Protein AF-0000000084442126 (afdb_homodimer)

Nearest PDB structures (foldseek):
  8wkj-assembly1_A-2  TM=9.987E-01  e=5.123E-66  Legionella pneumophila
  8wou-assembly1_B  TM=9.987E-01  e=1.141E-64  Legionella pneumophila
  1j32-assembly1_B  TM=9.737E-01  e=4.542E-48  Phormidium lapideum
  5wml-assembly1_B  TM=9.794E-01  e=1.564E-46  Arabidopsis thaliana
  5wmk-assembly1_A-2  TM=9.761E-01  e=1.990E-44  Arabidopsis thaliana

InterPro domains:
  IPR004838 Aminotransferases, class-I, pyridoxal-phosphate-binding site [PS00105] (236-249)
  IPR004839 Aminotransferase, class I/classII, large domain [PF00155] (33-387)
  IPR015421 Pyridoxal phosphate-dependent transferase, major domain [G3DSA:3.40.640.10] (64-286)
  IPR015422 Pyridoxal phosphate-dependent transferase, small domain [G3DSA:3.90.1150.10] (21-387)
  IPR015424 Pyridoxal phosphate-dependent transferase [SSF53383] (4-392)
  IPR050596 Aspartate/prephenate aminotransferase-like [PTHR46383] (4-392)

Secondary structure (DSSP, 8-state):
------GGGGG----HHHHHHHHHHHHHHTT---EE----S-SSPPPHHHHHHHHHHHHTT--S---TT--HHHHHHHHHHIIIII-----GGGEEEEEHHHHHHHHHHHHH--TT-EEEEESS--THHHHHHHHTT-EEEEE---GGGTT---HHHHHHH--TTEEEEEEESS-TTT-----HHHHHHHHHHHHT-TT-EEEEE-TTTTSB-SS----HHHH-GGGGGGEEEEEESTTTTT-GGG-EEEEE--HHHHHHHHHHHHHHT-SPPHHHHHHHHHHHHS-SHHHHHHHHHHHHHHHHHHHHHHTSTT-B----SBTTEE--B-HHHHHHHT-SSHHHHHHHHHHHH-EE-EEGGGGT-TTBEEEE--S-HHHHHHHHHHHHHHH-/------GGGGG----HHHHHHHHHHHHHHTT---EE----S-SSPPPHHHHHHHHHHHHTT--S---TT--HHHHHHHHHHIIIII-----GGGEEEEEHHHHHHHHHHHHH--TT-EEEEESS--THHHHHHHHTT-EEEEE---GGGTT---HHHHHHH--TTEEEEEEESS-TTT-----HHHHHHHHHHHHT-TT-EEEEE-TTTTSB-SS----HHHH-GGGGGGEEEEEESTTTTT-GGG-EEEEE--HHHHHHHHHHHHHHT-SPPHHHHHHHHHHHHS-SHHHHHHHHHHHHHHHHHHHHHHTSTT-B----SBTTEE--B-HHHHHHHT-SSHHHHHHHHHHHH-EE-EEGGGGT-TTBEEEE--S-HHHHHHHHHHHHHHH-

Radius of gyration: 26.93 Å; Cα contacts (8 Å, |Δi|>4): 1778; chains: 2; bounding box: 52×81×60 Å

pLDDT: mean 96.61, std 4.95, range [59.28, 98.94]

Foldseek 3Di:
DPDDDDPLVVVADDQLLVVLVVVLVVCVVVVDDFQEQSDQAFPDDFDPLLVVLLVVCVVVVLFDADFLQAHPLLLVLVQVLCCVQAVDHADSLQKGKFQALVLVLLLLLLLFPAALAEEEEQPLARLCNQSSNSSSNYHYDYQYDDVVRLSDDALVSLLVRDDPRYQEYEAEACGVAALAGDDLVRLLSNLVSVVVPVRYAYEYECAWQLFFDQDHGHDSCNSPVVNQQRYKYKYFCCHLRVNVVLRIIMIGGHSVSSVSSSVVSCVPPGHRGSSSSSSSSCVSVVDRVVSVVSSVVLVVLQVVLQVLQVPAPQKAWDRHRGDQKHKIFNQRLCVVVVPPWQVRVQVVLCVPQNYHWRASVSSVDIRITMGGSSDDPVSSVSNSVSVSVSSD/DPDDDDPLVVVADDQLLVVLVVVLVVCVVVVDDFQEQSDQAFPDDFDPLLVVLLVVCVVVVLFDADFLQAHPLLLVLVQVLCCVQAVDHADSLQKGKFQALVLVLLLLLLLFPAALAEEEEQPLARLCNQSSNSSSNYHYDYQYDDVVRLSDDALVSLLVRDDPRYQEYEAEACGVAALAGDDLVRLLSNLVSVVVPVRYAYEYECAWQLFFDQDHGHDSCNSPVVNQQRYKYKYFCCHLRVNVVLRIIMIGGHSVSSVSSSVVSCVPPGHRGSSSSSSSSCVSVVDRVVSVVSSVVLVVLQVVLQVLQVPAPQKAWDRHRGDQKHKIFNQRLCVVVVHPWQVRVQVVLCVPQNYHWRASVSSVDIRITMGGSSDDPVSSVSNSVSVSVSSD

Sequence (784 aa):
MNIKLATRIQQVKPSPTLAVAAKAAKMKAEGLDVIGLGAGEPDFDTPQHIKDAAVAAINAGFTKYTAVDGIPELKHAIKDKFKRDNNLDYELNQILVSVGGKQSIFNLCQAFIEEGDEVLIPAPYWVSYPDIVLLAGGTPVIMPTFPADKYKINAEQLANAITPKTRLIFINSPSNPSGVAYSMAELKALGEVLEKHPQVLVATDDMYEHIIWSQPFANILNACPALYDRTVVLNGVSKAYSMTGWRIGYAAGPALLINAMKTIQSQSTSNPCSIAQKASVAALNGGNEAVEMMVKAFHERHNYIVERLQAIPGIETIPADGTFYIFPNVQAVIERRGFANDVEFAEVLLQETGVALVPGSAFGNEGCIRLSFATSMEQLRSAMDRLEKFCKMNIKLATRIQQVKPSPTLAVAAKAAKMKAEGLDVIGLGAGEPDFDTPQHIKDAAVAAINAGFTKYTAVDGIPELKHAIKDKFKRDNNLDYELNQILVSVGGKQSIFNLCQAFIEEGDEVLIPAPYWVSYPDIVLLAGGTPVIMPTFPADKYKINAEQLANAITPKTRLIFINSPSNPSGVAYSMAELKALGEVLEKHPQVLVATDDMYEHIIWSQPFANILNACPALYDRTVVLNGVSKAYSMTGWRIGYAAGPALLINAMKTIQSQSTSNPCSIAQKASVAALNGGNEAVEMMVKAFHERHNYIVERLQAIPGIETIPADGTFYIFPNVQAVIERRGFANDVEFAEVLLQETGVALVPGSAFGNEGCIRLSFATSMEQLRSAMDRLEKFCK

Solvent-accessible surface area (backbone atoms only — not comparable to full-atom values): 38669 Å² total; per-residue (Å²): 128,87,84,70,62,18,73,61,58,75,72,45,74,80,59,60,51,58,50,46,42,52,52,42,50,51,42,38,73,73,70,45,76,55,49,74,21,33,58,92,56,57,67,57,68,53,50,64,70,28,52,50,37,24,46,51,32,56,74,70,54,49,38,46,74,58,47,43,44,41,48,69,69,37,47,50,34,50,38,49,39,35,35,72,75,63,71,39,87,64,58,68,70,16,45,38,34,25,38,14,42,52,22,39,55,30,25,46,31,52,27,46,35,30,74,76,28,27,32,41,37,52,15,52,28,52,67,54,58,52,41,34,32,41,66,25,43,23,42,63,43,78,44,77,43,40,78,94,49,63,49,44,83,52,39,66,59,52,58,70,67,59,52,96,45,34,40,36,34,54,44,55,40,30,19,54,42,42,1,34,54,67,50,58,68,56,30,28,45,40,37,59,50,47,69,75,37,78,68,44,33,39,36,35,41,37,51,29,52,76,27,49,75,73,56,82,78,57,54,51,52,73,49,29,57,88,47,50,77,43,29,35,45,32,25,52,45,27,55,56,48,22,27,47,8,43,26,44,10,27,33,37,34,38,42,72,58,39,50,40,22,43,52,49,33,53,51,32,48,34,33,42,36,33,40,43,44,48,16,46,31,36,50,63,67,67,65,56,65,70,37,52,54,51,40,53,52,34,49,52,47,46,54,52,50,48,55,54,45,59,67,32,79,50,38,46,70,63,80,46,33,19,51,49,30,30,45,33,36,36,44,55,38,32,59,75,72,66,42,90,41,26,59,52,45,34,50,50,40,26,72,75,60,20,40,35,45,36,33,15,53,62,26,63,33,70,30,20,34,32,40,28,54,45,61,54,69,70,58,50,53,52,47,50,54,47,49,46,61,71,59,102,128,86,84,71,62,19,72,59,57,76,72,44,74,81,61,59,52,58,49,46,42,50,51,41,50,52,43,38,75,72,70,46,76,55,49,74,21,30,58,92,56,55,68,57,66,52,51,65,70,26,51,49,37,25,46,50,32,56,74,69,54,49,38,46,74,58,46,44,46,41,49,70,68,37,48,51,35,51,38,49,39,36,36,73,76,62,72,40,87,65,58,70,69,16,44,38,35,27,38,14,44,54,22,41,53,32,26,47,31,52,28,46,35,30,74,77,29,28,32,40,37,53,17,51,28,53,66,54,58,51,41,34,30,41,68,26,44,24,41,62,43,75,43,78,44,40,78,93,49,62,47,43,84,52,42,66,60,52,59,71,68,58,52,94,43,36,40,35,36,56,44,53,39,29,18,56,43,43,2,36,55,66,49,59,67,56,32,29,46,40,37,59,50,48,69,75,37,78,68,44,33,40,37,35,40,36,49,28,51,77,27,50,75,74,57,83,76,58,54,51,52,72,49,28,58,87,46,49,76,44,28,36,45,32,26,50,44,27,55,56,48,20,27,46,7,43,27,43,10,27,32,36,33,37,44,72,58,40,49,42,22,44,51,50,34,54,50,32,47,34,33,42,36,32,38,42,45,48,17,45,32,36,50,62,67,66,67,56,64,71,38,52,53,50,40,52,51,34,50,52,46,46,55,53,49,48,56,54,45,60,66,32,80,50,39,48,67,62,79,46,33,19,52,48,31,31,43,34,35,38,44,54,38,31,58,75,72,65,41,90,40,28,59,52,42,34,50,51,41,26,73,75,62,20,38,36,46,35,35,15,55,62,26,64,33,71,30,19,35,33,40,29,53,44,60,53,69,68,58,49,53,53,47,50,53,46,49,46,60,72,59,102

Organism: Legionella spiritensis (NCBI:txid452)

Structure (mmCIF, N/CA/C/O backbone):
data_AF-0000000084442126-model_v1
#
loop_
_entity.id
_entity.type
_entity.pdbx_description
1 polymer Aminotransferase
#
loop_
_atom_site.group_PDB
_atom_site.id
_atom_site.type_symbol
_atom_site.label_atom_id
_atom_site.label_alt_id
_atom_site.label_comp_id
_atom_site.label_asym_id
_atom_site.label_entity_id
_atom_site.label_seq_id
_atom_site.pdbx_PDB_ins_code
_atom_site.Cartn_x
_atom_site.Cartn_y
_atom_site.Cartn_z
_atom_site.occupancy
_atom_site.B_iso_or_equiv
_atom_site.auth_seq_id
_atom_site.auth_comp_id
_atom_site.auth_asym_id
_atom_site.auth_atom_id
_atom_site.pdbx_PDB_model_num
ATOM 1 N N . MET A 1 1 ? 25 -1.406 -16.672 1 59.59 1 MET A N 1
ATOM 2 C CA . MET A 1 1 ? 23.766 -1.068 -17.359 1 59.59 1 MET A CA 1
ATOM 3 C C . MET A 1 1 ? 23.188 0.249 -16.844 1 59.59 1 MET A C 1
ATOM 5 O O . MET A 1 1 ? 23.391 0.601 -15.68 1 59.59 1 MET A O 1
ATOM 9 N N . ASN A 1 2 ? 22.969 1.132 -17.719 1 81.12 2 ASN A N 1
ATOM 10 C CA . ASN A 1 2 ? 22.344 2.42 -17.469 1 81.12 2 ASN A CA 1
ATOM 11 C C . ASN A 1 2 ? 20.828 2.283 -17.344 1 81.12 2 ASN A C 1
ATOM 13 O O . ASN A 1 2 ? 20.125 2.145 -18.359 1 81.12 2 ASN A O 1
ATOM 17 N N . ILE A 1 3 ? 20.281 1.99 -16.141 1 90.06 3 ILE A N 1
ATOM 18 C CA . ILE A 1 3 ? 18.844 1.86 -15.898 1 90.06 3 ILE A CA 1
ATOM 19 C C . ILE A 1 3 ? 18.172 3.223 -16.047 1 90.06 3 ILE A C 1
ATOM 21 O O . ILE A 1 3 ? 18.469 4.156 -15.305 1 90.06 3 ILE A O 1
ATOM 25 N N . LYS A 1 4 ? 17.375 3.322 -17.125 1 92.56 4 LYS A N 1
ATOM 26 C CA . LYS A 1 4 ? 16.578 4.531 -17.312 1 92.56 4 LYS A CA 1
ATOM 27 C C . LYS A 1 4 ? 15.234 4.422 -16.594 1 92.56 4 LYS A C 1
ATOM 29 O O . LYS A 1 4 ? 14.367 3.645 -17 1 92.56 4 LYS A O 1
ATOM 34 N N . LEU A 1 5 ? 15.039 5.215 -15.57 1 96 5 LEU A N 1
ATOM 35 C CA . LEU A 1 5 ? 13.812 5.211 -14.781 1 96 5 LEU A CA 1
ATOM 36 C C . LEU A 1 5 ? 12.672 5.875 -15.539 1 96 5 LEU A C 1
ATOM 38 O O . LEU A 1 5 ? 12.906 6.641 -16.469 1 96 5 LEU A O 1
ATOM 42 N N . ALA A 1 6 ? 11.453 5.469 -15.18 1 96.19 6 ALA A N 1
ATOM 43 C CA . ALA A 1 6 ? 10.281 6.121 -15.758 1 96.19 6 ALA A CA 1
ATOM 44 C C . ALA A 1 6 ? 10.312 7.629 -15.508 1 96.19 6 ALA A C 1
ATOM 46 O O . ALA A 1 6 ? 10.797 8.086 -14.469 1 96.19 6 ALA A O 1
ATOM 47 N N . THR A 1 7 ? 9.703 8.43 -16.375 1 94.56 7 THR A N 1
ATOM 48 C CA . THR A 1 7 ? 9.734 9.891 -16.344 1 94.56 7 THR A CA 1
ATOM 49 C C . THR A 1 7 ? 9.039 10.414 -15.086 1 94.56 7 THR A C 1
ATOM 51 O O . THR A 1 7 ? 9.445 11.43 -14.523 1 94.56 7 THR A O 1
ATOM 54 N N . ARG A 1 8 ? 8.039 9.695 -14.625 1 94.12 8 ARG A N 1
ATOM 55 C CA . ARG A 1 8 ? 7.254 10.148 -13.484 1 94.12 8 ARG A CA 1
ATOM 56 C C . ARG A 1 8 ? 8.102 10.188 -12.219 1 94.12 8 ARG A C 1
ATOM 58 O O . ARG A 1 8 ? 7.797 10.945 -11.289 1 94.12 8 ARG A O 1
ATOM 65 N N . ILE A 1 9 ? 9.188 9.383 -12.133 1 93.81 9 ILE A N 1
ATOM 66 C CA . ILE A 1 9 ? 10.055 9.344 -10.961 1 93.81 9 ILE A CA 1
ATOM 67 C C . ILE A 1 9 ? 10.805 10.672 -10.828 1 93.81 9 ILE A C 1
ATOM 69 O O . ILE A 1 9 ? 11.102 11.117 -9.719 1 93.81 9 ILE A O 1
ATOM 73 N N . GLN A 1 10 ? 11.039 11.281 -11.914 1 90.12 10 GLN A N 1
ATOM 74 C CA . GLN A 1 10 ? 11.805 12.531 -11.93 1 90.12 10 GLN A CA 1
ATOM 75 C C . GLN A 1 10 ? 10.938 13.703 -11.469 1 90.12 10 GLN A C 1
ATOM 77 O O . GLN A 1 10 ? 11.461 14.766 -11.125 1 90.12 10 GLN A O 1
ATOM 82 N N . GLN A 1 11 ? 9.688 13.461 -11.359 1 87.81 11 GLN A N 1
ATOM 83 C CA . GLN A 1 11 ? 8.773 14.555 -11.055 1 87.81 11 GLN A CA 1
ATOM 84 C C . GLN A 1 11 ? 8.492 14.633 -9.555 1 87.81 11 GLN A C 1
ATOM 86 O O . GLN A 1 11 ? 7.902 15.609 -9.086 1 87.81 11 GLN A O 1
ATOM 91 N N . VAL A 1 12 ? 8.914 13.625 -8.859 1 88.06 12 VAL A N 1
ATOM 92 C CA . VAL A 1 12 ? 8.547 13.562 -7.445 1 88.06 12 VAL A CA 1
ATOM 93 C C . VAL A 1 12 ? 9.797 13.695 -6.582 1 88.06 12 VAL A C 1
ATOM 95 O O . VAL A 1 12 ? 10.906 13.383 -7.027 1 88.06 12 VAL A O 1
ATOM 98 N N . LYS A 1 13 ? 9.602 14.289 -5.41 1 76.19 13 LYS A N 1
ATOM 99 C CA . LYS A 1 13 ? 10.68 14.477 -4.445 1 76.19 13 LYS A CA 1
ATOM 100 C C . LYS A 1 13 ? 10.477 13.586 -3.223 1 76.19 13 LYS A C 1
ATOM 102 O O . LYS A 1 13 ? 9.344 13.219 -2.891 1 76.19 13 LYS A O 1
ATOM 107 N N . PRO A 1 14 ? 11.68 13.219 -2.658 1 74.69 14 PRO A N 1
ATOM 108 C CA . PRO A 1 14 ? 11.516 12.531 -1.373 1 74.69 14 PRO A CA 1
ATOM 109 C C . PRO A 1 14 ? 10.797 13.391 -0.334 1 74.69 14 PRO A C 1
ATOM 111 O O . PRO A 1 14 ? 10.812 14.625 -0.426 1 74.69 14 PRO A O 1
ATOM 114 N N . SER A 1 15 ? 10.148 12.703 0.637 1 77.06 15 SER A N 1
ATOM 115 C CA . SER A 1 15 ? 9.414 13.414 1.678 1 77.06 15 SER A CA 1
ATOM 116 C C . SER A 1 15 ? 10.352 14.258 2.539 1 77.06 15 SER A C 1
ATOM 118 O O . SER A 1 15 ? 11.227 13.727 3.215 1 77.06 15 SER A O 1
ATOM 120 N N . PRO A 1 16 ? 10.156 15.477 2.549 1 76.38 16 PRO A N 1
ATOM 121 C CA . PRO A 1 16 ? 11.008 16.344 3.373 1 76.38 16 PRO A CA 1
ATOM 122 C C . PRO A 1 16 ? 10.859 16.062 4.867 1 76.38 16 PRO A C 1
ATOM 124 O O . PRO A 1 16 ? 11.836 16.156 5.613 1 76.38 16 PRO A O 1
ATOM 127 N N . THR A 1 17 ? 9.648 15.734 5.309 1 76.88 17 THR A N 1
ATOM 128 C CA . THR A 1 17 ? 9.406 15.453 6.719 1 76.88 17 THR A CA 1
ATOM 129 C C . THR A 1 17 ? 10.141 14.195 7.156 1 76.88 17 THR A C 1
ATOM 131 O O . THR A 1 17 ? 10.781 14.18 8.211 1 76.88 17 THR A O 1
ATOM 134 N N . LEU A 1 18 ? 10.07 13.312 6.305 1 70 18 LEU A N 1
ATOM 135 C CA . LEU A 1 18 ? 10.742 12.062 6.633 1 70 18 LEU A CA 1
ATOM 136 C C . LEU A 1 18 ? 12.258 12.234 6.594 1 70 18 LEU A C 1
ATOM 138 O O . LEU A 1 18 ? 12.969 11.648 7.406 1 70 18 LEU A O 1
ATOM 142 N N . ALA A 1 19 ? 12.672 13.109 5.777 1 71.88 19 ALA A N 1
ATOM 143 C CA . ALA A 1 19 ? 14.094 13.391 5.652 1 71.88 19 ALA A CA 1
ATOM 144 C C . ALA A 1 19 ? 14.633 14.07 6.91 1 71.88 19 ALA A C 1
ATOM 146 O O . ALA A 1 19 ? 15.711 13.727 7.398 1 71.88 19 ALA A O 1
ATOM 147 N N . VAL A 1 20 ? 13.867 14.945 7.457 1 78.12 20 VAL A N 1
ATOM 148 C CA . VAL A 1 20 ? 14.266 15.672 8.664 1 78.12 20 VAL A CA 1
ATOM 149 C C . VAL A 1 20 ? 14.281 14.711 9.852 1 78.12 20 VAL A C 1
ATOM 151 O O . VAL A 1 20 ? 15.203 14.742 10.664 1 78.12 20 VAL A O 1
ATOM 154 N N . ALA A 1 21 ? 13.258 13.93 9.914 1 76.38 21 ALA A N 1
ATOM 155 C CA . ALA A 1 21 ? 13.18 12.953 10.992 1 76.38 21 ALA A CA 1
ATOM 156 C C . ALA A 1 21 ? 14.352 11.977 10.93 1 76.38 21 ALA A C 1
ATOM 158 O O . ALA A 1 21 ? 14.961 11.656 11.953 1 76.38 21 ALA A O 1
ATOM 159 N N . ALA A 1 22 ? 14.633 11.523 9.758 1 72.75 22 ALA A N 1
ATOM 160 C CA . ALA A 1 22 ? 15.734 10.586 9.57 1 72.75 22 ALA A CA 1
ATOM 161 C C . ALA A 1 22 ? 17.078 11.227 9.945 1 72.75 22 ALA A C 1
ATOM 163 O O . ALA A 1 22 ? 17.922 10.578 10.57 1 72.75 22 ALA A O 1
ATOM 164 N N . LYS A 1 23 ? 17.281 12.422 9.562 1 79.56 23 LYS A N 1
ATOM 165 C CA . LYS A 1 23 ? 18.5 13.148 9.891 1 79.56 23 LYS A CA 1
ATOM 166 C C . LYS A 1 23 ? 18.656 13.32 11.406 1 79.56 23 LYS A C 1
ATOM 168 O O . LYS A 1 23 ? 19.734 13.117 11.953 1 79.56 23 LYS A O 1
ATOM 173 N N . ALA A 1 24 ? 17.547 13.688 12.039 1 83.62 24 ALA A N 1
ATOM 174 C CA . ALA A 1 24 ? 17.562 13.852 13.492 1 83.62 24 ALA A CA 1
ATOM 175 C C . ALA A 1 24 ? 17.891 12.539 14.188 1 83.62 24 ALA A C 1
ATOM 177 O O . ALA A 1 24 ? 18.688 12.516 15.125 1 83.62 24 ALA A O 1
ATOM 178 N N . ALA A 1 25 ? 17.312 11.492 13.766 1 77.44 25 ALA A N 1
ATOM 179 C CA . ALA A 1 25 ? 17.547 10.172 14.336 1 77.44 25 ALA A CA 1
ATOM 180 C C . ALA A 1 25 ? 19 9.758 14.164 1 77.44 25 ALA A C 1
ATOM 182 O O . ALA A 1 25 ? 19.609 9.18 15.078 1 77.44 25 ALA A O 1
ATOM 183 N N . LYS A 1 26 ? 19.516 10.008 13.008 1 80.31 26 LYS A N 1
ATOM 184 C CA . LYS A 1 26 ? 20.922 9.695 12.734 1 80.31 26 LYS A CA 1
ATOM 185 C C . LYS A 1 26 ? 21.844 10.477 13.664 1 80.31 26 LYS A C 1
ATOM 187 O O . LYS A 1 26 ? 22.797 9.914 14.203 1 80.31 26 LYS A O 1
ATOM 192 N N . MET A 1 27 ? 21.609 11.711 13.836 1 89 27 MET A N 1
ATOM 193 C CA . MET A 1 27 ? 22.422 12.562 14.703 1 89 27 MET A CA 1
ATOM 194 C C . MET A 1 27 ? 22.344 12.094 16.156 1 89 27 MET A C 1
ATOM 196 O O . MET A 1 27 ? 23.344 12.07 16.859 1 89 27 MET A O 1
ATOM 200 N N . LYS A 1 28 ? 21.141 11.672 16.5 1 87.62 28 LYS A N 1
ATOM 201 C CA . LYS A 1 28 ? 20.969 11.117 17.844 1 87.62 28 LYS A CA 1
ATOM 202 C C . LYS A 1 28 ? 21.781 9.836 18.016 1 87.62 28 LYS A C 1
ATOM 204 O O . LYS A 1 28 ? 22.391 9.617 19.062 1 87.62 28 LYS A O 1
ATOM 209 N N . ALA A 1 29 ? 21.766 9.031 17.047 1 82.62 29 ALA A N 1
ATOM 210 C CA . ALA A 1 29 ? 22.5 7.777 17.078 1 82.62 29 ALA A CA 1
ATOM 211 C C . ALA A 1 29 ? 24.016 8.031 17.156 1 82.62 29 ALA A C 1
ATOM 213 O O . ALA A 1 29 ? 24.75 7.215 17.703 1 82.62 29 ALA A O 1
ATOM 214 N N . GLU A 1 30 ? 24.438 9.195 16.672 1 89.56 30 GLU A N 1
ATOM 215 C CA . GLU A 1 30 ? 25.844 9.594 16.719 1 89.56 30 GLU A CA 1
ATOM 216 C C . GLU A 1 30 ? 26.188 10.25 18.047 1 89.56 30 GLU A C 1
ATOM 218 O O . GLU A 1 30 ? 27.328 10.695 18.25 1 89.56 30 GLU A O 1
ATOM 223 N N . GLY A 1 31 ? 25.234 10.391 18.906 1 90.12 31 GLY A N 1
ATOM 224 C CA . GLY A 1 31 ? 25.484 10.859 20.25 1 90.12 31 GLY A CA 1
ATOM 225 C C . GLY A 1 31 ? 25.266 12.344 20.422 1 90.12 31 GLY A C 1
ATOM 226 O O . GLY A 1 31 ? 25.609 12.914 21.469 1 90.12 31 GLY A O 1
ATOM 227 N N . LEU A 1 32 ? 24.672 12.938 19.453 1 91.62 32 LEU A N 1
ATOM 228 C CA . LEU A 1 32 ? 24.422 14.375 19.547 1 91.62 32 LEU A CA 1
ATOM 229 C C . LEU A 1 32 ? 23.125 14.656 20.281 1 91.62 32 LEU A C 1
ATOM 231 O O . LEU A 1 32 ? 22.188 13.844 20.25 1 91.62 32 LEU A O 1
ATOM 235 N N . ASP A 1 33 ? 23.109 15.734 21 1 93.88 33 ASP A N 1
ATOM 236 C CA . ASP A 1 33 ? 21.891 16.172 21.703 1 93.88 33 ASP A CA 1
ATOM 237 C C . ASP A 1 33 ? 20.938 16.859 20.734 1 93.88 33 ASP A C 1
ATOM 239 O O . ASP A 1 33 ? 21.016 18.078 20.547 1 93.88 33 ASP A O 1
ATOM 243 N N . VAL A 1 34 ? 20.062 16.078 20.203 1 95.69 34 VAL A N 1
ATOM 244 C CA . VAL A 1 34 ? 19.141 16.578 19.188 1 95.69 34 VAL A CA 1
ATOM 245 C C . VAL A 1 34 ? 17.703 16.438 19.672 1 95.69 34 VAL A C 1
ATOM 247 O O . VAL A 1 34 ? 17.328 15.422 20.266 1 95.69 34 VAL A O 1
ATOM 250 N N . ILE A 1 35 ? 16.953 17.5 19.609 1 95.75 35 ILE A N 1
ATOM 251 C CA . ILE A 1 35 ? 15.508 17.484 19.859 1 95.75 35 ILE A CA 1
ATOM 252 C C . ILE A 1 35 ? 14.758 17.531 18.531 1 95.75 35 ILE A C 1
ATOM 254 O O . ILE A 1 35 ? 14.898 18.484 17.766 1 95.75 35 ILE A O 1
ATOM 258 N N . GLY A 1 36 ? 14 16.469 18.266 1 93.62 36 GLY A N 1
ATOM 259 C CA . GLY A 1 36 ? 13.242 16.406 17.031 1 93.62 36 GLY A CA 1
ATOM 260 C C . GLY A 1 36 ? 11.836 16.953 17.156 1 93.62 36 GLY A C 1
ATOM 261 O O . GLY A 1 36 ? 11.016 16.422 17.891 1 93.62 36 GLY A O 1
ATOM 262 N N . LEU A 1 37 ? 11.562 18.031 16.438 1 95.38 37 LEU A N 1
ATOM 263 C CA . LEU A 1 37 ? 10.227 18.609 16.391 1 95.38 37 LEU A CA 1
ATOM 264 C C . LEU A 1 37 ? 9.609 18.453 15 1 95.38 37 LEU A C 1
ATOM 266 O O . LEU A 1 37 ? 8.727 19.219 14.617 1 95.38 37 LEU A O 1
ATOM 270 N N . GLY A 1 38 ? 10.172 17.547 14.203 1 91.88 38 GLY A N 1
ATOM 271 C CA . GLY A 1 38 ? 9.688 17.344 12.844 1 91.88 38 GLY A CA 1
ATOM 272 C C . GLY A 1 38 ? 8.75 16.156 12.727 1 91.88 38 GLY A C 1
ATOM 273 O O . GLY A 1 38 ? 8.234 15.875 11.641 1 91.88 38 GLY A O 1
ATOM 274 N N . ALA A 1 39 ? 8.445 15.547 13.867 1 84.44 39 ALA A N 1
ATOM 275 C CA . ALA A 1 39 ? 7.656 14.312 13.852 1 84.44 39 ALA A CA 1
ATOM 276 C C . ALA A 1 39 ? 6.25 14.57 13.32 1 84.44 39 ALA A C 1
ATOM 278 O O . ALA A 1 39 ? 5.637 15.594 13.633 1 84.44 39 ALA A O 1
ATOM 279 N N . GLY A 1 40 ? 5.707 13.602 12.539 1 89.69 40 GLY A N 1
ATOM 280 C CA . GLY A 1 40 ? 4.34 13.68 12.047 1 89.69 40 GLY A CA 1
ATOM 281 C C . GLY A 1 40 ? 3.412 12.68 12.703 1 89.69 40 GLY A C 1
ATOM 282 O O . GLY A 1 40 ? 2.518 12.133 12.055 1 89.69 40 GLY A O 1
ATOM 283 N N . GLU A 1 41 ? 3.709 12.328 13.984 1 94.38 41 GLU A N 1
ATOM 284 C CA . GLU A 1 41 ? 2.895 11.328 14.672 1 94.38 41 GLU A CA 1
ATOM 285 C C . GLU A 1 41 ? 2.826 11.609 16.172 1 94.38 41 GLU A C 1
ATOM 287 O O . GLU A 1 41 ? 3.732 12.227 16.734 1 94.38 41 GLU A O 1
ATOM 292 N N . PRO A 1 42 ? 1.712 11.203 16.859 1 97.25 42 PRO A N 1
ATOM 293 C CA . PRO A 1 42 ? 1.608 11.352 18.312 1 97.25 42 PRO A CA 1
ATOM 294 C C . PRO A 1 42 ? 2.725 10.625 19.062 1 97.25 42 PRO A C 1
ATOM 296 O O . PRO A 1 42 ? 3.234 9.609 18.578 1 97.25 42 PRO A O 1
ATOM 299 N N . ASP A 1 43 ? 3.064 11.156 20.188 1 96.25 43 ASP A N 1
ATOM 300 C CA . ASP A 1 43 ? 4.109 10.531 21 1 96.25 43 ASP A CA 1
ATOM 301 C C . ASP A 1 43 ? 3.512 9.578 22.031 1 96.25 43 ASP A C 1
ATOM 303 O O . ASP A 1 43 ? 4.234 9 22.844 1 96.25 43 ASP A O 1
ATOM 307 N N . PHE A 1 44 ? 2.186 9.422 22.047 1 97.38 44 PHE A N 1
ATOM 308 C CA . PHE A 1 44 ? 1.51 8.484 22.938 1 97.38 44 PHE A CA 1
ATOM 309 C C . PHE A 1 44 ? 1.526 7.074 22.344 1 97.38 44 PHE A C 1
ATOM 311 O O . PHE A 1 44 ? 1.642 6.902 21.141 1 97.38 44 PHE A O 1
ATOM 318 N N . ASP A 1 45 ? 1.42 6.125 23.203 1 97.31 45 ASP A N 1
ATOM 319 C CA . ASP A 1 45 ? 1.269 4.746 22.75 1 97.31 45 ASP A CA 1
ATOM 320 C C . ASP A 1 45 ? -0.159 4.477 22.281 1 97.31 45 ASP A C 1
ATOM 322 O O . ASP A 1 45 ? -1.083 5.215 22.641 1 97.31 45 ASP A O 1
ATOM 326 N N . THR A 1 46 ? -0.311 3.459 21.438 1 98.62 46 THR A N 1
ATOM 327 C CA . THR A 1 46 ? -1.647 2.996 21.078 1 98.62 46 THR A CA 1
ATOM 328 C C . THR A 1 46 ? -2.428 2.58 22.312 1 98.62 46 THR A C 1
ATOM 330 O O . THR A 1 46 ? -1.889 1.905 23.203 1 98.62 46 THR A O 1
ATOM 333 N N . PRO A 1 47 ? -3.664 3.027 22.453 1 98.56 47 PRO A N 1
ATOM 334 C CA . PRO A 1 47 ? -4.469 2.652 23.609 1 98.56 47 PRO A CA 1
ATOM 335 C C . PRO A 1 47 ? -4.527 1.142 23.828 1 98.56 47 PRO A C 1
ATOM 337 O O . PRO A 1 47 ? -4.59 0.379 22.859 1 98.56 47 PRO A O 1
ATOM 340 N N . GLN A 1 48 ? -4.617 0.735 25.078 1 98 48 GLN A N 1
ATOM 341 C CA . GLN A 1 48 ? -4.465 -0.66 25.469 1 98 48 GLN A CA 1
ATOM 342 C C . GLN A 1 48 ? -5.566 -1.528 24.875 1 98 48 GLN A C 1
ATOM 344 O O . GLN A 1 48 ? -5.312 -2.652 24.438 1 98 48 GLN A O 1
ATOM 349 N N . HIS A 1 49 ? -6.805 -1.061 24.859 1 98.38 49 HIS A N 1
ATOM 350 C CA . HIS A 1 49 ? -7.91 -1.875 24.359 1 98.38 49 HIS A CA 1
ATOM 351 C C . HIS A 1 49 ? -7.73 -2.203 22.875 1 98.38 49 HIS A C 1
ATOM 353 O O . HIS A 1 49 ? -8.195 -3.244 22.406 1 98.38 49 HIS A O 1
ATOM 359 N N . ILE A 1 50 ? -7.109 -1.31 22.125 1 98.81 50 ILE A N 1
ATOM 360 C CA . ILE A 1 50 ? -6.805 -1.532 20.719 1 98.81 50 ILE A CA 1
ATOM 361 C C . ILE A 1 50 ? -5.715 -2.592 20.578 1 98.81 50 ILE A C 1
ATOM 363 O O . ILE A 1 50 ? -5.832 -3.514 19.766 1 98.81 50 ILE A O 1
ATOM 367 N N . LYS A 1 51 ? -4.617 -2.496 21.422 1 98.75 51 LYS A N 1
ATOM 368 C CA . LYS A 1 51 ? -3.545 -3.486 21.453 1 98.75 51 LYS A CA 1
ATOM 369 C C . LYS A 1 51 ? -4.086 -4.875 21.797 1 98.75 51 LYS A C 1
ATOM 371 O O . LYS A 1 51 ? -3.689 -5.867 21.172 1 98.75 51 LYS A O 1
ATOM 376 N N . ASP A 1 52 ? -5.02 -4.941 22.719 1 98.75 52 ASP A N 1
ATOM 377 C CA . ASP A 1 52 ? -5.621 -6.207 23.141 1 98.75 52 ASP A CA 1
ATOM 378 C C . ASP A 1 52 ? -6.379 -6.859 21.984 1 98.75 52 ASP A C 1
ATOM 380 O O . ASP A 1 52 ? -6.34 -8.078 21.828 1 98.75 52 ASP A O 1
ATOM 384 N N . ALA A 1 53 ? -7.082 -6.059 21.219 1 98.81 53 ALA A N 1
ATOM 385 C CA . ALA A 1 53 ? -7.836 -6.574 20.078 1 98.81 53 ALA A CA 1
ATOM 386 C C . ALA A 1 53 ? -6.902 -7.176 19.031 1 98.81 53 ALA A C 1
ATOM 388 O O . ALA A 1 53 ? -7.223 -8.195 18.406 1 98.81 53 ALA A O 1
ATOM 389 N N . ALA A 1 54 ? -5.793 -6.551 18.797 1 98.88 54 ALA A N 1
ATOM 390 C CA . ALA A 1 54 ? -4.805 -7.07 17.859 1 98.88 54 ALA A CA 1
ATOM 391 C C . ALA A 1 54 ? -4.242 -8.406 18.344 1 98.88 54 ALA A C 1
ATOM 393 O O . ALA A 1 54 ? -4.121 -9.352 17.562 1 98.88 54 ALA A O 1
ATOM 394 N N . VAL A 1 55 ? -3.848 -8.453 19.625 1 98.88 55 VAL A N 1
ATOM 395 C CA . VAL A 1 55 ? -3.299 -9.672 20.203 1 98.88 55 VAL A CA 1
ATOM 396 C C . VAL A 1 55 ? -4.324 -10.797 20.109 1 98.88 55 VAL A C 1
ATOM 398 O O . VAL A 1 55 ? -3.98 -11.938 19.766 1 98.88 55 VAL A O 1
ATOM 401 N N . ALA A 1 56 ? -5.598 -10.492 20.375 1 98.88 56 ALA A N 1
ATOM 402 C CA . ALA A 1 56 ? -6.668 -11.484 20.266 1 98.88 56 ALA A CA 1
ATOM 403 C C . ALA A 1 56 ? -6.785 -12.008 18.828 1 98.88 56 ALA A C 1
ATOM 405 O O . ALA A 1 56 ? -7.004 -13.203 18.625 1 98.88 56 ALA A O 1
ATOM 406 N N . ALA A 1 57 ? -6.688 -11.117 17.844 1 98.88 57 ALA A N 1
ATOM 407 C CA . ALA A 1 57 ? -6.762 -11.516 16.438 1 98.88 57 ALA A CA 1
ATOM 408 C C . ALA A 1 57 ? -5.617 -12.445 16.062 1 98.88 57 ALA A C 1
ATOM 410 O O . ALA A 1 57 ? -5.816 -13.438 15.359 1 98.88 57 ALA A O 1
ATOM 411 N N . ILE A 1 58 ? -4.375 -12.117 16.531 1 98.88 58 ILE A N 1
ATOM 412 C CA . ILE A 1 58 ? -3.205 -12.945 16.281 1 98.88 58 ILE A CA 1
ATOM 413 C C . ILE A 1 58 ? -3.422 -14.336 16.875 1 98.88 58 ILE A C 1
ATOM 415 O O . ILE A 1 58 ? -3.215 -15.352 16.188 1 98.88 58 ILE A O 1
ATOM 419 N N . ASN A 1 59 ? -3.936 -14.375 18.062 1 98.56 59 ASN A N 1
ATOM 420 C CA . ASN A 1 59 ? -4.133 -15.641 18.766 1 98.56 59 ASN A CA 1
ATOM 421 C C . ASN A 1 59 ? -5.246 -16.469 18.125 1 98.56 59 ASN A C 1
ATOM 423 O O . ASN A 1 59 ? -5.203 -17.703 18.156 1 98.56 59 ASN A O 1
ATOM 427 N N . ALA A 1 60 ? -6.191 -15.812 17.531 1 98.44 60 ALA A N 1
ATOM 428 C CA . ALA A 1 60 ? -7.32 -16.484 16.891 1 98.44 60 ALA A CA 1
ATOM 429 C C . ALA A 1 60 ? -6.945 -16.969 15.5 1 98.44 60 ALA A C 1
ATOM 431 O O . ALA A 1 60 ? -7.75 -17.625 14.828 1 98.44 60 ALA A O 1
ATOM 432 N N . GLY A 1 61 ? -5.762 -16.656 15.008 1 98.12 61 GLY A N 1
ATOM 433 C CA . GLY A 1 61 ? -5.312 -17.078 13.688 1 98.12 61 GLY A CA 1
ATOM 434 C C . GLY A 1 61 ? -5.906 -16.25 12.562 1 98.12 61 GLY A C 1
ATOM 435 O O . GLY A 1 61 ? -6.043 -16.734 11.438 1 98.12 61 GLY A O 1
ATOM 436 N N . PHE A 1 62 ? -6.344 -14.984 12.836 1 98.06 62 PHE A N 1
ATOM 437 C CA . PHE A 1 62 ? -6.859 -14.094 11.805 1 98.06 62 PHE A CA 1
ATOM 438 C C . PHE A 1 62 ? -5.715 -13.5 10.984 1 98.06 62 PHE A C 1
ATOM 440 O O . PHE A 1 62 ? -5.527 -12.281 10.969 1 98.06 62 PHE A O 1
ATOM 447 N N . THR A 1 63 ? -4.934 -14.305 10.312 1 97.06 63 THR A N 1
ATOM 448 C CA . THR A 1 63 ? -3.662 -13.922 9.711 1 97.06 63 THR A CA 1
ATOM 449 C C . THR A 1 63 ? -3.699 -14.109 8.195 1 97.06 63 THR A C 1
ATOM 451 O O . THR A 1 63 ? -2.664 -14.055 7.531 1 97.06 63 THR A O 1
ATOM 454 N N . LYS A 1 64 ? -4.883 -14.328 7.562 1 96.44 64 LYS A N 1
ATOM 455 C CA . LYS A 1 64 ? -5.035 -14.633 6.145 1 96.44 64 LYS A CA 1
ATOM 456 C C . LYS A 1 64 ? -5.484 -13.406 5.355 1 96.44 64 LYS A C 1
ATOM 458 O O . LYS A 1 64 ? -5.707 -12.344 5.934 1 96.44 64 LYS A O 1
ATOM 463 N N . TYR A 1 65 ? -5.559 -13.555 4.027 1 95.12 65 TYR A N 1
ATOM 464 C CA . TYR A 1 65 ? -6.086 -12.492 3.188 1 95.12 65 TYR A CA 1
ATOM 465 C C . TYR A 1 65 ? -7.48 -12.07 3.65 1 95.12 65 TYR A C 1
ATOM 467 O O . TYR A 1 65 ? -8.242 -12.898 4.152 1 95.12 65 TYR A O 1
ATOM 475 N N . THR A 1 66 ? -7.77 -10.859 3.518 1 95.56 66 THR A N 1
ATOM 476 C CA . THR A 1 66 ? -9.117 -10.328 3.689 1 95.56 66 THR A CA 1
ATOM 477 C C . THR A 1 66 ? -9.594 -9.641 2.412 1 95.56 66 THR A C 1
ATOM 479 O O . THR A 1 66 ? -8.891 -9.656 1.398 1 95.56 66 THR A O 1
ATOM 482 N N . ALA A 1 67 ? -10.773 -9.18 2.434 1 94.25 67 ALA A N 1
ATOM 483 C CA . ALA A 1 67 ? -11.273 -8.422 1.288 1 94.25 67 ALA A CA 1
ATOM 484 C C . ALA A 1 67 ? -10.375 -7.223 0.993 1 94.25 67 ALA A C 1
ATOM 486 O O . ALA A 1 67 ? -9.891 -6.562 1.914 1 94.25 67 ALA A O 1
ATOM 487 N N . VAL A 1 68 ? -10.203 -6.922 -0.26 1 95.62 68 VAL A N 1
ATOM 488 C CA . VAL A 1 68 ? -9.328 -5.852 -0.734 1 95.62 68 VAL A CA 1
ATOM 489 C C . VAL A 1 68 ? -9.711 -4.539 -0.056 1 95.62 68 VAL A C 1
ATOM 491 O O . VAL A 1 68 ? -8.836 -3.744 0.305 1 95.62 68 VAL A O 1
ATOM 494 N N . ASP A 1 69 ? -11.039 -4.305 0.111 1 96.94 69 ASP A N 1
ATOM 495 C CA . ASP A 1 69 ? -11.516 -3.02 0.604 1 96.94 69 ASP A CA 1
ATOM 496 C C . ASP A 1 69 ? -11.758 -3.062 2.111 1 96.94 69 ASP A C 1
ATOM 498 O O . ASP A 1 69 ? -12.344 -2.139 2.682 1 96.94 69 ASP A O 1
ATOM 502 N N . GLY A 1 70 ? -11.359 -4.133 2.789 1 97.94 70 GLY A N 1
ATOM 503 C CA . GLY A 1 70 ? -11.445 -4.223 4.238 1 97.94 70 GLY A CA 1
ATOM 504 C C . GLY A 1 70 ? -12.438 -5.266 4.715 1 97.94 70 GLY A C 1
ATOM 505 O O . GLY A 1 70 ? -13.367 -5.621 3.986 1 97.94 70 GLY A O 1
ATOM 506 N N . ILE A 1 71 ? -12.266 -5.73 5.945 1 98 71 ILE A N 1
ATOM 507 C CA . ILE A 1 71 ? -13.18 -6.715 6.523 1 98 71 ILE A CA 1
ATOM 508 C C . ILE A 1 71 ? -14.531 -6.066 6.801 1 98 71 ILE A C 1
ATOM 510 O O . ILE A 1 71 ? -14.609 -4.867 7.078 1 98 71 ILE A O 1
ATOM 514 N N . PRO A 1 72 ? -15.578 -6.848 6.715 1 96.94 72 PRO A N 1
ATOM 515 C CA . PRO A 1 72 ? -16.922 -6.301 6.906 1 96.94 72 PRO A CA 1
ATOM 516 C C . PRO A 1 72 ? -17.078 -5.578 8.242 1 96.94 72 PRO A C 1
ATOM 518 O O . PRO A 1 72 ? -17.703 -4.508 8.305 1 96.94 72 PRO A O 1
ATOM 521 N N . GLU A 1 73 ? -16.484 -6.137 9.312 1 98.44 73 GLU A N 1
ATOM 522 C CA . GLU A 1 73 ? -16.594 -5.535 10.641 1 98.44 73 GLU A CA 1
ATOM 523 C C . GLU A 1 73 ? -16.016 -4.125 10.648 1 98.44 73 GLU A C 1
ATOM 525 O O . GLU A 1 73 ? -16.578 -3.223 11.273 1 98.44 73 GLU A O 1
ATOM 530 N N . LEU A 1 74 ? -14.922 -3.936 9.969 1 98.88 74 LEU A N 1
ATOM 531 C CA . LEU A 1 74 ? -14.281 -2.627 9.945 1 98.88 74 LEU A CA 1
ATOM 532 C C . LEU A 1 74 ? -15.078 -1.644 9.094 1 98.88 74 LEU A C 1
ATOM 534 O O . LEU A 1 74 ? -15.234 -0.478 9.469 1 98.88 74 LEU A O 1
ATOM 538 N N . LYS A 1 75 ? -15.578 -2.082 7.938 1 98.81 75 LYS A N 1
ATOM 539 C CA . LYS A 1 75 ? -16.391 -1.21 7.102 1 98.81 75 LYS A CA 1
ATOM 540 C C . LYS A 1 75 ? -17.656 -0.753 7.844 1 98.81 75 LYS A C 1
ATOM 542 O O . LYS A 1 75 ? -18.062 0.403 7.723 1 98.81 75 LYS A O 1
ATOM 547 N N . HIS A 1 76 ? -18.266 -1.646 8.641 1 98.88 76 HIS A N 1
ATOM 548 C CA . HIS A 1 76 ? -19.406 -1.264 9.453 1 98.88 76 HIS A CA 1
ATOM 549 C C . HIS A 1 76 ? -19.016 -0.255 10.523 1 98.88 76 HIS A C 1
ATOM 551 O O . HIS A 1 76 ? -19.75 0.703 10.781 1 98.88 76 HIS A O 1
ATOM 557 N N . ALA A 1 77 ? -17.875 -0.507 11.164 1 98.94 77 ALA A N 1
ATOM 558 C CA . ALA A 1 77 ? -17.391 0.423 12.188 1 98.94 77 ALA A CA 1
ATOM 559 C C . ALA A 1 77 ? -17.172 1.813 11.602 1 98.94 77 ALA A C 1
ATOM 561 O O . ALA A 1 77 ? -17.484 2.82 12.234 1 98.94 77 ALA A O 1
ATOM 562 N N . ILE A 1 78 ? -16.625 1.859 10.391 1 98.94 78 ILE A N 1
ATOM 563 C CA . ILE A 1 78 ? -16.359 3.123 9.703 1 98.94 78 ILE A CA 1
ATOM 564 C C . ILE A 1 78 ? -17.688 3.809 9.375 1 98.94 78 ILE A C 1
ATOM 566 O O . ILE A 1 78 ? -17.844 5.012 9.594 1 98.94 78 ILE A O 1
ATOM 570 N N . LYS A 1 79 ? -18.594 3.02 8.82 1 98.88 79 LYS A N 1
ATOM 571 C CA . LYS A 1 79 ? -19.922 3.535 8.523 1 98.88 79 LYS A CA 1
ATOM 572 C C . LYS A 1 79 ? -20.562 4.152 9.766 1 98.88 79 LYS A C 1
ATOM 574 O O . LYS A 1 79 ? -21.047 5.285 9.719 1 98.88 79 LYS A O 1
ATOM 579 N N . ASP A 1 80 ? -20.531 3.4 10.844 1 98.81 80 ASP A N 1
ATOM 580 C CA . ASP A 1 80 ? -21.125 3.857 12.102 1 98.81 80 ASP A CA 1
ATOM 581 C C . ASP A 1 80 ? -20.422 5.105 12.617 1 98.81 80 ASP A C 1
ATOM 583 O O . ASP A 1 80 ? -21.078 6.027 13.117 1 98.81 80 ASP A O 1
ATOM 587 N N . LYS A 1 81 ? -19.172 5.105 12.531 1 98.62 81 LYS A N 1
ATOM 588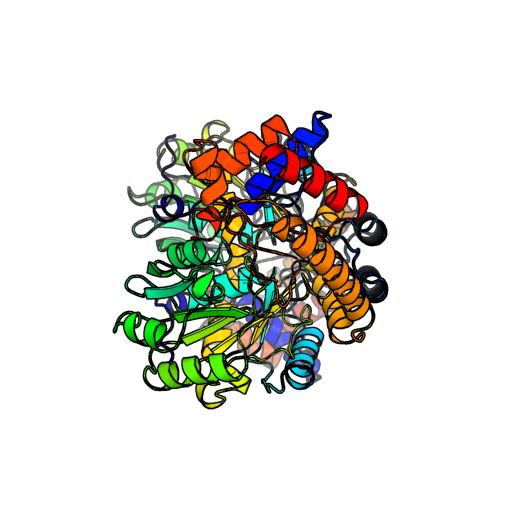 C CA . LYS A 1 81 ? -18.406 6.254 12.984 1 98.62 81 LYS A CA 1
ATOM 589 C C . LYS A 1 81 ? -18.766 7.508 12.195 1 98.62 81 LYS A C 1
ATOM 591 O O . LYS A 1 81 ? -18.922 8.586 12.773 1 98.62 81 LYS A O 1
ATOM 596 N N . PHE A 1 82 ? -18.875 7.469 10.859 1 98.75 82 PHE A N 1
ATOM 597 C CA . PHE A 1 82 ? -19.25 8.617 10.039 1 98.75 82 PHE A CA 1
ATOM 598 C C . PHE A 1 82 ? -20.625 9.148 10.438 1 98.75 82 PHE A C 1
ATOM 600 O O . PHE A 1 82 ? -20.828 10.359 10.516 1 98.75 82 PHE A O 1
ATOM 607 N N . LYS A 1 83 ? -21.5 8.227 10.688 1 98.62 83 LYS A N 1
ATOM 608 C CA . LYS A 1 83 ? -22.828 8.641 11.117 1 98.62 83 LYS A CA 1
ATOM 609 C C . LYS A 1 83 ? -22.781 9.289 12.5 1 98.62 83 LYS A C 1
ATOM 611 O O . LYS A 1 83 ? -23.312 10.375 12.703 1 98.62 83 LYS A O 1
ATOM 616 N N . ARG A 1 84 ? -22.125 8.648 13.414 1 97.94 84 ARG A N 1
ATOM 617 C CA . ARG A 1 84 ? -22.078 9.062 14.812 1 97.94 84 ARG A CA 1
ATOM 618 C C . ARG A 1 84 ? -21.344 10.383 14.969 1 97.94 84 ARG A C 1
ATOM 620 O O . ARG A 1 84 ? -21.812 11.297 15.641 1 97.94 84 ARG A O 1
ATOM 627 N N . ASP A 1 85 ? -20.203 10.484 14.336 1 97.5 85 ASP A N 1
ATOM 628 C CA . ASP A 1 85 ? -19.297 11.578 14.633 1 97.5 85 ASP A CA 1
ATOM 629 C C . ASP A 1 85 ? -19.484 12.742 13.664 1 97.5 85 ASP A C 1
ATOM 631 O O . ASP A 1 85 ? -19.172 13.891 13.992 1 97.5 85 ASP A O 1
ATOM 635 N N . ASN A 1 86 ? -19.969 12.445 12.43 1 98.25 86 ASN A N 1
ATOM 636 C CA . ASN A 1 86 ? -19.969 13.477 11.391 1 98.25 86 ASN A CA 1
ATOM 637 C C . ASN A 1 86 ? -21.344 13.68 10.789 1 98.25 86 ASN A C 1
ATOM 639 O O . ASN A 1 86 ? -21.547 14.57 9.961 1 98.25 86 ASN A O 1
ATOM 643 N N . ASN A 1 87 ? -22.297 12.867 11.188 1 98.38 87 ASN A N 1
ATOM 644 C CA . ASN A 1 87 ? -23.641 12.891 10.625 1 98.38 87 ASN A CA 1
ATOM 645 C C . ASN A 1 87 ? -23.609 12.688 9.109 1 98.38 87 ASN A C 1
ATOM 647 O O . ASN A 1 87 ? -24.297 13.398 8.375 1 98.38 87 ASN A O 1
ATOM 651 N N . LEU A 1 88 ? -22.781 11.82 8.648 1 98.75 88 LEU A N 1
ATOM 652 C CA . LEU A 1 88 ? -22.703 11.406 7.254 1 98.75 88 LEU A CA 1
ATOM 653 C C . LEU A 1 88 ? -23.094 9.938 7.098 1 98.75 88 LEU A C 1
ATOM 655 O O . LEU A 1 88 ? -22.531 9.07 7.77 1 98.75 88 LEU A O 1
ATOM 659 N N . ASP A 1 89 ? -24 9.68 6.25 1 98.56 89 ASP A N 1
ATOM 660 C CA . ASP A 1 89 ? -24.5 8.328 6.031 1 98.56 89 ASP A CA 1
ATOM 661 C C . ASP A 1 89 ? -23.953 7.738 4.738 1 98.56 89 ASP A C 1
ATOM 663 O O . ASP A 1 89 ? -24.125 8.305 3.66 1 98.56 89 ASP A O 1
ATOM 667 N N . TYR A 1 90 ? -23.312 6.621 4.879 1 98.81 90 TYR A N 1
ATOM 668 C CA . TYR A 1 90 ? -22.75 5.934 3.723 1 98.81 90 TYR A CA 1
ATOM 669 C C . TYR A 1 90 ? -23.219 4.48 3.676 1 98.81 90 TYR A C 1
ATOM 671 O O . TYR A 1 90 ? -23.562 3.898 4.707 1 98.81 90 TYR A O 1
ATOM 679 N N . GLU A 1 91 ? -23.297 3.939 2.486 1 98.75 91 GLU A N 1
ATOM 680 C CA . GLU A 1 91 ? -23.422 2.496 2.303 1 98.75 91 GLU A CA 1
ATOM 681 C C . GLU A 1 91 ? -22.047 1.817 2.326 1 98.75 91 GLU A C 1
ATOM 683 O O . GLU A 1 91 ? -21.031 2.473 2.135 1 98.75 91 GLU A O 1
ATOM 688 N N . LEU A 1 92 ? -22.078 0.535 2.529 1 98.5 92 LEU A N 1
ATOM 689 C CA . LEU A 1 92 ? -20.828 -0.197 2.662 1 98.5 92 LEU A CA 1
ATOM 690 C C . LEU A 1 92 ? -20.031 -0.143 1.366 1 98.5 92 LEU A C 1
ATOM 692 O O . LEU A 1 92 ? -18.797 -0.122 1.395 1 98.5 92 LEU A O 1
ATOM 696 N N . ASN A 1 93 ? -20.719 -0.135 0.179 1 97.88 93 ASN A N 1
ATOM 697 C CA . ASN A 1 93 ? -20.016 -0.093 -1.102 1 97.88 93 ASN A CA 1
ATOM 698 C C . ASN A 1 93 ? -19.438 1.29 -1.378 1 97.88 93 ASN A C 1
ATOM 700 O O . ASN A 1 93 ? -18.781 1.5 -2.402 1 97.88 93 ASN A O 1
ATOM 704 N N . GLN A 1 94 ? -19.609 2.24 -0.44 1 98.81 94 GLN A N 1
ATOM 705 C CA . GLN A 1 94 ? -19.047 3.584 -0.525 1 98.81 94 GLN A CA 1
ATOM 706 C C . GLN A 1 94 ? -17.828 3.73 0.38 1 98.81 94 GLN A C 1
ATOM 708 O O . GLN A 1 94 ? -17.344 4.84 0.587 1 98.81 94 GLN A O 1
ATOM 713 N N . ILE A 1 95 ? -17.375 2.617 0.944 1 98.94 95 ILE A N 1
ATOM 714 C CA . ILE A 1 95 ? -16.297 2.68 1.926 1 98.94 95 ILE A CA 1
ATOM 715 C C . ILE A 1 95 ? -15.133 1.812 1.465 1 98.94 95 ILE A C 1
ATOM 717 O O . ILE A 1 95 ? -15.328 0.679 1.018 1 98.94 95 ILE A O 1
ATOM 721 N N . LEU A 1 96 ? -13.922 2.35 1.522 1 98.88 96 LEU A N 1
ATOM 722 C CA . LEU A 1 96 ? -12.672 1.656 1.227 1 98.88 96 LEU A CA 1
ATOM 723 C C . LEU A 1 96 ? -11.703 1.747 2.404 1 98.88 96 LEU A C 1
ATOM 725 O O . LEU A 1 96 ? -11.469 2.834 2.934 1 98.88 96 LEU A O 1
ATOM 729 N N . VAL A 1 97 ? -11.211 0.607 2.898 1 98.94 97 VAL A N 1
ATOM 730 C CA . VAL A 1 97 ? -10.133 0.557 3.879 1 98.94 97 VAL A CA 1
ATOM 731 C C . VAL A 1 97 ? -8.789 0.395 3.164 1 98.94 97 VAL A C 1
ATOM 733 O O . VAL A 1 97 ? -8.656 -0.429 2.256 1 98.94 97 VAL A O 1
ATOM 736 N N . SER A 1 98 ? -7.777 1.17 3.557 1 98.88 98 SER A N 1
ATOM 737 C CA . SER A 1 98 ? -6.504 1.217 2.844 1 98.88 98 SER A CA 1
ATOM 738 C C . SER A 1 98 ? -5.328 1.154 3.812 1 98.88 98 SER A C 1
ATOM 740 O O . SER A 1 98 ? -5.516 1.191 5.027 1 98.88 98 SER A O 1
ATOM 742 N N . VAL A 1 99 ? -4.121 1.02 3.266 1 98.81 99 VAL A N 1
ATOM 743 C CA . VAL A 1 99 ? -2.875 1.076 4.023 1 98.81 99 VAL A CA 1
ATOM 744 C C . VAL A 1 99 ? -2.555 2.525 4.383 1 98.81 99 VAL A C 1
ATOM 746 O O . VAL A 1 99 ? -1.691 3.148 3.762 1 98.81 99 VAL A O 1
ATOM 749 N N . GLY A 1 100 ? -3.205 3 5.422 1 98.44 100 GLY A N 1
ATOM 750 C CA . GLY A 1 100 ? -3.082 4.398 5.805 1 98.44 100 GLY A CA 1
ATOM 751 C C . GLY A 1 100 ? -3.895 5.332 4.926 1 98.44 100 GLY A C 1
ATOM 752 O O . GLY A 1 100 ? -4.344 4.941 3.848 1 98.44 100 GLY A O 1
ATOM 753 N N . GLY A 1 101 ? -4.066 6.562 5.469 1 98.56 101 GLY A N 1
ATOM 754 C CA . GLY A 1 101 ? -4.773 7.566 4.691 1 98.56 101 GLY A CA 1
ATOM 755 C C . GLY A 1 101 ? -4.074 7.918 3.391 1 98.56 101 GLY A C 1
ATOM 756 O O . GLY A 1 101 ? -4.727 8.242 2.396 1 98.56 101 GLY A O 1
ATOM 757 N N . LYS A 1 102 ? -2.732 7.883 3.383 1 98.31 102 LYS A N 1
ATOM 758 C CA . LYS A 1 102 ? -1.959 8.203 2.186 1 98.31 102 LYS A CA 1
ATOM 759 C C . LYS A 1 102 ? -2.4 7.348 1.002 1 98.31 102 LYS A C 1
ATOM 761 O O . LYS A 1 102 ? -2.549 7.852 -0.113 1 98.31 102 LYS A O 1
ATOM 766 N N . GLN A 1 103 ? -2.639 6.004 1.225 1 98.94 103 GLN A N 1
ATOM 767 C CA . GLN A 1 103 ? -3.014 5.152 0.103 1 98.94 103 GLN A CA 1
ATOM 768 C C . GLN A 1 103 ? -4.398 5.516 -0.425 1 98.94 103 GLN A C 1
ATOM 770 O O . GLN A 1 103 ? -4.652 5.43 -1.628 1 98.94 103 GLN A O 1
ATOM 775 N N . SER A 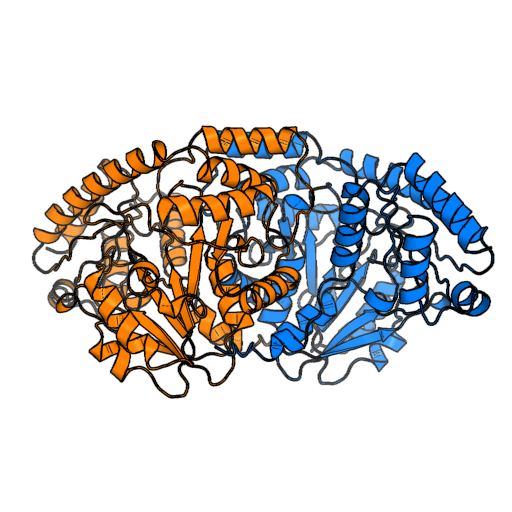1 104 ? -5.301 5.883 0.482 1 98.94 104 SER A N 1
ATOM 776 C CA . SER A 1 104 ? -6.613 6.332 0.022 1 98.94 104 SER A CA 1
ATOM 777 C C . SER A 1 104 ? -6.488 7.516 -0.93 1 98.94 104 SER A C 1
ATOM 779 O O . SER A 1 104 ? -7.168 7.57 -1.956 1 98.94 104 SER A O 1
ATOM 781 N N . ILE A 1 105 ? -5.621 8.461 -0.594 1 98.94 105 ILE A N 1
ATOM 782 C CA . ILE A 1 105 ? -5.398 9.633 -1.431 1 98.94 105 ILE A CA 1
ATOM 783 C C . ILE A 1 105 ? -4.75 9.219 -2.746 1 98.94 105 ILE A C 1
ATOM 785 O O . ILE A 1 105 ? -5.145 9.68 -3.818 1 98.94 105 ILE A O 1
ATOM 789 N N . PHE A 1 106 ? -3.758 8.344 -2.627 1 98.88 106 PHE A N 1
ATOM 790 C CA . PHE A 1 106 ? -3.084 7.828 -3.812 1 98.88 106 PHE A CA 1
ATOM 791 C C . PHE A 1 106 ? -4.074 7.141 -4.742 1 98.88 106 PHE A C 1
ATOM 793 O O . PHE A 1 106 ? -4.098 7.41 -5.945 1 98.88 106 PHE A O 1
ATOM 800 N N . ASN A 1 107 ? -4.898 6.203 -4.195 1 98.88 107 ASN A N 1
ATOM 801 C CA . ASN A 1 107 ? -5.91 5.492 -4.969 1 98.88 107 ASN A CA 1
ATOM 802 C C . ASN A 1 107 ? -6.879 6.457 -5.652 1 98.88 107 ASN A C 1
ATOM 804 O O . ASN A 1 107 ? -7.258 6.25 -6.805 1 98.88 107 ASN A O 1
ATOM 808 N N . LEU A 1 108 ? -7.293 7.48 -4.914 1 98.94 108 LEU A N 1
ATOM 809 C CA . LEU A 1 108 ? -8.203 8.484 -5.465 1 98.94 108 LEU A CA 1
ATOM 810 C C . LEU A 1 108 ? -7.59 9.148 -6.695 1 98.94 108 LEU A C 1
ATOM 812 O O . LEU A 1 108 ? -8.227 9.219 -7.75 1 98.94 108 LEU A O 1
ATOM 816 N N . CYS A 1 109 ? -6.371 9.633 -6.539 1 98.88 109 CYS A N 1
ATOM 817 C CA . CYS A 1 109 ? -5.73 10.336 -7.645 1 98.88 109 CYS A CA 1
ATOM 818 C C . CYS A 1 109 ? -5.496 9.398 -8.828 1 98.88 109 CYS A C 1
ATOM 820 O O . CYS A 1 109 ? -5.734 9.773 -9.977 1 98.88 109 CYS A O 1
ATOM 822 N N . GLN A 1 110 ? -5.055 8.148 -8.57 1 98.56 110 GLN A N 1
ATOM 823 C CA . GLN A 1 110 ? -4.832 7.191 -9.648 1 98.56 110 GLN A CA 1
ATOM 824 C C . GLN A 1 110 ? -6.137 6.867 -10.375 1 98.56 110 GLN A C 1
ATOM 826 O O . GLN A 1 110 ? -6.141 6.648 -11.586 1 98.56 110 GLN A O 1
ATOM 831 N N . ALA A 1 111 ? -7.215 6.789 -9.664 1 98.25 111 ALA A N 1
ATOM 832 C CA . ALA A 1 111 ? -8.5 6.379 -10.219 1 98.25 111 ALA A CA 1
ATOM 833 C C . ALA A 1 111 ? -9.164 7.52 -10.984 1 98.25 111 ALA A C 1
ATOM 835 O O . ALA A 1 111 ? -9.984 7.285 -11.867 1 98.25 111 ALA A O 1
ATOM 836 N N . PHE A 1 112 ? -8.828 8.773 -10.688 1 98.44 112 PHE A N 1
ATOM 837 C CA . PHE A 1 112 ? -9.672 9.883 -11.117 1 98.44 112 PHE A CA 1
ATOM 838 C C . PHE A 1 112 ? -8.875 10.883 -11.938 1 98.44 112 PHE A C 1
ATOM 840 O O . PHE A 1 112 ? -9.406 11.5 -12.867 1 98.44 112 PHE A O 1
ATOM 847 N N . ILE A 1 113 ? -7.594 11.109 -11.641 1 98.5 113 ILE A N 1
ATOM 848 C CA . ILE A 1 113 ? -6.773 12.156 -12.242 1 98.5 113 ILE A CA 1
ATOM 849 C C . ILE A 1 113 ? -5.973 11.586 -13.406 1 98.5 113 ILE A C 1
ATOM 851 O O . ILE A 1 113 ? -5.496 10.445 -13.344 1 98.5 113 ILE A O 1
ATOM 855 N N . GLU A 1 114 ? -5.82 12.289 -14.43 1 96 114 GLU A N 1
ATOM 856 C CA . GLU A 1 114 ? -4.992 11.906 -15.57 1 96 114 GLU A CA 1
ATOM 857 C C . GLU A 1 114 ? -4.367 13.133 -16.234 1 96 114 GLU A C 1
ATOM 859 O O . GLU A 1 114 ? -4.531 14.258 -15.75 1 96 114 GLU A O 1
ATOM 864 N N . GLU A 1 115 ? -3.576 12.938 -17.266 1 95.88 115 GLU A N 1
ATOM 865 C CA . GLU A 1 115 ? -2.885 14.016 -17.953 1 95.88 115 GLU A CA 1
ATOM 866 C C . GLU A 1 115 ? -3.865 15.094 -18.422 1 95.88 115 GLU A C 1
ATOM 868 O O . GLU A 1 115 ? -4.91 14.781 -19 1 95.88 115 GLU A O 1
ATOM 873 N N . GLY A 1 116 ? -3.57 16.344 -18.109 1 97.56 116 GLY A N 1
ATOM 874 C CA . GLY A 1 116 ? -4.422 17.469 -18.484 1 97.56 116 GLY A CA 1
ATOM 875 C C . GLY A 1 116 ? -5.27 17.984 -17.344 1 97.56 116 GLY A C 1
ATOM 876 O O . GLY A 1 116 ? -5.777 19.109 -17.406 1 97.56 116 GLY A O 1
ATOM 877 N N . ASP A 1 117 ? -5.441 17.172 -16.297 1 98.62 117 ASP A N 1
ATOM 878 C CA . ASP A 1 117 ? -6.266 17.562 -15.164 1 98.62 117 ASP A CA 1
ATOM 879 C C . ASP A 1 117 ? -5.484 18.438 -14.195 1 98.62 117 ASP A C 1
ATOM 881 O O . ASP A 1 117 ? -4.293 18.219 -13.961 1 98.62 117 ASP A O 1
ATOM 885 N N . GLU A 1 118 ? -6.152 19.422 -13.641 1 98.88 118 GLU A N 1
ATOM 886 C CA . GLU A 1 118 ? -5.609 20.266 -12.586 1 98.88 118 GLU A CA 1
ATOM 887 C C . GLU A 1 118 ? -6.211 19.906 -11.227 1 98.88 118 GLU A C 1
ATOM 889 O O . GLU A 1 118 ? -7.41 19.641 -11.125 1 98.88 118 GLU A O 1
ATOM 894 N N . VAL A 1 119 ? -5.379 19.844 -10.234 1 98.94 119 VAL A N 1
ATOM 895 C CA . VAL A 1 119 ? -5.809 19.594 -8.867 1 98.94 119 VAL A CA 1
ATOM 896 C C . VAL A 1 119 ? -5.457 20.797 -7.988 1 98.94 119 VAL A C 1
ATOM 898 O O . VAL A 1 119 ? -4.285 21.156 -7.867 1 98.94 119 VAL A O 1
ATOM 901 N N . LEU A 1 120 ? -6.484 21.422 -7.367 1 98.94 120 LEU A N 1
ATOM 902 C CA . LEU A 1 120 ? -6.281 22.578 -6.496 1 98.94 120 LEU A CA 1
ATOM 903 C C . LEU A 1 120 ? -5.824 22.141 -5.109 1 98.94 120 LEU A C 1
ATOM 905 O O . LEU A 1 120 ? -6.445 21.266 -4.492 1 98.94 120 LEU A O 1
ATOM 909 N N . ILE A 1 121 ? -4.758 22.75 -4.625 1 98.94 121 ILE A N 1
ATOM 910 C CA . ILE A 1 121 ? -4.176 22.422 -3.33 1 98.94 121 ILE A CA 1
ATOM 911 C C . ILE A 1 121 ? -3.891 23.703 -2.557 1 98.94 121 ILE A C 1
ATOM 913 O O . ILE A 1 121 ? -2.975 24.453 -2.9 1 98.94 121 ILE A O 1
ATOM 917 N N . PRO A 1 122 ? -4.641 23.984 -1.526 1 98.81 122 PRO A N 1
ATOM 918 C CA . PRO A 1 122 ? -4.309 25.125 -0.669 1 98.81 122 PRO A CA 1
ATOM 919 C C . PRO A 1 122 ? -2.975 24.953 0.054 1 98.81 122 PRO A C 1
ATOM 921 O O . PRO A 1 122 ? -2.688 23.875 0.58 1 98.81 122 PRO A O 1
ATOM 924 N N . ALA A 1 123 ? -2.152 25.969 0.052 1 98.44 123 ALA A N 1
ATOM 925 C CA . ALA A 1 123 ? -0.932 25.984 0.853 1 98.44 123 ALA A CA 1
ATOM 926 C C . ALA A 1 123 ? -1.132 26.766 2.146 1 98.44 123 ALA A C 1
ATOM 928 O O . ALA A 1 123 ? -1.837 27.781 2.164 1 98.44 123 ALA A O 1
ATOM 929 N N . PRO A 1 124 ? -0.501 26.391 3.26 1 98.31 124 PRO A N 1
ATOM 930 C CA . PRO A 1 124 ? 0.401 25.234 3.352 1 98.31 124 PRO A CA 1
ATOM 931 C C . PRO A 1 124 ? -0.337 23.906 3.291 1 98.31 124 PRO A C 1
ATOM 933 O O . PRO A 1 124 ? -1.515 23.828 3.652 1 98.31 124 PRO A O 1
ATOM 936 N N . TYR A 1 125 ? 0.312 22.922 2.721 1 98.25 125 TYR A N 1
ATOM 937 C CA . TYR A 1 125 ? -0.333 21.641 2.463 1 98.25 125 TYR A CA 1
ATOM 938 C C . TYR A 1 125 ? 0.5 20.484 3.014 1 98.25 125 TYR A C 1
ATOM 940 O O . TYR A 1 125 ? 1.687 20.656 3.305 1 98.25 125 TYR A O 1
ATOM 948 N N . TRP A 1 126 ? -0.134 19.344 3.225 1 97.19 126 TRP A N 1
ATOM 949 C CA . TRP A 1 126 ? 0.603 18.125 3.51 1 97.19 126 TRP A CA 1
ATOM 950 C C . TRP A 1 126 ? 1.55 17.766 2.365 1 97.19 126 TRP A C 1
ATOM 952 O O . TRP A 1 126 ? 1.146 17.75 1.2 1 97.19 126 TRP A O 1
ATOM 962 N N . VAL A 1 127 ? 2.707 17.422 2.596 1 95.25 127 VAL A N 1
ATOM 963 C CA . VAL A 1 127 ? 3.865 17.406 1.708 1 95.25 127 VAL A CA 1
ATOM 964 C C . VAL A 1 127 ? 3.598 16.469 0.532 1 95.25 127 VAL A C 1
ATOM 966 O O . VAL A 1 127 ? 4.168 16.641 -0.548 1 95.25 127 VAL A O 1
ATOM 969 N N . SER A 1 128 ? 2.674 15.531 0.642 1 96.38 128 SER A N 1
ATOM 970 C CA . SER A 1 128 ? 2.574 14.469 -0.357 1 96.38 128 SER A CA 1
ATOM 971 C C . SER A 1 128 ? 1.527 14.805 -1.415 1 96.38 128 SER A C 1
ATOM 973 O O . SER A 1 128 ? 1.481 14.172 -2.471 1 96.38 128 SER A O 1
ATOM 975 N N . TYR A 1 129 ? 0.598 15.789 -1.215 1 98.06 129 TYR A N 1
ATOM 976 C CA . TYR A 1 129 ? -0.486 16.047 -2.156 1 98.06 129 TYR A CA 1
ATOM 977 C C . TYR A 1 129 ? 0.056 16.281 -3.561 1 98.06 129 TYR A C 1
ATOM 979 O O . TYR A 1 129 ? -0.339 15.602 -4.508 1 98.06 129 TYR A O 1
ATOM 987 N N . PRO A 1 130 ? 1.034 17.219 -3.689 1 97.81 130 PRO A N 1
ATOM 988 C CA . PRO A 1 130 ? 1.487 17.516 -5.051 1 97.81 130 PRO A CA 1
ATOM 989 C C . PRO A 1 130 ? 2.135 16.312 -5.73 1 97.81 130 PRO A C 1
ATOM 991 O O . PRO A 1 130 ? 1.861 16.047 -6.902 1 97.81 130 PRO A O 1
ATOM 994 N N . ASP A 1 131 ? 2.938 15.609 -5.004 1 97.19 131 ASP A N 1
ATOM 995 C CA . ASP A 1 131 ? 3.666 14.492 -5.59 1 97.19 131 ASP A CA 1
ATOM 996 C C . ASP A 1 131 ? 2.711 13.375 -6.012 1 97.19 131 ASP A C 1
ATOM 998 O O . ASP A 1 131 ? 2.92 12.727 -7.039 1 97.19 131 ASP A O 1
ATOM 1002 N N . ILE A 1 132 ? 1.682 13.109 -5.227 1 98.25 132 ILE A N 1
ATOM 1003 C CA . ILE A 1 132 ? 0.695 12.086 -5.566 1 98.25 132 ILE A CA 1
ATOM 1004 C C . ILE A 1 132 ? -0.046 12.492 -6.84 1 98.25 132 ILE A C 1
ATOM 1006 O O . ILE A 1 132 ? -0.3 11.648 -7.707 1 98.25 132 ILE A O 1
ATOM 1010 N N . VAL A 1 133 ? -0.386 13.773 -6.988 1 98.56 133 VAL A N 1
ATOM 1011 C CA . VAL A 1 133 ? -1.046 14.297 -8.18 1 98.56 133 VAL A CA 1
ATOM 1012 C C . VAL A 1 133 ? -0.144 14.102 -9.398 1 98.56 133 VAL A C 1
ATOM 1014 O O . VAL A 1 133 ? -0.603 13.656 -10.453 1 98.56 133 VAL A O 1
ATOM 1017 N N . LEU A 1 134 ? 1.154 14.391 -9.211 1 97.69 134 LEU A N 1
ATOM 1018 C CA . LEU A 1 134 ? 2.117 14.25 -10.297 1 97.69 134 LEU A CA 1
ATOM 1019 C C . LEU A 1 134 ? 2.242 12.797 -10.727 1 97.69 134 LEU A C 1
ATOM 1021 O O . LEU A 1 134 ? 2.295 12.5 -11.922 1 97.69 134 LEU A O 1
ATOM 1025 N N . LEU A 1 135 ? 2.262 11.883 -9.812 1 97.25 135 LEU A N 1
ATOM 1026 C CA . LEU A 1 135 ? 2.381 10.461 -10.117 1 97.25 135 LEU A CA 1
ATOM 1027 C C . LEU A 1 135 ? 1.162 9.961 -10.883 1 97.25 135 LEU A C 1
ATOM 1029 O O . LEU A 1 135 ? 1.238 8.961 -11.594 1 97.25 135 LEU A O 1
ATOM 1033 N N . ALA A 1 136 ? 0.018 10.641 -10.727 1 97.62 136 ALA A N 1
ATOM 1034 C CA . ALA A 1 136 ? -1.199 10.289 -11.445 1 97.62 136 ALA A CA 1
ATOM 1035 C C . ALA A 1 136 ? -1.262 10.992 -12.797 1 97.62 136 ALA A C 1
ATOM 1037 O O . ALA A 1 136 ? -2.213 10.812 -13.562 1 97.62 136 ALA A O 1
ATOM 1038 N N . GLY A 1 137 ? -0.274 11.875 -13.086 1 96.62 137 GLY A N 1
A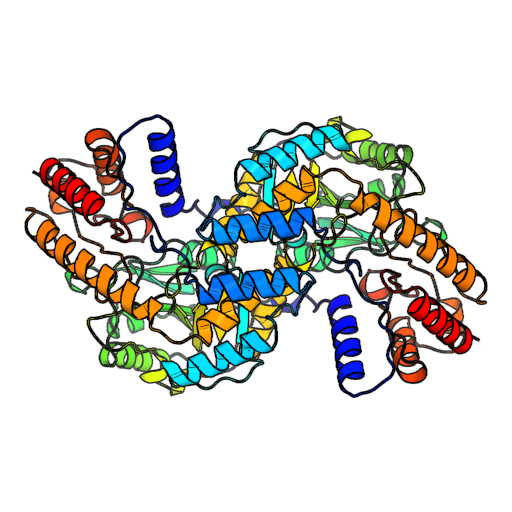TOM 1039 C CA . GLY A 1 137 ? -0.182 12.562 -14.367 1 96.62 137 GLY A CA 1
ATOM 1040 C C . GLY A 1 137 ? -0.834 13.93 -14.359 1 96.62 137 GLY A C 1
ATOM 1041 O O . GLY A 1 137 ? -0.842 14.625 -15.383 1 96.62 137 GLY A O 1
ATOM 1042 N N . GLY A 1 138 ? -1.41 14.328 -13.188 1 98.06 138 GLY A N 1
ATOM 1043 C CA . GLY A 1 138 ? -2.086 15.609 -13.086 1 98.06 138 GLY A CA 1
ATOM 1044 C C . GLY A 1 138 ? -1.141 16.766 -12.789 1 98.06 138 GLY A C 1
ATOM 1045 O O . GLY A 1 138 ? 0.063 16.547 -12.617 1 98.06 138 GLY A O 1
ATOM 1046 N N . THR A 1 139 ? -1.702 17.953 -12.766 1 98.56 139 THR A N 1
ATOM 1047 C CA . THR A 1 139 ? -0.961 19.156 -12.445 1 98.56 139 THR A CA 1
ATOM 1048 C C . THR A 1 139 ? -1.433 19.75 -11.125 1 98.56 139 THR A C 1
ATOM 1050 O O . THR A 1 139 ? -2.568 20.219 -11.016 1 98.56 139 THR A O 1
ATOM 1053 N N . PRO A 1 140 ? -0.635 19.75 -10.125 1 98.56 140 PRO A N 1
ATOM 1054 C CA . PRO A 1 140 ? -1.003 20.469 -8.906 1 98.56 140 PRO A CA 1
ATOM 1055 C C . PRO A 1 140 ? -1.031 21.984 -9.094 1 98.56 140 PRO A C 1
ATOM 1057 O O . PRO A 1 140 ? -0.074 22.562 -9.617 1 98.56 140 PRO A O 1
ATOM 1060 N N . VAL A 1 141 ? -2.078 22.594 -8.766 1 98.88 141 VAL A N 1
ATOM 1061 C CA . VAL A 1 141 ? -2.234 24.047 -8.75 1 98.88 141 VAL A CA 1
ATOM 1062 C C . VAL A 1 141 ? -2.312 24.547 -7.312 1 98.88 141 VAL A C 1
ATOM 1064 O O . VAL A 1 141 ? -3.35 24.422 -6.656 1 98.88 141 VAL A O 1
ATOM 1067 N N . ILE A 1 142 ? -1.245 25.219 -6.871 1 98.69 142 ILE A N 1
ATOM 1068 C CA . ILE A 1 142 ? -1.119 25.641 -5.477 1 98.69 142 ILE A CA 1
ATOM 1069 C C . ILE A 1 142 ? -1.822 26.984 -5.277 1 98.69 142 ILE A C 1
ATOM 1071 O O . ILE A 1 142 ? -1.647 27.906 -6.074 1 98.69 142 ILE A O 1
ATOM 1075 N N . MET A 1 143 ? -2.646 27.047 -4.285 1 98.69 143 MET A N 1
ATOM 1076 C CA . MET A 1 143 ? -3.258 28.297 -3.846 1 98.69 143 MET A CA 1
ATOM 1077 C C . MET A 1 143 ? -2.592 28.812 -2.574 1 98.69 143 MET A C 1
ATOM 1079 O O . MET A 1 143 ? -2.939 28.391 -1.47 1 98.69 143 MET A O 1
ATOM 1083 N N . PRO A 1 144 ? -1.722 29.734 -2.682 1 97.81 144 PRO A N 1
ATOM 1084 C CA . PRO A 1 144 ? -0.962 30.188 -1.513 1 97.81 144 PRO A CA 1
ATOM 1085 C C . PRO A 1 144 ? -1.82 30.953 -0.518 1 97.81 144 PRO A C 1
ATOM 1087 O O . PRO A 1 144 ? -2.709 31.719 -0.921 1 97.81 144 PRO A O 1
ATOM 1090 N N . THR A 1 145 ? -1.599 30.75 0.705 1 97.88 145 THR A N 1
ATOM 1091 C CA . THR A 1 145 ? -2.154 31.562 1.783 1 97.88 145 THR A CA 1
ATOM 1092 C C . THR A 1 145 ? -1.049 32.062 2.707 1 97.88 145 THR A C 1
ATOM 1094 O O . THR A 1 145 ? 0.103 31.641 2.594 1 97.88 145 THR A O 1
ATOM 1097 N N . PHE A 1 146 ? -1.45 33 3.582 1 95.44 146 PHE A N 1
ATOM 1098 C CA . PHE A 1 146 ? -0.493 33.688 4.441 1 95.44 146 PHE A CA 1
ATOM 1099 C C . PHE A 1 146 ? -1.036 33.812 5.859 1 95.44 146 PHE A C 1
ATOM 1101 O O . PHE A 1 146 ? -2.201 33.5 6.113 1 95.44 146 PHE A O 1
ATOM 1108 N N . PRO A 1 147 ? -0.131 34.188 6.781 1 95.75 147 PRO A N 1
ATOM 1109 C CA . PRO A 1 147 ? -0.616 34.406 8.148 1 95.75 147 PRO A CA 1
ATOM 1110 C C . PRO A 1 147 ? -1.821 35.344 8.219 1 95.75 147 PRO A C 1
ATOM 1112 O O . PRO A 1 147 ? -2.744 35.094 9 1 95.75 147 PRO A O 1
ATOM 1115 N N . ALA A 1 148 ? -1.835 36.281 7.402 1 95.31 148 ALA A N 1
ATOM 1116 C CA . ALA A 1 148 ? -2.928 37.25 7.383 1 95.31 148 ALA A CA 1
ATOM 1117 C C . ALA A 1 148 ? -4.25 36.594 7.02 1 95.31 148 ALA A C 1
ATOM 1119 O O . ALA A 1 148 ? -5.32 37.062 7.402 1 95.31 148 ALA A O 1
ATOM 1120 N N . ASP A 1 149 ? -4.156 35.438 6.301 1 95.56 149 ASP A N 1
ATOM 1121 C CA . ASP A 1 149 ? -5.312 34.656 5.898 1 95.56 149 ASP A CA 1
ATOM 1122 C C . ASP A 1 149 ? -5.586 33.531 6.902 1 95.56 149 ASP A C 1
ATOM 1124 O O . ASP A 1 149 ? -6.465 32.688 6.68 1 95.56 149 ASP A O 1
ATOM 1128 N N . LYS A 1 150 ? -4.738 33.469 7.902 1 97.25 150 LYS A N 1
ATOM 1129 C CA . LYS A 1 150 ? -4.738 32.344 8.844 1 97.25 150 LYS A CA 1
ATOM 1130 C C . LYS A 1 150 ? -4.496 31.031 8.125 1 97.25 150 LYS A C 1
ATOM 1132 O O . LYS A 1 150 ? -5.086 30 8.484 1 97.25 150 LYS A O 1
ATOM 1137 N N . TYR A 1 151 ? -3.814 31.109 7.043 1 98.38 151 TYR A N 1
ATOM 1138 C CA . TYR A 1 151 ? -3.385 29.953 6.25 1 98.38 151 TYR A CA 1
ATOM 1139 C C . TYR A 1 151 ? -4.582 29.234 5.648 1 98.38 151 TYR A C 1
ATOM 1141 O O . TYR A 1 151 ? -4.574 28.016 5.52 1 98.38 151 TYR A O 1
ATOM 1149 N N . LYS A 1 152 ? -5.668 29.969 5.285 1 98.62 152 LYS A N 1
ATOM 1150 C CA . LYS A 1 152 ? -6.859 29.391 4.66 1 98.62 152 LYS A CA 1
ATOM 1151 C C . LYS A 1 152 ? -7.203 30.141 3.367 1 98.62 152 LYS A C 1
ATOM 1153 O O . LYS A 1 152 ? -7.027 31.344 3.273 1 98.62 152 LYS A O 1
ATOM 1158 N N . ILE A 1 153 ? -7.719 29.375 2.424 1 98.75 153 ILE A N 1
ATOM 1159 C CA . ILE A 1 153 ? -8.242 30.031 1.231 1 98.75 153 ILE A CA 1
ATOM 1160 C C . ILE A 1 153 ? -9.672 30.5 1.485 1 98.75 153 ILE A C 1
ATOM 1162 O O . ILE A 1 153 ? -10.359 29.984 2.363 1 98.75 153 ILE A O 1
ATOM 1166 N N . ASN A 1 154 ? -10.094 31.516 0.754 1 98.44 154 ASN A N 1
ATOM 1167 C CA . ASN A 1 154 ? -11.477 31.984 0.812 1 98.44 154 ASN A CA 1
ATOM 1168 C C . ASN A 1 154 ? -12.219 31.688 -0.487 1 98.44 154 ASN A C 1
ATOM 1170 O O . ASN A 1 154 ? -11.648 31.125 -1.423 1 98.44 154 ASN A O 1
ATOM 1174 N N . ALA A 1 155 ? -13.484 31.984 -0.508 1 98.62 155 ALA A N 1
ATOM 1175 C CA . ALA A 1 155 ? -14.359 31.672 -1.635 1 98.62 155 ALA A CA 1
ATOM 1176 C C . ALA A 1 155 ? -13.875 32.344 -2.912 1 98.62 155 ALA A C 1
ATOM 1178 O O . ALA A 1 155 ? -13.914 31.766 -3.992 1 98.62 155 ALA A O 1
ATOM 1179 N N . GLU A 1 156 ? -13.5 33.562 -2.783 1 98.5 156 GLU A N 1
ATOM 1180 C CA . GLU A 1 156 ? -13.039 34.312 -3.943 1 98.5 156 GLU A CA 1
ATOM 1181 C C . GLU A 1 156 ? -11.781 33.688 -4.547 1 98.5 156 GLU A C 1
ATOM 1183 O O . GLU A 1 156 ? -11.688 33.531 -5.766 1 98.5 156 GLU A O 1
ATOM 1188 N N . GLN A 1 157 ? -10.859 33.375 -3.707 1 98.62 157 GLN A N 1
ATOM 1189 C CA . GLN A 1 157 ? -9.641 32.719 -4.164 1 98.62 157 GLN A CA 1
ATOM 1190 C C . GLN A 1 157 ? -9.945 31.406 -4.887 1 98.62 157 GLN A C 1
ATOM 1192 O O . GLN A 1 157 ? -9.352 31.125 -5.926 1 98.62 157 GLN A O 1
ATOM 1197 N N . LEU A 1 158 ? -10.852 30.641 -4.316 1 98.88 158 LEU A N 1
ATOM 1198 C CA . LEU A 1 158 ? -11.25 29.375 -4.93 1 98.88 158 LEU A CA 1
ATOM 1199 C C . LEU A 1 158 ? -11.883 29.609 -6.301 1 98.88 158 LEU A C 1
ATOM 1201 O O . LEU A 1 158 ? -11.516 28.953 -7.277 1 98.88 158 LEU A O 1
ATOM 1205 N N . ALA A 1 159 ? -12.766 30.531 -6.371 1 98.75 159 ALA A N 1
ATOM 1206 C CA . ALA A 1 159 ? -13.461 30.828 -7.625 1 98.75 159 ALA A CA 1
ATOM 1207 C C . ALA A 1 159 ? -12.469 31.234 -8.711 1 98.75 159 ALA A C 1
ATOM 1209 O O . ALA A 1 159 ? -12.625 30.859 -9.875 1 98.75 159 ALA A O 1
ATOM 1210 N N . ASN A 1 160 ? -11.492 31.984 -8.312 1 98.62 160 ASN A N 1
ATOM 1211 C CA . ASN A 1 160 ? -10.516 32.5 -9.266 1 98.62 160 ASN A CA 1
ATOM 1212 C C . ASN A 1 160 ? -9.555 31.406 -9.734 1 98.62 160 ASN A C 1
ATOM 1214 O O . ASN A 1 160 ? -8.992 31.5 -10.828 1 98.62 160 ASN A O 1
ATOM 1218 N N . ALA A 1 161 ? -9.391 30.375 -8.938 1 98.81 161 ALA A N 1
ATOM 1219 C CA . ALA A 1 161 ? -8.406 29.328 -9.242 1 98.81 161 ALA A CA 1
ATOM 1220 C C . ALA A 1 161 ? -9.016 28.266 -10.148 1 98.81 161 ALA A C 1
ATOM 1222 O O . ALA A 1 161 ? -8.281 27.531 -10.82 1 98.81 161 ALA A O 1
ATOM 1223 N N . ILE A 1 162 ? -10.312 28.094 -10.195 1 98.75 162 ILE A N 1
ATOM 1224 C CA . ILE A 1 162 ? -10.984 27.031 -10.945 1 98.75 162 ILE A CA 1
ATOM 1225 C C . ILE A 1 162 ? -10.938 27.359 -12.438 1 98.75 162 ILE A C 1
ATOM 1227 O O . ILE A 1 162 ? -11.227 28.484 -12.844 1 98.75 162 ILE A O 1
ATOM 1231 N N . THR A 1 163 ? -10.5 26.453 -13.227 1 98.62 163 THR A N 1
ATOM 1232 C CA . THR A 1 163 ? -10.523 26.5 -14.68 1 98.62 163 THR A CA 1
ATOM 1233 C C . THR A 1 163 ? -11.312 25.312 -15.242 1 98.62 163 THR A C 1
ATOM 1235 O O . THR A 1 163 ? -11.75 24.438 -14.484 1 98.62 163 THR A O 1
ATOM 1238 N N . PRO A 1 164 ? -11.523 25.25 -16.531 1 98 164 PRO A N 1
ATOM 1239 C CA . PRO A 1 164 ? -12.195 24.094 -17.125 1 98 164 PRO A CA 1
ATOM 1240 C C . PRO A 1 164 ? -11.422 22.781 -16.922 1 98 164 PRO A C 1
ATOM 1242 O O . PRO A 1 164 ? -11.992 21.703 -17.047 1 98 164 PRO A O 1
ATOM 1245 N N . LYS A 1 165 ? -10.086 22.891 -16.594 1 98.5 165 LYS A N 1
ATOM 1246 C CA . LYS A 1 165 ? -9.227 21.719 -16.422 1 98.5 165 LYS A CA 1
ATOM 1247 C C . LYS A 1 165 ? -9.242 21.25 -14.969 1 98.5 165 LYS A C 1
ATOM 1249 O O . LYS A 1 165 ? -8.758 20.156 -14.664 1 98.5 165 LYS A O 1
ATOM 1254 N N . THR A 1 166 ? -9.844 22 -14.062 1 98.81 166 THR A N 1
ATOM 1255 C CA . THR A 1 166 ? -9.875 21.641 -12.648 1 98.81 166 THR A CA 1
ATOM 1256 C C . THR A 1 166 ? -10.781 20.438 -12.422 1 98.81 166 THR A C 1
ATOM 1258 O O . THR A 1 166 ? -11.938 20.438 -12.844 1 98.81 166 THR A O 1
ATOM 1261 N N . ARG A 1 167 ? -10.227 19.422 -11.742 1 98.62 167 ARG A N 1
ATOM 1262 C CA . ARG A 1 167 ? -11 18.203 -11.555 1 98.62 167 ARG A CA 1
ATOM 1263 C C . ARG A 1 167 ? -11.125 17.844 -10.078 1 98.62 167 ARG A C 1
ATOM 1265 O O . ARG A 1 167 ? -12.016 17.094 -9.68 1 98.62 167 ARG A O 1
ATOM 1272 N N . LEU A 1 168 ? -10.266 18.375 -9.234 1 98.88 168 LEU A N 1
ATOM 1273 C CA . LEU A 1 168 ? -10.211 17.969 -7.828 1 98.88 168 LEU A CA 1
ATOM 1274 C C . LEU A 1 168 ? -9.68 19.109 -6.965 1 98.88 168 LEU A C 1
ATOM 1276 O O . LEU A 1 168 ? -8.797 19.859 -7.395 1 98.88 168 LEU A O 1
ATOM 1280 N N . ILE A 1 169 ? -10.219 19.297 -5.762 1 98.94 169 ILE A N 1
ATOM 1281 C CA . ILE A 1 169 ? -9.633 20.156 -4.738 1 98.94 169 ILE A CA 1
ATOM 1282 C C . ILE A 1 169 ? -9.453 19.359 -3.443 1 98.94 169 ILE A C 1
ATOM 1284 O O . ILE A 1 169 ? -10.32 18.562 -3.07 1 98.94 169 ILE A O 1
ATOM 1288 N N . PHE A 1 170 ? -8.359 19.562 -2.768 1 98.94 170 PHE A N 1
ATOM 1289 C CA . PHE A 1 170 ? -8.133 19.016 -1.435 1 98.94 170 PHE A CA 1
ATOM 1290 C C . PHE A 1 170 ? -8.492 20.047 -0.362 1 98.94 170 PHE A C 1
ATOM 1292 O O . PHE A 1 170 ? -8.164 21.219 -0.488 1 98.94 170 PHE A O 1
ATOM 1299 N N . ILE A 1 171 ? -9.156 19.594 0.661 1 98.88 171 ILE A N 1
ATOM 1300 C CA . ILE A 1 171 ? -9.414 20.375 1.869 1 98.88 171 ILE A CA 1
ATOM 1301 C C . ILE A 1 171 ? -8.938 19.594 3.094 1 98.88 171 ILE A C 1
ATOM 1303 O O . ILE A 1 171 ? -9.406 18.484 3.35 1 98.88 171 ILE A O 1
ATOM 1307 N N . ASN A 1 172 ? -7.984 20.094 3.762 1 98.81 172 ASN A N 1
ATOM 1308 C CA . ASN A 1 172 ? -7.434 19.516 4.984 1 98.81 172 ASN A CA 1
ATOM 1309 C C . ASN A 1 172 ? -7.668 20.422 6.188 1 98.81 172 ASN A C 1
ATOM 1311 O O . ASN A 1 172 ? -7.039 21.469 6.309 1 98.81 172 ASN A O 1
ATOM 1315 N N . SER A 1 173 ? -8.57 20.031 7.09 1 98.62 173 SER A N 1
ATOM 1316 C CA . SER A 1 173 ? -9.055 20.844 8.203 1 98.62 173 SER A CA 1
ATOM 1317 C C . SER A 1 173 ? -9.445 19.969 9.391 1 98.62 173 SER A C 1
ATOM 1319 O O . SER A 1 173 ? -10.469 19.281 9.352 1 98.62 173 SER A O 1
ATOM 1321 N N . PRO A 1 174 ? -8.703 20.016 10.555 1 98.5 174 PRO A N 1
ATOM 1322 C CA . PRO A 1 174 ? -7.508 20.828 10.805 1 98.5 174 PRO A CA 1
ATOM 1323 C C . PRO A 1 174 ? -6.328 20.438 9.914 1 98.5 174 PRO A C 1
ATOM 1325 O O . PRO A 1 174 ? -6.207 19.281 9.523 1 98.5 174 PRO A O 1
ATOM 1328 N N . SER A 1 175 ? -5.484 21.391 9.68 1 98.5 175 SER A N 1
ATOM 1329 C CA . SER A 1 175 ? -4.508 21.266 8.609 1 98.5 175 SER A CA 1
ATOM 1330 C C . SER A 1 175 ? -3.148 20.828 9.148 1 98.5 175 SER A C 1
ATOM 1332 O O . SER A 1 175 ? -2.707 21.297 10.195 1 98.5 175 SER A O 1
ATOM 1334 N N . ASN A 1 176 ? -2.541 19.859 8.625 1 98 176 ASN A N 1
ATOM 1335 C CA . ASN A 1 176 ? -1.091 19.703 8.586 1 98 176 ASN A CA 1
ATOM 1336 C C . ASN A 1 176 ? -0.476 20.453 7.41 1 98 176 ASN A C 1
ATOM 1338 O O . ASN A 1 176 ? -0.673 20.062 6.254 1 98 176 ASN A O 1
ATOM 1342 N N . PRO A 1 177 ? 0.115 21.547 7.625 1 97.88 177 PRO A N 1
ATOM 1343 C CA . PRO A 1 177 ? 1.007 21.75 8.773 1 97.88 177 PRO A CA 1
ATOM 1344 C C . PRO A 1 177 ? 0.52 22.844 9.719 1 97.88 177 PRO A C 1
ATOM 1346 O O . PRO A 1 177 ? 1.093 23.031 10.797 1 97.88 177 PRO A O 1
ATOM 1349 N N . SER A 1 178 ? -0.531 23.578 9.422 1 98.31 178 SER A N 1
ATOM 1350 C CA . SER A 1 178 ? -0.768 24.844 10.102 1 98.31 178 SER A CA 1
ATOM 1351 C C . SER A 1 178 ? -1.503 24.641 11.422 1 98.31 178 SER A C 1
ATOM 1353 O O . SER A 1 178 ? -1.481 25.516 12.297 1 98.31 178 SER A O 1
ATOM 1355 N N . GLY A 1 179 ? -2.23 23.562 11.461 1 98.44 179 GLY A N 1
ATOM 1356 C CA . GLY A 1 179 ? -3.057 23.297 12.633 1 98.44 179 GLY A CA 1
ATOM 1357 C C . GLY A 1 179 ? -4.367 24.062 12.625 1 98.44 179 GLY A C 1
ATOM 1358 O O . GLY A 1 179 ? -5.223 23.859 13.484 1 98.44 179 GLY A O 1
ATOM 1359 N N . VAL A 1 180 ? -4.57 24.891 11.672 1 98.56 180 VAL A N 1
ATOM 1360 C CA . VAL A 1 180 ? -5.762 25.734 11.625 1 98.56 180 VAL A CA 1
ATOM 1361 C C . VAL A 1 180 ? -6.914 24.953 10.984 1 98.56 180 VAL A C 1
ATOM 1363 O O . VAL A 1 180 ? -6.695 24.094 10.141 1 98.56 180 VAL A O 1
ATOM 1366 N N . ALA A 1 181 ? -8.156 25.25 11.406 1 98.69 181 ALA A N 1
ATOM 1367 C CA . ALA A 1 181 ? -9.352 24.578 10.914 1 98.69 181 ALA A CA 1
ATOM 1368 C C . ALA A 1 181 ? -10.32 25.578 10.281 1 98.69 181 ALA A C 1
ATOM 1370 O O . ALA A 1 181 ? -10.438 26.719 10.75 1 98.69 181 ALA A O 1
ATOM 1371 N N . TYR A 1 182 ? -10.914 25.188 9.203 1 98.75 182 TYR A N 1
ATOM 1372 C CA . TYR A 1 182 ? -11.992 25.969 8.625 1 98.75 182 TYR A CA 1
ATOM 1373 C C . TYR A 1 182 ? -13.25 25.922 9.484 1 98.75 182 TYR A C 1
ATOM 1375 O O . TYR A 1 182 ? -13.602 24.859 10.008 1 98.75 182 TYR A O 1
ATOM 1383 N N . SER A 1 183 ? -13.898 27.031 9.656 1 98.12 183 SER A N 1
ATOM 1384 C CA . SER A 1 183 ? -15.188 27.078 10.344 1 98.12 183 SER A CA 1
ATOM 1385 C C . SER A 1 183 ? -16.312 26.594 9.438 1 98.12 183 SER A C 1
ATOM 1387 O O . SER A 1 183 ? -16.141 26.484 8.219 1 98.12 183 SER A O 1
ATOM 1389 N N . MET A 1 184 ? -17.469 26.359 10.039 1 98.31 184 MET A N 1
ATOM 1390 C CA . MET A 1 184 ? -18.672 25.969 9.297 1 98.31 184 MET A CA 1
ATOM 1391 C C . MET A 1 184 ? -19.016 27.031 8.25 1 98.31 184 MET A C 1
ATOM 1393 O O . MET A 1 184 ? -19.344 26.703 7.113 1 98.31 184 MET A O 1
ATOM 1397 N N . ALA A 1 185 ? -18.891 28.266 8.633 1 98.44 185 ALA A N 1
ATOM 1398 C CA . ALA A 1 185 ? -19.234 29.375 7.734 1 98.44 185 ALA A CA 1
ATOM 1399 C C . ALA A 1 185 ? -18.25 29.438 6.562 1 98.44 185 ALA A C 1
ATOM 1401 O O . ALA A 1 185 ? -18.656 29.719 5.426 1 98.44 185 ALA A O 1
ATOM 1402 N N . GLU A 1 186 ? -17 29.266 6.809 1 98.69 186 GLU A N 1
ATOM 1403 C CA . GLU A 1 186 ? -15.992 29.281 5.758 1 98.69 186 GLU A CA 1
ATOM 1404 C C . GLU A 1 186 ? -16.188 28.109 4.785 1 98.69 186 GLU A C 1
ATOM 1406 O O . GLU A 1 186 ? -16.078 28.281 3.572 1 98.69 186 GLU A O 1
ATOM 1411 N N . LEU A 1 187 ? -16.484 26.922 5.32 1 98.88 187 LEU A N 1
ATOM 1412 C CA . LEU A 1 187 ? -16.75 25.766 4.484 1 98.88 187 LEU A CA 1
ATOM 1413 C C . LEU A 1 187 ? -18 25.984 3.627 1 98.88 187 LEU A C 1
ATOM 1415 O O . LEU A 1 187 ? -18.047 25.547 2.473 1 98.88 187 LEU A O 1
ATOM 1419 N N . LYS A 1 188 ? -18.984 26.625 4.211 1 98.81 188 LYS A N 1
ATOM 1420 C CA . LYS A 1 188 ? -20.188 26.938 3.445 1 98.81 188 LYS A CA 1
ATOM 1421 C C . LYS A 1 188 ? -19.875 27.844 2.26 1 98.81 188 LYS A C 1
ATOM 1423 O O . LYS A 1 188 ? -20.359 27.609 1.149 1 98.81 188 LYS A O 1
ATOM 1428 N N . ALA A 1 189 ? -19.078 28.844 2.516 1 98.88 189 ALA A N 1
ATOM 1429 C CA . ALA A 1 189 ? -18.688 29.766 1.455 1 98.88 189 ALA A CA 1
ATOM 1430 C C . ALA A 1 189 ? -17.938 29.047 0.339 1 98.88 189 ALA A C 1
ATOM 1432 O O . ALA A 1 189 ? -18.188 29.297 -0.844 1 98.88 189 ALA A O 1
ATOM 1433 N N . LEU A 1 190 ? -17.016 28.156 0.671 1 98.88 190 LEU A N 1
ATOM 1434 C CA . LEU A 1 190 ? -16.297 27.359 -0.322 1 98.88 190 LEU A CA 1
ATOM 1435 C C . LEU A 1 190 ? -17.266 26.438 -1.076 1 98.88 190 LEU A C 1
ATOM 1437 O O . LEU A 1 190 ? -17.156 26.312 -2.299 1 98.88 190 LEU A O 1
ATOM 1441 N N . GLY A 1 191 ? -18.172 25.766 -0.303 1 98.75 191 GLY A N 1
ATOM 1442 C CA . GLY A 1 191 ? -19.141 24.859 -0.895 1 98.75 191 GLY A CA 1
ATOM 1443 C C . GLY A 1 191 ? -20.031 25.531 -1.922 1 98.75 191 GLY A C 1
ATOM 1444 O O . GLY A 1 191 ? -20.344 24.938 -2.959 1 98.75 191 GLY A O 1
ATOM 1445 N N . GLU A 1 192 ? -20.391 26.75 -1.629 1 98.62 192 GLU A N 1
ATOM 1446 C CA . GLU A 1 192 ? -21.25 27.5 -2.545 1 98.62 192 GLU A CA 1
ATOM 1447 C C . GLU A 1 192 ? -20.531 27.766 -3.871 1 98.62 192 GLU A C 1
ATOM 1449 O O . GLU A 1 192 ? -21.156 27.719 -4.934 1 98.62 192 GLU A O 1
ATOM 1454 N N . VAL A 1 193 ? -19.266 28 -3.838 1 98.81 193 VAL A N 1
ATOM 1455 C CA . VAL A 1 193 ? -18.469 28.156 -5.059 1 98.81 193 VAL A CA 1
ATOM 1456 C C . VAL A 1 193 ? -18.422 26.812 -5.805 1 98.81 193 VAL A C 1
ATOM 1458 O O . VAL A 1 193 ? -18.656 26.766 -7.016 1 98.81 193 VAL A O 1
ATOM 1461 N N . LEU A 1 194 ? -18.203 25.734 -5.094 1 98.75 194 LEU A N 1
ATOM 1462 C CA . LEU A 1 194 ? -18.016 24.406 -5.691 1 98.75 194 LEU A CA 1
ATOM 1463 C C . LEU A 1 194 ? -19.312 23.922 -6.32 1 98.75 194 LEU A C 1
ATOM 1465 O O . LEU A 1 194 ? -19.297 23.219 -7.336 1 98.75 194 LEU A O 1
ATOM 1469 N N . GLU A 1 195 ? -20.438 24.281 -5.762 1 98 195 GLU A N 1
ATOM 1470 C CA . GLU A 1 195 ? -21.719 23.875 -6.309 1 98 195 GLU A CA 1
ATOM 1471 C C . GLU A 1 195 ? -21.906 24.406 -7.73 1 98 195 GLU A C 1
ATOM 1473 O O . GLU A 1 195 ? -22.609 23.781 -8.531 1 98 195 GLU A O 1
ATOM 1478 N N . LYS A 1 196 ? -21.234 25.484 -8.062 1 97.81 196 LYS A N 1
ATOM 1479 C CA . LYS A 1 196 ? -21.344 26.078 -9.383 1 97.81 196 LYS A CA 1
ATOM 1480 C C . LYS A 1 196 ? -20.422 25.406 -10.383 1 97.81 196 LYS A C 1
ATOM 1482 O O . LYS A 1 196 ? -20.5 25.672 -11.586 1 97.81 196 LYS A O 1
ATOM 1487 N N . HIS A 1 197 ? -19.594 24.516 -9.969 1 98 197 HIS A N 1
ATOM 1488 C CA . HIS A 1 197 ? -18.609 23.828 -10.82 1 98 197 HIS A CA 1
ATOM 1489 C C . HIS A 1 197 ? -18.719 22.312 -10.68 1 98 197 HIS A C 1
ATOM 1491 O O . HIS A 1 197 ? -17.875 21.688 -10.062 1 98 197 HIS A O 1
ATOM 1497 N N . PRO A 1 198 ? -19.625 21.719 -11.367 1 96.69 198 PRO A N 1
ATOM 1498 C CA . PRO A 1 198 ? -19.953 20.312 -11.172 1 96.69 198 PRO A CA 1
ATOM 1499 C C . PRO A 1 198 ? -18.812 19.375 -11.602 1 96.69 198 PRO A C 1
ATOM 1501 O O . PRO A 1 198 ? -18.812 18.203 -11.258 1 96.69 198 PRO A O 1
ATOM 1504 N N . GLN A 1 199 ? -17.812 19.859 -12.32 1 96.62 199 GLN A N 1
ATOM 1505 C CA . GLN A 1 199 ? -16.719 19.031 -12.797 1 96.62 199 GLN A CA 1
ATOM 1506 C C . GLN A 1 199 ? -15.672 18.828 -11.703 1 96.62 199 GLN A C 1
ATOM 1508 O O . GLN A 1 199 ? -14.789 17.984 -11.836 1 96.62 199 GLN A O 1
ATOM 1513 N N . VAL A 1 200 ? -15.789 19.578 -10.609 1 98.5 200 VAL A N 1
ATOM 1514 C CA . VAL A 1 200 ? -14.75 19.562 -9.578 1 98.5 200 VAL A CA 1
ATOM 1515 C C . VAL A 1 200 ? -15.172 18.625 -8.445 1 98.5 200 VAL A C 1
ATOM 1517 O O . VAL A 1 200 ? -16.188 18.844 -7.797 1 98.5 200 VAL A O 1
ATOM 1520 N N . LEU A 1 201 ? -14.438 17.531 -8.258 1 98.75 201 LEU A N 1
ATOM 1521 C CA . LEU A 1 201 ? -14.578 16.672 -7.09 1 98.75 201 LEU A CA 1
ATOM 1522 C C . LEU A 1 201 ? -13.93 17.297 -5.867 1 98.75 201 LEU A C 1
ATOM 1524 O O . LEU A 1 201 ? -13.008 18.109 -5.992 1 98.75 201 LEU A O 1
ATOM 1528 N N . VAL A 1 202 ? -14.469 16.969 -4.668 1 98.88 202 VAL A N 1
ATOM 1529 C CA . VAL A 1 202 ? -13.922 17.469 -3.412 1 98.88 202 VAL A CA 1
ATOM 1530 C C . VAL A 1 202 ? -13.336 16.312 -2.604 1 98.88 202 VAL A C 1
ATOM 1532 O O . VAL A 1 202 ? -14 15.297 -2.396 1 98.88 202 VAL A O 1
ATOM 1535 N N . ALA A 1 203 ? -12.117 16.391 -2.217 1 98.94 203 ALA A N 1
ATOM 1536 C CA . ALA A 1 203 ? -11.5 15.461 -1.277 1 98.94 203 ALA A CA 1
ATOM 1537 C C . ALA A 1 203 ? -11.211 16.141 0.06 1 98.94 203 ALA A C 1
ATOM 1539 O O . ALA A 1 203 ? -10.469 17.125 0.12 1 98.94 203 ALA A O 1
ATOM 1540 N N . THR A 1 204 ? -11.805 15.664 1.113 1 98.94 204 THR A N 1
ATOM 1541 C CA . THR A 1 204 ? -11.516 16.188 2.445 1 98.94 204 THR A CA 1
ATOM 1542 C C . THR A 1 204 ? -10.617 15.227 3.219 1 98.94 204 THR A C 1
ATOM 1544 O O . THR A 1 204 ? -10.93 14.047 3.35 1 98.94 204 THR A O 1
ATOM 1547 N N . ASP A 1 205 ? -9.516 15.711 3.592 1 98.81 205 ASP A N 1
ATOM 1548 C CA . ASP A 1 205 ? -8.594 14.977 4.457 1 98.81 205 ASP A CA 1
ATOM 1549 C C . ASP A 1 205 ? -8.836 15.312 5.926 1 98.81 205 ASP A C 1
ATOM 1551 O O . ASP A 1 205 ? -8.312 16.312 6.434 1 98.81 205 ASP A O 1
ATOM 1555 N N . ASP A 1 206 ? -9.516 14.406 6.574 1 98.81 206 ASP A N 1
ATOM 1556 C CA . ASP A 1 206 ? -10.016 14.664 7.922 1 98.81 206 ASP A CA 1
ATOM 1557 C C . ASP A 1 206 ? -9.227 13.867 8.961 1 98.81 206 ASP A C 1
ATOM 1559 O O . ASP A 1 206 ? -9.773 13.484 10 1 98.81 206 ASP A O 1
ATOM 1563 N N . MET A 1 207 ? -7.98 13.633 8.711 1 98.62 207 MET A N 1
ATOM 1564 C CA . MET A 1 207 ? -7.113 12.797 9.539 1 98.62 207 MET A CA 1
ATOM 1565 C C . MET A 1 207 ? -7.078 13.312 10.977 1 98.62 207 MET A C 1
ATOM 1567 O O . MET A 1 207 ? -6.906 12.531 11.914 1 98.62 207 MET A O 1
ATOM 1571 N N . TYR A 1 208 ? -7.352 14.625 11.164 1 98.62 208 TYR A N 1
ATOM 1572 C CA . TYR A 1 208 ? -7.176 15.219 12.484 1 98.62 208 TYR A CA 1
ATOM 1573 C C . TYR A 1 208 ? -8.516 15.648 13.07 1 98.62 208 TYR A C 1
ATOM 1575 O O . TYR A 1 208 ? -8.562 16.469 13.992 1 98.62 208 TYR A O 1
ATOM 1583 N N . GLU A 1 209 ? -9.617 15.117 12.562 1 98.31 209 GLU A N 1
ATOM 1584 C CA . GLU A 1 209 ? -10.961 15.57 12.93 1 98.31 209 GLU A CA 1
ATOM 1585 C C . GLU A 1 209 ? -11.172 15.508 14.445 1 98.31 209 GLU A C 1
ATOM 1587 O O . GLU A 1 209 ? -11.883 16.344 15.008 1 98.31 209 GLU A O 1
ATOM 1592 N N . HIS A 1 210 ? -10.484 14.57 15.117 1 98.19 210 HIS A N 1
ATOM 1593 C CA . HIS A 1 210 ? -10.719 14.391 16.547 1 98.19 210 HIS A CA 1
ATOM 1594 C C . HIS A 1 210 ? -9.758 15.234 17.375 1 98.19 210 HIS A C 1
ATOM 1596 O O . HIS A 1 210 ? -9.961 15.398 18.578 1 98.19 210 HIS A O 1
ATOM 1602 N N . ILE A 1 211 ? -8.75 15.742 16.781 1 98.56 211 ILE A N 1
ATOM 1603 C CA . ILE A 1 211 ? -7.773 16.578 17.484 1 98.56 211 ILE A CA 1
ATOM 1604 C C . ILE A 1 211 ? -8.047 18.047 17.203 1 98.56 211 ILE A C 1
ATOM 1606 O O . ILE A 1 211 ? -7.379 18.656 16.359 1 98.56 211 ILE A O 1
ATOM 1610 N N . ILE A 1 212 ? -8.977 18.562 17.875 1 98.62 212 ILE A N 1
ATOM 1611 C CA . ILE A 1 212 ? -9.43 19.938 17.703 1 98.62 212 ILE A CA 1
ATOM 1612 C C . ILE A 1 212 ? -9.977 20.469 19.031 1 98.62 212 ILE A C 1
ATOM 1614 O O . ILE A 1 212 ? -10.586 19.719 19.812 1 98.62 212 ILE A O 1
ATOM 1618 N N . TRP A 1 213 ? -9.727 21.734 19.359 1 98.25 213 TRP A N 1
ATOM 1619 C CA . TRP A 1 213 ? -10.164 22.234 20.656 1 98.25 213 TRP A CA 1
ATOM 1620 C C . TRP A 1 213 ? -10.805 23.609 20.516 1 98.25 213 TRP A C 1
ATOM 1622 O O . TRP A 1 213 ? -11.516 24.078 21.422 1 98.25 213 TRP A O 1
ATOM 1632 N N . SER A 1 214 ? -10.609 24.281 19.422 1 97.31 214 SER A N 1
ATOM 1633 C CA . SER A 1 214 ? -11.031 25.672 19.297 1 97.31 214 SER A CA 1
ATOM 1634 C C . SER A 1 214 ? -12.484 25.781 18.859 1 97.31 214 SER A C 1
ATOM 1636 O O . SER A 1 214 ? -13.141 26.797 19.094 1 97.31 214 SER A O 1
ATOM 1638 N N . GLN A 1 215 ? -12.953 24.828 18.188 1 97.44 215 GLN A N 1
ATOM 1639 C CA . GLN A 1 215 ? -14.297 24.766 17.609 1 97.44 215 GLN A CA 1
ATOM 1640 C C . GLN A 1 215 ? -14.719 23.312 17.375 1 97.44 215 GLN A C 1
ATOM 1642 O O . GLN A 1 215 ? -13.875 22.406 17.359 1 97.44 215 GLN A O 1
ATOM 1647 N N . PRO A 1 216 ? -16.016 23.125 17.219 1 97.25 216 PRO A N 1
ATOM 1648 C CA . PRO A 1 216 ? -16.406 21.797 16.766 1 97.25 216 PRO A CA 1
ATOM 1649 C C . PRO A 1 216 ? -15.93 21.484 15.352 1 97.25 216 PRO A C 1
ATOM 1651 O O . PRO A 1 216 ? -15.914 22.375 14.492 1 97.25 216 PRO A O 1
ATOM 1654 N N . PHE A 1 217 ? -15.625 20.266 15.133 1 98.19 217 PHE A N 1
ATOM 1655 C CA . PHE A 1 217 ? -15.219 19.859 13.797 1 98.19 217 PHE A CA 1
ATOM 1656 C C . PHE A 1 217 ? -16.391 19.938 12.828 1 98.19 217 PHE A C 1
ATOM 1658 O O . PHE A 1 217 ? -17.531 19.625 13.188 1 98.19 217 PHE A O 1
ATOM 1665 N N . ALA A 1 218 ? -16.109 20.391 11.609 1 97.75 218 ALA A N 1
ATOM 1666 C CA . ALA A 1 218 ? -17.078 20.344 10.523 1 97.75 218 ALA A CA 1
ATOM 1667 C C . ALA A 1 218 ? -16.422 19.891 9.219 1 97.75 218 ALA A C 1
ATOM 1669 O O . ALA A 1 218 ? -15.297 20.281 8.914 1 97.75 218 ALA A O 1
ATOM 1670 N N . ASN A 1 219 ? -17.094 18.984 8.523 1 98.5 219 ASN A N 1
ATOM 1671 C CA . ASN A 1 219 ? -16.766 18.656 7.141 1 98.5 219 ASN A CA 1
ATOM 1672 C C . ASN A 1 219 ? -17.531 19.547 6.16 1 98.5 219 ASN A C 1
ATOM 1674 O O . ASN A 1 219 ? -18.625 20.016 6.473 1 98.5 219 ASN A O 1
ATOM 1678 N N . ILE A 1 220 ? -17.031 19.734 5.004 1 98.88 220 ILE A N 1
ATOM 1679 C CA . ILE A 1 220 ? -17.703 20.578 4.02 1 98.88 220 ILE A CA 1
ATOM 1680 C C . ILE A 1 220 ? -19.094 20.016 3.707 1 98.88 220 ILE A C 1
ATOM 1682 O O . ILE A 1 220 ? -20 20.781 3.373 1 98.88 220 ILE A O 1
ATOM 1686 N N . LEU A 1 221 ? -19.297 18.703 3.854 1 98.81 221 LEU A N 1
ATOM 1687 C CA . LEU A 1 221 ? -20.594 18.078 3.604 1 98.81 221 LEU A CA 1
ATOM 1688 C C . LEU A 1 221 ? -21.609 18.5 4.66 1 98.81 221 LEU A C 1
ATOM 1690 O O . LEU A 1 221 ? -22.828 18.484 4.41 1 98.81 221 LEU A O 1
ATOM 1694 N N . ASN A 1 222 ? -21.109 18.812 5.855 1 98.69 222 ASN A N 1
ATOM 1695 C CA . ASN A 1 222 ? -22.016 19.359 6.863 1 98.69 222 ASN A CA 1
ATOM 1696 C C . ASN A 1 222 ? -22.531 20.75 6.465 1 98.69 222 ASN A C 1
ATOM 1698 O O . ASN A 1 222 ? -23.688 21.078 6.734 1 98.69 222 ASN A O 1
ATOM 1702 N N . ALA A 1 223 ? -21.719 21.5 5.832 1 98.44 223 ALA A N 1
ATOM 1703 C CA . ALA A 1 223 ? -22.031 22.875 5.441 1 98.44 223 ALA A CA 1
ATOM 1704 C C . ALA A 1 223 ? -22.797 22.906 4.125 1 98.44 223 ALA A C 1
ATOM 1706 O O . ALA A 1 223 ? -23.656 23.766 3.924 1 98.44 223 ALA A O 1
ATOM 1707 N N . CYS A 1 224 ? -22.484 22 3.258 1 98.5 224 CYS A N 1
ATOM 1708 C CA . CYS A 1 224 ? -23.078 21.938 1.926 1 98.5 224 CYS A CA 1
ATOM 1709 C C . CYS A 1 224 ? -23.391 20.5 1.534 1 98.5 224 CYS A C 1
ATOM 1711 O O . CYS A 1 224 ? -22.734 19.938 0.663 1 98.5 224 CYS A O 1
ATOM 1713 N N . PRO A 1 225 ? -24.469 19.953 2.006 1 98.31 225 PRO A N 1
ATOM 1714 C CA . PRO A 1 225 ? -24.828 18.547 1.761 1 98.31 225 PRO A CA 1
ATOM 1715 C C . PRO A 1 225 ? -25.016 18.25 0.278 1 98.31 225 PRO A C 1
ATOM 1717 O O . PRO A 1 225 ? -24.906 17.094 -0.135 1 98.31 225 PRO A O 1
ATOM 1720 N N . ALA A 1 226 ? -25.25 19.25 -0.55 1 97.81 226 ALA A N 1
ATOM 1721 C CA . ALA A 1 226 ? -25.469 19.062 -1.98 1 97.81 226 ALA A CA 1
ATOM 1722 C C . ALA A 1 226 ? -24.219 18.516 -2.668 1 97.81 226 ALA A C 1
ATOM 1724 O O . ALA A 1 226 ? -24.297 18 -3.785 1 97.81 226 ALA A O 1
ATOM 1725 N N . LEU A 1 227 ? -23.078 18.578 -1.99 1 98.5 227 LEU A N 1
ATOM 1726 C CA . LEU A 1 227 ? -21.812 18.125 -2.562 1 98.5 227 LEU A CA 1
ATOM 1727 C C . LEU A 1 227 ? -21.609 16.641 -2.312 1 98.5 227 LEU A C 1
ATOM 1729 O O . LEU A 1 227 ? -20.609 16.062 -2.74 1 98.5 227 LEU A O 1
ATOM 1733 N N . TYR A 1 228 ? -22.547 15.938 -1.757 1 98.31 228 TYR A N 1
ATOM 1734 C CA . TYR A 1 228 ? -22.422 14.57 -1.278 1 98.31 228 TYR A CA 1
ATOM 1735 C C . TYR A 1 228 ? -21.984 13.641 -2.402 1 98.31 228 TYR A C 1
ATOM 1737 O O . TYR A 1 228 ? -21.062 12.836 -2.232 1 98.31 228 TYR A O 1
ATOM 1745 N N . ASP A 1 229 ? -22.516 13.789 -3.57 1 97.69 229 ASP A N 1
ATOM 1746 C CA . ASP A 1 229 ? -22.297 12.844 -4.66 1 97.69 229 ASP A CA 1
ATOM 1747 C C . ASP A 1 229 ? -20.953 13.078 -5.336 1 97.69 229 ASP A C 1
ATOM 1749 O O . ASP A 1 229 ? -20.562 12.328 -6.238 1 97.69 229 ASP A O 1
ATOM 1753 N N . ARG A 1 230 ? -20.188 14.031 -4.863 1 97 230 ARG A N 1
ATOM 1754 C CA . ARG A 1 230 ? -18.906 14.305 -5.5 1 97 230 ARG A CA 1
ATOM 1755 C C . ARG A 1 230 ? -17.828 14.617 -4.461 1 97 230 ARG A C 1
ATOM 1757 O O . ARG A 1 230 ? -16.891 15.383 -4.734 1 97 230 ARG A O 1
ATOM 1764 N N . THR A 1 231 ? -18.062 14.156 -3.236 1 98.81 231 THR A N 1
ATOM 1765 C CA . THR A 1 231 ? -17.062 14.344 -2.182 1 98.81 231 THR A CA 1
ATOM 1766 C C . THR A 1 231 ? -16.531 13 -1.7 1 98.81 231 THR A C 1
ATOM 1768 O O . THR A 1 231 ? -17.297 12.055 -1.498 1 98.81 231 THR A O 1
ATOM 1771 N N . VAL A 1 232 ? -15.258 12.898 -1.634 1 98.94 232 VAL A N 1
ATOM 1772 C CA . VAL A 1 232 ? -14.594 11.773 -0.976 1 98.94 232 VAL A CA 1
ATOM 1773 C C . VAL A 1 232 ? -14.008 12.234 0.36 1 98.94 232 VAL A C 1
ATOM 1775 O O . VAL A 1 232 ? -13.188 13.156 0.404 1 98.94 232 VAL A O 1
ATOM 1778 N N . VAL A 1 233 ? -14.469 11.633 1.44 1 98.94 233 VAL A N 1
ATOM 1779 C CA . VAL A 1 233 ? -13.953 11.922 2.773 1 98.94 233 VAL A CA 1
ATOM 1780 C C . VAL A 1 233 ? -12.844 10.93 3.127 1 98.94 233 VAL A C 1
ATOM 1782 O O . VAL A 1 233 ? -13.07 9.719 3.148 1 98.94 233 VAL A O 1
ATOM 1785 N N . LEU A 1 234 ? -11.664 11.438 3.348 1 98.88 234 LEU A N 1
ATOM 1786 C CA . LEU A 1 234 ? -10.5 10.641 3.693 1 98.88 234 LEU A CA 1
ATOM 1787 C C . LEU A 1 234 ? -10.172 10.758 5.18 1 98.88 234 LEU A C 1
ATOM 1789 O O . LEU A 1 234 ? -10.234 11.852 5.742 1 98.88 234 LEU A O 1
ATOM 1793 N N . ASN A 1 235 ? -9.906 9.656 5.824 1 98.88 235 ASN A N 1
ATOM 1794 C CA . ASN A 1 235 ? -9.633 9.602 7.258 1 98.88 235 ASN A CA 1
ATOM 1795 C C . ASN A 1 235 ? -8.82 8.359 7.625 1 98.88 235 ASN A C 1
ATOM 1797 O O . ASN A 1 235 ? -8.219 7.727 6.758 1 98.88 235 ASN A O 1
ATOM 1801 N N . GLY A 1 236 ? -8.656 8.086 8.914 1 98.69 236 GLY A N 1
ATOM 1802 C CA . GLY A 1 236 ? -7.895 6.941 9.398 1 98.69 236 GLY A CA 1
ATOM 1803 C C . GLY A 1 236 ? -7.777 6.895 10.906 1 98.69 236 GLY A C 1
ATOM 1804 O O . GLY A 1 236 ? -8.43 7.668 11.609 1 98.69 236 GLY A O 1
ATOM 1805 N N . VAL A 1 237 ? -6.965 5.961 11.383 1 98.69 237 VAL A N 1
ATOM 1806 C CA . VAL A 1 237 ? -6.852 5.762 12.82 1 98.69 237 VAL A CA 1
ATOM 1807 C C . VAL A 1 237 ? -5.449 6.148 13.289 1 98.69 237 VAL A C 1
ATOM 1809 O O . VAL A 1 237 ? -5.133 6.043 14.477 1 98.69 237 VAL A O 1
ATOM 1812 N N . SER A 1 238 ? -4.629 6.633 12.422 1 98.5 238 SER A N 1
ATOM 1813 C CA . SER A 1 238 ? -3.207 6.855 12.672 1 98.5 238 SER A CA 1
ATOM 1814 C C . SER A 1 238 ? -2.992 7.922 13.734 1 98.5 238 SER A C 1
ATOM 1816 O O . SER A 1 238 ? -2.105 7.793 14.586 1 98.5 238 SER A O 1
ATOM 1818 N N . LYS A 1 239 ? -3.785 9.016 13.672 1 98.44 239 LYS A N 1
ATOM 1819 C CA . LYS A 1 239 ? -3.469 10.188 14.484 1 98.44 239 LYS A CA 1
ATOM 1820 C C . LYS A 1 239 ? -4.336 10.234 15.734 1 98.44 239 LYS A C 1
ATOM 1822 O O . LYS A 1 239 ? -3.816 10.281 16.859 1 98.44 239 LYS A O 1
ATOM 1827 N N . ALA A 1 240 ? -5.641 10.062 15.578 1 97.75 240 ALA A N 1
ATOM 1828 C CA . ALA A 1 240 ? -6.562 10.133 16.703 1 97.75 240 ALA A CA 1
ATOM 1829 C C . ALA A 1 240 ? -6.25 9.047 17.734 1 97.75 240 ALA A C 1
ATOM 1831 O O . ALA A 1 240 ? -6.398 9.266 18.938 1 97.75 240 ALA A O 1
ATOM 1832 N N . TYR A 1 241 ? -5.758 7.91 17.297 1 98.38 241 TYR A N 1
ATOM 1833 C CA . TYR A 1 241 ? -5.629 6.766 18.188 1 98.38 241 TYR A CA 1
ATOM 1834 C C . TYR A 1 241 ? -4.168 6.348 18.344 1 98.38 241 TYR A C 1
ATOM 1836 O O . TYR A 1 241 ? -3.877 5.258 18.844 1 98.38 241 TYR A O 1
ATOM 1844 N N . SER A 1 242 ? -3.281 7.172 17.812 1 98.31 242 SER A N 1
ATOM 1845 C CA . SER A 1 242 ? -1.85 6.898 17.906 1 98.31 242 SER A CA 1
ATOM 1846 C C . SER A 1 242 ? -1.51 5.539 17.297 1 98.31 242 SER A C 1
ATOM 1848 O O . SER A 1 242 ? -0.885 4.703 17.969 1 98.31 242 SER A O 1
ATOM 1850 N N . MET A 1 243 ? -1.922 5.355 16.109 1 98.69 243 MET A N 1
ATOM 1851 C CA . MET A 1 243 ? -1.762 4.078 15.414 1 98.69 243 MET A CA 1
ATOM 1852 C C . MET A 1 243 ? -1.031 4.262 14.094 1 98.69 243 MET A C 1
ATOM 1854 O O . MET A 1 243 ? -1.402 3.656 13.086 1 98.69 243 MET A O 1
ATOM 1858 N N . THR A 1 244 ? -0.031 5.094 14.062 1 98.31 244 THR A N 1
ATOM 1859 C CA . THR A 1 244 ? 0.59 5.484 12.805 1 98.31 244 THR A CA 1
ATOM 1860 C C . THR A 1 244 ? 1.25 4.285 12.133 1 98.31 244 THR A C 1
ATOM 1862 O O . THR A 1 244 ? 1.121 4.094 10.922 1 98.31 244 THR A O 1
ATOM 1865 N N . GLY A 1 245 ? 1.927 3.389 12.867 1 98.31 245 GLY A N 1
ATOM 1866 C CA . GLY A 1 245 ? 2.645 2.264 12.289 1 98.31 245 GLY A CA 1
ATOM 1867 C C . GLY A 1 245 ? 1.734 1.116 11.898 1 98.31 245 GLY A C 1
ATOM 1868 O O . GLY A 1 245 ? 2.154 0.202 11.18 1 98.31 245 GLY A O 1
ATOM 1869 N N . TRP A 1 246 ? 0.431 1.137 12.352 1 98.81 246 TRP A N 1
ATOM 1870 C CA . TRP A 1 246 ? -0.537 0.094 12.031 1 98.81 246 TRP A CA 1
ATOM 1871 C C . TRP A 1 246 ? -0.982 0.197 10.578 1 98.81 246 TRP A C 1
ATOM 1873 O O . TRP A 1 246 ? -1.392 -0.799 9.977 1 98.81 246 TRP A O 1
ATOM 1883 N N . ARG A 1 247 ? -0.968 1.428 10.016 1 98.75 247 ARG A N 1
ATOM 1884 C CA . ARG A 1 247 ? -1.171 1.741 8.609 1 98.75 247 ARG A CA 1
ATOM 1885 C C . ARG A 1 247 ? -2.594 1.407 8.172 1 98.75 247 ARG A C 1
ATOM 1887 O O . ARG A 1 247 ? -2.797 0.734 7.16 1 98.75 247 ARG A O 1
ATOM 1894 N N . ILE A 1 248 ? -3.584 1.963 8.867 1 98.94 248 ILE A N 1
ATOM 1895 C CA . ILE A 1 248 ? -4.969 1.816 8.438 1 98.94 248 ILE A CA 1
ATOM 1896 C C . ILE A 1 248 ? -5.582 3.193 8.188 1 98.94 248 ILE A C 1
ATOM 1898 O O . ILE A 1 248 ? -5.539 4.062 9.062 1 98.94 248 ILE A O 1
ATOM 1902 N N . GLY A 1 249 ? -6.027 3.461 7.043 1 98.88 249 GLY A N 1
ATOM 1903 C CA . GLY A 1 249 ? -6.855 4.586 6.641 1 98.88 249 GLY A CA 1
ATOM 1904 C C . GLY A 1 249 ? -8.117 4.168 5.914 1 98.88 249 GLY A C 1
ATOM 1905 O O . GLY A 1 249 ? -8.336 2.98 5.668 1 98.88 249 GLY A O 1
ATOM 1906 N N . TYR A 1 250 ? -8.969 5.082 5.656 1 98.94 250 TYR A N 1
ATOM 1907 C CA . TYR A 1 250 ? -10.195 4.742 4.941 1 98.94 250 TYR A CA 1
ATOM 1908 C C . TYR A 1 250 ? -10.75 5.953 4.199 1 98.94 250 TYR A C 1
ATOM 1910 O O . TYR A 1 250 ? -10.359 7.09 4.477 1 98.94 250 TYR A O 1
ATOM 1918 N N . ALA A 1 251 ? -11.562 5.715 3.248 1 98.94 251 ALA A N 1
ATOM 1919 C CA . ALA A 1 251 ? -12.258 6.711 2.439 1 98.94 251 ALA A CA 1
ATOM 1920 C C . ALA A 1 251 ? -13.742 6.367 2.309 1 98.94 251 ALA A C 1
ATOM 1922 O O . ALA A 1 251 ? -14.117 5.195 2.346 1 98.94 251 ALA A O 1
ATOM 1923 N N . ALA A 1 252 ? -14.539 7.309 2.195 1 98.94 252 ALA A N 1
ATOM 1924 C CA . ALA A 1 252 ? -15.961 7.172 1.87 1 98.94 252 ALA A CA 1
ATOM 1925 C C . ALA A 1 252 ? -16.375 8.18 0.804 1 98.94 252 ALA A C 1
ATOM 1927 O O . ALA A 1 252 ? -15.961 9.344 0.841 1 98.94 252 ALA A O 1
ATOM 1928 N N . GLY A 1 253 ? -17.109 7.805 -0.165 1 98.81 253 GLY A N 1
ATOM 1929 C CA . GLY A 1 253 ? -17.531 8.664 -1.259 1 98.81 253 GLY A CA 1
ATOM 1930 C C . GLY A 1 253 ? -18.406 7.953 -2.27 1 98.81 253 GLY A C 1
ATOM 1931 O O . GLY A 1 253 ? -19.031 6.938 -1.953 1 98.81 253 GLY A O 1
ATOM 1932 N N . PRO A 1 254 ? -18.562 8.5 -3.496 1 98.5 254 PRO A N 1
ATOM 1933 C CA . PRO A 1 254 ? -19.406 7.871 -4.516 1 98.5 254 PRO A CA 1
ATOM 1934 C C . PRO A 1 254 ? -18.984 6.438 -4.832 1 98.5 254 PRO A C 1
ATOM 1936 O O . PRO A 1 254 ? -17.797 6.176 -5.074 1 98.5 254 PRO A O 1
ATOM 1939 N N . ALA A 1 255 ? -19.969 5.578 -4.895 1 98.12 255 ALA A N 1
ATOM 1940 C CA . ALA A 1 255 ? -19.703 4.148 -5.027 1 98.12 255 ALA A CA 1
ATOM 1941 C C . ALA A 1 255 ? -18.875 3.857 -6.27 1 98.12 255 ALA A C 1
ATOM 1943 O O . ALA A 1 255 ? -17.969 3.018 -6.238 1 98.12 255 ALA A O 1
ATOM 1944 N N . LEU A 1 256 ? -19.188 4.531 -7.336 1 97.31 256 LEU A N 1
ATOM 1945 C CA . LEU A 1 256 ? -18.469 4.312 -8.586 1 97.31 256 LEU A CA 1
ATOM 1946 C C . LEU A 1 256 ? -16.984 4.613 -8.406 1 97.31 256 LEU A C 1
ATOM 1948 O O . LEU A 1 256 ? -16.141 3.838 -8.852 1 97.31 256 LEU A O 1
ATOM 1952 N N . LEU A 1 257 ? -16.672 5.719 -7.777 1 98.25 257 LEU A N 1
ATOM 1953 C CA . LEU A 1 257 ? -15.297 6.145 -7.562 1 98.25 257 LEU A CA 1
ATOM 1954 C C . LEU A 1 257 ? -14.602 5.23 -6.562 1 98.25 257 LEU A C 1
ATOM 1956 O O . LEU A 1 257 ? -13.438 4.859 -6.758 1 98.25 257 LEU A O 1
ATOM 1960 N N . ILE A 1 258 ? -15.297 4.852 -5.496 1 98.56 258 ILE A N 1
ATOM 1961 C CA . ILE A 1 258 ? -14.742 3.965 -4.48 1 98.56 258 ILE A CA 1
ATOM 1962 C C . ILE A 1 258 ? -14.414 2.611 -5.105 1 98.56 258 ILE A C 1
ATOM 1964 O O . ILE A 1 258 ? -13.375 2.014 -4.797 1 98.56 258 ILE A O 1
ATOM 1968 N N . ASN A 1 259 ? -15.234 2.16 -5.98 1 96.56 259 ASN A N 1
ATOM 1969 C CA . ASN A 1 259 ? -14.953 0.908 -6.676 1 96.56 259 ASN A CA 1
ATOM 1970 C C . ASN A 1 259 ? -13.711 1.019 -7.551 1 96.56 259 ASN A C 1
ATOM 1972 O O . ASN A 1 259 ? -12.922 0.071 -7.648 1 96.56 259 ASN A O 1
ATOM 1976 N N . ALA A 1 260 ? -13.547 2.125 -8.203 1 97.44 260 ALA A N 1
ATOM 1977 C CA . ALA A 1 260 ? -12.344 2.359 -9.008 1 97.44 260 ALA A CA 1
ATOM 1978 C C . ALA A 1 260 ? -11.102 2.41 -8.125 1 97.44 260 ALA A C 1
ATOM 1980 O O . ALA A 1 260 ? -10.055 1.874 -8.492 1 97.44 260 ALA A O 1
ATOM 1981 N N . MET A 1 261 ? -11.25 3.107 -6.992 1 98.38 261 MET A N 1
ATOM 1982 C CA . MET A 1 261 ? -10.156 3.145 -6.027 1 98.38 261 MET A CA 1
ATOM 1983 C C . MET A 1 261 ? -9.797 1.738 -5.555 1 98.38 261 MET A C 1
ATOM 1985 O O . MET A 1 261 ? -8.617 1.407 -5.41 1 98.38 261 MET A O 1
ATOM 1989 N N . LYS A 1 262 ? -10.789 0.949 -5.312 1 97 262 LYS A N 1
ATOM 1990 C CA . LYS A 1 262 ? -10.602 -0.445 -4.918 1 97 262 LYS A CA 1
ATOM 1991 C C . LYS A 1 262 ? -9.844 -1.223 -5.992 1 97 262 LYS A C 1
ATOM 1993 O O . LYS A 1 262 ? -8.984 -2.053 -5.676 1 97 262 LYS A O 1
ATOM 1998 N N . THR A 1 263 ? -10.133 -0.973 -7.215 1 95.94 263 THR A N 1
ATOM 1999 C CA . THR A 1 263 ? -9.461 -1.628 -8.328 1 95.94 263 THR A CA 1
ATOM 2000 C C . THR A 1 263 ? -7.969 -1.295 -8.336 1 95.94 263 THR A C 1
ATOM 2002 O O . THR A 1 263 ? -7.129 -2.182 -8.5 1 95.94 263 THR A O 1
ATOM 2005 N N . ILE A 1 264 ? -7.609 -0.044 -8.117 1 97.81 264 ILE A N 1
ATOM 2006 C CA . ILE A 1 264 ? -6.215 0.366 -8.008 1 97.81 264 ILE A CA 1
ATOM 2007 C C . ILE A 1 264 ? -5.543 -0.377 -6.855 1 97.81 264 ILE A C 1
ATOM 2009 O O . ILE A 1 264 ? -4.445 -0.912 -7.012 1 97.81 264 ILE A O 1
ATOM 2013 N N . GLN A 1 265 ? -6.258 -0.42 -5.746 1 97.62 265 GLN A N 1
ATOM 2014 C CA . GLN A 1 265 ? -5.723 -1.044 -4.543 1 97.62 265 GLN A CA 1
ATOM 2015 C C . GLN A 1 265 ? -5.527 -2.545 -4.738 1 97.62 265 GLN A C 1
ATOM 2017 O O . GLN A 1 265 ? -4.559 -3.121 -4.242 1 97.62 265 GLN A O 1
ATOM 2022 N N . SER A 1 266 ? -6.43 -3.135 -5.441 1 95.69 266 SER A N 1
ATOM 2023 C CA . SER A 1 266 ? -6.355 -4.566 -5.707 1 95.69 266 SER A CA 1
ATOM 2024 C C . SER A 1 266 ? -5.086 -4.922 -6.473 1 95.69 266 SER A C 1
ATOM 2026 O O . SER A 1 266 ? -4.531 -6.012 -6.297 1 95.69 266 SER A O 1
ATOM 2028 N N . GLN A 1 267 ? -4.578 -4.02 -7.258 1 96.12 267 GLN A N 1
ATOM 2029 C CA . GLN A 1 267 ? -3.422 -4.297 -8.109 1 96.12 267 GLN A CA 1
ATOM 2030 C C . GLN A 1 267 ? -2.146 -3.715 -7.504 1 96.12 267 GLN A C 1
ATOM 2032 O O . GLN A 1 267 ? -1.045 -3.977 -7.992 1 96.12 267 GLN A O 1
ATOM 2037 N N . SER A 1 268 ? -2.26 -2.957 -6.414 1 97.56 268 SER A N 1
ATOM 2038 C CA . SER A 1 268 ? -1.074 -2.314 -5.859 1 97.56 268 SER A CA 1
ATOM 2039 C C . SER A 1 268 ? -0.644 -2.98 -4.555 1 97.56 268 SER A C 1
ATOM 2041 O O . SER A 1 268 ? 0.542 -3.252 -4.355 1 97.56 268 SER A O 1
ATOM 2043 N N . THR A 1 269 ? -1.651 -3.234 -3.697 1 97.94 269 THR A N 1
ATOM 2044 C CA . THR A 1 269 ? -1.291 -3.795 -2.4 1 97.94 269 THR A CA 1
ATOM 2045 C C . THR A 1 269 ? -2.219 -4.949 -2.033 1 97.94 269 THR A C 1
ATOM 2047 O O . THR A 1 269 ? -1.854 -5.82 -1.238 1 97.94 269 THR A O 1
ATOM 2050 N N . SER A 1 270 ? -3.438 -4.977 -2.533 1 95.94 270 SER A N 1
ATOM 2051 C CA . SER A 1 270 ? -4.523 -5.801 -2.023 1 95.94 270 SER A CA 1
ATOM 2052 C C . SER A 1 270 ? -5.031 -5.285 -0.68 1 95.94 270 SER A C 1
ATOM 2054 O O . SER A 1 270 ? -5.23 -4.082 -0.508 1 95.94 270 SER A O 1
ATOM 2056 N N . ASN A 1 271 ? -5.441 -6.207 0.242 1 97 271 ASN A N 1
ATOM 2057 C CA . ASN A 1 271 ? -6.023 -5.758 1.504 1 97 271 ASN A CA 1
ATOM 2058 C C . ASN A 1 271 ? -4.953 -5.223 2.453 1 97 271 ASN A C 1
ATOM 2060 O O . ASN A 1 271 ? -3.791 -5.621 2.375 1 97 271 ASN A O 1
ATOM 2064 N N . PRO A 1 272 ? -5.266 -4.262 3.318 1 98.62 272 PRO A N 1
ATOM 2065 C CA . PRO A 1 272 ? -4.324 -3.889 4.379 1 98.62 272 PRO A CA 1
ATOM 2066 C C . PRO A 1 272 ? -4.129 -5 5.41 1 98.62 272 PRO A C 1
ATOM 2068 O O . PRO A 1 272 ?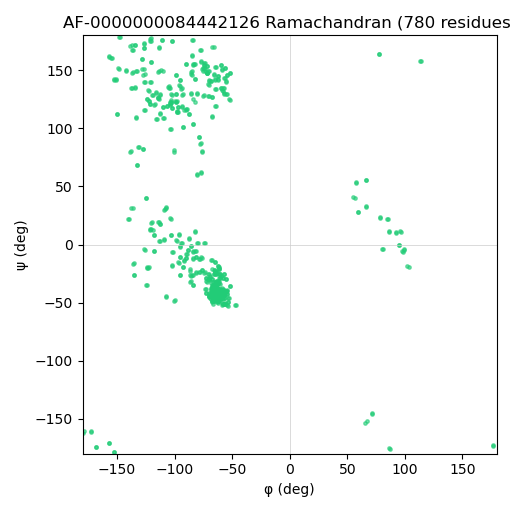 -4.816 -6.023 5.359 1 98.62 272 PRO A O 1
ATOM 2071 N N . CYS A 1 273 ? -3.178 -4.863 6.289 1 98.88 273 CYS A N 1
ATOM 2072 C CA . CYS A 1 273 ? -2.82 -5.867 7.281 1 98.88 273 CYS A CA 1
ATOM 2073 C C . CYS A 1 273 ? -4.043 -6.312 8.07 1 98.88 273 CYS A C 1
ATOM 2075 O O . CYS A 1 273 ? -4.75 -5.484 8.648 1 98.88 273 CYS A O 1
ATOM 2077 N N . SER A 1 274 ? -4.309 -7.625 8.086 1 98.75 274 SER A N 1
ATOM 2078 C CA . SER A 1 274 ? -5.508 -8.195 8.695 1 98.75 274 SER A CA 1
ATOM 2079 C C . SER A 1 274 ? -5.57 -7.879 10.188 1 98.75 274 SER A C 1
ATOM 2081 O O . SER A 1 274 ? -6.625 -7.504 10.703 1 98.75 274 SER A O 1
ATOM 2083 N N . ILE A 1 275 ? -4.438 -7.984 10.922 1 98.75 275 ILE A N 1
ATOM 2084 C CA . ILE A 1 275 ? -4.371 -7.746 12.359 1 98.75 275 ILE A CA 1
ATOM 2085 C C . ILE A 1 275 ? -4.664 -6.277 12.656 1 98.75 275 ILE A C 1
ATOM 2087 O O . ILE A 1 275 ? -5.41 -5.965 13.586 1 98.75 275 ILE A O 1
ATOM 2091 N N . ALA A 1 276 ? -4.078 -5.395 11.836 1 98.94 276 ALA A N 1
ATOM 2092 C CA . ALA A 1 276 ? -4.289 -3.961 12.008 1 98.94 276 ALA A CA 1
ATOM 2093 C C . ALA A 1 276 ? -5.754 -3.592 11.797 1 98.94 276 ALA A C 1
ATOM 2095 O O . ALA A 1 276 ? -6.266 -2.668 12.43 1 98.94 276 ALA A O 1
ATOM 2096 N N . GLN A 1 277 ? -6.453 -4.289 10.898 1 98.94 277 GLN A N 1
ATOM 2097 C CA . GLN A 1 277 ? -7.871 -4.027 10.672 1 98.94 277 GLN A CA 1
ATOM 2098 C C . GLN A 1 277 ? -8.695 -4.367 11.914 1 98.94 277 GLN A C 1
ATOM 2100 O O . GLN A 1 277 ? -9.57 -3.596 12.312 1 98.94 277 GLN A O 1
ATOM 2105 N N . LYS A 1 278 ? -8.375 -5.52 12.523 1 98.94 278 LYS A N 1
ATOM 2106 C CA . LYS A 1 278 ? -9.078 -5.895 13.75 1 98.94 278 LYS A CA 1
ATOM 2107 C C . LYS A 1 278 ? -8.812 -4.887 14.859 1 98.94 278 LYS A C 1
ATOM 2109 O O . LYS A 1 278 ? -9.727 -4.539 15.617 1 98.94 278 LYS A O 1
ATOM 2114 N N . ALA A 1 279 ? -7.578 -4.441 14.984 1 98.94 279 ALA A N 1
ATOM 2115 C CA . ALA A 1 279 ? -7.242 -3.385 15.938 1 98.94 279 ALA A CA 1
ATOM 2116 C C . ALA A 1 279 ? -8.062 -2.125 15.672 1 98.94 279 ALA A C 1
ATOM 2118 O O . ALA A 1 279 ? -8.531 -1.475 16.609 1 98.94 279 ALA A O 1
ATOM 2119 N N . SER A 1 280 ? -8.273 -1.792 14.438 1 98.94 280 SER A N 1
ATOM 2120 C CA . SER A 1 280 ? -8.977 -0.57 14.047 1 98.94 280 SER A CA 1
ATOM 2121 C C . SER A 1 280 ? -10.469 -0.664 14.352 1 98.94 280 SER A C 1
ATOM 2123 O O . SER A 1 280 ? -11.109 0.344 14.648 1 98.94 280 SER A O 1
ATOM 2125 N N . VAL A 1 281 ? -11.023 -1.901 14.25 1 98.94 281 VAL A N 1
ATOM 2126 C CA . VAL A 1 281 ? -12.406 -2.096 14.688 1 98.94 281 VAL A CA 1
ATOM 2127 C C . VAL A 1 281 ? -12.555 -1.663 16.141 1 98.94 281 VAL A C 1
ATOM 2129 O O . VAL A 1 281 ? -13.492 -0.94 16.484 1 98.94 281 VAL A O 1
ATOM 2132 N N . ALA A 1 282 ? -11.586 -2.105 16.969 1 98.88 282 ALA A N 1
ATOM 2133 C CA . ALA A 1 282 ? -11.609 -1.76 18.391 1 98.88 282 ALA A CA 1
ATOM 2134 C C . ALA A 1 282 ? -11.422 -0.259 18.594 1 98.88 282 ALA A C 1
ATOM 2136 O O . ALA A 1 282 ? -12.047 0.334 19.484 1 98.88 282 ALA A O 1
ATOM 2137 N N . ALA A 1 283 ? -10.609 0.363 17.812 1 98.75 283 ALA A N 1
ATOM 2138 C CA . ALA A 1 283 ? -10.375 1.801 17.922 1 98.75 283 ALA A CA 1
ATOM 2139 C C . ALA A 1 283 ? -11.656 2.584 17.656 1 98.75 283 ALA A C 1
ATOM 2141 O O . ALA A 1 283 ? -12.039 3.451 18.438 1 98.75 283 ALA A O 1
ATOM 2142 N N . LEU A 1 284 ? -12.344 2.232 16.562 1 98.69 284 LEU A N 1
ATOM 2143 C CA . LEU A 1 284 ? -13.484 3.014 16.094 1 98.69 284 LEU A CA 1
ATOM 2144 C C . LEU A 1 284 ? -14.711 2.746 16.953 1 98.69 284 LEU A C 1
ATOM 2146 O O . LEU A 1 284 ? -15.578 3.609 17.094 1 98.69 284 LEU A O 1
ATOM 2150 N N . ASN A 1 285 ? -14.711 1.596 17.625 1 98 285 ASN A N 1
ATOM 2151 C CA . ASN A 1 285 ? -15.875 1.229 18.422 1 98 285 ASN A CA 1
ATOM 2152 C C . ASN A 1 285 ? -15.641 1.48 19.922 1 98 285 ASN A C 1
ATOM 2154 O O . ASN A 1 285 ? -16.578 1.419 20.719 1 98 285 ASN A O 1
ATOM 2158 N N . GLY A 1 286 ? -14.336 1.646 20.453 1 92.75 286 GLY A N 1
ATOM 2159 C CA . GLY A 1 286 ? -13.945 1.598 21.859 1 92.75 286 GLY A CA 1
ATOM 2160 C C . GLY A 1 286 ? -14.172 2.91 22.578 1 92.75 286 GLY A C 1
ATOM 2161 O O . GLY A 1 286 ? -13.672 3.102 23.703 1 92.75 286 GLY A O 1
ATOM 2162 N N . GLY A 1 287 ? -14.844 3.908 22.094 1 86.31 287 GLY A N 1
ATOM 2163 C CA . GLY A 1 287 ? -15.055 5.18 22.766 1 86.31 287 GLY A CA 1
ATOM 2164 C C . GLY A 1 287 ? -13.945 6.184 22.516 1 86.31 287 GLY A C 1
ATOM 2165 O O . GLY A 1 287 ? -12.984 5.891 21.797 1 86.31 287 GLY A O 1
ATOM 2166 N N . ASN A 1 288 ? -13.977 7.367 23.141 1 91.62 288 ASN A N 1
ATOM 2167 C CA . ASN A 1 288 ? -13.086 8.469 22.797 1 91.62 288 ASN A CA 1
ATOM 2168 C C . ASN A 1 288 ? -12.25 8.906 24 1 91.62 288 ASN A C 1
ATOM 2170 O O . ASN A 1 288 ? -11.562 9.922 23.938 1 91.62 288 ASN A O 1
ATOM 2174 N N . GLU A 1 289 ? -12.242 8.094 25.078 1 96 289 GLU A N 1
ATOM 2175 C CA . GLU A 1 289 ? -11.562 8.523 26.297 1 96 289 GLU A CA 1
ATOM 2176 C C . GLU A 1 289 ? -10.07 8.727 26.047 1 96 289 GLU A C 1
ATOM 2178 O O . GLU A 1 289 ? -9.5 9.742 26.469 1 96 289 GLU A O 1
ATOM 2183 N N . ALA A 1 290 ? -9.453 7.793 25.469 1 96.25 290 ALA A N 1
ATOM 2184 C CA . ALA A 1 290 ? -8.023 7.902 25.172 1 96.25 290 ALA A CA 1
ATOM 2185 C C . ALA A 1 290 ? -7.742 9.086 24.266 1 96.25 290 ALA A C 1
ATOM 2187 O O . ALA A 1 290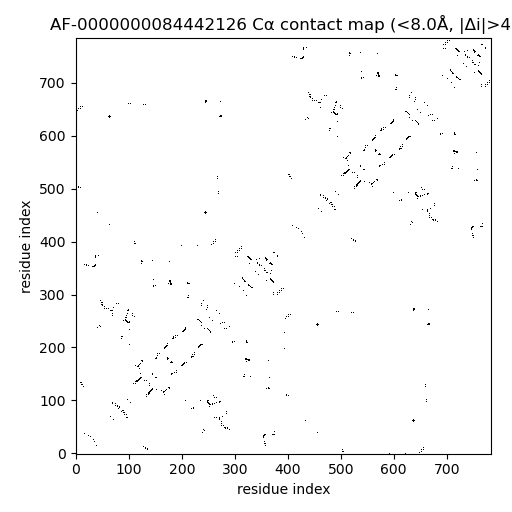 ? -6.738 9.789 24.422 1 96.25 290 ALA A O 1
ATOM 2188 N N . VAL A 1 291 ? -8.586 9.32 23.328 1 97.56 291 VAL A N 1
ATOM 2189 C CA . VAL A 1 291 ? -8.445 10.43 22.391 1 97.56 291 VAL A CA 1
ATOM 2190 C C . VAL A 1 291 ? -8.531 11.758 23.141 1 97.56 291 VAL A C 1
ATOM 2192 O O . VAL A 1 291 ? -7.707 12.648 22.938 1 97.56 291 VAL A O 1
ATOM 2195 N N . GLU A 1 292 ? -9.523 11.828 23.984 1 97.81 292 GLU A N 1
ATOM 2196 C CA . GLU A 1 292 ? -9.727 13.047 24.766 1 97.81 292 GLU A CA 1
ATOM 2197 C C . GLU A 1 292 ? -8.516 13.344 25.641 1 97.81 292 GLU A C 1
ATOM 2199 O O . GLU A 1 292 ? -8.117 14.508 25.797 1 97.81 292 GLU A O 1
ATOM 2204 N N . MET A 1 293 ? -7.984 12.328 26.188 1 98 293 MET A N 1
ATOM 2205 C CA . MET A 1 293 ? -6.793 12.484 27.016 1 98 293 MET A CA 1
ATOM 2206 C C . MET A 1 293 ? -5.629 13.031 26.203 1 98 293 MET A C 1
ATOM 2208 O O . MET A 1 293 ? -4.945 13.961 26.625 1 98 293 MET A O 1
ATOM 2212 N N . MET A 1 294 ? -5.414 12.508 25.078 1 98.25 294 MET A N 1
ATOM 2213 C CA . MET A 1 294 ? -4.328 12.969 24.219 1 98.25 294 MET A CA 1
ATOM 2214 C C . MET A 1 294 ? -4.562 14.406 23.766 1 98.25 294 MET A C 1
ATOM 2216 O O . MET A 1 294 ? -3.635 15.211 23.75 1 98.25 294 MET A O 1
ATOM 2220 N N . VAL A 1 295 ? -5.812 14.711 23.422 1 98.5 295 VAL A N 1
ATOM 2221 C CA . VAL A 1 295 ? -6.152 16.047 22.938 1 98.5 295 VAL A CA 1
ATOM 2222 C C . VAL A 1 295 ? -5.91 17.078 24.031 1 98.5 295 VAL A C 1
ATOM 2224 O O . VAL A 1 295 ? -5.41 18.172 23.766 1 98.5 295 VAL A O 1
ATOM 2227 N N . LYS A 1 296 ? -6.258 16.734 25.234 1 98.44 296 LYS A N 1
ATOM 2228 C CA . LYS A 1 296 ? -6.004 17.641 26.359 1 98.44 296 LYS A CA 1
ATOM 2229 C C . LYS A 1 296 ? -4.516 17.938 26.5 1 98.44 296 LYS A C 1
ATOM 2231 O O . LYS A 1 296 ? -4.125 19.078 26.703 1 98.44 296 LYS A O 1
ATOM 2236 N N . ALA A 1 297 ? -3.705 16.906 26.391 1 98.5 297 ALA A N 1
ATOM 2237 C CA . ALA A 1 297 ? -2.256 17.078 26.469 1 98.5 297 ALA A CA 1
ATOM 2238 C C . ALA A 1 297 ? -1.733 17.922 25.312 1 98.5 297 ALA A C 1
ATOM 2240 O O . ALA A 1 297 ? -0.902 18.812 25.516 1 98.5 297 ALA A O 1
ATOM 2241 N N . PHE A 1 298 ? -2.205 17.641 24.109 1 98.62 298 PHE A N 1
ATOM 2242 C CA . PHE A 1 298 ? -1.792 18.406 22.953 1 98.62 298 PHE A CA 1
ATOM 2243 C C . PHE A 1 298 ? -2.156 19.875 23.109 1 98.62 298 PHE A C 1
ATOM 2245 O O . PHE A 1 298 ? -1.37 20.766 22.766 1 98.62 298 PHE A O 1
ATOM 2252 N N . HIS A 1 299 ? -3.338 20.109 23.625 1 98.75 299 HIS A N 1
ATOM 2253 C CA . HIS A 1 299 ? -3.791 21.484 23.812 1 98.75 299 HIS A CA 1
ATOM 2254 C C . HIS A 1 299 ? -2.918 22.219 24.828 1 98.75 299 HIS A C 1
ATOM 2256 O O . HIS A 1 299 ? -2.58 23.391 24.625 1 98.75 299 HIS A O 1
ATOM 2262 N N . GLU A 1 300 ? -2.574 21.562 25.891 1 98.62 300 GLU A N 1
ATOM 2263 C CA . GLU A 1 300 ? -1.684 22.156 26.875 1 98.62 300 GLU A CA 1
ATOM 2264 C C . GLU A 1 300 ? -0.323 22.484 26.281 1 98.62 300 GLU A C 1
ATOM 2266 O O . GLU A 1 300 ? 0.212 23.578 26.5 1 98.62 300 GLU A O 1
ATOM 2271 N N . ARG A 1 301 ? 0.23 21.562 25.578 1 98.75 301 ARG A N 1
ATOM 2272 C CA . ARG A 1 301 ? 1.516 21.766 24.922 1 98.75 301 ARG A CA 1
ATOM 2273 C C . ARG A 1 301 ? 1.44 22.906 23.906 1 98.75 301 ARG A C 1
ATOM 2275 O O . ARG A 1 301 ? 2.354 23.734 23.828 1 98.75 301 ARG A O 1
ATOM 2282 N N . HIS A 1 302 ? 0.323 22.906 23.188 1 98.62 302 HIS A N 1
ATOM 2283 C CA . HIS A 1 302 ? 0.056 23.969 22.234 1 98.62 302 HIS A CA 1
ATOM 2284 C C . HIS A 1 302 ? 0.093 25.344 22.906 1 98.62 302 HIS A C 1
ATOM 2286 O O . HIS A 1 302 ? 0.753 26.266 22.422 1 98.62 302 HIS A O 1
ATOM 2292 N N . ASN A 1 303 ? -0.62 25.469 23.969 1 98.69 303 ASN A N 1
ATOM 2293 C CA . ASN A 1 303 ? -0.699 26.75 24.672 1 98.69 303 ASN A CA 1
ATOM 2294 C C . ASN A 1 303 ? 0.677 27.234 25.125 1 98.69 303 ASN A C 1
ATOM 2296 O O . ASN A 1 303 ? 0.996 28.422 25 1 98.69 303 ASN A O 1
ATOM 2300 N N . TYR A 1 304 ? 1.446 26.328 25.594 1 98.69 304 TYR A N 1
ATOM 2301 C CA . TYR A 1 304 ? 2.803 26.656 26.016 1 98.69 304 TYR A CA 1
ATOM 2302 C C . TYR A 1 304 ? 3.635 27.172 24.844 1 98.69 304 TYR A C 1
ATOM 2304 O O . TYR A 1 304 ? 4.309 28.203 24.953 1 98.69 304 TYR A O 1
ATOM 2312 N N . ILE A 1 305 ? 3.613 26.484 23.719 1 98.38 305 ILE A N 1
ATOM 2313 C CA . ILE A 1 305 ? 4.43 26.812 22.562 1 98.38 305 ILE A CA 1
ATOM 2314 C C . ILE A 1 305 ? 4.004 28.156 22 1 98.38 305 ILE A C 1
ATOM 2316 O O . ILE A 1 305 ? 4.848 28.969 21.594 1 98.38 305 ILE A O 1
ATOM 2320 N N . VAL A 1 306 ? 2.717 28.375 21.953 1 98.56 306 VAL A N 1
ATOM 2321 C CA . VAL A 1 306 ? 2.199 29.625 21.422 1 98.56 306 VAL A CA 1
ATOM 2322 C C . VAL A 1 306 ? 2.732 30.797 22.266 1 98.56 306 VAL A C 1
ATOM 2324 O O . VAL A 1 306 ? 3.215 31.781 21.719 1 98.56 306 VAL A O 1
ATOM 2327 N N . GLU A 1 307 ? 2.65 30.625 23.531 1 98.56 307 GLU A N 1
ATOM 2328 C CA . GLU A 1 307 ? 3.145 31.656 24.438 1 98.56 307 GLU A CA 1
ATOM 2329 C C . GLU A 1 307 ? 4.633 31.922 24.203 1 98.56 307 GLU A C 1
ATOM 2331 O O . GLU A 1 307 ? 5.055 33.094 24.125 1 98.56 307 GLU A O 1
ATOM 2336 N N . ARG A 1 308 ? 5.402 30.891 24.094 1 98.56 308 ARG A N 1
ATOM 2337 C CA . ARG A 1 308 ? 6.844 31 23.906 1 98.56 308 ARG A CA 1
ATOM 2338 C C . ARG A 1 308 ? 7.184 31.625 22.562 1 98.56 308 ARG A C 1
ATOM 2340 O O . ARG A 1 308 ? 8.062 32.469 22.469 1 98.56 308 ARG A O 1
ATOM 2347 N N . LEU A 1 309 ? 6.543 31.172 21.516 1 98.56 309 LEU A N 1
ATOM 2348 C CA . LEU A 1 309 ? 6.816 31.672 20.172 1 98.56 309 LEU A CA 1
ATOM 2349 C C . LEU A 1 309 ? 6.461 33.156 20.047 1 98.56 309 LEU A C 1
ATOM 2351 O O . LEU A 1 309 ? 7.195 33.906 19.422 1 98.56 309 LEU A O 1
ATOM 2355 N N . GLN A 1 310 ? 5.355 33.531 20.625 1 97.56 310 GLN A N 1
ATOM 2356 C CA . GLN A 1 310 ? 4.887 34.906 20.531 1 97.56 310 GLN A CA 1
ATOM 2357 C C . GLN A 1 310 ? 5.828 35.844 21.281 1 97.56 310 GLN A C 1
ATOM 2359 O O . GLN A 1 310 ? 5.887 37.031 20.969 1 97.56 310 GLN A O 1
ATOM 2364 N N . ALA A 1 311 ? 6.559 35.312 22.156 1 97.56 311 ALA A N 1
ATOM 2365 C CA . ALA A 1 311 ? 7.484 36.094 22.953 1 97.56 311 ALA A CA 1
ATOM 2366 C C . ALA A 1 311 ? 8.805 36.312 22.203 1 97.56 311 ALA A C 1
ATOM 2368 O O . ALA A 1 311 ? 9.625 37.156 22.594 1 97.56 311 ALA A O 1
ATOM 2369 N N . ILE A 1 312 ? 9.039 35.625 21.141 1 97.69 312 ILE A N 1
ATOM 2370 C CA . ILE A 1 312 ? 10.281 35.75 20.375 1 97.69 312 ILE A CA 1
ATOM 2371 C C . ILE A 1 312 ? 10.133 36.812 19.297 1 97.69 312 ILE A C 1
ATOM 2373 O O . ILE A 1 312 ? 9.32 36.656 18.375 1 97.69 312 ILE A O 1
ATOM 2377 N N . PRO A 1 313 ? 10.93 37.875 19.406 1 96.81 313 PRO A N 1
ATOM 2378 C CA . PRO A 1 313 ? 10.828 38.906 18.375 1 96.81 313 PRO A CA 1
ATOM 2379 C C . PRO A 1 313 ? 11.078 38.375 16.969 1 96.81 313 PRO A C 1
ATOM 2381 O O . PRO A 1 313 ? 12.023 37.594 16.766 1 96.81 313 PRO A O 1
ATOM 2384 N N . GLY A 1 314 ? 10.117 38.75 16.109 1 97.38 314 GLY A N 1
ATOM 2385 C CA . GLY A 1 314 ? 10.305 38.375 14.719 1 97.38 314 GLY A CA 1
ATOM 2386 C C . GLY A 1 314 ? 9.547 37.094 14.336 1 97.38 314 GLY A C 1
ATOM 2387 O O . GLY A 1 314 ? 9.477 36.75 13.156 1 97.38 314 GLY A O 1
ATOM 2388 N N . ILE A 1 315 ? 8.953 36.469 15.25 1 98.25 315 ILE A N 1
ATOM 2389 C CA . ILE A 1 315 ? 8.148 35.281 14.945 1 98.25 315 ILE A CA 1
ATOM 2390 C C . ILE A 1 315 ? 6.664 35.656 15.008 1 98.25 315 ILE A C 1
ATOM 2392 O O . ILE A 1 315 ? 6.203 36.219 16 1 98.25 315 ILE A O 1
ATOM 2396 N N . GLU A 1 316 ? 6.008 35.438 13.922 1 98.19 316 GLU A N 1
ATOM 2397 C CA . GLU A 1 316 ? 4.559 35.562 13.867 1 98.19 316 GLU A CA 1
ATOM 2398 C C . GLU A 1 316 ? 3.857 34.219 14.008 1 98.19 316 GLU A C 1
ATOM 2400 O O . GLU A 1 316 ? 4.074 33.312 13.195 1 98.19 316 GLU A O 1
ATOM 2405 N N . THR A 1 317 ? 3.014 34.156 14.984 1 97.56 317 THR A N 1
ATOM 2406 C CA . THR A 1 317 ? 2.404 32.875 15.312 1 97.56 317 THR A CA 1
ATOM 2407 C C . THR A 1 317 ? 0.882 32.969 15.227 1 97.56 317 THR A C 1
ATOM 2409 O O . THR A 1 317 ? 0.271 33.844 15.844 1 97.56 317 THR A O 1
ATOM 2412 N N . ILE A 1 318 ? 0.288 32.094 14.398 1 97.88 318 ILE A N 1
ATOM 2413 C CA . ILE A 1 318 ? -1.149 31.859 14.406 1 97.88 318 ILE A CA 1
ATOM 2414 C C . ILE A 1 318 ? -1.451 30.609 15.242 1 97.88 318 ILE A C 1
ATOM 2416 O O . ILE A 1 318 ? -1.016 29.5 14.906 1 97.88 318 ILE A O 1
ATOM 2420 N N . PRO A 1 319 ? -2.145 30.828 16.359 1 98.38 319 PRO A N 1
ATOM 2421 C CA . PRO A 1 319 ? -2.455 29.641 17.156 1 98.38 319 PRO A CA 1
ATOM 2422 C C . PRO A 1 319 ? -3.195 28.562 16.375 1 98.38 319 PRO A C 1
ATOM 2424 O O . PRO A 1 319 ? -4.062 28.875 15.555 1 98.38 319 PRO A O 1
ATOM 2427 N N . ALA A 1 320 ? -2.861 27.328 16.594 1 98.44 320 ALA A N 1
ATOM 2428 C CA . ALA A 1 320 ? -3.529 26.203 15.961 1 98.44 320 ALA A CA 1
ATOM 2429 C C . ALA A 1 320 ? -4.906 25.969 16.562 1 98.44 320 ALA A C 1
ATOM 2431 O O . ALA A 1 320 ? -5.145 26.281 17.734 1 98.44 320 ALA A O 1
ATOM 2432 N N . ASP A 1 321 ? -5.785 25.438 15.758 1 98.69 321 ASP A N 1
ATOM 2433 C CA . ASP A 1 321 ? -7.109 25.031 16.219 1 98.69 321 ASP A CA 1
ATOM 2434 C C . ASP A 1 321 ? -7.117 23.562 16.641 1 98.69 321 ASP A C 1
ATOM 2436 O O . ASP A 1 321 ? -8.016 23.109 17.359 1 98.69 321 ASP A O 1
ATOM 2440 N N . GLY A 1 322 ? -6.125 22.828 16.172 1 98.5 322 GLY A N 1
ATOM 2441 C CA . GLY A 1 322 ? -6.012 21.391 16.422 1 98.5 322 GLY A CA 1
ATOM 2442 C C . GLY A 1 322 ? -4.707 20.812 15.922 1 98.5 322 GLY A C 1
ATOM 2443 O O . GLY A 1 322 ? -3.713 21.516 15.773 1 98.5 322 GLY A O 1
ATOM 2444 N N . THR A 1 323 ? -4.703 19.422 15.742 1 98.56 323 THR A N 1
ATOM 2445 C CA . THR A 1 323 ? -3.531 18.625 15.383 1 98.56 323 THR A CA 1
ATOM 2446 C C . THR A 1 323 ? -2.5 18.656 16.5 1 98.56 323 THR A C 1
ATOM 2448 O O . THR A 1 323 ? -2.859 18.656 17.688 1 98.56 323 THR A O 1
ATOM 2451 N N . PHE A 1 324 ? -1.284 18.484 16.234 1 98.62 324 PHE A N 1
ATOM 2452 C CA . PHE A 1 324 ? -0.16 18.656 17.156 1 98.62 324 PHE A CA 1
ATOM 2453 C C . PHE A 1 324 ? 0.981 19.406 16.469 1 98.62 324 PHE A C 1
ATOM 2455 O O . PHE A 1 324 ? 2.152 19.141 16.75 1 98.62 324 PHE A O 1
ATOM 2462 N N . TYR A 1 325 ? 0.565 20.312 15.508 1 98.25 325 TYR A N 1
ATOM 2463 C CA . TYR A 1 325 ? 1.505 21.141 14.766 1 98.25 325 TYR A CA 1
ATOM 2464 C C . TYR A 1 325 ? 1.208 22.625 14.984 1 98.25 325 TYR A C 1
ATOM 2466 O O . TYR A 1 325 ? 0.079 23 15.312 1 98.25 325 TYR A O 1
ATOM 2474 N N . ILE A 1 326 ? 2.205 23.391 14.773 1 98.38 326 ILE A N 1
ATOM 2475 C CA . ILE A 1 326 ? 2.082 24.844 14.656 1 98.38 326 ILE A CA 1
ATOM 2476 C C . ILE A 1 326 ? 3.033 25.359 13.578 1 98.38 326 ILE A C 1
ATOM 2478 O O . ILE A 1 326 ? 4.059 24.719 13.297 1 98.38 326 ILE A O 1
ATOM 2482 N N . PHE A 1 327 ? 2.68 26.438 12.914 1 98.56 327 PHE A N 1
ATOM 2483 C CA . PHE A 1 327 ? 3.33 26.844 11.68 1 98.56 327 PHE A CA 1
ATOM 2484 C C . PHE A 1 327 ? 3.68 28.328 11.711 1 98.56 327 PHE A C 1
ATOM 2486 O O . PHE A 1 327 ? 3.178 29.109 10.898 1 98.56 327 PHE A O 1
ATOM 2493 N N . PRO A 1 328 ? 4.602 28.734 12.539 1 98.62 328 PRO A N 1
ATOM 2494 C CA . PRO A 1 328 ? 4.953 30.156 12.664 1 98.62 328 PRO A CA 1
ATOM 2495 C C . PRO A 1 328 ? 5.711 30.672 11.445 1 98.62 328 PRO A C 1
ATOM 2497 O O . PRO A 1 328 ? 6.41 29.922 10.773 1 98.62 328 PRO A O 1
ATOM 2500 N N . ASN A 1 329 ? 5.5 31.922 11.141 1 98.56 329 ASN A N 1
ATOM 2501 C CA . ASN A 1 329 ? 6.281 32.656 10.172 1 98.56 329 ASN A CA 1
ATOM 2502 C C . ASN A 1 329 ? 7.559 33.219 10.797 1 98.56 329 ASN A C 1
ATOM 2504 O O . ASN A 1 329 ? 7.504 33.969 11.789 1 98.56 329 ASN A O 1
ATOM 2508 N N . VAL A 1 330 ? 8.711 32.906 10.203 1 98.5 330 VAL A N 1
ATOM 2509 C CA . VAL A 1 330 ? 9.984 33.312 10.781 1 98.5 330 VAL A CA 1
ATOM 2510 C C . VAL A 1 330 ? 10.75 34.188 9.781 1 98.5 330 VAL A C 1
ATOM 2512 O O . VAL A 1 330 ? 11.977 34.281 9.852 1 98.5 330 VAL A O 1
ATOM 2515 N N . GLN A 1 331 ? 10.086 34.719 8.82 1 98.12 331 GLN A N 1
ATOM 2516 C CA . GLN A 1 331 ? 10.711 35.469 7.742 1 98.12 331 GLN A CA 1
ATOM 2517 C C . GLN A 1 331 ? 11.531 36.625 8.289 1 98.12 331 GLN A C 1
ATOM 2519 O O . GLN A 1 331 ? 12.625 36.906 7.801 1 98.12 331 GLN A O 1
ATOM 2524 N N . ALA A 1 332 ? 11.031 37.312 9.266 1 98.12 332 ALA A N 1
ATOM 2525 C CA . ALA A 1 332 ? 11.734 38.469 9.852 1 98.12 332 ALA A CA 1
ATOM 2526 C C . ALA A 1 332 ? 13.062 38.031 10.461 1 98.12 332 ALA A C 1
ATOM 2528 O O . ALA A 1 332 ? 14.055 38.75 10.383 1 98.12 332 ALA A O 1
ATOM 2529 N N . VAL A 1 333 ? 13.07 36.906 11.094 1 98.38 333 VAL A N 1
ATOM 2530 C CA . VAL A 1 333 ? 14.305 36.406 11.688 1 98.38 333 VAL A CA 1
ATOM 2531 C C . VAL A 1 333 ? 15.281 36 10.586 1 98.38 333 VAL A C 1
ATOM 2533 O O . VAL A 1 333 ? 16.484 36.281 10.695 1 98.38 333 VAL A O 1
ATOM 2536 N N . ILE A 1 334 ? 14.773 35.312 9.555 1 98.31 334 ILE A N 1
ATOM 2537 C CA . ILE A 1 334 ? 15.602 34.906 8.414 1 98.31 334 ILE A CA 1
ATOM 2538 C C . ILE A 1 334 ? 16.328 36.125 7.848 1 98.31 334 ILE A C 1
ATOM 2540 O O . ILE A 1 334 ? 17.531 36.094 7.645 1 98.31 334 ILE A O 1
ATOM 2544 N N . GLU A 1 335 ? 15.594 37.219 7.672 1 98.12 335 GLU A N 1
ATOM 2545 C CA . GLU A 1 335 ? 16.141 38.438 7.105 1 98.12 335 GLU A CA 1
ATOM 2546 C C . GLU A 1 335 ? 17.141 39.094 8.062 1 98.12 335 GLU A C 1
ATOM 2548 O O . GLU A 1 335 ? 18.234 39.5 7.66 1 98.12 335 GLU A O 1
ATOM 2553 N N . ARG A 1 336 ? 16.797 39.188 9.25 1 97.69 336 ARG A N 1
ATOM 2554 C CA . ARG A 1 336 ? 17.625 39.844 10.25 1 97.69 336 ARG A CA 1
ATOM 2555 C C . ARG A 1 336 ? 18.953 39.125 10.414 1 97.69 336 ARG A C 1
ATOM 2557 O O . ARG A 1 336 ? 20 39.75 10.578 1 97.69 336 ARG A O 1
ATOM 2564 N N . ARG A 1 337 ? 18.906 37.812 10.352 1 96.94 337 ARG A N 1
ATOM 2565 C CA . ARG A 1 337 ? 20.109 37 10.586 1 96.94 337 ARG A CA 1
ATOM 2566 C C . ARG A 1 337 ? 20.859 36.75 9.281 1 96.94 337 ARG A C 1
ATOM 2568 O O . ARG A 1 337 ? 21.969 36.219 9.297 1 96.94 337 ARG A O 1
ATOM 2575 N N . GLY A 1 338 ? 20.25 37.062 8.172 1 97.56 338 GLY A N 1
ATOM 2576 C CA . GLY A 1 338 ? 20.922 37 6.887 1 97.56 338 GLY A CA 1
ATOM 2577 C C . GLY A 1 338 ? 20.875 35.594 6.285 1 97.56 338 GLY A C 1
ATOM 2578 O O . GLY A 1 338 ? 21.797 35.188 5.562 1 97.56 338 GLY A O 1
ATOM 2579 N N . PHE A 1 339 ? 19.938 34.75 6.684 1 97.94 339 PHE A N 1
ATOM 2580 C CA . PHE A 1 339 ? 19.766 33.438 6.062 1 97.94 339 PHE A CA 1
ATOM 2581 C C . PHE A 1 339 ? 19.172 33.594 4.668 1 97.94 339 PHE A C 1
ATOM 2583 O O . PHE A 1 339 ? 18.422 34.531 4.395 1 97.94 339 PHE A O 1
ATOM 2590 N N . ALA A 1 340 ? 19.422 32.656 3.773 1 97.94 340 ALA A N 1
ATOM 2591 C CA . ALA A 1 340 ? 18.922 32.688 2.406 1 97.94 340 ALA A CA 1
ATOM 2592 C C . ALA A 1 340 ? 17.422 32.375 2.373 1 97.94 340 ALA A C 1
ATOM 2594 O O . ALA A 1 340 ? 16.688 32.938 1.558 1 97.94 340 ALA A O 1
ATOM 2595 N N . ASN A 1 341 ? 16.969 31.5 3.162 1 97.62 341 ASN A N 1
ATOM 2596 C CA . ASN A 1 341 ? 15.586 31.031 3.188 1 97.62 341 ASN A CA 1
ATOM 2597 C C . ASN A 1 341 ? 15.305 30.188 4.426 1 97.62 341 ASN A C 1
ATOM 2599 O O . ASN A 1 341 ? 16.141 30.094 5.328 1 97.62 341 ASN A O 1
ATOM 2603 N N . ASP A 1 342 ? 14.094 29.625 4.441 1 97.56 342 ASP A N 1
ATOM 2604 C CA . ASP A 1 342 ? 13.664 28.844 5.594 1 97.56 342 ASP A CA 1
ATOM 2605 C C . ASP A 1 342 ? 14.414 27.516 5.668 1 97.56 342 ASP A C 1
ATOM 2607 O O . ASP A 1 342 ? 14.586 26.953 6.75 1 97.56 342 ASP A O 1
ATOM 2611 N N . VAL A 1 343 ? 14.906 27 4.586 1 96.31 343 VAL A N 1
ATOM 2612 C CA . VAL A 1 343 ? 15.695 25.781 4.566 1 96.31 343 VAL A CA 1
ATOM 2613 C C . VAL A 1 343 ? 17.016 26.016 5.285 1 96.31 343 VAL A C 1
ATOM 2615 O O . VAL A 1 343 ? 17.422 25.219 6.137 1 96.31 343 VAL A O 1
ATOM 2618 N N . GLU A 1 344 ? 17.703 27.062 4.914 1 97.12 344 GLU A N 1
ATOM 2619 C CA . GLU A 1 344 ? 18.938 27.391 5.594 1 97.12 344 GLU A CA 1
ATOM 2620 C C . GLU A 1 344 ? 18.703 27.672 7.074 1 97.12 344 GLU A C 1
ATOM 2622 O O . GLU A 1 344 ? 19.5 27.25 7.922 1 97.12 344 GLU A O 1
ATOM 2627 N N . PHE A 1 345 ? 17.672 28.453 7.398 1 97.75 345 PHE A N 1
ATOM 2628 C CA . PHE A 1 345 ? 17.281 28.688 8.781 1 97.75 345 PHE A CA 1
ATOM 2629 C C . PHE A 1 345 ? 17.219 27.391 9.57 1 97.75 345 PHE A C 1
ATOM 2631 O O . PHE A 1 345 ? 17.828 27.266 10.633 1 97.75 345 PHE A O 1
ATOM 2638 N N . ALA A 1 346 ? 16.484 26.391 9.031 1 96.94 346 ALA A N 1
ATOM 2639 C CA . ALA A 1 346 ? 16.281 25.109 9.711 1 96.94 346 ALA A CA 1
ATOM 2640 C C . ALA A 1 346 ? 17.594 24.344 9.844 1 96.94 346 ALA A C 1
ATOM 2642 O O . ALA A 1 346 ? 17.844 23.719 10.875 1 96.94 346 ALA A O 1
ATOM 2643 N N . GLU A 1 347 ? 18.375 24.406 8.805 1 94.75 347 GLU A N 1
ATOM 2644 C CA . GLU A 1 347 ? 19.656 23.688 8.805 1 94.75 347 GLU A CA 1
ATOM 2645 C C . GLU A 1 347 ? 20.609 24.266 9.852 1 94.75 347 GLU A C 1
ATOM 2647 O O . GLU A 1 347 ? 21.234 23.531 10.602 1 94.75 347 GLU A O 1
ATOM 2652 N N . VAL A 1 348 ? 20.766 25.547 9.883 1 96.62 348 VAL A N 1
ATOM 2653 C CA . VAL A 1 348 ? 21.672 26.219 10.812 1 96.62 348 VAL A CA 1
ATOM 2654 C C . VAL A 1 348 ? 21.172 26.031 12.242 1 96.62 348 VAL A C 1
ATOM 2656 O O . VAL A 1 348 ? 21.953 25.828 13.172 1 96.62 348 VAL A O 1
ATOM 2659 N N . LEU A 1 349 ? 19.859 26.125 12.422 1 97.56 349 LEU A N 1
ATOM 2660 C CA . LEU A 1 349 ? 19.266 25.875 13.734 1 97.56 349 LEU A CA 1
ATOM 2661 C C . LEU A 1 349 ? 19.656 24.484 14.25 1 97.56 349 LEU A C 1
ATOM 2663 O O . LEU A 1 349 ? 20.078 24.344 15.398 1 97.56 349 LEU A O 1
ATOM 2667 N N . LEU A 1 350 ? 19.469 23.484 13.422 1 96.25 350 LEU A N 1
ATOM 2668 C CA . LEU A 1 350 ? 19.797 22.109 13.797 1 96.25 350 LEU A CA 1
ATOM 2669 C C . LEU A 1 350 ? 21.281 22 14.156 1 96.25 350 LEU A C 1
ATOM 2671 O O . LEU A 1 350 ? 21.641 21.406 15.172 1 96.25 350 LEU A O 1
ATOM 2675 N N . GLN A 1 351 ? 22.109 22.594 13.367 1 93.56 351 GLN A N 1
ATOM 2676 C CA . GLN A 1 351 ? 23.562 22.5 13.547 1 93.56 351 GLN A CA 1
ATOM 2677 C C . GLN A 1 351 ? 24 23.219 14.82 1 93.56 351 GLN A C 1
ATOM 2679 O O . GLN A 1 351 ? 24.828 22.703 15.57 1 93.56 351 GLN A O 1
ATOM 2684 N N . GLU A 1 352 ? 23.438 24.312 15.055 1 95.62 352 GLU A N 1
ATOM 2685 C CA . GLU A 1 352 ? 23.906 25.156 16.141 1 95.62 352 GLU A CA 1
ATOM 2686 C C . GLU A 1 352 ? 23.25 24.766 17.469 1 95.62 352 GLU A C 1
ATOM 2688 O O . GLU A 1 352 ? 23.859 24.938 18.531 1 95.62 352 GLU A O 1
ATOM 2693 N N . THR A 1 353 ? 22.016 24.297 17.375 1 96.75 353 THR A N 1
ATOM 2694 C CA . THR A 1 353 ? 21.281 24.172 18.641 1 96.75 353 THR A CA 1
ATOM 2695 C C . THR A 1 353 ? 20.828 22.734 18.859 1 96.75 353 THR A C 1
ATOM 2697 O O . THR A 1 353 ? 20.453 22.375 19.984 1 96.75 353 THR A O 1
ATOM 2700 N N . GLY A 1 354 ? 20.781 21.938 17.797 1 96.06 354 GLY A N 1
ATOM 2701 C CA . GLY A 1 354 ? 20.297 20.562 17.906 1 96.06 354 GLY A CA 1
ATOM 2702 C C . GLY A 1 354 ? 18.797 20.438 17.781 1 96.06 354 GLY A C 1
ATOM 2703 O O . GLY A 1 354 ? 18.234 19.375 18.062 1 96.06 354 GLY A O 1
ATOM 2704 N N . VAL A 1 355 ? 18.109 21.484 17.375 1 97.31 355 VAL A N 1
ATOM 2705 C CA . VAL A 1 355 ? 16.672 21.438 17.203 1 97.31 355 VAL A CA 1
ATOM 2706 C C . VAL A 1 355 ? 16.328 21.188 15.734 1 97.31 355 VAL A C 1
ATOM 2708 O O . VAL A 1 355 ? 16.719 21.969 14.859 1 97.31 355 VAL A O 1
ATOM 2711 N N . ALA A 1 356 ? 15.656 20.078 15.508 1 95.88 356 ALA A N 1
ATOM 2712 C CA . ALA A 1 356 ? 15.25 19.703 14.148 1 95.88 356 ALA A CA 1
ATOM 2713 C C . ALA A 1 356 ? 13.789 20.078 13.891 1 95.88 356 ALA A C 1
ATOM 2715 O O . ALA A 1 356 ? 12.906 19.688 14.656 1 95.88 356 ALA A O 1
ATOM 2716 N N . LEU A 1 357 ? 13.586 20.844 12.906 1 95.19 357 LEU A N 1
ATOM 2717 C CA . LEU A 1 357 ? 12.227 21.188 12.492 1 95.19 357 LEU A CA 1
ATOM 2718 C C . LEU A 1 357 ? 12.102 21.172 10.969 1 95.19 357 LEU A C 1
ATOM 2720 O O . LEU A 1 357 ? 13.102 21 10.266 1 95.19 357 LEU A O 1
ATOM 2724 N N . VAL A 1 358 ? 10.875 21.281 10.398 1 96 358 VAL A N 1
ATOM 2725 C CA . VAL A 1 358 ? 10.641 21.172 8.969 1 96 358 VAL A CA 1
ATOM 2726 C C . VAL A 1 358 ? 10.43 22.562 8.367 1 96 358 VAL A C 1
ATOM 2728 O O . VAL A 1 358 ? 9.57 23.312 8.828 1 96 358 VAL A O 1
ATOM 2731 N N . PRO A 1 359 ? 11.25 22.938 7.395 1 97.06 359 PRO A N 1
ATOM 2732 C CA . PRO A 1 359 ? 11.055 24.234 6.746 1 97.06 359 PRO A CA 1
ATOM 2733 C C . PRO A 1 359 ? 9.719 24.344 6.023 1 97.06 359 PRO A C 1
ATOM 2735 O O . PRO A 1 359 ? 9.242 23.359 5.445 1 97.06 359 PRO A O 1
ATOM 2738 N N . GLY A 1 360 ? 9.156 25.516 6.039 1 97.25 360 GLY A N 1
ATOM 2739 C CA . GLY A 1 360 ? 7.84 25.75 5.465 1 97.25 360 GLY A CA 1
ATOM 2740 C C . GLY A 1 360 ? 7.801 25.547 3.961 1 97.25 360 GLY A C 1
ATOM 2741 O O . GLY A 1 360 ? 6.75 25.25 3.398 1 97.25 360 GLY A O 1
ATOM 2742 N N . SER A 1 361 ? 8.922 25.672 3.293 1 95.69 361 SER A N 1
ATOM 2743 C CA . SER A 1 361 ? 9.016 25.453 1.854 1 95.69 361 SER A CA 1
ATOM 2744 C C . SER A 1 361 ? 8.555 24.047 1.473 1 95.69 361 SER A C 1
ATOM 2746 O O . SER A 1 361 ? 8.008 23.844 0.387 1 95.69 361 SER A O 1
ATOM 2748 N N . ALA A 1 362 ? 8.711 23.078 2.379 1 94.56 362 ALA A N 1
ATOM 2749 C CA . ALA A 1 362 ? 8.273 21.703 2.146 1 94.56 362 ALA A CA 1
ATOM 2750 C C . ALA A 1 362 ? 6.758 21.625 2.014 1 94.56 362 ALA A C 1
ATOM 2752 O O . ALA A 1 362 ? 6.23 20.703 1.399 1 94.56 362 ALA A O 1
ATOM 2753 N N . PHE A 1 363 ? 6.059 22.594 2.553 1 97.19 363 PHE A N 1
ATOM 2754 C CA . PHE A 1 363 ? 4.602 22.609 2.605 1 97.19 363 PHE A CA 1
ATOM 2755 C C . PHE A 1 363 ? 4.035 23.672 1.664 1 97.19 363 PHE A C 1
ATOM 2757 O O . PHE A 1 363 ? 2.848 24 1.728 1 97.19 363 PHE A O 1
ATOM 2764 N N . GLY A 1 364 ? 4.938 24.328 0.893 1 96.06 364 GLY A N 1
ATOM 2765 C CA . GLY A 1 364 ? 4.496 25.312 -0.079 1 96.06 364 GLY A CA 1
ATOM 2766 C C . GLY A 1 364 ? 4.461 26.734 0.475 1 96.06 364 GLY A C 1
ATOM 2767 O O . GLY A 1 364 ? 3.906 27.641 -0.15 1 96.06 364 GLY A O 1
ATOM 2768 N N . ASN A 1 365 ? 5.02 26.938 1.637 1 96.88 365 ASN A N 1
ATOM 2769 C CA . ASN A 1 365 ? 5.027 28.25 2.266 1 96.88 365 ASN A CA 1
ATOM 2770 C C . ASN A 1 365 ? 6.418 28.625 2.775 1 96.88 365 ASN A C 1
ATOM 2772 O O . ASN A 1 365 ? 6.684 28.547 3.977 1 96.88 365 ASN A O 1
ATOM 2776 N N . GLU A 1 366 ? 7.246 29.156 1.896 1 96.25 366 GLU A N 1
ATOM 2777 C CA . GLU A 1 366 ? 8.594 29.562 2.275 1 96.25 366 GLU A CA 1
ATOM 2778 C C . GLU A 1 366 ? 8.555 30.672 3.326 1 96.25 366 GLU A C 1
ATOM 2780 O O . GLU A 1 366 ? 7.699 31.562 3.273 1 96.25 366 GLU A O 1
ATOM 2785 N N . GLY A 1 367 ? 9.461 30.609 4.23 1 97.69 367 GLY A N 1
ATOM 2786 C CA . GLY A 1 367 ? 9.539 31.625 5.266 1 97.69 367 GLY A CA 1
ATOM 2787 C C . GLY A 1 367 ? 8.898 31.203 6.57 1 97.69 367 GLY A C 1
ATOM 2788 O O . GLY A 1 367 ? 9 31.906 7.578 1 97.69 367 GLY A O 1
ATOM 2789 N N . CYS A 1 368 ? 8.289 30.016 6.543 1 98.19 368 CYS A N 1
ATOM 2790 C CA . CYS A 1 368 ? 7.68 29.453 7.734 1 98.19 368 CYS A CA 1
ATOM 2791 C C . CYS A 1 368 ? 8.414 28.188 8.18 1 98.19 368 CYS A C 1
ATOM 2793 O O . CYS A 1 368 ? 9.359 27.75 7.52 1 98.19 368 CYS A O 1
ATOM 2795 N N . ILE A 1 369 ? 8.078 27.703 9.352 1 97.88 369 ILE A N 1
ATOM 2796 C CA . ILE A 1 369 ? 8.555 26.422 9.852 1 97.88 369 ILE A CA 1
ATOM 2797 C C . ILE A 1 369 ? 7.398 25.656 10.508 1 97.88 369 ILE A C 1
ATOM 2799 O O . ILE A 1 369 ? 6.477 26.281 11.055 1 97.88 369 ILE A O 1
ATOM 2803 N N . ARG A 1 370 ? 7.422 24.375 10.43 1 98.06 370 ARG A N 1
ATOM 2804 C CA . ARG A 1 370 ? 6.473 23.547 11.18 1 98.06 370 ARG A CA 1
ATOM 2805 C C . ARG A 1 370 ? 7.137 22.938 12.406 1 98.06 370 ARG A C 1
ATOM 2807 O O . ARG A 1 370 ? 8.195 22.312 12.305 1 98.06 370 ARG A O 1
ATOM 2814 N N . LEU A 1 371 ? 6.523 23.109 13.5 1 96.88 371 LEU A N 1
ATOM 2815 C CA . LEU A 1 371 ? 6.906 22.484 14.758 1 96.88 371 LEU A CA 1
ATOM 2816 C C . LEU A 1 371 ? 5.848 21.469 15.195 1 96.88 371 LEU A C 1
ATOM 2818 O O . LEU A 1 371 ? 4.656 21.781 15.203 1 96.88 371 LEU A O 1
ATOM 2822 N N . SER A 1 372 ? 6.305 20.328 15.492 1 97.19 372 SER A N 1
ATOM 2823 C CA . SER A 1 372 ? 5.426 19.344 16.125 1 97.19 372 SER A CA 1
ATOM 2824 C C . SER A 1 372 ? 5.547 19.406 17.641 1 97.19 372 SER A C 1
ATOM 2826 O O . SER A 1 372 ? 6.652 19.359 18.188 1 97.19 372 SER A O 1
ATOM 2828 N N . PHE A 1 373 ? 4.438 19.516 18.312 1 97.69 373 PHE A N 1
ATOM 2829 C CA . PHE A 1 373 ? 4.492 19.5 19.766 1 97.69 373 PHE A CA 1
ATOM 2830 C C . PHE A 1 373 ? 4.035 18.141 20.312 1 97.69 373 PHE A C 1
ATOM 2832 O O . PHE A 1 373 ? 3.576 18.047 21.453 1 97.69 373 PHE A O 1
ATOM 2839 N N . ALA A 1 374 ? 4.098 17.109 19.5 1 96.38 374 ALA A N 1
ATOM 2840 C CA . ALA A 1 374 ? 3.865 15.734 19.922 1 96.38 374 ALA A CA 1
ATOM 2841 C C . ALA A 1 374 ? 5.102 15.148 20.594 1 96.38 374 ALA A C 1
ATOM 2843 O O . ALA A 1 374 ? 5.699 14.195 20.078 1 96.38 374 ALA A O 1
ATOM 2844 N N . THR A 1 375 ? 5.539 15.695 21.641 1 95.69 375 THR A N 1
ATOM 2845 C CA . THR A 1 375 ? 6.66 15.266 22.469 1 95.69 375 THR A CA 1
ATOM 2846 C C . THR A 1 375 ? 6.477 15.727 23.922 1 95.69 375 THR A C 1
ATOM 2848 O O . THR A 1 375 ? 5.465 16.344 24.25 1 95.69 375 THR A O 1
ATOM 2851 N N . SER A 1 376 ? 7.402 15.453 24.781 1 96.06 376 SER A N 1
ATOM 2852 C CA . SER A 1 376 ? 7.25 15.766 26.203 1 96.06 376 SER A CA 1
ATOM 2853 C C . SER A 1 376 ? 7.402 17.266 26.469 1 96.06 376 SER A C 1
ATOM 2855 O O . SER A 1 376 ? 8.062 17.969 25.688 1 96.06 376 SER A O 1
ATOM 2857 N N . MET A 1 377 ? 6.832 17.688 27.547 1 97.44 377 MET A N 1
ATOM 2858 C CA . MET A 1 377 ? 6.961 19.078 27.969 1 97.44 377 MET A CA 1
ATOM 2859 C C . MET A 1 377 ? 8.422 19.438 28.219 1 97.44 377 MET A C 1
ATOM 2861 O O . MET A 1 377 ? 8.836 20.562 27.953 1 97.44 377 MET A O 1
ATOM 2865 N N . GLU A 1 378 ? 9.164 18.516 28.688 1 97.62 378 GLU A N 1
ATOM 2866 C CA . GLU A 1 378 ? 10.586 18.734 28.938 1 97.62 378 GLU A CA 1
ATOM 2867 C C . GLU A 1 378 ? 11.328 19.047 27.641 1 97.62 378 GLU A C 1
ATOM 2869 O O . GLU A 1 378 ? 12.094 20.016 27.562 1 97.62 378 GLU A O 1
ATOM 2874 N N . GLN A 1 379 ? 11.047 18.266 26.641 1 96.62 379 GLN A N 1
ATOM 2875 C CA . GLN A 1 379 ? 11.664 18.484 25.344 1 96.62 379 GLN A CA 1
ATOM 2876 C C . GLN A 1 379 ? 11.203 19.797 24.719 1 96.62 379 GLN A C 1
ATOM 2878 O O . GLN A 1 379 ? 12 20.516 24.125 1 96.62 379 GLN A O 1
ATOM 2883 N N . LEU A 1 380 ? 9.953 20.141 24.938 1 98.19 380 LEU A N 1
ATOM 2884 C CA . LEU A 1 380 ? 9.414 21.375 24.391 1 98.19 380 LEU A CA 1
ATOM 2885 C C . LEU A 1 380 ? 10.055 22.594 25.062 1 98.19 380 LEU A C 1
ATOM 2887 O O . LEU A 1 380 ? 10.398 23.562 24.375 1 98.19 380 LEU A O 1
ATOM 2891 N N . ARG A 1 381 ? 10.203 22.531 26.344 1 98.44 381 ARG A N 1
ATOM 2892 C CA . ARG A 1 381 ? 10.836 23.625 27.062 1 98.44 381 ARG A CA 1
ATOM 2893 C C . ARG A 1 381 ? 12.266 23.844 26.578 1 98.44 381 ARG A C 1
ATOM 2895 O O . ARG A 1 381 ? 12.656 24.984 26.281 1 98.44 381 ARG A O 1
ATOM 2902 N N . SER A 1 382 ? 13 22.766 26.453 1 98.19 382 SER A N 1
ATOM 2903 C CA . SER A 1 382 ? 14.375 22.844 25.984 1 98.19 382 SER A CA 1
ATOM 2904 C C . SER A 1 382 ? 14.438 23.359 24.547 1 98.19 382 SER A C 1
ATOM 2906 O O . SER A 1 382 ? 15.266 24.219 24.219 1 98.19 382 SER A O 1
ATOM 2908 N N . ALA A 1 383 ? 13.602 22.844 23.703 1 98.19 383 ALA A N 1
ATOM 2909 C CA . ALA A 1 383 ? 13.57 23.266 22.312 1 98.19 383 ALA A CA 1
ATOM 2910 C C . ALA A 1 383 ? 13.25 24.75 22.172 1 98.19 383 ALA A C 1
ATOM 2912 O O . ALA A 1 383 ? 13.867 25.453 21.375 1 98.19 383 ALA A O 1
ATOM 2913 N N . MET A 1 384 ? 12.297 25.188 22.938 1 98.38 384 MET A N 1
ATOM 2914 C CA . MET A 1 384 ? 11.891 26.594 22.859 1 98.38 384 MET A CA 1
ATOM 2915 C C . MET A 1 384 ? 12.992 27.516 23.391 1 98.38 384 MET A C 1
ATOM 2917 O O . MET A 1 384 ? 13.203 28.594 22.859 1 98.38 384 MET A O 1
ATOM 2921 N N . ASP A 1 385 ? 13.672 27.062 24.453 1 98.5 385 ASP A N 1
ATOM 2922 C CA . ASP A 1 385 ? 14.812 27.828 24.953 1 98.5 385 ASP A CA 1
ATOM 2923 C C . ASP A 1 385 ? 15.883 27.984 23.875 1 98.5 385 ASP A C 1
ATOM 2925 O O . ASP A 1 385 ? 16.422 29.062 23.672 1 98.5 385 ASP A O 1
ATOM 2929 N N . ARG A 1 386 ? 16.172 26.953 23.203 1 98.25 386 ARG A N 1
ATOM 2930 C CA . ARG A 1 386 ? 17.188 26.938 22.156 1 98.25 386 ARG A CA 1
ATOM 2931 C C . ARG A 1 386 ? 16.75 27.797 20.969 1 98.25 386 ARG A C 1
ATOM 2933 O O . ARG A 1 386 ? 17.562 28.547 20.422 1 98.25 386 ARG A O 1
ATOM 2940 N N . LEU A 1 387 ? 15.516 27.656 20.594 1 98.31 387 LEU A N 1
ATOM 2941 C CA . LEU A 1 387 ? 14.992 28.438 19.484 1 98.31 387 LEU A CA 1
ATOM 2942 C C . LEU A 1 387 ? 15.031 29.938 19.797 1 98.31 387 LEU A C 1
ATOM 2944 O O . LEU A 1 387 ? 15.406 30.75 18.953 1 98.31 387 LEU A O 1
ATOM 2948 N N . GLU A 1 388 ? 14.609 30.25 21 1 98.06 388 GLU A N 1
ATOM 2949 C CA . GLU A 1 388 ? 14.609 31.641 21.422 1 98.06 388 GLU A CA 1
ATOM 2950 C C . GLU A 1 388 ? 16.016 32.25 21.375 1 98.06 388 GLU A C 1
ATOM 2952 O O . GLU A 1 388 ? 16.203 33.344 20.844 1 98.06 388 GLU A O 1
ATOM 2957 N N . LYS A 1 389 ? 16.953 31.516 21.859 1 97.56 389 LYS A N 1
ATOM 2958 C CA . LYS A 1 389 ? 18.344 31.984 21.844 1 97.56 389 LYS A CA 1
ATOM 2959 C C . LYS A 1 389 ? 18.844 32.125 20.406 1 97.56 389 LYS A C 1
ATOM 2961 O O . LYS A 1 389 ? 19.562 33.094 20.094 1 97.56 389 LYS A O 1
ATOM 2966 N N . PHE A 1 390 ? 18.547 31.234 19.562 1 97.88 390 PHE A N 1
ATOM 2967 C CA . PHE A 1 390 ? 18.969 31.219 18.172 1 97.88 390 PHE A CA 1
ATOM 2968 C C . PHE A 1 390 ? 18.422 32.438 17.438 1 97.88 390 PHE A C 1
ATOM 2970 O O . PHE A 1 390 ? 19.094 33.031 16.578 1 97.88 390 PHE A O 1
ATOM 2977 N N . CYS A 1 391 ? 17.172 32.812 17.781 1 97.19 391 CYS A N 1
ATOM 2978 C CA . CYS A 1 391 ? 16.469 33.875 17.062 1 97.19 391 CYS A CA 1
ATOM 2979 C C . CYS A 1 391 ? 16.906 35.25 17.562 1 97.19 391 CYS A C 1
ATOM 2981 O O . CYS A 1 391 ? 16.688 36.25 16.891 1 97.19 391 CYS A O 1
ATOM 2983 N N . LYS A 1 392 ? 17.375 35.25 18.766 1 90.56 392 LYS A N 1
ATOM 2984 C CA . LYS A 1 392 ? 17.828 36.531 19.312 1 90.56 392 LYS A CA 1
ATOM 2985 C C . LYS A 1 392 ? 19.203 36.875 18.766 1 90.56 392 LYS A C 1
ATOM 2987 O O . LYS A 1 392 ? 19.516 38.062 18.594 1 90.56 392 LYS A O 1
ATOM 2992 N N . MET B 1 1 ? -23.953 13.852 -10.836 1 59.28 1 MET B N 1
ATOM 2993 C CA . MET B 1 1 ? -22.672 14.125 -11.477 1 59.28 1 MET B CA 1
ATOM 2994 C C . MET B 1 1 ? -22.109 12.867 -12.125 1 59.28 1 MET B C 1
ATOM 2996 O O . MET B 1 1 ? -22.359 11.758 -11.656 1 59.28 1 MET B O 1
ATOM 3000 N N . ASN B 1 2 ? -21.844 12.953 -13.344 1 81.06 2 ASN B N 1
ATOM 3001 C CA . ASN B 1 2 ? -21.203 11.922 -14.148 1 81.06 2 ASN B CA 1
ATOM 3002 C C . ASN B 1 2 ? -19.688 11.875 -13.891 1 81.06 2 ASN B C 1
ATOM 3004 O O . ASN B 1 2 ? -18.953 12.727 -14.383 1 81.06 2 ASN B O 1
ATOM 3008 N N . ILE B 1 3 ? -19.219 11.117 -12.883 1 90.19 3 ILE B N 1
ATOM 3009 C CA . ILE B 1 3 ? -17.812 10.969 -12.562 1 90.19 3 ILE B CA 1
ATOM 3010 C C . ILE B 1 3 ? -17.094 10.211 -13.68 1 90.19 3 ILE B C 1
ATOM 3012 O O . ILE B 1 3 ? -17.406 9.047 -13.938 1 90.19 3 ILE B O 1
ATOM 3016 N N . LYS B 1 4 ? -16.25 10.969 -14.406 1 92.69 4 LYS B N 1
ATOM 3017 C CA . LYS B 1 4 ? -15.422 10.328 -15.422 1 92.69 4 LYS B CA 1
ATOM 3018 C C . LYS B 1 4 ? -14.117 9.812 -14.828 1 92.69 4 LYS B C 1
ATOM 3020 O O . LYS B 1 4 ? -13.25 10.602 -14.453 1 92.69 4 LYS B O 1
ATOM 3025 N N . LEU B 1 5 ? -13.945 8.516 -14.781 1 96.06 5 LEU B N 1
ATOM 3026 C CA . LEU B 1 5 ? -12.758 7.883 -14.227 1 96.06 5 LEU B CA 1
ATOM 3027 C C . LEU B 1 5 ? -11.57 8.023 -15.172 1 96.06 5 LEU B C 1
ATOM 3029 O O . LEU B 1 5 ? -11.75 8.258 -16.375 1 96.06 5 LEU B O 1
ATOM 3033 N N . ALA B 1 6 ? -10.375 7.984 -14.586 1 96.25 6 ALA B N 1
ATOM 3034 C CA . ALA B 1 6 ? -9.164 7.984 -15.406 1 96.25 6 ALA B CA 1
ATOM 3035 C C . ALA B 1 6 ? -9.18 6.836 -16.406 1 96.25 6 ALA B C 1
ATOM 3037 O O . ALA B 1 6 ? -9.695 5.754 -16.109 1 96.25 6 ALA B O 1
ATOM 3038 N N . THR B 1 7 ? -8.516 6.977 -17.547 1 94.56 7 THR B N 1
ATOM 3039 C CA . THR B 1 7 ? -8.523 6.016 -18.656 1 94.56 7 THR B CA 1
ATOM 3040 C C . THR B 1 7 ? -7.871 4.703 -18.219 1 94.56 7 THR B C 1
ATOM 3042 O O . THR B 1 7 ? -8.281 3.627 -18.656 1 94.56 7 THR B O 1
ATOM 3045 N N . ARG B 1 8 ? -6.902 4.777 -17.328 1 94.19 8 ARG B N 1
ATOM 3046 C CA . ARG B 1 8 ? -6.156 3.594 -16.922 1 94.19 8 ARG B CA 1
ATOM 3047 C C . ARG B 1 8 ? -7.055 2.605 -16.188 1 94.19 8 ARG B C 1
ATOM 3049 O O . ARG B 1 8 ? -6.777 1.405 -16.156 1 94.19 8 ARG B O 1
ATOM 3056 N N . ILE B 1 9 ? -8.156 3.08 -15.555 1 93.81 9 ILE B N 1
ATOM 3057 C CA . ILE B 1 9 ? -9.078 2.221 -14.82 1 93.81 9 ILE B CA 1
ATOM 3058 C C . ILE B 1 9 ? -9.805 1.292 -15.789 1 93.81 9 ILE B C 1
ATOM 3060 O O . ILE B 1 9 ? -10.148 0.16 -15.438 1 93.81 9 ILE B O 1
ATOM 3064 N N . GLN B 1 10 ? -9.984 1.746 -16.953 1 90.06 10 GLN B N 1
ATOM 3065 C CA . GLN B 1 10 ? -10.719 0.98 -17.969 1 90.06 10 GLN B CA 1
ATOM 3066 C C . GLN B 1 10 ? -9.852 -0.143 -18.531 1 90.06 10 GLN B C 1
ATOM 3068 O O . GLN B 1 10 ? -10.375 -1.075 -19.156 1 90.06 10 GLN B O 1
ATOM 3073 N N . GLN B 1 11 ? -8.617 -0.094 -18.234 1 88 11 GLN B N 1
ATOM 3074 C CA . GLN B 1 11 ? -7.699 -1.046 -18.844 1 88 11 GLN B CA 1
ATOM 3075 C C . GLN B 1 11 ? -7.477 -2.254 -17.938 1 88 11 GLN B C 1
ATOM 3077 O O . GLN B 1 11 ? -6.887 -3.252 -18.359 1 88 11 GLN B O 1
ATOM 3082 N N . VAL B 1 12 ? -7.949 -2.141 -16.734 1 88.31 12 VAL B N 1
ATOM 3083 C CA . VAL B 1 12 ? -7.648 -3.189 -15.766 1 88.31 12 VAL B CA 1
ATOM 3084 C C . VAL B 1 12 ? -8.93 -3.924 -15.383 1 88.31 12 VAL B C 1
ATOM 3086 O O . VAL B 1 12 ? -10.023 -3.369 -15.492 1 88.31 12 VAL B O 1
ATOM 3089 N N . LYS B 1 13 ? -8.758 -5.199 -15.07 1 76.62 13 LYS B N 1
ATOM 3090 C CA . LYS B 1 13 ? -9.875 -6.047 -14.656 1 76.62 13 LYS B CA 1
ATOM 3091 C C . LYS B 1 13 ? -9.75 -6.426 -13.18 1 76.62 13 LYS B C 1
ATOM 3093 O O . LYS B 1 13 ? -8.648 -6.469 -12.633 1 76.62 13 LYS B O 1
ATOM 3098 N N . PRO B 1 14 ? -10.977 -6.609 -12.602 1 74.81 14 PRO B N 1
ATOM 3099 C CA . PRO B 1 14 ? -10.891 -7.164 -11.25 1 74.81 14 PRO B CA 1
ATOM 3100 C C . PRO B 1 14 ? -10.195 -8.523 -11.211 1 74.81 14 PRO B C 1
ATOM 3102 O O . PRO B 1 14 ? -10.188 -9.242 -12.219 1 74.81 14 PRO B O 1
ATOM 3105 N N . SER B 1 15 ? -9.617 -8.844 -10.039 1 77.12 15 SER B N 1
ATOM 3106 C CA . SER B 1 15 ? -8.914 -10.109 -9.883 1 77.12 15 SER B CA 1
ATOM 3107 C C . SER B 1 15 ? -9.867 -11.297 -10.016 1 77.12 15 SER B C 1
ATOM 3109 O O . SER B 1 15 ? -10.781 -11.453 -9.203 1 77.12 15 SER B O 1
ATOM 3111 N N . PRO B 1 16 ? -9.648 -12.086 -10.93 1 76.69 16 PRO B N 1
ATOM 3112 C CA . PRO B 1 16 ? -10.516 -13.258 -11.102 1 76.69 16 PRO B CA 1
ATOM 3113 C C . PRO B 1 16 ? -10.438 -14.227 -9.922 1 76.69 16 PRO B C 1
ATOM 3115 O O . PRO B 1 16 ? -11.438 -14.836 -9.547 1 76.69 16 PRO B O 1
ATOM 3118 N N . THR B 1 17 ? -9.25 -14.375 -9.336 1 77.06 17 THR B N 1
ATOM 3119 C CA . THR B 1 17 ? -9.07 -15.289 -8.211 1 77.06 17 THR B CA 1
ATOM 3120 C C . THR B 1 17 ? -9.844 -14.805 -6.992 1 77.06 17 THR B C 1
ATOM 3122 O O . THR B 1 17 ? -10.531 -15.594 -6.332 1 77.06 17 THR B O 1
ATOM 3125 N N . LEU B 1 18 ? -9.734 -13.594 -6.859 1 70 18 LEU B N 1
ATOM 3126 C CA . LEU B 1 18 ? -10.445 -13.031 -5.715 1 70 18 LEU B CA 1
ATOM 3127 C C . LEU B 1 18 ? -11.953 -13.078 -5.934 1 70 18 LEU B C 1
ATOM 3129 O O . LEU B 1 18 ? -12.711 -13.312 -4.988 1 70 18 LEU B O 1
ATOM 3133 N N . ALA B 1 19 ? -12.336 -12.992 -7.148 1 71.94 19 ALA B N 1
ATOM 3134 C CA . ALA B 1 19 ? -13.758 -13.047 -7.496 1 71.94 19 ALA B CA 1
ATOM 3135 C C . ALA B 1 19 ? -14.328 -14.438 -7.242 1 71.94 19 ALA B C 1
ATOM 3137 O O . ALA B 1 19 ? -15.438 -14.57 -6.719 1 71.94 19 ALA B O 1
ATOM 3138 N N . VAL B 1 20 ? -13.562 -15.43 -7.52 1 78.75 20 VAL B N 1
ATOM 3139 C CA . VAL B 1 20 ? -13.992 -16.812 -7.316 1 78.75 20 VAL B CA 1
ATOM 3140 C C . VAL B 1 20 ? -14.07 -17.109 -5.824 1 78.75 20 VAL B C 1
ATOM 3142 O O . VAL B 1 20 ? -15.031 -17.734 -5.363 1 78.75 20 VAL B O 1
ATOM 3145 N N . ALA B 1 21 ? -13.047 -16.656 -5.16 1 75.94 21 ALA B N 1
ATOM 3146 C CA . ALA B 1 21 ? -13.039 -16.859 -3.715 1 75.94 21 ALA B CA 1
ATOM 3147 C C . ALA B 1 21 ? -14.227 -16.172 -3.049 1 75.94 21 ALA B C 1
ATOM 3149 O O . ALA B 1 21 ? -14.883 -16.75 -2.18 1 75.94 21 ALA B O 1
ATOM 3150 N N . ALA B 1 22 ? -14.5 -14.992 -3.467 1 72.31 22 ALA B N 1
ATOM 3151 C CA . ALA B 1 22 ? -15.609 -14.227 -2.908 1 72.31 22 ALA B CA 1
ATOM 3152 C C . ALA B 1 22 ? -16.938 -14.898 -3.217 1 72.31 22 ALA B C 1
ATOM 3154 O O . ALA B 1 22 ? -17.828 -14.953 -2.359 1 72.31 22 ALA B O 1
ATOM 3155 N N . LYS B 1 23 ? -17.109 -15.367 -4.391 1 79.94 23 LYS B N 1
ATOM 3156 C CA . LYS B 1 23 ? -18.328 -16.062 -4.793 1 79.94 23 LYS B CA 1
ATOM 3157 C C . LYS B 1 23 ? -18.531 -17.328 -3.973 1 79.94 23 LYS B C 1
ATOM 3159 O O . LYS B 1 23 ? -19.641 -17.609 -3.51 1 79.94 23 LYS B O 1
ATOM 3164 N N . ALA B 1 24 ? -17.453 -18.078 -3.801 1 83.75 24 ALA B N 1
ATOM 3165 C CA . ALA B 1 24 ? -17.516 -19.297 -3 1 83.75 24 ALA B CA 1
ATOM 3166 C C . ALA B 1 24 ? -17.906 -18.984 -1.559 1 83.75 24 ALA B C 1
ATOM 3168 O O . ALA B 1 24 ? -18.75 -19.688 -0.974 1 83.75 24 ALA B O 1
ATOM 3169 N N . ALA B 1 25 ? -17.344 -18 -1.004 1 77.31 25 ALA B N 1
ATOM 3170 C CA . ALA B 1 25 ? -17.641 -17.594 0.368 1 77.31 25 ALA B CA 1
ATOM 3171 C C . ALA B 1 25 ? -19.094 -17.156 0.512 1 77.31 25 ALA B C 1
ATOM 3173 O O . ALA B 1 25 ? -19.75 -17.484 1.509 1 77.31 25 ALA B O 1
ATOM 3174 N N . LYS B 1 26 ? -19.531 -16.422 -0.433 1 80.31 26 LYS B N 1
ATOM 3175 C CA . LYS B 1 26 ? -20.938 -15.977 -0.43 1 80.31 26 LYS B CA 1
ATOM 3176 C C . LYS B 1 26 ? -21.891 -17.172 -0.478 1 80.31 26 LYS B C 1
ATOM 3178 O O . LYS B 1 26 ? -22.875 -17.203 0.255 1 80.31 26 LYS B O 1
ATOM 3183 N N . MET B 1 27 ? -21.625 -18.109 -1.306 1 89 27 MET B N 1
ATOM 3184 C CA . MET B 1 27 ? -22.453 -19.297 -1.442 1 89 27 MET B CA 1
ATOM 3185 C C . MET B 1 27 ? -22.453 -20.125 -0.156 1 89 27 MET B C 1
ATOM 3187 O O . MET B 1 27 ? -23.5 -20.625 0.269 1 89 27 MET B O 1
ATOM 3191 N N . LYS B 1 28 ? -21.266 -20.156 0.438 1 87.44 28 LYS B N 1
ATOM 3192 C CA . LYS B 1 28 ? -21.172 -20.828 1.725 1 87.44 28 LYS B CA 1
ATOM 3193 C C . LYS B 1 28 ? -22.016 -20.125 2.785 1 87.44 28 LYS B C 1
ATOM 3195 O O . LYS B 1 28 ? -22.672 -20.781 3.602 1 87.44 28 LYS B O 1
ATOM 3200 N N . ALA B 1 29 ? -21.953 -18.859 2.807 1 80.81 29 ALA B N 1
ATOM 3201 C CA . ALA B 1 29 ? -22.734 -18.062 3.758 1 80.81 29 ALA B CA 1
ATOM 3202 C C . ALA B 1 29 ? -24.234 -18.266 3.551 1 80.81 29 ALA B C 1
ATOM 3204 O O . ALA B 1 29 ? -25.016 -18.141 4.496 1 80.81 29 ALA B O 1
ATOM 3205 N N . GLU B 1 30 ? -24.609 -18.641 2.312 1 89.69 30 GLU B N 1
ATOM 3206 C CA . GLU B 1 30 ? -26.016 -18.891 1.973 1 89.69 30 GLU B CA 1
ATOM 3207 C C . GLU B 1 30 ? -26.406 -20.328 2.303 1 89.69 30 GLU B C 1
ATOM 3209 O O . GLU B 1 30 ? -27.547 -20.734 2.031 1 89.69 30 GLU B O 1
ATOM 3214 N N . GLY B 1 31 ? -25.5 -21.094 2.785 1 90.19 31 GLY B N 1
ATOM 3215 C CA . GLY B 1 31 ? -25.812 -22.422 3.279 1 90.19 31 GLY B CA 1
ATOM 3216 C C . GLY B 1 31 ? -25.562 -23.516 2.254 1 90.19 31 GLY B C 1
ATOM 3217 O O . GLY B 1 31 ? -25.938 -24.672 2.461 1 90.19 31 GLY B O 1
ATOM 3218 N N . LEU B 1 32 ? -24.922 -23.141 1.209 1 91.75 32 LEU B N 1
ATOM 3219 C CA . LEU B 1 32 ? -24.641 -24.125 0.17 1 91.75 32 LEU B CA 1
ATOM 3220 C C . LEU B 1 32 ? -23.375 -24.906 0.483 1 91.75 32 LEU B C 1
ATOM 3222 O O . LEU B 1 32 ? -22.453 -24.391 1.125 1 91.75 32 LEU B O 1
ATOM 3226 N N . ASP B 1 33 ? -23.375 -26.156 0.112 1 93.88 33 ASP B N 1
ATOM 3227 C CA . ASP B 1 33 ? -22.188 -27 0.275 1 93.88 33 ASP B CA 1
ATOM 3228 C C . ASP B 1 33 ? -21.172 -26.719 -0.829 1 93.88 33 ASP B C 1
ATOM 3230 O O . ASP B 1 33 ? -21.219 -27.344 -1.893 1 93.88 33 ASP B O 1
ATOM 3234 N N . VAL B 1 34 ? -20.281 -25.828 -0.524 1 95.69 34 VAL B N 1
ATOM 3235 C CA . VAL B 1 34 ? -19.312 -25.391 -1.521 1 95.69 34 VAL B CA 1
ATOM 3236 C C . VAL B 1 34 ? -17.891 -25.703 -1.043 1 95.69 34 VAL B C 1
ATOM 3238 O O . VAL B 1 34 ? -17.578 -25.516 0.13 1 95.69 34 VAL B O 1
ATOM 3241 N N . ILE B 1 35 ? -17.109 -26.344 -1.86 1 95.75 35 ILE B N 1
ATOM 3242 C CA . ILE B 1 35 ? -15.688 -26.547 -1.627 1 95.75 35 ILE B CA 1
ATOM 3243 C C . ILE B 1 35 ? -14.875 -25.578 -2.477 1 95.75 35 ILE B C 1
ATOM 3245 O O . ILE B 1 35 ? -14.969 -25.594 -3.707 1 95.75 35 ILE B O 1
ATOM 3249 N N . GLY B 1 36 ? -14.133 -24.703 -1.796 1 93.56 36 GLY B N 1
ATOM 3250 C CA . GLY B 1 36 ? -13.32 -23.734 -2.502 1 93.56 36 GLY B CA 1
ATOM 3251 C C . GLY B 1 36 ? -11.914 -24.219 -2.795 1 93.56 36 GLY B C 1
ATOM 3252 O O . GLY B 1 36 ? -11.133 -24.453 -1.873 1 93.56 36 GLY B O 1
ATOM 3253 N N . LEU B 1 37 ? -11.594 -24.359 -4.07 1 95.31 37 LEU B N 1
ATOM 3254 C CA . LEU B 1 37 ? -10.242 -24.719 -4.492 1 95.31 37 LEU B CA 1
ATOM 3255 C C . LEU B 1 37 ? -9.578 -23.562 -5.23 1 95.31 37 LEU B C 1
ATOM 3257 O O . LEU B 1 37 ? -8.672 -23.781 -6.039 1 95.31 37 LEU B O 1
ATOM 3261 N N . GLY B 1 38 ? -10.109 -22.359 -5.066 1 91.75 38 GLY B N 1
ATOM 3262 C CA . GLY B 1 38 ? -9.578 -21.188 -5.75 1 91.75 38 GLY B CA 1
ATOM 3263 C C . GLY B 1 38 ? -8.648 -20.359 -4.883 1 91.75 38 GLY B C 1
ATOM 3264 O O . GLY B 1 38 ? -8.094 -19.359 -5.336 1 91.75 38 GLY B O 1
ATOM 3265 N N . ALA B 1 39 ? -8.406 -20.859 -3.674 1 84.25 39 ALA B N 1
ATOM 3266 C CA . ALA B 1 39 ? -7.641 -20.078 -2.703 1 84.25 39 ALA B CA 1
ATOM 3267 C C . ALA B 1 39 ? -6.207 -19.875 -3.176 1 84.25 39 ALA B C 1
ATOM 3269 O O . ALA B 1 39 ? -5.59 -20.781 -3.736 1 84.25 39 ALA B O 1
ATOM 3270 N N . GLY B 1 40 ? -5.648 -18.656 -2.926 1 89.69 40 GLY B N 1
ATOM 3271 C CA . GLY B 1 40 ? -4.258 -18.359 -3.24 1 89.69 40 GLY B CA 1
ATOM 3272 C C . GLY B 1 40 ? -3.381 -18.234 -2.01 1 89.69 40 GLY B C 1
ATOM 3273 O O . GLY B 1 40 ? -2.473 -17.406 -1.971 1 89.69 40 GLY B O 1
ATOM 3274 N N . GLU B 1 41 ? -3.74 -19 -0.933 1 94.38 41 GLU B N 1
ATOM 3275 C CA . GLU B 1 41 ? -2.979 -18.906 0.309 1 94.38 41 GLU B CA 1
ATOM 3276 C C . GLU B 1 41 ? -2.973 -20.234 1.059 1 94.38 41 GLU B C 1
ATOM 3278 O O . GLU B 1 41 ? -3.891 -21.047 0.905 1 94.38 41 GLU B O 1
ATOM 3283 N N . PRO B 1 42 ? -1.903 -20.516 1.862 1 97.12 42 PRO B N 1
ATOM 3284 C CA . PRO B 1 42 ? -1.863 -21.734 2.68 1 97.12 42 PRO B CA 1
ATOM 3285 C C . PRO B 1 42 ? -3.027 -21.812 3.662 1 97.12 42 PRO B C 1
ATOM 3287 O O . PRO B 1 42 ? -3.539 -20.797 4.113 1 97.12 42 PRO B O 1
ATOM 3290 N N . ASP B 1 43 ? -3.402 -23.031 3.977 1 96.19 43 ASP B N 1
ATOM 3291 C CA . ASP B 1 43 ? -4.492 -23.219 4.926 1 96.19 43 ASP B CA 1
ATOM 3292 C C . ASP B 1 43 ? -3.961 -23.406 6.344 1 96.19 43 ASP B C 1
ATOM 3294 O O . ASP B 1 43 ? -4.73 -23.656 7.277 1 96.19 43 ASP B O 1
ATOM 3298 N N . PHE B 1 44 ? -2.641 -23.344 6.527 1 97.38 44 PHE B N 1
ATOM 3299 C CA . PHE B 1 44 ? -2.021 -23.438 7.844 1 97.38 44 PHE B CA 1
ATOM 3300 C C . PHE B 1 44 ? -2.041 -22.094 8.547 1 97.38 44 PHE B C 1
ATOM 3302 O O . PHE B 1 44 ? -2.104 -21.047 7.898 1 97.38 44 PHE B O 1
ATOM 3309 N N . ASP B 1 45 ? -2 -22.141 9.836 1 97.31 45 ASP B N 1
ATOM 3310 C CA . ASP B 1 45 ? -1.848 -20.906 10.609 1 97.31 45 ASP B CA 1
ATOM 3311 C C . ASP B 1 45 ? -0.401 -20.422 10.578 1 97.31 45 ASP B C 1
ATOM 3313 O O . ASP B 1 45 ? 0.512 -21.188 10.258 1 97.31 45 ASP B O 1
ATOM 3317 N N . THR B 1 46 ? -0.219 -19.125 10.836 1 98.62 46 THR B N 1
ATOM 3318 C CA . THR B 1 46 ? 1.126 -18.594 11.016 1 98.62 46 THR B CA 1
ATOM 3319 C C . THR B 1 46 ? 1.843 -19.297 12.164 1 98.62 46 THR B C 1
ATOM 3321 O O . THR B 1 46 ? 1.254 -19.547 13.219 1 98.62 46 THR B O 1
ATOM 3324 N N . PRO B 1 47 ? 3.082 -19.719 11.945 1 98.56 47 PRO B N 1
ATOM 3325 C CA . PRO B 1 47 ? 3.826 -20.391 13.008 1 98.56 47 PRO B CA 1
ATOM 3326 C C . PRO B 1 47 ? 3.85 -19.594 14.312 1 98.56 47 PRO B C 1
ATOM 3328 O O . PRO B 1 47 ? 3.943 -18.359 14.281 1 98.56 47 PRO B O 1
ATOM 3331 N N . GLN B 1 48 ? 3.877 -20.297 15.422 1 98.06 48 GLN B N 1
ATOM 3332 C CA . GLN B 1 48 ? 3.68 -19.703 16.734 1 98.06 48 GLN B CA 1
ATOM 3333 C C . GLN B 1 48 ? 4.789 -18.719 17.078 1 98.06 48 GLN B C 1
ATOM 3335 O O . GLN B 1 48 ? 4.531 -17.656 17.656 1 98.06 48 GLN B O 1
ATOM 3340 N N . HIS B 1 49 ? 6.047 -19.016 16.75 1 98.38 49 HIS B N 1
ATOM 3341 C CA . HIS B 1 49 ? 7.152 -18.125 17.109 1 98.38 49 HIS B CA 1
ATOM 3342 C C . HIS B 1 49 ? 7.031 -16.781 16.422 1 98.38 49 HIS B C 1
ATOM 3344 O O . HIS B 1 49 ? 7.492 -15.766 16.938 1 98.38 49 HIS B O 1
ATOM 3350 N N . ILE B 1 50 ? 6.457 -16.766 15.219 1 98.81 50 ILE B N 1
ATOM 3351 C CA . ILE B 1 50 ? 6.207 -15.531 14.477 1 98.81 50 ILE B CA 1
ATOM 3352 C C . ILE B 1 50 ? 5.102 -14.727 15.164 1 98.81 50 ILE B C 1
ATOM 3354 O O . ILE B 1 50 ? 5.234 -13.516 15.367 1 98.81 50 ILE B O 1
ATOM 3358 N N . LYS B 1 51 ? 3.977 -15.422 15.586 1 98.75 51 LYS B N 1
ATOM 3359 C CA . LYS B 1 51 ? 2.883 -14.789 16.312 1 98.75 51 LYS B CA 1
ATOM 3360 C C . LYS B 1 51 ? 3.379 -14.172 17.625 1 98.75 51 LYS B C 1
ATOM 3362 O O . LYS B 1 51 ? 2.992 -13.062 17.969 1 98.75 51 LYS B O 1
ATOM 3367 N N . ASP B 1 52 ? 4.273 -14.867 18.312 1 98.75 52 ASP B N 1
ATOM 3368 C CA . ASP B 1 52 ? 4.828 -14.391 19.578 1 98.75 52 ASP B CA 1
ATOM 3369 C C . ASP B 1 52 ? 5.625 -13.102 19.375 1 98.75 52 ASP B C 1
ATOM 3371 O O . ASP B 1 52 ? 5.566 -12.195 20.203 1 98.75 52 ASP B O 1
ATOM 3375 N N . ALA B 1 53 ? 6.375 -13.039 18.297 1 98.81 53 ALA B N 1
ATOM 3376 C CA . ALA B 1 53 ? 7.164 -11.844 18 1 98.81 53 ALA B CA 1
ATOM 3377 C C . ALA B 1 53 ? 6.266 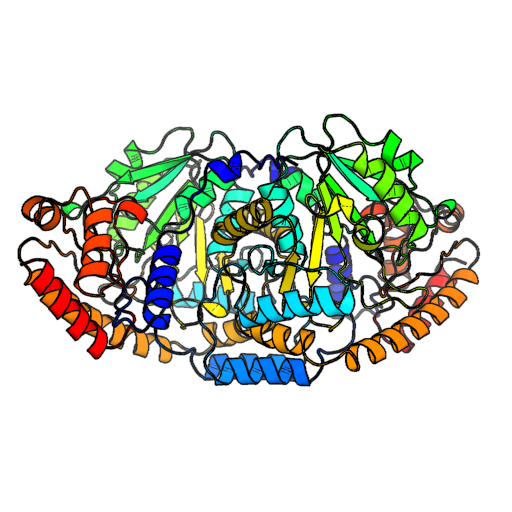-10.633 17.75 1 98.81 53 ALA B C 1
ATOM 3379 O O . ALA B 1 53 ? 6.594 -9.516 18.156 1 98.81 53 ALA B O 1
ATOM 3380 N N . ALA B 1 54 ? 5.18 -10.844 17.078 1 98.88 54 ALA B N 1
ATOM 3381 C CA . ALA B 1 54 ? 4.223 -9.766 16.844 1 98.88 54 ALA B CA 1
ATOM 3382 C C . ALA B 1 54 ? 3.615 -9.266 18.156 1 98.88 54 ALA B C 1
ATOM 3384 O O . ALA B 1 54 ? 3.506 -8.062 18.375 1 98.88 54 ALA B O 1
ATOM 3385 N N . VAL B 1 55 ? 3.168 -10.219 18.984 1 98.88 55 VAL B N 1
ATOM 3386 C CA . VAL B 1 55 ? 2.57 -9.875 20.266 1 98.88 55 VAL B CA 1
ATOM 3387 C C . VAL B 1 55 ? 3.578 -9.102 21.109 1 98.88 55 VAL B C 1
ATOM 3389 O O . VAL B 1 55 ? 3.227 -8.109 21.75 1 98.88 55 VAL B O 1
ATOM 3392 N N . ALA B 1 56 ? 4.836 -9.523 21.094 1 98.88 56 ALA B N 1
ATOM 3393 C CA . ALA B 1 56 ? 5.891 -8.828 21.828 1 98.88 56 ALA B CA 1
ATOM 3394 C C . ALA B 1 56 ? 6.059 -7.395 21.328 1 98.88 56 ALA B C 1
ATOM 3396 O O . ALA B 1 56 ? 6.258 -6.473 22.125 1 98.88 56 ALA B O 1
ATOM 3397 N N . ALA B 1 57 ? 6.02 -7.199 20.016 1 98.88 57 ALA B N 1
ATOM 3398 C CA . ALA B 1 57 ? 6.148 -5.871 19.422 1 98.88 57 ALA B CA 1
ATOM 3399 C C . ALA B 1 57 ? 5 -4.965 19.859 1 98.88 57 ALA B C 1
ATOM 3401 O O . ALA B 1 57 ? 5.211 -3.791 20.172 1 98.88 57 ALA B O 1
ATOM 3402 N N . ILE B 1 58 ? 3.75 -5.52 19.844 1 98.88 58 ILE B N 1
ATOM 3403 C CA . ILE B 1 58 ? 2.574 -4.766 20.266 1 98.88 58 ILE B CA 1
ATOM 3404 C C . ILE B 1 58 ? 2.732 -4.332 21.719 1 98.88 58 ILE B C 1
ATOM 3406 O O . ILE B 1 58 ? 2.531 -3.164 22.062 1 98.88 58 ILE B O 1
ATOM 3410 N N . ASN B 1 59 ? 3.197 -5.23 22.531 1 98.56 59 ASN B N 1
ATOM 3411 C CA . ASN B 1 59 ? 3.334 -4.965 23.969 1 98.56 59 ASN B CA 1
ATOM 3412 C C . ASN B 1 59 ? 4.453 -3.967 24.25 1 98.56 59 ASN B C 1
ATOM 3414 O O . ASN B 1 59 ? 4.383 -3.203 25.203 1 98.56 59 ASN B O 1
ATOM 3418 N N . ALA B 1 60 ? 5.438 -3.955 23.406 1 98.44 60 ALA B N 1
ATOM 3419 C CA . ALA B 1 60 ? 6.578 -3.053 23.562 1 98.44 60 ALA B CA 1
ATOM 3420 C C . ALA B 1 60 ? 6.254 -1.662 23.031 1 98.44 60 ALA B C 1
ATOM 3422 O O . ALA B 1 60 ? 7.066 -0.743 23.141 1 98.44 60 ALA B O 1
ATOM 3423 N N . GLY B 1 61 ? 5.094 -1.452 22.422 1 98.12 61 GLY B N 1
ATOM 3424 C CA . GLY B 1 61 ? 4.695 -0.161 21.891 1 98.12 61 GLY B CA 1
ATOM 3425 C C . GLY B 1 61 ? 5.352 0.164 20.562 1 98.12 61 GLY B C 1
ATOM 3426 O O . GLY B 1 61 ? 5.512 1.335 20.219 1 98.12 61 GLY B O 1
ATOM 3427 N N . PHE B 1 62 ? 5.816 -0.864 19.781 1 98.06 62 PHE B N 1
ATOM 3428 C CA . PHE B 1 62 ? 6.391 -0.65 18.453 1 98.06 62 PHE B CA 1
ATOM 3429 C C . PHE B 1 62 ? 5.297 -0.392 17.438 1 98.06 62 PHE B C 1
ATOM 3431 O O . PHE B 1 62 ? 5.133 -1.167 16.484 1 98.06 62 PHE B O 1
ATOM 3438 N N . THR B 1 63 ? 4.527 0.662 17.562 1 97.12 63 THR B N 1
ATOM 3439 C CA . THR B 1 63 ? 3.293 0.896 16.828 1 97.12 63 THR B CA 1
ATOM 3440 C C . THR B 1 63 ? 3.385 2.186 16.016 1 97.12 63 THR B C 1
ATOM 3442 O O . THR B 1 63 ? 2.377 2.676 15.508 1 97.12 63 THR B O 1
ATOM 3445 N N . LYS B 1 64 ? 4.594 2.797 15.836 1 96.56 64 LYS B N 1
ATOM 3446 C CA . LYS B 1 64 ? 4.793 4.082 15.172 1 96.56 64 LYS B CA 1
ATOM 3447 C C . LYS B 1 64 ? 5.305 3.898 13.75 1 96.56 64 LYS B C 1
ATOM 3449 O O . LYS B 1 64 ? 5.516 2.77 13.297 1 96.56 64 LYS B O 1
ATOM 3454 N N . TYR B 1 65 ? 5.422 5.012 13.023 1 95.12 65 TYR B N 1
ATOM 3455 C CA . TYR B 1 65 ? 6.012 4.969 11.688 1 95.12 65 TYR B CA 1
ATOM 3456 C C . TYR B 1 65 ? 7.391 4.32 11.719 1 95.12 65 TYR B C 1
ATOM 3458 O O . TYR B 1 65 ? 8.117 4.441 12.711 1 95.12 65 TYR B O 1
ATOM 3466 N N . THR B 1 66 ? 7.715 3.643 10.719 1 95.69 66 THR B N 1
ATOM 3467 C CA . THR B 1 66 ? 9.062 3.141 10.477 1 95.69 66 THR B CA 1
ATOM 3468 C C . THR B 1 66 ? 9.602 3.674 9.156 1 95.69 66 THR B C 1
ATOM 3470 O O . THR B 1 66 ? 8.945 4.469 8.477 1 95.69 66 THR B O 1
ATOM 3473 N N . ALA B 1 67 ? 10.797 3.35 8.867 1 94.31 67 ALA B N 1
ATOM 3474 C CA . ALA B 1 67 ? 11.359 3.736 7.574 1 94.31 67 ALA B CA 1
ATOM 3475 C C . ALA B 1 67 ? 10.5 3.211 6.426 1 94.31 67 ALA B C 1
ATOM 3477 O O . ALA B 1 67 ? 9.984 2.092 6.484 1 94.31 67 ALA B O 1
ATOM 3478 N N . VAL B 1 68 ? 10.383 3.982 5.387 1 95.69 68 VAL B N 1
ATOM 3479 C CA . VAL B 1 68 ? 9.555 3.678 4.227 1 95.69 68 VAL B CA 1
ATOM 3480 C C . VAL B 1 68 ? 9.93 2.309 3.664 1 95.69 68 VAL B C 1
ATOM 3482 O O . VAL B 1 68 ? 9.062 1.541 3.246 1 95.69 68 VAL B O 1
ATOM 3485 N N . ASP B 1 69 ? 11.258 1.999 3.652 1 97 69 ASP B N 1
ATOM 3486 C CA . ASP B 1 69 ? 11.742 0.787 3 1 97 69 ASP B CA 1
ATOM 3487 C C . ASP B 1 69 ? 11.914 -0.348 4.008 1 97 69 ASP B C 1
ATOM 3489 O O . ASP B 1 69 ? 12.492 -1.387 3.686 1 97 69 ASP B O 1
ATOM 3493 N N . GLY B 1 70 ? 11.469 -0.17 5.25 1 98 70 GLY B N 1
ATOM 3494 C CA . GLY B 1 70 ? 11.492 -1.229 6.246 1 98 70 GLY B CA 1
ATOM 3495 C C . GLY B 1 70 ? 12.438 -0.948 7.395 1 98 70 GLY B C 1
ATOM 3496 O O . GLY B 1 70 ? 13.391 -0.176 7.246 1 98 70 GLY B O 1
ATOM 3497 N N . ILE B 1 71 ? 12.211 -1.594 8.516 1 98 71 ILE B N 1
ATOM 3498 C CA . ILE B 1 71 ? 13.07 -1.426 9.68 1 98 71 ILE B CA 1
ATOM 3499 C C . ILE B 1 71 ? 14.43 -2.082 9.422 1 98 71 ILE B C 1
ATOM 3501 O O . ILE B 1 71 ? 14.516 -3.059 8.672 1 98 71 ILE B O 1
ATOM 3505 N N . PRO B 1 72 ? 15.461 -1.536 10.016 1 96.94 72 PRO B N 1
ATOM 3506 C CA . PRO B 1 72 ? 16.812 -2.061 9.773 1 96.94 72 PRO B CA 1
ATOM 3507 C C . PRO B 1 72 ? 16.922 -3.553 10.078 1 96.94 72 PRO B C 1
ATOM 3509 O O . PRO B 1 72 ? 17.547 -4.293 9.312 1 96.94 72 PRO B O 1
ATOM 3512 N N . GLU B 1 73 ? 16.281 -4.004 11.156 1 98.44 73 GLU B N 1
ATOM 3513 C CA . GLU B 1 73 ? 16.344 -5.41 11.547 1 98.44 73 GLU B CA 1
ATOM 3514 C C . GLU B 1 73 ? 15.789 -6.312 10.445 1 98.44 73 GLU B C 1
ATOM 3516 O O . GLU B 1 73 ? 16.344 -7.379 10.172 1 98.44 73 GLU B O 1
ATOM 3521 N N . LEU B 1 74 ? 14.734 -5.891 9.82 1 98.88 74 LEU B N 1
ATOM 3522 C CA . LEU B 1 74 ? 14.117 -6.695 8.773 1 98.88 74 LEU B CA 1
ATOM 3523 C C . LEU B 1 74 ? 14.969 -6.688 7.504 1 98.88 74 LEU B C 1
ATOM 3525 O O . LEU B 1 74 ? 15.125 -7.719 6.852 1 98.88 74 LEU B O 1
ATOM 3529 N N . LYS B 1 75 ? 15.508 -5.523 7.129 1 98.81 75 LYS B N 1
ATOM 3530 C CA . LYS B 1 75 ? 16.375 -5.453 5.957 1 98.81 75 LYS B CA 1
ATOM 3531 C C . LYS B 1 75 ? 17.609 -6.348 6.133 1 98.81 75 LYS B C 1
ATOM 3533 O O . LYS B 1 75 ? 18.047 -7 5.188 1 98.81 75 LYS B O 1
ATOM 3538 N N . HIS B 1 76 ? 18.156 -6.395 7.352 1 98.81 76 HIS B N 1
ATOM 3539 C CA . HIS B 1 76 ? 19.281 -7.289 7.625 1 98.81 76 HIS B CA 1
ATOM 3540 C C . HIS B 1 76 ? 18.859 -8.75 7.52 1 98.81 76 HIS B C 1
ATOM 3542 O O . HIS B 1 76 ? 19.594 -9.578 6.977 1 98.81 76 HIS B O 1
ATOM 3548 N N . ALA B 1 77 ? 17.688 -9.062 8.07 1 98.94 77 ALA B N 1
ATOM 3549 C CA . ALA B 1 77 ? 17.188 -10.43 7.988 1 98.94 77 ALA B CA 1
ATOM 3550 C C . ALA B 1 77 ? 17.016 -10.859 6.535 1 98.94 77 ALA B C 1
ATOM 3552 O O . ALA B 1 77 ? 17.328 -12 6.176 1 98.94 77 ALA B O 1
ATOM 3553 N N . ILE B 1 78 ? 16.516 -9.953 5.699 1 98.94 78 ILE B N 1
ATOM 3554 C CA . ILE B 1 78 ? 16.312 -10.227 4.281 1 98.94 78 ILE B CA 1
ATOM 3555 C C . ILE B 1 78 ? 17.672 -10.438 3.6 1 98.94 78 ILE B C 1
ATOM 3557 O O . ILE B 1 78 ? 17.844 -11.383 2.822 1 98.94 78 ILE B O 1
ATOM 3561 N N . LYS B 1 79 ? 18.578 -9.523 3.893 1 98.88 79 LYS B N 1
ATOM 3562 C CA . LYS B 1 79 ? 19.922 -9.648 3.363 1 98.88 79 LYS B CA 1
ATOM 3563 C C . LYS B 1 79 ? 20.531 -11.016 3.705 1 98.88 79 LYS B C 1
ATOM 3565 O O . LYS B 1 79 ? 21.031 -11.711 2.828 1 98.88 79 LYS B O 1
ATOM 3570 N N . ASP B 1 80 ? 20.438 -11.367 4.977 1 98.81 80 ASP B N 1
ATOM 3571 C CA . ASP B 1 80 ? 20.984 -12.633 5.449 1 98.81 80 ASP B CA 1
ATOM 3572 C C . ASP B 1 80 ? 20.281 -13.82 4.789 1 98.81 80 ASP B C 1
ATOM 3574 O O . ASP B 1 80 ? 20.938 -14.812 4.43 1 98.81 80 ASP B O 1
ATOM 3578 N N . LYS B 1 81 ? 19.047 -13.719 4.684 1 98.62 81 LYS B N 1
ATOM 3579 C CA . LYS B 1 81 ? 18.266 -14.789 4.055 1 98.62 81 LYS B CA 1
ATOM 3580 C C . LYS B 1 81 ? 18.688 -14.992 2.604 1 98.62 81 LYS B C 1
ATOM 3582 O O . LYS B 1 81 ? 18.859 -16.125 2.154 1 98.62 81 LYS B O 1
ATOM 3587 N N . PHE B 1 82 ? 18.859 -13.945 1.788 1 98.75 82 PHE B N 1
ATOM 3588 C CA . PHE B 1 82 ? 19.281 -14.062 0.397 1 98.75 82 PHE B CA 1
ATOM 3589 C C . PHE B 1 82 ? 20.641 -14.727 0.296 1 98.75 82 PHE B C 1
ATOM 3591 O O . PHE B 1 82 ? 20.875 -15.57 -0.574 1 98.75 82 PHE B O 1
ATOM 3598 N N . LYS B 1 83 ? 21.484 -14.352 1.197 1 98.62 83 LYS B N 1
ATOM 3599 C CA . LYS B 1 83 ? 22.812 -14.977 1.209 1 98.62 83 LYS B CA 1
ATOM 3600 C C . LYS B 1 83 ? 22.719 -16.453 1.595 1 98.62 83 LYS B C 1
ATOM 3602 O O . LYS B 1 83 ? 23.266 -17.312 0.903 1 98.62 83 LYS B O 1
ATOM 3607 N N . ARG B 1 84 ? 22.016 -16.734 2.648 1 98 84 ARG B N 1
ATOM 3608 C CA . ARG B 1 84 ? 21.922 -18.062 3.219 1 98 84 ARG B CA 1
ATOM 3609 C C . ARG B 1 84 ? 21.188 -19.016 2.271 1 98 84 ARG B C 1
ATOM 3611 O O . ARG B 1 84 ? 21.656 -20.125 2.014 1 98 84 ARG B O 1
ATOM 3618 N N . ASP B 1 85 ? 20.094 -18.578 1.742 1 97.5 85 ASP B N 1
ATOM 3619 C CA . ASP B 1 85 ? 19.188 -19.484 1.052 1 97.5 85 ASP B CA 1
ATOM 3620 C C . ASP B 1 85 ? 19.438 -19.484 -0.454 1 97.5 85 ASP B C 1
ATOM 3622 O O . ASP B 1 85 ? 19.141 -20.453 -1.143 1 97.5 85 ASP B O 1
ATOM 3626 N N . ASN B 1 86 ? 19.984 -18.344 -0.997 1 98.25 86 ASN B N 1
ATOM 3627 C CA . ASN B 1 86 ? 20.031 -18.203 -2.447 1 98.25 86 ASN B CA 1
ATOM 3628 C C . ASN B 1 86 ? 21.438 -17.891 -2.932 1 98.25 86 ASN B C 1
ATOM 3630 O O . ASN B 1 86 ? 21.688 -17.844 -4.137 1 98.25 86 ASN B O 1
ATOM 3634 N N . ASN B 1 87 ? 22.359 -17.719 -2.014 1 98.38 87 ASN B N 1
ATOM 3635 C CA . ASN B 1 87 ? 23.719 -17.312 -2.342 1 98.38 87 ASN B CA 1
ATOM 3636 C C . ASN B 1 87 ? 23.75 -16.031 -3.152 1 98.38 87 ASN B C 1
ATOM 3638 O O . ASN B 1 87 ? 24.484 -15.93 -4.141 1 98.38 87 ASN B O 1
ATOM 3642 N N . LEU B 1 88 ? 22.922 -15.102 -2.809 1 98.81 88 LEU B N 1
ATOM 3643 C CA . LEU B 1 88 ? 22.891 -13.758 -3.385 1 98.81 88 LEU B CA 1
ATOM 3644 C C . LEU B 1 88 ? 23.266 -12.711 -2.342 1 98.81 88 LEU B C 1
ATOM 3646 O O . LEU B 1 88 ? 22.656 -12.656 -1.27 1 98.81 88 LEU B O 1
ATOM 3650 N N . ASP B 1 89 ? 24.219 -11.914 -2.643 1 98.56 89 ASP B N 1
ATOM 3651 C CA . ASP B 1 89 ? 24.703 -10.891 -1.723 1 98.56 89 ASP B CA 1
ATOM 3652 C C . ASP B 1 89 ? 24.188 -9.508 -2.115 1 98.56 89 ASP B C 1
ATOM 3654 O O . ASP B 1 89 ? 24.422 -9.055 -3.238 1 98.56 89 ASP B O 1
ATOM 3658 N N . TYR B 1 90 ? 23.547 -8.883 -1.188 1 98.81 90 TYR B N 1
ATOM 3659 C CA . TYR B 1 90 ? 23.016 -7.547 -1.417 1 98.81 90 TYR B CA 1
ATOM 3660 C C . TYR B 1 90 ? 23.453 -6.59 -0.313 1 98.81 90 TYR B C 1
ATOM 3662 O O . TYR B 1 90 ? 23.75 -7.02 0.807 1 98.81 90 TYR B O 1
ATOM 3670 N N . GLU B 1 91 ? 23.562 -5.332 -0.652 1 98.75 91 GLU B N 1
ATOM 3671 C CA . GLU B 1 91 ? 23.672 -4.27 0.344 1 98.75 91 GLU B CA 1
ATOM 3672 C C . GLU B 1 91 ? 22.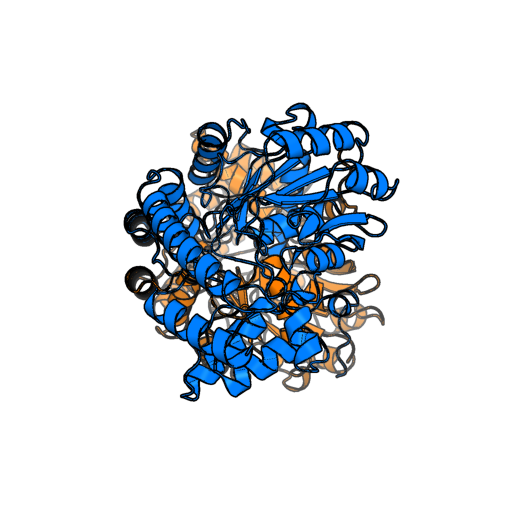281 -3.83 0.824 1 98.75 91 GLU B C 1
ATOM 3674 O O . GLU B 1 91 ? 21.281 -4.09 0.159 1 98.75 91 GLU B O 1
ATOM 3679 N N . LEU B 1 92 ? 22.281 -3.162 1.938 1 98.5 92 LEU B N 1
ATOM 3680 C CA . LEU B 1 92 ? 21 -2.777 2.535 1 98.5 92 LEU B CA 1
ATOM 3681 C C . LEU B 1 92 ? 20.25 -1.801 1.634 1 98.5 92 LEU B C 1
ATOM 3683 O O . LEU B 1 92 ? 19.031 -1.814 1.585 1 98.5 92 LEU B O 1
ATOM 3687 N N . ASN B 1 93 ? 20.984 -0.904 0.898 1 97.88 93 ASN B N 1
ATOM 3688 C CA . ASN B 1 93 ? 20.344 0.067 0.023 1 97.88 93 ASN B CA 1
ATOM 3689 C C . ASN B 1 93 ? 19.797 -0.592 -1.241 1 97.88 93 ASN B C 1
ATOM 3691 O O . ASN B 1 93 ? 19.188 0.074 -2.082 1 97.88 93 ASN B O 1
ATOM 3695 N N . GLN B 1 94 ? 19.953 -1.919 -1.365 1 98.81 94 GLN B N 1
ATOM 3696 C CA . GLN B 1 94 ? 19.422 -2.703 -2.477 1 98.81 94 GLN B CA 1
ATOM 3697 C C . GLN B 1 94 ? 18.172 -3.465 -2.062 1 98.81 94 GLN B C 1
ATOM 3699 O O . GLN B 1 94 ? 17.688 -4.32 -2.807 1 98.81 94 GLN B O 1
ATOM 3704 N N . ILE B 1 95 ? 17.672 -3.189 -0.864 1 98.94 95 ILE B N 1
ATOM 3705 C CA . ILE B 1 95 ? 16.562 -3.961 -0.331 1 98.94 95 ILE B CA 1
ATOM 3706 C C . ILE B 1 95 ? 15.391 -3.029 -0.01 1 98.94 95 ILE B C 1
ATOM 3708 O O . ILE B 1 95 ? 15.586 -1.964 0.582 1 98.94 95 ILE B O 1
ATOM 3712 N N . LEU B 1 96 ? 14.195 -3.391 -0.44 1 98.88 96 LEU B N 1
ATOM 3713 C CA . LEU B 1 96 ? 12.945 -2.695 -0.15 1 98.88 96 LEU B CA 1
ATOM 3714 C C . LEU B 1 96 ? 11.93 -3.639 0.491 1 98.88 96 LEU B C 1
ATOM 3716 O O . LEU B 1 96 ? 11.688 -4.734 -0.021 1 98.88 96 LEU B O 1
ATOM 3720 N N . VAL B 1 97 ? 11.391 -3.283 1.661 1 98.94 97 VAL B N 1
ATOM 3721 C CA . VAL B 1 97 ? 10.273 -3.984 2.281 1 98.94 97 VAL B CA 1
ATOM 3722 C C . VAL B 1 97 ? 8.961 -3.307 1.894 1 98.94 97 VAL B C 1
ATOM 3724 O O . VAL B 1 97 ? 8.852 -2.08 1.946 1 98.94 97 VAL B O 1
ATOM 3727 N N . SER B 1 98 ? 7.949 -4.086 1.499 1 98.88 98 SER B N 1
ATOM 3728 C CA . SER B 1 98 ? 6.707 -3.543 0.952 1 98.88 98 SER B CA 1
ATOM 3729 C C . SER B 1 98 ? 5.488 -4.219 1.569 1 98.88 98 SER B C 1
ATOM 3731 O O . SER B 1 98 ? 5.625 -5.176 2.334 1 98.88 98 SER B O 1
ATOM 3733 N N . VAL B 1 99 ? 4.305 -3.68 1.271 1 98.81 99 VAL B N 1
ATOM 3734 C CA . VAL B 1 99 ? 3.029 -4.27 1.661 1 98.81 99 VAL B CA 1
ATOM 3735 C C . VAL B 1 99 ? 2.719 -5.465 0.766 1 98.81 99 VAL B C 1
ATOM 3737 O O . VAL B 1 99 ? 1.892 -5.371 -0.145 1 98.81 99 VAL B O 1
ATOM 3740 N N . GLY B 1 100 ? 3.344 -6.586 1.089 1 98.44 100 GLY B N 1
ATOM 3741 C CA . GLY B 1 100 ? 3.229 -7.773 0.257 1 98.44 100 GLY B CA 1
ATOM 3742 C C . GLY B 1 100 ? 4.09 -7.715 -0.99 1 98.44 100 GLY B C 1
ATOM 3743 O O . GLY B 1 100 ? 4.578 -6.645 -1.364 1 98.44 100 GLY B O 1
ATOM 3744 N N . GLY B 1 101 ? 4.262 -8.922 -1.588 1 98.56 101 GLY B N 1
ATOM 3745 C CA . GLY B 1 101 ? 5.02 -8.992 -2.826 1 98.56 101 GLY B CA 1
ATOM 3746 C C . GLY B 1 101 ? 4.383 -8.203 -3.959 1 98.56 101 GLY B C 1
ATOM 3747 O O . GLY B 1 101 ? 5.086 -7.664 -4.816 1 98.56 101 GLY B O 1
ATOM 3748 N N . LYS B 1 102 ? 3.043 -8.141 -3.996 1 98.31 102 LYS B N 1
ATOM 3749 C CA . LYS B 1 102 ? 2.33 -7.414 -5.039 1 98.31 102 LYS B CA 1
ATOM 3750 C C . LYS B 1 102 ? 2.803 -5.965 -5.117 1 98.31 102 LYS B C 1
ATOM 3752 O O . LYS B 1 102 ? 3.008 -5.43 -6.211 1 98.31 102 LYS B O 1
ATOM 3757 N N . GLN B 1 103 ? 3.002 -5.285 -3.928 1 98.94 103 GLN B N 1
ATOM 3758 C CA . GLN B 1 103 ? 3.41 -3.883 -3.967 1 98.94 103 GLN B CA 1
ATOM 3759 C C . GLN B 1 103 ? 4.824 -3.74 -4.523 1 98.94 103 GLN B C 1
ATOM 3761 O O . GLN B 1 103 ? 5.129 -2.766 -5.211 1 98.94 103 GLN B O 1
ATOM 3766 N N . SER B 1 104 ? 5.691 -4.688 -4.188 1 98.94 104 SER B N 1
ATOM 3767 C CA . SER B 1 104 ? 7.027 -4.648 -4.77 1 98.94 104 SER B CA 1
ATOM 3768 C C . SER B 1 104 ? 6.969 -4.668 -6.293 1 98.94 104 SER B C 1
ATOM 3770 O O . SER B 1 104 ? 7.695 -3.926 -6.957 1 98.94 104 SER B O 1
ATOM 3772 N N . ILE B 1 105 ? 6.113 -5.512 -6.844 1 98.94 105 ILE B N 1
ATOM 3773 C CA . ILE B 1 105 ? 5.953 -5.613 -8.289 1 98.94 105 ILE B CA 1
ATOM 3774 C C . ILE B 1 105 ? 5.352 -4.32 -8.836 1 98.94 105 ILE B C 1
ATOM 3776 O O . ILE B 1 105 ? 5.805 -3.801 -9.859 1 98.94 105 ILE B O 1
ATOM 3780 N N . PHE B 1 106 ? 4.34 -3.834 -8.133 1 98.88 106 PHE B N 1
ATOM 3781 C CA . PHE B 1 106 ? 3.703 -2.58 -8.523 1 98.88 106 PHE B CA 1
ATOM 3782 C C . PHE B 1 106 ? 4.719 -1.443 -8.539 1 98.88 106 PHE B C 1
ATOM 3784 O O . PHE B 1 106 ? 4.797 -0.691 -9.516 1 98.88 106 PHE B O 1
ATOM 3791 N N . ASN B 1 107 ? 5.492 -1.287 -7.441 1 98.88 107 ASN B N 1
ATOM 3792 C CA . ASN B 1 107 ? 6.52 -0.256 -7.34 1 98.88 107 ASN B CA 1
ATOM 3793 C C . ASN B 1 107 ? 7.539 -0.366 -8.477 1 98.88 107 ASN B C 1
ATOM 3795 O O . ASN B 1 107 ? 7.961 0.646 -9.031 1 98.88 107 ASN B O 1
ATOM 3799 N N . LEU B 1 108 ? 7.949 -1.589 -8.773 1 98.94 108 LEU B N 1
ATOM 3800 C CA . LEU B 1 108 ? 8.898 -1.822 -9.852 1 98.94 108 LEU B CA 1
ATOM 3801 C C . LEU B 1 108 ? 8.359 -1.288 -11.18 1 98.94 108 LEU B C 1
ATOM 3803 O O . LEU B 1 108 ? 9.039 -0.535 -11.875 1 98.94 108 LEU B O 1
ATOM 3807 N N . CYS B 1 109 ? 7.137 -1.693 -11.5 1 98.88 109 CYS B N 1
ATOM 3808 C CA . CYS B 1 109 ? 6.559 -1.28 -12.773 1 98.88 109 CYS B CA 1
ATOM 3809 C C . CYS B 1 109 ? 6.359 0.229 -12.82 1 98.88 109 CYS B C 1
ATOM 3811 O O . CYS B 1 109 ? 6.648 0.87 -13.836 1 98.88 109 CYS B O 1
ATOM 3813 N N . GLN B 1 110 ? 5.883 0.838 -11.719 1 98.62 110 GLN B N 1
ATOM 3814 C CA . GLN B 1 110 ? 5.691 2.283 -11.68 1 98.62 110 GLN B CA 1
ATOM 3815 C C . GLN B 1 110 ? 7.02 3.02 -11.828 1 98.62 110 GLN B C 1
ATOM 3817 O O . GLN B 1 110 ? 7.07 4.094 -12.438 1 98.62 110 GLN B O 1
ATOM 3822 N N . ALA B 1 111 ? 8.062 2.504 -11.273 1 98.25 111 ALA B N 1
ATOM 3823 C CA . ALA B 1 111 ? 9.367 3.162 -11.258 1 98.25 111 ALA B CA 1
ATOM 3824 C C . ALA B 1 111 ? 10.078 3.01 -12.594 1 98.25 111 ALA B C 1
ATOM 3826 O O . ALA B 1 111 ? 10.945 3.818 -12.938 1 98.25 111 ALA B O 1
ATOM 3827 N N . PHE B 1 112 ? 9.75 1.993 -13.398 1 98.44 112 PHE B N 1
ATOM 3828 C CA . PHE B 1 112 ? 10.633 1.6 -14.492 1 98.44 112 PHE B CA 1
ATOM 3829 C C . PHE B 1 112 ? 9.891 1.606 -15.82 1 98.44 112 PHE B C 1
ATOM 3831 O O . PHE B 1 112 ? 10.469 1.917 -16.859 1 98.44 112 PHE B O 1
ATOM 3838 N N . ILE B 1 113 ? 8.602 1.253 -15.844 1 98.5 113 ILE B N 1
ATOM 3839 C CA . ILE B 1 113 ? 7.832 1.058 -17.062 1 98.5 113 ILE B CA 1
ATOM 3840 C C . ILE B 1 113 ? 7.07 2.338 -17.406 1 98.5 113 ILE B C 1
ATOM 3842 O O . ILE B 1 113 ? 6.559 3.018 -16.516 1 98.5 113 ILE B O 1
ATOM 3846 N N . GLU B 1 114 ? 6.977 2.68 -18.609 1 96 114 GLU B N 1
ATOM 3847 C CA . GLU B 1 114 ? 6.184 3.814 -19.078 1 96 114 GLU B CA 1
ATOM 3848 C C . GLU B 1 114 ? 5.621 3.559 -20.469 1 96 114 GLU B C 1
ATOM 3850 O O . GLU B 1 114 ? 5.797 2.473 -21.031 1 96 114 GLU B O 1
ATOM 3855 N N . GLU B 1 115 ? 4.863 4.488 -21.016 1 95.94 115 GLU B N 1
ATOM 3856 C CA . GLU B 1 115 ? 4.23 4.348 -22.328 1 95.94 115 GLU B CA 1
ATOM 3857 C C . GLU B 1 115 ? 5.258 4.008 -23.406 1 95.94 115 GLU B C 1
ATOM 3859 O O . GLU B 1 115 ? 6.316 4.633 -23.484 1 95.94 115 GLU B O 1
ATOM 3864 N N . GLY B 1 116 ? 4.992 2.967 -24.188 1 97.62 116 GLY B N 1
ATOM 3865 C CA . GLY B 1 116 ? 5.891 2.535 -25.234 1 97.62 116 GLY B CA 1
ATOM 3866 C C . GLY B 1 116 ? 6.695 1.304 -24.875 1 97.62 116 GLY B C 1
ATOM 3867 O O . GLY B 1 116 ? 7.227 0.621 -25.75 1 97.62 116 GLY B O 1
ATOM 3868 N N . ASP B 1 117 ? 6.789 1.021 -23.578 1 98.62 117 ASP B N 1
ATOM 3869 C CA . ASP B 1 117 ? 7.566 -0.12 -23.109 1 98.62 117 ASP B CA 1
ATOM 3870 C C . ASP B 1 117 ? 6.762 -1.413 -23.203 1 98.62 117 ASP B C 1
ATOM 3872 O O . ASP B 1 117 ? 5.555 -1.42 -22.938 1 98.62 117 ASP B O 1
ATOM 3876 N N . GLU B 1 118 ? 7.43 -2.475 -23.562 1 98.88 118 GLU B N 1
ATOM 3877 C CA . GLU B 1 118 ? 6.859 -3.818 -23.562 1 98.88 118 GLU B CA 1
ATOM 3878 C C . GLU B 1 118 ? 7.395 -4.648 -22.406 1 98.88 118 GLU B C 1
ATOM 3880 O O . GLU B 1 118 ? 8.578 -4.582 -22.078 1 98.88 118 GLU B O 1
ATOM 3885 N N . VAL B 1 119 ? 6.523 -5.352 -21.75 1 98.94 119 VAL B N 1
ATOM 3886 C CA . VAL B 1 119 ? 6.883 -6.262 -20.672 1 98.94 119 VAL B CA 1
ATOM 3887 C C . VAL B 1 119 ? 6.52 -7.695 -21.062 1 98.94 119 VAL B C 1
ATOM 3889 O O . VAL B 1 119 ? 5.352 -7.996 -21.312 1 98.94 119 VAL B O 1
ATOM 3892 N N . LEU B 1 120 ? 7.531 -8.594 -21.094 1 98.94 120 LEU B N 1
ATOM 3893 C CA . LEU B 1 120 ? 7.309 -9.992 -21.438 1 98.94 120 LEU B CA 1
ATOM 3894 C C . LEU B 1 120 ? 6.785 -10.766 -20.234 1 98.94 120 LEU B C 1
ATOM 3896 O O . LEU B 1 120 ? 7.359 -10.695 -19.141 1 98.94 120 LEU B O 1
ATOM 3900 N N . ILE B 1 121 ? 5.711 -11.508 -20.453 1 98.94 121 ILE B N 1
ATOM 3901 C CA . ILE B 1 121 ? 5.066 -12.289 -19.391 1 98.94 121 ILE B CA 1
ATOM 3902 C C . ILE B 1 121 ? 4.773 -13.703 -19.906 1 98.94 121 ILE B C 1
ATOM 3904 O O . ILE B 1 121 ? 3.889 -13.898 -20.734 1 98.94 121 ILE B O 1
ATOM 3908 N N . PRO B 1 122 ? 5.492 -14.672 -19.406 1 98.81 122 PRO B N 1
ATOM 3909 C CA . PRO B 1 122 ? 5.148 -16.062 -19.75 1 98.81 122 PRO B CA 1
ATOM 3910 C C . PRO B 1 122 ? 3.785 -16.484 -19.219 1 98.81 122 PRO B C 1
ATOM 3912 O O . PRO B 1 122 ? 3.453 -16.188 -18.062 1 98.81 122 PRO B O 1
ATOM 3915 N N . ALA B 1 123 ? 2.971 -17.125 -20.031 1 98.44 123 ALA B N 1
ATOM 3916 C CA . ALA B 1 123 ? 1.718 -17.734 -19.594 1 98.44 123 ALA B CA 1
ATOM 3917 C C . ALA B 1 123 ? 1.878 -19.234 -19.359 1 98.44 123 ALA B C 1
ATOM 3919 O O . ALA B 1 123 ? 2.602 -19.906 -20.094 1 98.44 123 ALA B O 1
ATOM 3920 N N . PRO B 1 124 ? 1.193 -19.828 -18.391 1 98.31 124 PRO B N 1
ATOM 3921 C CA . PRO B 1 124 ? 0.265 -19.141 -17.484 1 98.31 124 PRO B CA 1
ATOM 3922 C C . PRO B 1 124 ? 0.978 -18.25 -16.469 1 98.31 124 PRO B C 1
ATOM 3924 O O . PRO B 1 124 ? 2.137 -18.516 -16.141 1 98.31 124 PRO B O 1
ATOM 3927 N N . TYR B 1 125 ? 0.337 -17.172 -16.109 1 98.25 125 TYR B N 1
ATOM 3928 C CA . TYR B 1 125 ? 0.968 -16.172 -15.258 1 98.25 125 TYR B CA 1
ATOM 3929 C C . TYR B 1 125 ? 0.089 -15.836 -14.055 1 98.25 125 TYR B C 1
ATOM 3931 O O . TYR B 1 125 ? -1.105 -16.141 -14.055 1 98.25 125 TYR B O 1
ATOM 3939 N N . TRP B 1 126 ? 0.686 -15.281 -13.016 1 97.12 126 TRP B N 1
ATOM 3940 C CA . TRP B 1 126 ? -0.085 -14.703 -11.922 1 97.12 126 TRP B CA 1
ATOM 3941 C C . TRP B 1 126 ? -0.992 -13.586 -12.422 1 97.12 126 TRP B C 1
ATOM 3943 O O . TRP B 1 126 ? -0.542 -12.688 -13.141 1 97.12 126 TRP B O 1
ATOM 3953 N N . VAL B 1 127 ? -2.154 -13.516 -12.055 1 95.19 127 VAL B N 1
ATOM 3954 C CA . VAL B 1 127 ? -3.277 -12.797 -12.656 1 95.19 127 VAL B CA 1
ATOM 3955 C C . VAL B 1 127 ? -2.982 -11.297 -12.672 1 95.19 127 VAL B C 1
ATOM 3957 O O . VAL B 1 127 ? -3.508 -10.57 -13.516 1 95.19 127 VAL B O 1
ATOM 3960 N N . SER B 1 128 ? -2.082 -10.797 -11.852 1 96.38 128 SER B N 1
ATOM 3961 C CA . SER B 1 128 ? -1.966 -9.359 -11.68 1 96.38 128 SER B CA 1
ATOM 3962 C C . SER B 1 128 ? -0.865 -8.781 -12.562 1 96.38 128 SER B C 1
ATOM 3964 O O . SER B 1 128 ? -0.785 -7.562 -12.742 1 96.38 128 SER B O 1
ATOM 3966 N N . TYR B 1 129 ? 0.076 -9.578 -13.148 1 98.06 129 TYR B N 1
ATOM 3967 C CA . TYR B 1 129 ? 1.203 -9.047 -13.906 1 98.06 129 TYR B CA 1
ATOM 3968 C C . TYR B 1 129 ? 0.726 -8.102 -15.008 1 98.06 129 TYR B C 1
ATOM 3970 O O . TYR B 1 129 ? 1.147 -6.945 -15.062 1 98.06 129 TYR B O 1
ATOM 3978 N N . PRO B 1 130 ? -0.226 -8.578 -15.852 1 97.81 130 PRO B N 1
ATOM 3979 C CA . PRO B 1 130 ? -0.614 -7.715 -16.969 1 97.81 130 PRO B CA 1
ATOM 3980 C C . PRO B 1 130 ? -1.255 -6.41 -16.5 1 97.81 130 PRO B C 1
ATOM 3982 O O . PRO B 1 130 ? -0.936 -5.34 -17.031 1 97.81 130 PRO B O 1
ATOM 3985 N N . ASP B 1 131 ? -2.111 -6.5 -15.539 1 97.19 131 ASP B N 1
ATOM 3986 C CA . ASP B 1 131 ? -2.836 -5.316 -15.086 1 97.19 131 ASP B CA 1
ATOM 3987 C C . ASP B 1 131 ? -1.889 -4.301 -14.453 1 97.19 131 ASP B C 1
ATOM 3989 O O . ASP B 1 131 ? -2.066 -3.092 -14.617 1 97.19 131 ASP B O 1
ATOM 3993 N N . ILE B 1 132 ? -0.897 -4.758 -13.695 1 98.31 132 ILE B N 1
ATOM 3994 C CA . ILE B 1 132 ? 0.082 -3.865 -13.086 1 98.31 132 ILE B CA 1
ATOM 3995 C C . ILE B 1 132 ? 0.886 -3.158 -14.172 1 98.31 132 ILE B C 1
ATOM 3997 O O . ILE B 1 132 ? 1.159 -1.96 -14.078 1 98.31 132 ILE B O 1
ATOM 4001 N N . VAL B 1 133 ? 1.262 -3.871 -15.234 1 98.56 133 VAL B N 1
ATOM 4002 C CA . VAL B 1 133 ? 1.983 -3.299 -16.375 1 98.56 133 VAL B CA 1
ATOM 4003 C C . VAL B 1 133 ? 1.131 -2.223 -17.031 1 98.56 133 VAL B C 1
ATOM 4005 O O . VAL B 1 133 ? 1.625 -1.138 -17.359 1 98.56 133 VAL B O 1
ATOM 4008 N N . LEU B 1 134 ? -0.167 -2.523 -17.203 1 97.69 134 LEU B N 1
ATOM 4009 C CA . LEU B 1 134 ? -1.085 -1.58 -17.828 1 97.69 134 LEU B CA 1
ATOM 4010 C C . LEU B 1 134 ? -1.222 -0.314 -16.984 1 97.69 134 LEU B C 1
ATOM 4012 O O . LEU B 1 134 ? -1.229 0.795 -17.531 1 97.69 134 LEU B O 1
ATOM 4016 N N . LEU B 1 135 ? -1.304 -0.438 -15.695 1 97.31 135 LEU B N 1
ATOM 4017 C CA . LEU B 1 135 ? -1.44 0.705 -14.797 1 97.31 135 LEU B CA 1
ATOM 4018 C C . LEU B 1 135 ? -0.2 1.591 -14.859 1 97.31 135 LEU B C 1
ATOM 4020 O O . LEU B 1 135 ? -0.268 2.781 -14.547 1 97.31 135 LEU B O 1
ATOM 4024 N N . ALA B 1 136 ? 0.948 1.011 -15.234 1 97.62 136 ALA B N 1
ATOM 4025 C CA . ALA B 1 136 ? 2.189 1.77 -15.367 1 97.62 136 ALA B CA 1
ATOM 4026 C C . ALA B 1 136 ? 2.324 2.359 -16.766 1 97.62 136 ALA B C 1
ATOM 4028 O O . ALA B 1 136 ? 3.301 3.051 -17.062 1 97.62 136 ALA B O 1
ATOM 4029 N N . GLY B 1 137 ? 1.372 2.037 -17.672 1 96.62 137 GLY B N 1
ATOM 4030 C CA . GLY B 1 137 ? 1.351 2.59 -19.016 1 96.62 137 GLY B CA 1
ATOM 4031 C C . GLY B 1 137 ? 2.031 1.698 -20.047 1 96.62 137 GLY B C 1
ATOM 4032 O O . GLY B 1 137 ? 2.098 2.039 -21.219 1 96.62 137 GLY B O 1
ATOM 4033 N N . GLY B 1 138 ? 2.562 0.522 -19.578 1 98.06 138 GLY B N 1
ATOM 4034 C CA . GLY B 1 138 ? 3.258 -0.386 -20.469 1 98.06 138 GLY B CA 1
ATOM 4035 C C . GLY B 1 138 ? 2.324 -1.329 -21.203 1 98.06 138 GLY B C 1
ATOM 4036 O O . GLY B 1 138 ? 1.111 -1.304 -20.984 1 98.06 138 GLY B O 1
ATOM 4037 N N . THR B 1 139 ? 2.916 -2.119 -22.078 1 98.56 139 THR B N 1
ATOM 4038 C CA . THR B 1 139 ? 2.188 -3.123 -22.844 1 98.56 139 THR B CA 1
ATOM 4039 C C . THR B 1 139 ? 2.611 -4.531 -22.438 1 98.56 139 THR B C 1
ATOM 4041 O O . THR B 1 139 ? 3.754 -4.934 -22.672 1 98.56 139 THR B O 1
ATOM 4044 N N . PRO B 1 140 ? 1.773 -5.285 -21.828 1 98.56 140 PRO B N 1
ATOM 4045 C CA . PRO B 1 140 ? 2.104 -6.688 -21.578 1 98.56 140 PRO B CA 1
ATOM 4046 C C . PRO B 1 140 ? 2.17 -7.512 -22.875 1 98.56 140 PRO B C 1
ATOM 4048 O O . PRO B 1 140 ? 1.248 -7.461 -23.688 1 98.56 140 PRO B O 1
ATOM 4051 N N . VAL B 1 141 ? 3.221 -8.18 -23.078 1 98.88 141 VAL B N 1
ATOM 4052 C CA . VAL B 1 141 ? 3.402 -9.125 -24.188 1 98.88 141 VAL B CA 1
ATOM 4053 C C . VAL B 1 141 ? 3.428 -10.547 -23.641 1 98.88 141 VAL B C 1
ATOM 4055 O O . VAL B 1 141 ? 4.43 -10.992 -23.078 1 98.88 141 VAL B O 1
ATOM 4058 N N . ILE B 1 142 ? 2.352 -11.305 -23.922 1 98.69 142 ILE B N 1
ATOM 4059 C CA . ILE B 1 142 ? 2.176 -12.641 -23.359 1 98.69 142 ILE B CA 1
ATOM 4060 C C . ILE B 1 142 ? 2.896 -13.664 -24.234 1 98.69 142 ILE B C 1
ATOM 4062 O O . ILE B 1 142 ? 2.773 -13.641 -25.469 1 98.69 142 ILE B O 1
ATOM 4066 N N . MET B 1 143 ? 3.684 -14.484 -23.625 1 98.69 143 MET B N 1
ATOM 4067 C CA . MET B 1 143 ? 4.301 -15.633 -24.281 1 98.69 143 MET B CA 1
ATOM 4068 C C . MET B 1 143 ? 3.592 -16.922 -23.891 1 98.69 143 MET B C 1
ATOM 4070 O O . MET B 1 143 ? 3.881 -17.516 -22.844 1 98.69 143 MET B O 1
ATOM 4074 N N . PRO B 1 144 ? 2.738 -17.406 -24.688 1 97.75 144 PRO B N 1
ATOM 4075 C CA . PRO B 1 144 ? 1.94 -18.578 -24.328 1 97.75 144 PRO B CA 1
ATOM 4076 C C . PRO B 1 144 ? 2.771 -19.859 -24.266 1 97.75 144 PRO B C 1
ATOM 4078 O O . PRO B 1 144 ? 3.688 -20.047 -25.062 1 97.75 144 PRO B O 1
ATOM 4081 N N . THR B 1 145 ? 2.5 -20.672 -23.328 1 97.88 145 THR B N 1
ATOM 4082 C CA . THR B 1 145 ? 3.023 -22.016 -23.25 1 97.88 145 THR B CA 1
ATOM 4083 C C . THR B 1 145 ? 1.887 -23.031 -23.094 1 97.88 145 THR B C 1
ATOM 4085 O O . THR B 1 145 ? 0.733 -22.641 -22.875 1 97.88 145 THR B O 1
ATOM 4088 N N . PHE B 1 146 ? 2.266 -24.312 -23.25 1 95.31 146 PHE B N 1
ATOM 4089 C CA . PHE B 1 146 ? 1.283 -25.391 -23.266 1 95.31 146 PHE B CA 1
ATOM 4090 C C . PHE B 1 146 ? 1.765 -26.562 -22.438 1 95.31 146 PHE B C 1
ATOM 4092 O O . PHE B 1 146 ? 2.912 -26.594 -21.984 1 95.31 146 PHE B O 1
ATOM 4099 N N . PRO B 1 147 ? 0.819 -27.484 -22.172 1 95.69 147 PRO B N 1
ATOM 4100 C CA . PRO B 1 147 ? 1.245 -28.688 -21.422 1 95.69 147 PRO B CA 1
ATOM 4101 C C . PRO B 1 147 ? 2.461 -29.359 -22.047 1 95.69 147 PRO B C 1
ATOM 4103 O O . PRO B 1 147 ? 3.344 -29.844 -21.328 1 95.69 147 PRO B O 1
ATOM 4106 N N . ALA B 1 148 ? 2.525 -29.344 -23.328 1 95.25 148 ALA B N 1
ATOM 4107 C CA . ALA B 1 148 ? 3.639 -29.984 -24.031 1 95.25 148 ALA B CA 1
ATOM 4108 C C . ALA B 1 148 ? 4.961 -29.297 -23.688 1 95.25 148 ALA B C 1
ATOM 4110 O O . ALA B 1 148 ? 6.023 -29.922 -23.75 1 95.25 148 ALA B O 1
ATOM 4111 N N . ASP B 1 149 ? 4.879 -28.016 -23.266 1 95.5 149 ASP B N 1
ATOM 4112 C CA . ASP B 1 149 ? 6.039 -27.219 -22.875 1 95.5 149 ASP B CA 1
ATOM 4113 C C . ASP B 1 149 ? 6.25 -27.281 -21.359 1 95.5 149 ASP B C 1
ATOM 4115 O O . ASP B 1 149 ? 7.121 -26.594 -20.812 1 95.5 149 ASP B O 1
ATOM 4119 N N . LYS B 1 150 ? 5.359 -27.984 -20.703 1 97.19 150 LYS B N 1
ATOM 4120 C CA . LYS B 1 150 ? 5.297 -28 -19.25 1 97.19 150 LYS B CA 1
ATOM 4121 C C . LYS B 1 150 ? 5.062 -26.609 -18.688 1 97.19 150 LYS B C 1
ATOM 4123 O O . LYS B 1 150 ? 5.621 -26.234 -17.656 1 97.19 150 LYS B O 1
ATOM 4128 N N . TYR B 1 151 ? 4.426 -25.797 -19.469 1 98.31 151 TYR B N 1
ATOM 4129 C CA . TYR B 1 151 ? 4.012 -24.453 -19.109 1 98.31 151 TYR B CA 1
ATOM 4130 C C . TYR B 1 151 ? 5.223 -23.547 -18.891 1 98.31 151 TYR B C 1
ATOM 4132 O O . TYR B 1 151 ? 5.195 -22.672 -18.031 1 98.31 151 TYR B O 1
ATOM 4140 N N . LYS B 1 152 ? 6.336 -23.766 -19.625 1 98.62 152 LYS B N 1
ATOM 4141 C CA . LYS B 1 152 ? 7.547 -22.938 -19.547 1 98.62 152 LYS B CA 1
ATOM 4142 C C . LYS B 1 152 ? 7.961 -22.422 -20.922 1 98.62 152 LYS B C 1
ATOM 4144 O O . LYS B 1 152 ? 7.809 -23.125 -21.922 1 98.62 152 LYS B O 1
ATOM 4149 N N . ILE B 1 153 ? 8.516 -21.219 -20.922 1 98.75 153 ILE B N 1
ATOM 4150 C CA . ILE B 1 153 ? 9.094 -20.734 -22.156 1 98.75 153 ILE B CA 1
ATOM 4151 C C . ILE B 1 153 ? 10.523 -21.266 -22.297 1 98.75 153 ILE B C 1
ATOM 4153 O O . ILE B 1 153 ? 11.164 -21.609 -21.312 1 98.75 153 ILE B O 1
ATOM 4157 N N . ASN B 1 154 ? 10.992 -21.359 -23.531 1 98.44 154 ASN B N 1
ATOM 4158 C CA . ASN B 1 154 ? 12.375 -21.734 -23.797 1 98.44 154 ASN B CA 1
ATOM 4159 C C . ASN B 1 154 ? 13.172 -20.562 -24.359 1 98.44 154 ASN B C 1
ATOM 4161 O O . ASN B 1 154 ? 12.625 -19.469 -24.547 1 98.44 154 ASN B O 1
ATOM 4165 N N . ALA B 1 155 ? 14.438 -20.766 -24.547 1 98.62 155 ALA B N 1
ATOM 4166 C CA . ALA B 1 155 ? 15.352 -19.719 -25 1 98.62 155 ALA B CA 1
ATOM 4167 C C . ALA B 1 155 ? 14.938 -19.156 -26.344 1 98.62 155 ALA B C 1
ATOM 4169 O O . ALA B 1 155 ? 15.016 -17.953 -26.578 1 98.62 155 ALA B O 1
ATOM 4170 N N . GLU B 1 156 ? 14.578 -20.016 -27.203 1 98.5 156 GLU B N 1
ATOM 4171 C CA . GLU B 1 156 ? 14.188 -19.594 -28.547 1 98.5 156 GLU B CA 1
ATOM 4172 C C . GLU B 1 156 ? 12.945 -18.703 -28.5 1 98.5 156 GLU B C 1
ATOM 4174 O O . GLU B 1 156 ? 12.898 -17.656 -29.172 1 98.5 156 GLU B O 1
ATOM 4179 N N . GLN B 1 157 ? 11.977 -19.125 -27.766 1 98.56 157 GLN B N 1
ATOM 4180 C CA . GLN B 1 157 ? 10.766 -18.328 -27.609 1 98.56 157 GLN B CA 1
ATOM 4181 C C . GLN B 1 157 ? 11.078 -16.953 -27.047 1 98.56 157 GLN B C 1
ATOM 4183 O O . GLN B 1 157 ? 10.523 -15.945 -27.516 1 98.56 157 GLN B O 1
ATOM 4188 N N . LEU B 1 158 ? 11.953 -16.906 -26.062 1 98.88 158 LEU B N 1
ATOM 4189 C CA . LEU B 1 158 ? 12.352 -15.641 -25.469 1 98.88 158 LEU B CA 1
ATOM 4190 C C . LEU B 1 158 ? 13.047 -14.758 -26.484 1 98.88 158 LEU B C 1
ATOM 4192 O O . LEU B 1 158 ? 12.711 -13.578 -26.625 1 98.88 158 LEU B O 1
ATOM 4196 N N . ALA B 1 159 ? 13.945 -15.305 -27.203 1 98.75 159 ALA B N 1
ATOM 4197 C CA . ALA B 1 159 ? 14.703 -14.547 -28.203 1 98.75 159 ALA B CA 1
ATOM 4198 C C . ALA B 1 159 ? 13.766 -13.953 -29.25 1 98.75 159 ALA B C 1
ATOM 4200 O O . ALA B 1 159 ? 13.961 -12.812 -29.688 1 98.75 159 ALA B O 1
ATOM 4201 N N . ASN B 1 160 ? 12.789 -14.695 -29.609 1 98.62 160 ASN B N 1
ATOM 4202 C CA . ASN B 1 160 ? 11.859 -14.273 -30.656 1 98.62 160 ASN B CA 1
ATOM 4203 C C . ASN B 1 160 ? 10.906 -13.195 -30.156 1 98.62 160 ASN B C 1
ATOM 4205 O O . ASN B 1 160 ? 10.383 -12.406 -30.938 1 98.62 160 ASN B O 1
ATOM 4209 N N . ALA B 1 161 ? 10.68 -13.156 -28.859 1 98.75 161 ALA B N 1
ATOM 4210 C CA . ALA B 1 161 ? 9.695 -12.234 -28.297 1 98.75 161 ALA B CA 1
ATOM 4211 C C . ALA B 1 161 ? 10.312 -10.867 -28.016 1 98.75 161 ALA B C 1
ATOM 4213 O O . ALA B 1 161 ? 9.602 -9.867 -27.922 1 98.75 161 ALA B O 1
ATOM 4214 N N . ILE B 1 162 ? 11.609 -10.75 -27.875 1 98.81 162 ILE B N 1
ATOM 4215 C CA . ILE B 1 162 ? 12.289 -9.508 -27.516 1 98.81 162 ILE B CA 1
ATOM 4216 C C . ILE B 1 162 ? 12.32 -8.562 -28.719 1 98.81 162 ILE B C 1
ATOM 4218 O O . ILE B 1 162 ? 12.648 -8.977 -29.828 1 98.81 162 ILE B O 1
ATOM 4222 N N . THR B 1 163 ? 11.898 -7.379 -28.547 1 98.69 163 THR B N 1
ATOM 4223 C CA . THR B 1 163 ? 11.984 -6.281 -29.5 1 98.69 163 THR B CA 1
ATOM 4224 C C . THR B 1 163 ? 12.773 -5.117 -28.906 1 98.69 163 THR B C 1
ATOM 4226 O O . THR B 1 163 ? 13.156 -5.148 -27.734 1 98.69 163 THR B O 1
ATOM 4229 N N . PRO B 1 164 ? 13.031 -4.09 -29.672 1 98 164 PRO B N 1
ATOM 4230 C CA . PRO B 1 164 ? 13.703 -2.91 -29.125 1 98 164 PRO B CA 1
ATOM 4231 C C . PRO B 1 164 ? 12.898 -2.219 -28.031 1 98 164 PRO B C 1
ATOM 4233 O O . PRO B 1 164 ? 13.453 -1.439 -27.25 1 98 164 PRO B O 1
ATOM 4236 N N . LYS B 1 165 ? 11.547 -2.508 -27.969 1 98.5 165 LYS B N 1
ATOM 4237 C CA . LYS B 1 165 ? 10.664 -1.883 -26.984 1 98.5 165 LYS B CA 1
ATOM 4238 C C . LYS B 1 165 ? 10.609 -2.695 -25.703 1 98.5 165 LYS B C 1
ATOM 4240 O O . LYS B 1 165 ? 10.086 -2.227 -24.688 1 98.5 165 LYS B O 1
ATOM 4245 N N . THR B 1 166 ? 11.188 -3.883 -25.672 1 98.81 166 THR B N 1
ATOM 4246 C CA . THR B 1 166 ? 11.148 -4.738 -24.484 1 98.81 166 THR B CA 1
ATOM 4247 C C . THR B 1 166 ? 12.023 -4.164 -23.375 1 98.81 166 THR B C 1
ATOM 4249 O O . THR B 1 166 ? 13.195 -3.855 -23.594 1 98.81 166 THR B O 1
ATOM 4252 N N . ARG B 1 167 ? 11.422 -4.031 -22.203 1 98.62 167 ARG B N 1
ATOM 4253 C CA . ARG B 1 167 ? 12.164 -3.408 -21.109 1 98.62 167 ARG B CA 1
ATOM 4254 C C . ARG B 1 167 ? 12.219 -4.324 -19.891 1 98.62 167 ARG B C 1
ATOM 4256 O O . ARG B 1 167 ? 13.078 -4.16 -19.016 1 98.62 167 ARG B O 1
ATOM 4263 N N . LEU B 1 168 ? 11.336 -5.293 -19.781 1 98.88 168 LEU B N 1
ATOM 4264 C CA . LEU B 1 168 ? 11.211 -6.121 -18.594 1 98.88 168 LEU B CA 1
ATOM 4265 C C . LEU B 1 168 ? 10.664 -7.5 -18.938 1 98.88 168 LEU B C 1
ATOM 4267 O O . LEU B 1 168 ? 9.82 -7.633 -19.828 1 98.88 168 LEU B O 1
ATOM 4271 N N . ILE B 1 169 ? 11.156 -8.539 -18.281 1 98.94 169 ILE B N 1
ATOM 4272 C CA . ILE B 1 169 ? 10.547 -9.867 -18.312 1 98.94 169 ILE B CA 1
ATOM 4273 C C . ILE B 1 169 ? 10.297 -10.359 -16.891 1 98.94 169 ILE B C 1
ATOM 4275 O O . ILE B 1 169 ? 11.125 -10.148 -16 1 98.94 169 ILE B O 1
ATOM 4279 N N . PHE B 1 170 ? 9.172 -10.992 -16.656 1 98.94 170 PHE B N 1
ATOM 4280 C CA . PHE B 1 170 ? 8.875 -11.664 -15.398 1 98.94 170 PHE B CA 1
ATOM 4281 C C . PHE B 1 170 ? 9.211 -13.148 -15.492 1 98.94 170 PHE B C 1
ATOM 4283 O O . PHE B 1 170 ? 8.914 -13.797 -16.484 1 98.94 170 PHE B O 1
ATOM 4290 N N . ILE B 1 171 ? 9.828 -13.656 -14.461 1 98.88 171 ILE B N 1
ATOM 4291 C CA . ILE B 1 171 ? 10.047 -15.086 -14.273 1 98.88 171 ILE B CA 1
ATOM 4292 C C . ILE B 1 171 ? 9.5 -15.516 -12.914 1 98.88 171 ILE B C 1
ATOM 4294 O O . ILE B 1 171 ? 9.93 -15.008 -11.875 1 98.88 171 ILE B O 1
ATOM 4298 N N . ASN B 1 172 ? 8.531 -16.344 -12.922 1 98.81 172 ASN B N 1
ATOM 4299 C CA . ASN B 1 172 ? 7.91 -16.891 -11.727 1 98.81 172 ASN B CA 1
ATOM 4300 C C . ASN B 1 172 ? 8.109 -18.406 -11.641 1 98.81 172 ASN B C 1
ATOM 4302 O O . ASN B 1 172 ? 7.5 -19.156 -12.398 1 98.81 172 ASN B O 1
ATOM 4306 N N . SER B 1 173 ? 8.969 -18.859 -10.719 1 98.56 173 SER B N 1
ATOM 4307 C CA . SER B 1 173 ? 9.422 -20.25 -10.617 1 98.56 173 SER B CA 1
ATOM 4308 C C . SER B 1 173 ? 9.742 -20.609 -9.172 1 98.56 173 SER B C 1
ATOM 4310 O O . SER B 1 173 ? 10.742 -20.141 -8.617 1 98.56 173 SER B O 1
ATOM 4312 N N . PRO B 1 174 ? 8.945 -21.531 -8.492 1 98.5 174 PRO B N 1
ATOM 4313 C CA . PRO B 1 174 ? 7.758 -22.219 -9.016 1 98.5 174 PRO B CA 1
ATOM 4314 C C . PRO B 1 174 ? 6.613 -21.266 -9.328 1 98.5 174 PRO B C 1
ATOM 4316 O O . PRO B 1 174 ? 6.484 -20.219 -8.688 1 98.5 174 PRO B O 1
ATOM 4319 N N . SER B 1 175 ? 5.797 -21.672 -10.25 1 98.5 175 SER B N 1
ATOM 4320 C CA . SER B 1 175 ? 4.863 -20.734 -10.875 1 98.5 175 SER B CA 1
ATOM 4321 C C . SER B 1 175 ? 3.477 -20.844 -10.25 1 98.5 175 SER B C 1
ATOM 4323 O O . SER B 1 175 ? 2.998 -21.938 -9.969 1 98.5 175 SER B O 1
ATOM 4325 N N . ASN B 1 176 ? 2.869 -19.812 -9.852 1 98 176 ASN B N 1
ATOM 4326 C CA . ASN B 1 176 ? 1.42 -19.656 -9.82 1 98 176 ASN B CA 1
ATOM 4327 C C . ASN B 1 176 ? 0.873 -19.219 -11.172 1 98 176 ASN B C 1
ATOM 4329 O O . ASN B 1 176 ? 1.111 -18.094 -11.609 1 98 176 ASN B O 1
ATOM 4333 N N . PRO B 1 177 ? 0.291 -20.062 -11.906 1 97.81 177 PRO B N 1
ATOM 4334 C CA . PRO B 1 177 ? -0.643 -21.047 -11.359 1 97.81 177 PRO B CA 1
ATOM 4335 C C . PRO B 1 177 ? -0.173 -22.484 -11.578 1 97.81 177 PRO B C 1
ATOM 4337 O O . PRO B 1 177 ? -0.784 -23.422 -11.055 1 97.81 177 PRO B O 1
ATOM 4340 N N . SER B 1 178 ? 0.899 -22.766 -12.297 1 98.31 178 SER B N 1
ATOM 4341 C CA . SER B 1 178 ? 1.135 -24.094 -12.828 1 98.31 178 SER B CA 1
ATOM 4342 C C . SER B 1 178 ? 1.808 -25 -11.797 1 98.31 178 SER B C 1
ATOM 4344 O O . SER B 1 178 ? 1.771 -26.219 -11.914 1 98.31 178 SER B O 1
ATOM 4346 N N . GLY B 1 179 ? 2.508 -24.359 -10.906 1 98.44 179 GLY B N 1
ATOM 4347 C CA . GLY B 1 179 ? 3.279 -25.109 -9.922 1 98.44 179 GLY B CA 1
ATOM 4348 C C . GLY B 1 179 ? 4.598 -25.609 -10.469 1 98.44 179 GLY B C 1
ATOM 4349 O O . GLY B 1 179 ? 5.406 -26.172 -9.727 1 98.44 179 GLY B O 1
ATOM 4350 N N . VAL B 1 180 ? 4.863 -25.406 -11.695 1 98.56 180 VAL B N 1
ATOM 4351 C CA . VAL B 1 180 ? 6.066 -25.938 -12.328 1 98.56 180 VAL B CA 1
ATOM 4352 C C . VAL B 1 180 ? 7.234 -24.969 -12.094 1 98.56 180 VAL B C 1
ATOM 4354 O O . VAL B 1 180 ? 7.039 -23.766 -11.984 1 98.56 180 VAL B O 1
ATOM 4357 N N . ALA B 1 181 ? 8.461 -25.516 -11.992 1 98.69 181 ALA B N 1
ATOM 4358 C CA . ALA B 1 181 ? 9.672 -24.734 -11.742 1 98.69 181 ALA B CA 1
ATOM 4359 C C . ALA B 1 181 ? 10.68 -24.906 -12.875 1 98.69 181 ALA B C 1
ATOM 4361 O O . ALA B 1 181 ? 10.797 -26 -13.453 1 98.69 181 ALA B O 1
ATOM 4362 N N . TYR B 1 182 ? 11.312 -23.828 -13.227 1 98.75 182 TYR B N 1
ATOM 4363 C CA . TYR B 1 182 ? 12.43 -23.906 -14.164 1 98.75 182 TYR B CA 1
ATOM 4364 C C . TYR B 1 182 ? 13.648 -24.562 -13.516 1 98.75 182 TYR B C 1
ATOM 4366 O O . TYR B 1 182 ? 13.953 -24.297 -12.352 1 98.75 182 TYR B O 1
ATOM 4374 N N . SER B 1 183 ? 14.32 -25.422 -14.242 1 98.12 183 SER B N 1
ATOM 4375 C CA . SER B 1 183 ? 15.57 -26 -13.781 1 98.12 183 SER B CA 1
ATOM 4376 C C . SER B 1 183 ? 16.734 -25.016 -13.945 1 98.12 183 SER B C 1
ATOM 4378 O O . SER B 1 183 ? 16.594 -24.016 -14.648 1 98.12 183 SER B O 1
ATOM 4380 N N . MET B 1 184 ? 17.844 -25.359 -13.32 1 98.31 184 MET B N 1
ATOM 4381 C CA . MET B 1 184 ? 19.062 -24.562 -13.453 1 98.31 184 MET B CA 1
ATOM 4382 C C . MET B 1 184 ? 19.469 -24.438 -14.914 1 98.31 184 MET B C 1
ATOM 4384 O O . MET B 1 184 ? 19.859 -23.359 -15.367 1 98.31 184 MET B O 1
ATOM 4388 N N . ALA B 1 185 ? 19.375 -25.516 -15.641 1 98.44 185 ALA B N 1
ATOM 4389 C CA . ALA B 1 185 ? 19.766 -25.531 -17.047 1 98.44 185 ALA B CA 1
ATOM 4390 C C . ALA B 1 185 ? 18.844 -24.656 -17.891 1 98.44 185 ALA B C 1
ATOM 4392 O O . ALA B 1 185 ? 19.297 -23.969 -18.797 1 98.44 185 ALA B O 1
ATOM 4393 N N . GLU B 1 186 ? 17.594 -24.719 -17.641 1 98.69 186 GLU B N 1
ATOM 4394 C CA . GLU B 1 186 ? 16.625 -23.891 -18.359 1 98.69 186 GLU B CA 1
ATOM 4395 C C . GLU B 1 186 ? 16.844 -22.406 -18.078 1 98.69 186 GLU B C 1
ATOM 4397 O O . GLU B 1 186 ? 16.766 -21.578 -19 1 98.69 186 GLU B O 1
ATOM 4402 N N . LEU B 1 187 ? 17.094 -22.078 -16.812 1 98.81 187 LEU B N 1
ATOM 4403 C CA . LEU B 1 187 ? 17.375 -20.688 -16.438 1 98.81 187 LEU B CA 1
ATOM 4404 C C . LEU B 1 187 ? 18.656 -20.188 -17.094 1 98.81 187 LEU B C 1
ATOM 4406 O O . LEU B 1 187 ? 18.734 -19.031 -17.5 1 98.81 187 LEU B O 1
ATOM 4410 N N . LYS B 1 188 ? 19.625 -21.062 -17.172 1 98.81 188 LYS B N 1
ATOM 4411 C CA . LYS B 1 188 ? 20.875 -20.703 -17.859 1 98.81 188 LYS B CA 1
ATOM 4412 C C . LYS B 1 188 ? 20.625 -20.359 -19.328 1 98.81 188 LYS B C 1
ATOM 4414 O O . LYS B 1 188 ? 21.141 -19.375 -19.828 1 98.81 188 LYS B O 1
ATOM 4419 N N . ALA B 1 189 ? 19.828 -21.188 -19.953 1 98.88 189 ALA B N 1
ATOM 4420 C CA . ALA B 1 189 ? 19.516 -20.953 -21.359 1 98.88 189 ALA B CA 1
ATOM 4421 C C . ALA B 1 189 ? 18.797 -19.609 -21.547 1 98.88 189 ALA B C 1
ATOM 4423 O O . ALA B 1 189 ? 19.094 -18.875 -22.484 1 98.88 189 ALA B O 1
ATOM 4424 N N . LEU B 1 190 ? 17.844 -19.281 -20.703 1 98.88 190 LEU B N 1
ATOM 4425 C CA . LEU B 1 190 ? 17.156 -18 -20.75 1 98.88 190 LEU B CA 1
ATOM 4426 C C . LEU B 1 190 ? 18.125 -16.859 -20.484 1 98.88 190 LEU B C 1
ATOM 4428 O O . LEU B 1 190 ? 18.078 -15.828 -21.156 1 98.88 190 LEU B O 1
ATOM 4432 N N . GLY B 1 191 ? 18.984 -17.047 -19.438 1 98.75 191 GLY B N 1
ATOM 4433 C CA . GLY B 1 191 ? 19.953 -16.031 -19.078 1 98.75 191 GLY B CA 1
ATOM 4434 C C . GLY B 1 191 ? 20.906 -15.68 -20.203 1 98.75 191 GLY B C 1
ATOM 4435 O O . GLY B 1 191 ? 21.25 -14.516 -20.406 1 98.75 191 GLY B O 1
ATOM 4436 N N . GLU B 1 192 ? 21.281 -16.688 -20.938 1 98.62 192 GLU B N 1
ATOM 4437 C CA . GLU B 1 192 ? 22.188 -16.469 -22.062 1 98.62 192 GLU B CA 1
ATOM 4438 C C . GLU B 1 192 ? 21.547 -15.602 -23.141 1 98.62 192 GLU B C 1
ATOM 4440 O O . GLU B 1 192 ? 22.219 -14.781 -23.766 1 98.62 192 GLU B O 1
ATOM 4445 N N . VAL B 1 193 ? 20.281 -15.766 -23.359 1 98.81 193 VAL B N 1
ATOM 4446 C CA . VAL B 1 193 ? 19.547 -14.898 -24.281 1 98.81 193 VAL B CA 1
ATOM 4447 C C . VAL B 1 193 ? 19.5 -13.477 -23.734 1 98.81 193 VAL B C 1
ATOM 4449 O O . VAL B 1 193 ? 19.781 -12.516 -24.453 1 98.81 193 VAL B O 1
ATOM 4452 N N . LEU B 1 194 ? 19.219 -13.328 -22.453 1 98.75 194 LEU B N 1
ATOM 4453 C CA . LEU B 1 194 ? 19.047 -12.023 -21.828 1 98.75 194 LEU B CA 1
ATOM 4454 C C . LEU B 1 194 ? 20.344 -11.242 -21.797 1 98.75 194 LEU B C 1
ATOM 4456 O O . LEU B 1 194 ? 20.359 -10.016 -21.906 1 98.75 194 LEU B O 1
ATOM 4460 N N . GLU B 1 195 ? 21.453 -11.93 -21.672 1 98 195 GLU B N 1
ATOM 4461 C CA . GLU B 1 195 ? 22.75 -11.273 -21.656 1 98 195 GLU B CA 1
ATOM 4462 C C . GLU B 1 195 ? 23.016 -10.508 -22.953 1 98 195 GLU B C 1
ATOM 4464 O O . GLU B 1 195 ? 23.734 -9.516 -22.953 1 98 195 GLU B O 1
ATOM 4469 N N . LYS B 1 196 ? 22.375 -10.938 -24.016 1 97.81 196 LYS B N 1
ATOM 4470 C CA . LYS B 1 196 ? 22.562 -10.312 -25.328 1 97.81 196 LYS B CA 1
ATOM 4471 C C . LYS B 1 196 ? 21.656 -9.086 -25.484 1 97.81 196 LYS B C 1
ATOM 4473 O O . LYS B 1 196 ? 21.797 -8.336 -26.453 1 97.81 196 LYS B O 1
ATOM 4478 N N . HIS B 1 197 ? 20.797 -8.82 -24.562 1 98 197 HIS B N 1
ATOM 4479 C CA . HIS B 1 197 ? 19.844 -7.715 -24.625 1 98 197 HIS B CA 1
ATOM 4480 C C . HIS B 1 197 ? 19.922 -6.855 -23.375 1 98 197 HIS B C 1
ATOM 4482 O O . HIS B 1 197 ? 19.031 -6.91 -22.531 1 98 197 HIS B O 1
ATOM 4488 N N . PRO B 1 198 ? 20.828 -5.961 -23.312 1 96.69 198 PRO B N 1
ATOM 4489 C CA . PRO B 1 198 ? 21.109 -5.215 -22.094 1 96.69 198 PRO B CA 1
ATOM 4490 C C . PRO B 1 198 ? 19.984 -4.27 -21.703 1 96.69 198 PRO B C 1
ATOM 4492 O O . PRO B 1 198 ? 19.938 -3.785 -20.562 1 96.69 198 PRO B O 1
ATOM 4495 N N . GLN B 1 199 ? 19.031 -4.012 -22.578 1 96.69 199 GLN B N 1
ATOM 4496 C CA . GLN B 1 199 ? 17.938 -3.094 -22.281 1 96.69 199 GLN B CA 1
ATOM 4497 C C . GLN B 1 199 ? 16.844 -3.783 -21.469 1 96.69 199 GLN B C 1
ATOM 4499 O O . GLN B 1 199 ? 15.945 -3.121 -20.938 1 96.69 199 GLN B O 1
ATOM 4504 N N . VAL B 1 200 ? 16.922 -5.113 -21.344 1 98.5 200 VAL B N 1
ATOM 4505 C CA . VAL B 1 200 ? 15.844 -5.867 -20.719 1 98.5 200 VAL B CA 1
ATOM 4506 C C . VAL B 1 200 ? 16.188 -6.148 -19.266 1 98.5 200 VAL B C 1
ATOM 4508 O O . VAL B 1 200 ? 17.188 -6.82 -18.969 1 98.5 200 VAL B O 1
ATOM 4511 N N . LEU B 1 201 ? 15.43 -5.578 -18.328 1 98.75 201 LEU B N 1
ATOM 4512 C CA . LEU B 1 201 ? 15.508 -5.934 -16.922 1 98.75 201 LEU B CA 1
ATOM 4513 C C . LEU B 1 201 ? 14.828 -7.27 -16.656 1 98.75 201 LEU B C 1
ATOM 4515 O O . LEU B 1 201 ? 13.922 -7.668 -17.391 1 98.75 201 LEU B O 1
ATOM 4519 N N . VAL B 1 202 ? 15.305 -7.98 -15.609 1 98.88 202 VAL B N 1
ATOM 4520 C CA . VAL B 1 202 ? 14.711 -9.258 -15.219 1 98.88 202 VAL B CA 1
ATOM 4521 C C . VAL B 1 202 ? 14.07 -9.125 -13.836 1 98.88 202 VAL B C 1
ATOM 4523 O O . VAL B 1 202 ? 14.703 -8.648 -12.891 1 98.88 202 VAL B O 1
ATOM 4526 N N . ALA B 1 203 ? 12.836 -9.461 -13.711 1 98.94 203 ALA B N 1
ATOM 4527 C CA . ALA B 1 203 ? 12.148 -9.578 -12.422 1 98.94 203 ALA B CA 1
ATOM 4528 C C . ALA B 1 203 ? 11.828 -11.031 -12.102 1 98.94 203 ALA B C 1
ATOM 4530 O O . ALA B 1 203 ? 11.102 -11.688 -12.852 1 98.94 203 ALA B O 1
ATOM 4531 N N . THR B 1 204 ? 12.367 -11.547 -11.039 1 98.94 204 THR B N 1
ATOM 4532 C CA . THR B 1 204 ? 12.031 -12.898 -10.602 1 98.94 204 THR B CA 1
ATOM 4533 C C . THR B 1 204 ? 11.086 -12.867 -9.406 1 98.94 204 THR B C 1
ATOM 4535 O O . THR B 1 204 ? 11.375 -12.227 -8.398 1 98.94 204 THR B O 1
ATOM 4538 N N . ASP B 1 205 ? 9.969 -13.438 -9.594 1 98.81 205 ASP B N 1
ATOM 4539 C CA . ASP B 1 205 ? 9 -13.617 -8.516 1 98.81 205 ASP B CA 1
ATOM 4540 C C . ASP B 1 205 ? 9.18 -14.969 -7.832 1 98.81 205 ASP B C 1
ATOM 4542 O O . ASP B 1 205 ? 8.664 -15.984 -8.305 1 98.81 205 ASP B O 1
ATOM 4546 N N . ASP B 1 206 ? 9.828 -14.898 -6.688 1 98.81 206 ASP B N 1
ATOM 4547 C CA . ASP B 1 206 ? 10.273 -16.109 -6.004 1 98.81 206 ASP B CA 1
ATOM 4548 C C . ASP B 1 206 ? 9.422 -16.375 -4.762 1 98.81 206 ASP B C 1
ATOM 4550 O O . ASP B 1 206 ? 9.914 -16.953 -3.781 1 98.81 206 ASP B O 1
ATOM 4554 N N . MET B 1 207 ? 8.18 -16.016 -4.797 1 98.56 207 MET B N 1
ATOM 4555 C CA . MET B 1 207 ? 7.262 -16.109 -3.664 1 98.56 207 MET B CA 1
ATOM 4556 C C . MET B 1 207 ? 7.18 -17.531 -3.141 1 98.56 207 MET B C 1
ATOM 4558 O O . MET B 1 207 ? 6.957 -17.75 -1.948 1 98.56 207 MET B O 1
ATOM 4562 N N . TYR B 1 208 ? 7.477 -18.516 -4.016 1 98.62 208 TYR B N 1
ATOM 4563 C CA . TYR B 1 208 ? 7.254 -19.906 -3.641 1 98.62 208 TYR B CA 1
ATOM 4564 C C . TYR B 1 208 ? 8.578 -20.672 -3.535 1 98.62 208 TYR B C 1
ATOM 4566 O O . TYR B 1 208 ? 8.602 -21.891 -3.574 1 98.62 208 TYR B O 1
ATOM 4574 N N . GLU B 1 209 ? 9.68 -19.953 -3.4 1 98.31 209 GLU B N 1
ATOM 4575 C CA . GLU B 1 209 ? 11.008 -20.562 -3.461 1 98.31 209 GLU B CA 1
ATOM 4576 C C . GLU B 1 209 ? 11.148 -21.688 -2.443 1 98.31 209 GLU B C 1
ATOM 4578 O O . GLU B 1 209 ? 11.852 -22.672 -2.695 1 98.31 209 GLU B O 1
ATOM 4583 N N . HIS B 1 210 ? 10.43 -21.594 -1.312 1 98.19 210 HIS B N 1
ATOM 4584 C CA . HIS B 1 210 ? 10.602 -22.594 -0.253 1 98.19 210 HIS B CA 1
ATOM 4585 C C . HIS B 1 210 ? 9.617 -23.75 -0.418 1 98.19 210 HIS B C 1
ATOM 4587 O O . HIS B 1 210 ? 9.773 -24.781 0.225 1 98.19 210 HIS B O 1
ATOM 4593 N N . ILE B 1 211 ? 8.641 -23.578 -1.228 1 98.56 211 ILE B N 1
ATOM 4594 C CA . ILE B 1 211 ? 7.652 -24.641 -1.461 1 98.56 211 ILE B CA 1
ATOM 4595 C C . ILE B 1 211 ? 7.969 -25.359 -2.768 1 98.56 211 ILE B C 1
ATOM 4597 O O . ILE B 1 211 ? 7.344 -25.094 -3.799 1 98.56 211 ILE B O 1
ATOM 4601 N N . ILE B 1 212 ? 8.875 -26.234 -2.691 1 98.62 212 ILE B N 1
ATOM 4602 C CA . ILE B 1 212 ? 9.367 -27 -3.836 1 98.62 212 ILE B CA 1
ATOM 4603 C C . ILE B 1 212 ? 9.859 -28.359 -3.375 1 98.62 212 ILE B C 1
ATOM 4605 O O . ILE B 1 212 ? 10.422 -28.484 -2.285 1 98.62 212 ILE B O 1
ATOM 4609 N N . TRP B 1 213 ? 9.633 -29.422 -4.148 1 98.19 213 TRP B N 1
ATOM 4610 C CA . TRP B 1 213 ? 10.016 -30.75 -3.693 1 98.19 213 TRP B CA 1
ATOM 4611 C C . TRP B 1 213 ? 10.695 -31.531 -4.812 1 98.19 213 TRP B C 1
ATOM 4613 O O . TRP B 1 213 ? 11.375 -32.531 -4.559 1 98.19 213 TRP B O 1
ATOM 4623 N N . SER B 1 214 ? 10.555 -31.109 -6.035 1 97.25 214 SER B N 1
ATOM 4624 C CA . SER B 1 214 ? 11.008 -31.922 -7.16 1 97.25 214 SER B CA 1
ATOM 4625 C C . SER B 1 214 ? 12.477 -31.672 -7.469 1 97.25 214 SER B C 1
ATOM 4627 O O . SER B 1 214 ? 13.148 -32.5 -8.07 1 97.25 214 SER B O 1
ATOM 4629 N N . GLN B 1 215 ? 12.961 -30.547 -7.141 1 97.44 215 GLN B N 1
ATOM 4630 C CA . GLN B 1 215 ? 14.328 -30.094 -7.402 1 97.44 215 GLN B CA 1
ATOM 4631 C C . GLN B 1 215 ? 14.727 -29 -6.426 1 97.44 215 GLN B C 1
ATOM 4633 O O . GLN B 1 215 ? 13.875 -28.391 -5.777 1 97.44 215 GLN B O 1
ATOM 4638 N N . PRO B 1 216 ? 16.031 -28.781 -6.324 1 97.31 216 PRO B N 1
ATOM 4639 C CA . PRO B 1 216 ? 16.422 -27.594 -5.57 1 97.31 216 PRO B CA 1
ATOM 4640 C C . PRO B 1 216 ? 15.992 -26.297 -6.254 1 97.31 216 PRO B C 1
ATOM 4642 O O . PRO B 1 216 ? 16.031 -26.203 -7.484 1 97.31 216 PRO B O 1
ATOM 4645 N N . PHE B 1 217 ? 15.672 -25.344 -5.477 1 98.19 217 PHE B N 1
ATOM 4646 C CA . PHE B 1 217 ? 15.32 -24.047 -6.027 1 98.19 217 PHE B CA 1
ATOM 4647 C C . PHE B 1 217 ? 16.531 -23.375 -6.66 1 98.19 217 PHE B C 1
ATOM 4649 O O . PHE B 1 217 ? 17.641 -23.469 -6.133 1 98.19 217 PHE B O 1
ATOM 4656 N N . ALA B 1 218 ? 16.297 -22.719 -7.789 1 97.75 218 ALA B N 1
ATOM 4657 C CA . ALA B 1 218 ? 17.328 -21.875 -8.414 1 97.75 218 ALA B CA 1
ATOM 4658 C C . ALA B 1 218 ? 16.719 -20.562 -8.922 1 97.75 218 ALA B C 1
ATOM 4660 O O . ALA B 1 218 ? 15.609 -20.562 -9.469 1 97.75 218 ALA B O 1
ATOM 4661 N N . ASN B 1 219 ? 17.391 -19.469 -8.648 1 98.5 219 ASN B N 1
ATOM 4662 C CA . ASN B 1 219 ? 17.125 -18.188 -9.289 1 98.5 219 ASN B CA 1
ATOM 4663 C C . ASN B 1 219 ? 17.953 -18.016 -10.562 1 98.5 219 ASN B C 1
ATOM 4665 O O . ASN B 1 219 ? 19.047 -18.594 -10.68 1 98.5 219 ASN B O 1
ATOM 4669 N N . ILE B 1 220 ? 17.516 -17.234 -11.453 1 98.88 220 ILE B N 1
ATOM 4670 C CA . ILE B 1 220 ? 18.234 -17.031 -12.703 1 98.88 220 ILE B CA 1
ATOM 4671 C C . ILE B 1 220 ? 19.625 -16.469 -12.414 1 98.88 220 ILE B C 1
ATOM 4673 O O . ILE B 1 220 ? 20.562 -16.703 -13.172 1 98.88 220 ILE B O 1
ATOM 4677 N N . LEU B 1 221 ? 19.797 -15.742 -11.305 1 98.81 221 LEU B N 1
ATOM 4678 C CA . LEU B 1 221 ? 21.094 -15.172 -10.93 1 98.81 221 LEU B CA 1
ATOM 4679 C C . LEU B 1 221 ? 22.078 -16.266 -10.531 1 98.81 221 LEU B C 1
ATOM 4681 O O . LEU B 1 221 ? 23.281 -16.094 -10.633 1 98.81 221 LEU B O 1
ATOM 4685 N N . ASN B 1 222 ? 21.531 -17.391 -10.039 1 98.69 222 ASN B N 1
ATOM 4686 C CA . ASN B 1 222 ? 22.406 -18.531 -9.781 1 98.69 222 ASN B CA 1
ATOM 4687 C C . ASN B 1 222 ? 22.953 -19.109 -11.078 1 98.69 222 ASN B C 1
ATOM 4689 O O . ASN B 1 222 ? 24.109 -19.562 -11.117 1 98.69 222 ASN B O 1
ATOM 4693 N N . ALA B 1 223 ? 22.188 -19.094 -12.086 1 98.38 223 ALA B N 1
ATOM 4694 C CA . ALA B 1 223 ? 22.547 -19.688 -13.375 1 98.38 223 ALA B CA 1
ATOM 4695 C C . ALA B 1 223 ? 23.375 -18.703 -14.203 1 98.38 223 ALA B C 1
ATOM 4697 O O . ALA B 1 223 ? 24.25 -19.125 -14.969 1 98.38 223 ALA B O 1
ATOM 4698 N N . CYS B 1 224 ? 23.062 -17.453 -14.078 1 98.5 224 CYS B N 1
ATOM 4699 C CA . CYS B 1 224 ? 23.719 -16.406 -14.859 1 98.5 224 CYS B CA 1
ATOM 4700 C C . CYS B 1 224 ? 24.016 -15.188 -13.992 1 98.5 224 CYS B C 1
ATOM 4702 O O . CYS B 1 224 ? 23.391 -14.141 -14.141 1 98.5 224 CYS B O 1
ATOM 4704 N N . PRO B 1 225 ? 25.078 -15.211 -13.219 1 98.31 225 PRO B N 1
ATOM 4705 C CA . PRO B 1 225 ? 25.406 -14.133 -12.289 1 98.31 225 PRO B CA 1
ATOM 4706 C C . PRO B 1 225 ? 25.656 -12.797 -12.992 1 98.31 225 PRO B C 1
ATOM 4708 O O . PRO B 1 225 ? 25.531 -11.742 -12.367 1 98.31 225 PRO B O 1
ATOM 4711 N N . ALA B 1 226 ? 25.938 -12.82 -14.281 1 97.88 226 ALA B N 1
ATOM 4712 C CA . ALA B 1 226 ? 26.219 -11.602 -15.039 1 97.88 226 ALA B CA 1
ATOM 4713 C C . ALA B 1 226 ? 24.984 -10.695 -15.109 1 97.88 226 ALA B C 1
ATOM 4715 O O . ALA B 1 226 ? 25.094 -9.508 -15.422 1 97.88 226 ALA B O 1
ATOM 4716 N N . LEU B 1 227 ? 23.812 -11.234 -14.773 1 98.5 227 LEU B N 1
ATOM 4717 C CA . LEU B 1 227 ? 22.562 -10.484 -14.844 1 98.5 227 LEU B CA 1
ATOM 4718 C C . LEU B 1 227 ? 22.328 -9.719 -13.547 1 98.5 227 LEU B C 1
ATOM 4720 O O . LEU B 1 227 ? 21.328 -9.008 -13.422 1 98.5 227 LEU B O 1
ATOM 4724 N N . TYR B 1 228 ? 23.219 -9.719 -12.617 1 98.31 228 TYR B N 1
ATOM 4725 C CA . TYR B 1 228 ? 23.047 -9.203 -11.258 1 98.31 228 TYR B CA 1
ATOM 4726 C C . TYR B 1 228 ? 22.641 -7.738 -11.273 1 98.31 228 TYR B C 1
ATOM 4728 O O . TYR B 1 228 ? 21.703 -7.344 -10.586 1 98.31 228 TYR B O 1
ATOM 4736 N N . ASP B 1 229 ? 23.219 -6.953 -12.117 1 97.69 229 ASP B N 1
ATOM 4737 C CA . ASP B 1 229 ? 23.031 -5.504 -12.086 1 97.69 229 ASP B CA 1
ATOM 4738 C C . ASP B 1 229 ? 21.719 -5.105 -12.758 1 97.69 229 ASP B C 1
ATOM 4740 O O . ASP B 1 229 ? 21.359 -3.926 -12.781 1 97.69 229 ASP B O 1
ATOM 4744 N N . ARG B 1 230 ? 20.953 -6.07 -13.234 1 97 230 ARG B N 1
ATOM 4745 C CA . ARG B 1 230 ? 19.703 -5.73 -13.906 1 97 230 ARG B CA 1
ATOM 4746 C C . ARG B 1 230 ? 18.594 -6.703 -13.523 1 97 230 ARG B C 1
ATOM 4748 O O . ARG B 1 230 ? 17.688 -6.961 -14.32 1 97 230 ARG B O 1
ATOM 4755 N N . THR B 1 231 ? 18.766 -7.355 -12.375 1 98.81 231 THR B N 1
ATOM 4756 C CA . THR B 1 231 ? 17.734 -8.266 -11.891 1 98.81 231 THR B CA 1
ATOM 4757 C C . THR B 1 231 ? 17.141 -7.766 -10.57 1 98.81 231 THR B C 1
ATOM 4759 O O . THR B 1 231 ? 17.875 -7.34 -9.68 1 98.81 231 THR B O 1
ATOM 4762 N N . VAL B 1 232 ? 15.867 -7.73 -10.508 1 98.94 232 VAL B N 1
ATOM 4763 C CA . VAL B 1 232 ? 15.156 -7.512 -9.25 1 98.94 232 VAL B CA 1
ATOM 4764 C C . VAL B 1 232 ? 14.523 -8.82 -8.781 1 98.94 232 VAL B C 1
ATOM 4766 O O . VAL B 1 232 ? 13.727 -9.422 -9.5 1 98.94 232 VAL B O 1
ATOM 4769 N N . VAL B 1 233 ? 14.93 -9.273 -7.602 1 98.94 233 VAL B N 1
ATOM 4770 C CA . VAL B 1 233 ? 14.359 -10.477 -7 1 98.94 233 VAL B CA 1
ATOM 4771 C C . VAL B 1 233 ? 13.219 -10.094 -6.059 1 98.94 233 VAL B C 1
ATOM 4773 O O . VAL B 1 233 ? 13.422 -9.336 -5.105 1 98.94 233 VAL B O 1
ATOM 4776 N N . LEU B 1 234 ? 12.047 -10.57 -6.363 1 98.88 234 LEU B N 1
ATOM 4777 C CA . LEU B 1 234 ? 10.852 -10.297 -5.574 1 98.88 234 LEU B CA 1
ATOM 4778 C C . LEU B 1 234 ? 10.461 -11.516 -4.734 1 98.88 234 LEU B C 1
ATOM 4780 O O . LEU B 1 234 ? 10.516 -12.648 -5.219 1 98.88 234 LEU B O 1
ATOM 4784 N N . ASN B 1 235 ? 10.148 -11.305 -3.484 1 98.88 235 ASN B N 1
ATOM 4785 C CA . ASN B 1 235 ? 9.805 -12.367 -2.541 1 98.88 235 ASN B CA 1
ATOM 4786 C C . ASN B 1 235 ? 8.961 -11.836 -1.387 1 98.88 235 ASN B C 1
ATOM 4788 O O . ASN B 1 235 ? 8.375 -10.758 -1.482 1 98.88 235 ASN B O 1
ATOM 4792 N N . GLY B 1 236 ? 8.727 -12.656 -0.357 1 98.69 236 GLY B N 1
ATOM 4793 C CA . GLY B 1 236 ? 7.926 -12.273 0.795 1 98.69 236 GLY B CA 1
ATOM 4794 C C . GLY B 1 236 ? 7.742 -13.406 1.792 1 98.69 236 GLY B C 1
ATOM 4795 O O . GLY B 1 236 ? 8.367 -14.453 1.668 1 98.69 236 GLY B O 1
ATOM 4796 N N . VAL B 1 237 ? 6.902 -13.148 2.781 1 98.69 237 VAL B N 1
ATOM 4797 C CA . VAL B 1 237 ? 6.723 -14.125 3.85 1 98.69 237 VAL B CA 1
ATOM 4798 C C . VAL B 1 237 ? 5.309 -14.703 3.787 1 98.69 237 VAL B C 1
ATOM 4800 O O . VAL B 1 237 ? 4.941 -15.547 4.609 1 98.69 237 VAL B O 1
ATOM 4803 N N . SER B 1 238 ? 4.539 -14.336 2.83 1 98.5 238 SER B N 1
ATOM 4804 C CA . SER B 1 238 ? 3.113 -14.633 2.754 1 98.5 238 SER B CA 1
ATOM 4805 C C . SER B 1 238 ? 2.873 -16.141 2.605 1 98.5 238 SER B C 1
ATOM 4807 O O . SER B 1 238 ? 1.952 -16.688 3.215 1 98.5 238 SER B O 1
ATOM 4809 N N . LYS B 1 239 ? 3.688 -16.781 1.747 1 98.44 239 LYS B N 1
ATOM 4810 C CA . LYS B 1 239 ? 3.355 -18.156 1.352 1 98.44 239 LYS B CA 1
ATOM 4811 C C . LYS B 1 239 ? 4.168 -19.172 2.15 1 98.44 239 LYS B C 1
ATOM 4813 O O . LYS B 1 239 ? 3.604 -20.047 2.801 1 98.44 239 LYS B O 1
ATOM 4818 N N . ALA B 1 240 ? 5.473 -18.953 2.236 1 97.69 240 ALA B N 1
ATOM 4819 C CA . ALA B 1 240 ? 6.348 -19.891 2.943 1 97.69 240 ALA B CA 1
ATOM 4820 C C . ALA B 1 240 ? 5.973 -19.984 4.418 1 97.69 240 ALA B C 1
ATOM 4822 O O . ALA B 1 240 ? 6.066 -21.062 5.023 1 97.69 240 ALA B O 1
ATOM 4823 N N . TYR B 1 241 ? 5.48 -18.906 5.004 1 98.38 241 TYR B N 1
ATOM 4824 C CA . TYR B 1 241 ? 5.293 -18.859 6.449 1 98.38 241 TYR B CA 1
ATOM 4825 C C . TYR B 1 241 ? 3.822 -18.688 6.801 1 98.38 241 TYR B C 1
ATOM 4827 O O . TYR B 1 241 ? 3.486 -18.359 7.945 1 98.38 241 TYR B O 1
ATOM 4835 N N . SER B 1 242 ? 2.973 -18.781 5.801 1 98.31 242 SER B N 1
ATOM 4836 C CA . SER B 1 242 ? 1.534 -18.656 6 1 98.31 242 SER B CA 1
ATOM 4837 C C . SER B 1 242 ? 1.191 -17.312 6.652 1 98.31 242 SER B C 1
ATOM 4839 O O . SER B 1 242 ? 0.521 -17.281 7.688 1 98.31 242 SER B O 1
ATOM 4841 N N . MET B 1 243 ? 1.65 -16.281 6.043 1 98.69 243 MET B N 1
ATOM 4842 C CA . MET B 1 243 ? 1.493 -14.938 6.582 1 98.69 243 MET B CA 1
ATOM 4843 C C . MET B 1 243 ? 0.823 -14.023 5.562 1 98.69 243 MET B C 1
ATOM 4845 O O . MET B 1 243 ? 1.221 -12.867 5.406 1 98.69 243 MET B O 1
ATOM 4849 N N . THR B 1 244 ? -0.156 -14.516 4.859 1 98.25 244 THR B N 1
ATOM 4850 C CA . THR B 1 244 ? -0.713 -13.773 3.732 1 98.25 244 THR B CA 1
ATOM 4851 C C . THR B 1 244 ? -1.365 -12.477 4.203 1 98.25 244 THR B C 1
ATOM 4853 O O . THR B 1 244 ? -1.184 -11.422 3.59 1 98.25 244 THR B O 1
ATOM 4856 N N . GLY B 1 245 ? -2.092 -12.461 5.332 1 98.25 245 GLY B N 1
ATOM 4857 C CA . GLY B 1 245 ? -2.805 -11.289 5.801 1 98.25 245 GLY B CA 1
ATOM 4858 C C . GLY B 1 245 ? -1.9 -10.266 6.469 1 98.25 245 GLY B C 1
ATOM 4859 O O . GLY B 1 245 ? -2.309 -9.133 6.703 1 98.25 245 GLY B O 1
ATOM 4860 N N . TRP B 1 246 ? -0.619 -10.664 6.793 1 98.81 246 TRP B N 1
ATOM 4861 C CA . TRP B 1 246 ? 0.34 -9.766 7.434 1 98.81 246 TRP B CA 1
ATOM 4862 C C . TRP B 1 246 ? 0.847 -8.719 6.445 1 98.81 246 TRP B C 1
ATOM 4864 O O . TRP B 1 246 ? 1.263 -7.629 6.848 1 98.81 246 TRP B O 1
ATOM 4874 N N . ARG B 1 247 ? 0.878 -9.07 5.141 1 98.75 247 ARG B N 1
ATOM 4875 C CA . ARG B 1 247 ? 1.146 -8.188 4.012 1 98.75 247 ARG B CA 1
ATOM 4876 C C . ARG B 1 247 ? 2.58 -7.668 4.051 1 98.75 247 ARG B C 1
ATOM 4878 O O . ARG B 1 247 ? 2.812 -6.461 3.934 1 98.75 247 ARG B O 1
ATOM 4885 N N . ILE B 1 248 ? 3.551 -8.578 4.105 1 98.94 248 ILE B N 1
ATOM 4886 C CA . ILE B 1 248 ? 4.949 -8.18 4 1 98.94 248 ILE B CA 1
ATOM 4887 C C . ILE B 1 248 ? 5.602 -8.891 2.814 1 98.94 248 ILE B C 1
ATOM 4889 O O . ILE B 1 248 ? 5.535 -10.117 2.705 1 98.94 248 ILE B O 1
ATOM 4893 N N . GLY B 1 249 ? 6.098 -8.188 1.895 1 98.88 249 GLY B N 1
ATOM 4894 C CA . GLY B 1 249 ? 6.969 -8.617 0.811 1 98.88 249 GLY B CA 1
ATOM 4895 C C . GLY B 1 249 ? 8.25 -7.816 0.722 1 98.88 249 GLY B C 1
ATOM 4896 O O . GLY B 1 249 ? 8.453 -6.871 1.486 1 98.88 249 GLY B O 1
ATOM 4897 N N . TYR B 1 250 ? 9.125 -8.219 -0.112 1 98.94 250 TYR B N 1
ATOM 4898 C CA . TYR B 1 250 ? 10.375 -7.477 -0.254 1 98.94 250 TYR B CA 1
ATOM 4899 C C . TYR B 1 250 ? 10.984 -7.695 -1.634 1 98.94 250 TYR B C 1
ATOM 4901 O O . TYR B 1 250 ? 10.609 -8.625 -2.348 1 98.94 250 TYR B O 1
ATOM 4909 N N . ALA B 1 251 ? 11.836 -6.828 -2.023 1 98.94 251 ALA B N 1
ATOM 4910 C CA . ALA B 1 251 ? 12.586 -6.859 -3.273 1 98.94 251 ALA B CA 1
ATOM 4911 C C . ALA B 1 251 ? 14.062 -6.562 -3.031 1 98.94 251 ALA B C 1
ATOM 4913 O O . ALA B 1 251 ? 14.414 -5.852 -2.088 1 98.94 251 ALA B O 1
ATOM 4914 N N . ALA B 1 252 ? 14.883 -7.094 -3.797 1 98.94 252 ALA B N 1
ATOM 4915 C CA . ALA B 1 252 ? 16.312 -6.781 -3.84 1 98.94 252 ALA B CA 1
ATOM 4916 C C . ALA B 1 252 ? 16.797 -6.617 -5.277 1 98.94 252 ALA B C 1
ATOM 4918 O O . ALA B 1 252 ? 16.391 -7.379 -6.164 1 98.94 252 ALA B O 1
ATOM 4919 N N . GLY B 1 253 ? 17.547 -5.645 -5.574 1 98.81 253 GLY B N 1
ATOM 4920 C CA . GLY B 1 253 ? 18.047 -5.363 -6.914 1 98.81 253 GLY B CA 1
ATOM 4921 C C . GLY B 1 253 ? 18.953 -4.145 -6.977 1 98.81 253 GLY B C 1
ATOM 4922 O O . GLY B 1 253 ? 19.531 -3.748 -5.969 1 98.81 253 GLY B O 1
ATOM 4923 N N . PRO B 1 254 ? 19.156 -3.551 -8.172 1 98.5 254 PRO B N 1
ATOM 4924 C CA . PRO B 1 254 ? 20.031 -2.385 -8.305 1 98.5 254 PRO B CA 1
ATOM 4925 C C . PRO B 1 254 ? 19.594 -1.217 -7.422 1 98.5 254 PRO B C 1
ATOM 4927 O O . PRO B 1 254 ? 18.422 -0.84 -7.426 1 98.5 254 PRO B O 1
ATOM 4930 N N . ALA B 1 255 ? 20.578 -0.645 -6.762 1 98.12 255 ALA B N 1
ATOM 4931 C CA . ALA B 1 255 ? 20.281 0.378 -5.758 1 98.12 255 ALA B CA 1
ATOM 4932 C C . ALA B 1 255 ? 19.5 1.537 -6.359 1 98.12 255 ALA B C 1
ATOM 4934 O O . ALA B 1 255 ? 18.578 2.064 -5.73 1 98.12 255 ALA B O 1
ATOM 4935 N N . LEU B 1 256 ? 19.875 1.927 -7.543 1 97.31 256 LEU B N 1
ATOM 4936 C CA . LEU B 1 256 ? 19.203 3.037 -8.203 1 97.31 256 LEU B CA 1
ATOM 4937 C C . LEU B 1 256 ? 17.719 2.74 -8.383 1 97.31 256 LEU B C 1
ATOM 4939 O O . LEU B 1 256 ? 16.875 3.594 -8.109 1 97.31 256 LEU B O 1
ATOM 4943 N N . LEU B 1 257 ? 17.406 1.552 -8.844 1 98.25 257 LEU B N 1
ATOM 4944 C CA . LEU B 1 257 ? 16.031 1.142 -9.094 1 98.25 257 LEU B CA 1
ATOM 4945 C C . LEU B 1 257 ? 15.266 0.968 -7.781 1 98.25 257 LEU B C 1
ATOM 4947 O O . LEU B 1 257 ? 14.109 1.38 -7.672 1 98.25 257 LEU B O 1
ATOM 4951 N N . ILE B 1 258 ? 15.906 0.376 -6.785 1 98.56 258 ILE B N 1
ATOM 4952 C CA . ILE B 1 258 ? 15.297 0.175 -5.477 1 98.56 258 ILE B CA 1
ATOM 4953 C C . ILE B 1 258 ? 14.961 1.527 -4.848 1 98.56 258 ILE B C 1
ATOM 4955 O O . ILE B 1 258 ? 13.906 1.691 -4.234 1 98.56 258 ILE B O 1
ATOM 4959 N N . ASN B 1 259 ? 15.812 2.477 -5.027 1 96.56 259 ASN B N 1
ATOM 4960 C CA . ASN B 1 259 ? 15.539 3.816 -4.52 1 96.56 259 ASN B CA 1
ATOM 4961 C C . ASN B 1 259 ? 14.336 4.445 -5.215 1 96.56 259 ASN B C 1
ATOM 4963 O O . ASN B 1 259 ? 13.539 5.141 -4.582 1 96.56 259 ASN B O 1
ATOM 4967 N N . ALA B 1 260 ? 14.227 4.238 -6.488 1 97.44 260 ALA B N 1
ATOM 4968 C CA . ALA B 1 260 ? 13.062 4.73 -7.23 1 97.44 260 ALA B CA 1
ATOM 4969 C C . ALA B 1 260 ? 11.781 4.047 -6.762 1 97.44 260 ALA B C 1
ATOM 4971 O O . ALA B 1 260 ? 10.742 4.691 -6.629 1 97.44 260 ALA B O 1
ATOM 4972 N N . MET B 1 261 ? 11.898 2.723 -6.566 1 98.38 261 MET B N 1
ATOM 4973 C CA . MET B 1 261 ? 10.766 1.978 -6.023 1 98.38 261 MET B CA 1
ATOM 4974 C C . MET B 1 261 ? 10.359 2.52 -4.656 1 98.38 261 MET B C 1
ATOM 4976 O O . MET B 1 261 ? 9.164 2.643 -4.363 1 98.38 261 MET B O 1
ATOM 4980 N N . LYS B 1 262 ? 11.32 2.82 -3.852 1 97.06 262 LYS B N 1
ATOM 4981 C CA . LYS B 1 262 ? 11.094 3.412 -2.537 1 97.06 262 LYS B CA 1
ATOM 4982 C C . LYS B 1 262 ? 10.367 4.75 -2.654 1 97.06 262 LYS B C 1
ATOM 4984 O O . LYS B 1 262 ? 9.484 5.055 -1.852 1 97.06 262 LYS B O 1
ATOM 4989 N N . THR B 1 263 ? 10.711 5.527 -3.619 1 96 263 THR B N 1
ATOM 4990 C CA . THR B 1 263 ? 10.07 6.816 -3.855 1 96 263 THR B CA 1
ATOM 4991 C C . THR B 1 263 ? 8.594 6.633 -4.176 1 96 263 THR B C 1
ATOM 4993 O O . THR B 1 263 ? 7.742 7.348 -3.637 1 96 263 THR B O 1
ATOM 4996 N N . ILE B 1 264 ? 8.242 5.668 -5.016 1 97.81 264 ILE B N 1
ATOM 4997 C CA . ILE B 1 264 ? 6.855 5.352 -5.324 1 97.81 264 ILE B CA 1
ATOM 4998 C C . ILE B 1 264 ? 6.121 4.953 -4.043 1 97.81 264 ILE B C 1
ATOM 5000 O O . ILE B 1 264 ? 5.02 5.438 -3.777 1 97.81 264 ILE B O 1
ATOM 5004 N N . GLN B 1 265 ? 6.785 4.113 -3.273 1 97.69 265 GLN B N 1
ATOM 5005 C CA . GLN B 1 265 ? 6.191 3.594 -2.047 1 97.69 265 GLN B CA 1
ATOM 5006 C C . GLN B 1 265 ? 5.973 4.707 -1.026 1 97.69 265 GLN B C 1
ATOM 5008 O O . GLN B 1 265 ? 4.973 4.711 -0.308 1 97.69 265 GLN B O 1
ATOM 5013 N N . SER B 1 266 ? 6.895 5.613 -0.978 1 95.75 266 SER B N 1
ATOM 5014 C CA . SER B 1 266 ? 6.801 6.73 -0.044 1 95.75 266 SER B CA 1
ATOM 5015 C C . SER B 1 266 ? 5.562 7.574 -0.314 1 95.75 266 SER B C 1
ATOM 5017 O O . SER B 1 266 ? 4.977 8.141 0.612 1 95.75 266 SER B O 1
ATOM 5019 N N . GLN B 1 267 ? 5.105 7.613 -1.537 1 96.19 267 GLN B N 1
ATOM 5020 C CA . GLN B 1 267 ? 3.984 8.469 -1.916 1 96.19 267 GLN B CA 1
ATOM 5021 C C . GLN B 1 267 ? 2.693 7.656 -2.035 1 96.19 267 GLN B C 1
ATOM 5023 O O . GLN B 1 267 ? 1.611 8.227 -2.189 1 96.19 267 GLN B O 1
ATOM 5028 N N . SER B 1 268 ? 2.775 6.332 -1.919 1 97.62 268 SER B N 1
ATOM 5029 C CA . SER B 1 268 ? 1.579 5.52 -2.111 1 97.62 268 SER B CA 1
ATOM 5030 C C . SER B 1 268 ? 1.079 4.949 -0.788 1 97.62 268 SER B C 1
ATOM 5032 O O . SER B 1 268 ? -0.121 4.98 -0.507 1 97.62 268 SER B O 1
ATOM 5034 N N . THR B 1 269 ? 2.045 4.434 0.001 1 98 269 THR B N 1
ATOM 5035 C CA . THR B 1 269 ? 1.617 3.799 1.242 1 98 269 THR B CA 1
ATOM 5036 C C . THR B 1 269 ? 2.502 4.234 2.406 1 98 269 THR B C 1
ATOM 5038 O O . THR B 1 269 ? 2.086 4.18 3.564 1 98 269 THR B O 1
ATOM 5041 N N . SER B 1 270 ? 3.744 4.613 2.16 1 96 270 SER B N 1
ATOM 5042 C CA . SER B 1 270 ? 4.789 4.727 3.172 1 96 270 SER B CA 1
ATOM 5043 C C . SER B 1 270 ? 5.246 3.352 3.65 1 96 270 SER B C 1
ATOM 5045 O O . SER B 1 270 ? 5.438 2.439 2.842 1 96 270 SER B O 1
ATOM 5047 N N . ASN B 1 271 ? 5.621 3.232 4.961 1 97.12 271 ASN B N 1
ATOM 5048 C CA . ASN B 1 271 ? 6.156 1.965 5.445 1 97.12 271 ASN B CA 1
ATOM 5049 C C . ASN B 1 271 ? 5.062 0.912 5.594 1 97.12 271 ASN B C 1
ATOM 5051 O O . ASN B 1 271 ? 3.895 1.25 5.805 1 97.12 271 ASN B O 1
ATOM 5055 N N . PRO B 1 272 ? 5.344 -0.381 5.414 1 98.62 272 PRO B N 1
ATOM 5056 C CA . PRO B 1 272 ? 4.371 -1.415 5.77 1 98.62 272 PRO B CA 1
ATOM 5057 C C . PRO B 1 272 ? 4.109 -1.491 7.27 1 98.62 272 PRO B C 1
ATOM 5059 O O . PRO B 1 272 ? 4.777 -0.811 8.055 1 98.62 272 PRO B O 1
ATOM 5062 N N . CYS B 1 273 ? 3.129 -2.236 7.688 1 98.88 273 CYS B N 1
ATOM 5063 C CA . CYS B 1 273 ? 2.707 -2.346 9.078 1 98.88 273 CYS B CA 1
ATOM 5064 C C . CYS B 1 273 ? 3.887 -2.689 9.977 1 98.88 273 CYS B C 1
ATOM 5066 O O . CYS B 1 273 ? 4.586 -3.678 9.742 1 98.88 273 CYS B O 1
ATOM 5068 N N . SER B 1 274 ? 4.117 -1.872 11.008 1 98.69 274 SER B N 1
ATOM 5069 C CA . SER B 1 274 ? 5.277 -1.997 11.891 1 98.69 274 SER B CA 1
ATOM 5070 C C . SER B 1 274 ? 5.289 -3.348 12.594 1 98.69 274 SER B C 1
ATOM 5072 O O . SER B 1 274 ? 6.332 -4.004 12.672 1 98.69 274 SER B O 1
ATOM 5074 N N . ILE B 1 275 ? 4.129 -3.824 13.109 1 98.75 275 ILE B N 1
ATOM 5075 C CA . ILE B 1 275 ? 4.016 -5.078 13.844 1 98.75 275 ILE B CA 1
ATOM 5076 C C . ILE B 1 275 ? 4.32 -6.254 12.914 1 98.75 275 ILE B C 1
ATOM 5078 O O . ILE B 1 275 ? 5.031 -7.188 13.297 1 98.75 275 ILE B O 1
ATOM 5082 N N . ALA B 1 276 ? 3.787 -6.172 11.688 1 98.94 276 ALA B N 1
ATOM 5083 C CA . ALA B 1 276 ? 4.012 -7.227 10.703 1 98.94 276 ALA B CA 1
ATOM 5084 C C . ALA B 1 276 ? 5.492 -7.332 10.344 1 98.94 276 ALA B C 1
ATOM 5086 O O . ALA B 1 276 ? 5.992 -8.422 10.062 1 98.94 276 ALA B O 1
ATOM 5087 N N . GLN B 1 277 ? 6.215 -6.207 10.336 1 98.94 277 GLN B N 1
ATOM 5088 C CA . GLN B 1 277 ? 7.648 -6.23 10.047 1 98.94 277 GLN B CA 1
ATOM 5089 C C . GLN B 1 277 ? 8.414 -6.984 11.133 1 98.94 277 GLN B C 1
ATOM 5091 O O . GLN B 1 277 ? 9.281 -7.805 10.828 1 98.94 277 GLN B O 1
ATOM 5096 N N . LYS B 1 278 ? 8.047 -6.711 12.391 1 98.94 278 LYS B N 1
ATOM 5097 C CA . LYS B 1 278 ? 8.688 -7.43 13.492 1 98.94 278 LYS B CA 1
ATOM 5098 C C . LYS B 1 278 ? 8.398 -8.93 13.414 1 98.94 278 LYS B C 1
ATOM 5100 O O . LYS B 1 278 ? 9.281 -9.75 13.664 1 98.94 278 LYS B O 1
ATOM 5105 N N . ALA B 1 279 ? 7.16 -9.281 13.102 1 98.94 279 ALA B N 1
ATOM 5106 C CA . ALA B 1 279 ? 6.805 -10.68 12.875 1 98.94 279 ALA B CA 1
ATOM 5107 C C . ALA B 1 279 ? 7.656 -11.297 11.773 1 98.94 279 ALA B C 1
ATOM 5109 O O . ALA B 1 279 ? 8.102 -12.445 11.883 1 98.94 279 ALA B O 1
ATOM 5110 N N . SER B 1 280 ? 7.934 -10.562 10.734 1 98.94 280 SER B N 1
ATOM 5111 C CA . SER B 1 280 ? 8.672 -11.062 9.578 1 98.94 280 SER B CA 1
ATOM 5112 C C . SER B 1 280 ? 10.148 -11.258 9.906 1 98.94 280 SER B C 1
ATOM 5114 O O . SER B 1 280 ? 10.797 -12.148 9.344 1 98.94 280 SER B O 1
ATOM 5116 N N . VAL B 1 281 ? 10.688 -10.406 10.82 1 98.94 281 VAL B N 1
ATOM 5117 C CA . VAL B 1 281 ? 12.039 -10.641 11.305 1 98.94 281 VAL B CA 1
ATOM 5118 C C . VAL B 1 281 ? 12.133 -12.039 11.906 1 98.94 281 VAL B C 1
ATOM 5120 O O . VAL B 1 281 ? 13.07 -12.789 11.609 1 98.94 281 VAL B O 1
ATOM 5123 N N . ALA B 1 282 ? 11.125 -12.383 12.742 1 98.88 282 ALA B N 1
ATOM 5124 C CA . ALA B 1 282 ? 11.094 -13.695 13.383 1 98.88 282 ALA B CA 1
ATOM 5125 C C . ALA B 1 282 ? 10.93 -14.805 12.344 1 98.88 282 ALA B C 1
ATOM 5127 O O . ALA B 1 282 ? 11.523 -15.883 12.484 1 98.88 282 ALA B O 1
ATOM 5128 N N . ALA B 1 283 ? 10.164 -14.586 11.328 1 98.75 283 ALA B N 1
ATOM 5129 C CA . ALA B 1 283 ? 9.961 -15.578 10.281 1 98.75 283 ALA B CA 1
ATOM 5130 C C . ALA B 1 283 ? 11.266 -15.898 9.562 1 98.75 283 ALA B C 1
ATOM 5132 O O . ALA B 1 283 ? 11.633 -17.062 9.414 1 98.75 283 ALA B O 1
ATOM 5133 N N . LEU B 1 284 ? 11.984 -14.852 9.164 1 98.75 284 LEU B N 1
ATOM 5134 C CA . LEU B 1 284 ? 13.156 -15.008 8.312 1 98.75 284 LEU B CA 1
ATOM 5135 C C . LEU B 1 284 ? 14.352 -15.523 9.117 1 98.75 284 LEU B C 1
ATOM 5137 O O . LEU B 1 284 ? 15.227 -16.203 8.578 1 98.75 284 LEU B O 1
ATOM 5141 N N . ASN B 1 285 ? 14.297 -15.305 10.43 1 98 285 ASN B N 1
ATOM 5142 C CA . ASN B 1 285 ? 15.422 -15.703 11.266 1 98 285 ASN B CA 1
ATOM 5143 C C . ASN B 1 285 ? 15.125 -17 12.016 1 98 285 ASN B C 1
ATOM 5145 O O . ASN B 1 285 ? 16.031 -17.594 12.609 1 98 285 ASN B O 1
ATOM 5149 N N . GLY B 1 286 ? 13.805 -17.516 12.203 1 92.62 286 GLY B N 1
ATOM 5150 C CA . GLY B 1 286 ? 13.359 -18.562 13.117 1 92.62 286 GLY B CA 1
ATOM 5151 C C . GLY B 1 286 ? 13.578 -19.953 12.57 1 92.62 286 GLY B C 1
ATOM 5152 O O . GLY B 1 286 ? 13.016 -20.922 13.086 1 92.62 286 GLY B O 1
ATOM 5153 N N . GLY B 1 287 ? 14.289 -20.25 11.531 1 86.44 287 GLY B N 1
ATOM 5154 C CA . GLY B 1 287 ? 14.492 -21.578 10.977 1 86.44 287 GLY B CA 1
ATOM 5155 C C . GLY B 1 287 ? 13.406 -21.984 10 1 86.44 287 GLY B C 1
ATOM 5156 O O . GLY B 1 287 ? 12.477 -21.234 9.734 1 86.44 287 GLY B O 1
ATOM 5157 N N . ASN B 1 288 ? 13.43 -23.219 9.492 1 92 288 ASN B N 1
ATOM 5158 C CA . ASN B 1 288 ? 12.562 -23.641 8.391 1 92 288 ASN B CA 1
ATOM 5159 C C . ASN B 1 288 ? 11.688 -24.828 8.781 1 92 288 ASN B C 1
ATOM 5161 O O . ASN B 1 288 ? 11.031 -25.422 7.926 1 92 288 ASN B O 1
ATOM 5165 N N . GLU B 1 289 ? 11.609 -25.141 10.094 1 96.12 289 GLU B N 1
ATOM 5166 C CA . GLU B 1 289 ? 10.898 -26.344 10.516 1 96.12 289 GLU B CA 1
ATOM 5167 C C . GLU B 1 289 ? 9.422 -26.25 10.148 1 96.12 289 GLU B C 1
ATOM 5169 O O . GLU B 1 289 ? 8.859 -27.219 9.609 1 96.12 289 GLU B O 1
ATOM 5174 N N . ALA B 1 290 ? 8.812 -25.203 10.461 1 96.31 290 ALA B N 1
ATOM 5175 C CA . ALA B 1 290 ? 7.402 -25.016 10.133 1 96.31 290 ALA B CA 1
ATOM 5176 C C . ALA B 1 290 ? 7.18 -25.062 8.625 1 96.31 290 ALA B C 1
ATOM 5178 O O . ALA B 1 290 ? 6.188 -25.625 8.156 1 96.31 290 ALA B O 1
ATOM 5179 N N . VAL B 1 291 ? 8.07 -24.5 7.887 1 97.56 291 VAL B N 1
ATOM 5180 C CA . VAL B 1 291 ? 7.988 -24.484 6.43 1 97.56 291 VAL B CA 1
ATOM 5181 C C . VAL B 1 291 ? 8.07 -25.922 5.895 1 97.56 291 VAL B C 1
ATOM 5183 O O . VAL B 1 291 ? 7.266 -26.312 5.047 1 97.56 291 VAL B O 1
ATOM 5186 N N . GLU B 1 292 ? 9.023 -26.641 6.41 1 97.81 292 GLU B N 1
ATOM 5187 C CA . GLU B 1 292 ? 9.219 -28.016 5.977 1 97.81 292 GLU B CA 1
ATOM 5188 C C . GLU B 1 292 ? 7.977 -28.859 6.262 1 97.81 292 GLU B C 1
ATOM 5190 O O . GLU B 1 292 ? 7.598 -29.703 5.453 1 97.81 292 GLU B O 1
ATOM 5195 N N . MET B 1 293 ? 7.402 -28.609 7.379 1 98 293 MET B N 1
ATOM 5196 C CA . MET B 1 293 ? 6.18 -29.328 7.734 1 98 293 MET B CA 1
ATOM 5197 C C . MET B 1 293 ? 5.066 -29.016 6.742 1 98 293 MET B C 1
ATOM 5199 O O . MET B 1 293 ? 4.379 -29.938 6.273 1 98 293 MET B O 1
ATOM 5203 N N . MET B 1 294 ? 4.883 -27.828 6.418 1 98.25 294 MET B N 1
ATOM 5204 C CA . MET B 1 294 ? 3.846 -27.438 5.469 1 98.25 294 MET B CA 1
ATOM 5205 C C . MET B 1 294 ? 4.129 -28.016 4.086 1 98.25 294 MET B C 1
ATOM 5207 O O . MET B 1 294 ? 3.217 -28.5 3.412 1 98.25 294 MET B O 1
ATOM 5211 N N . VAL B 1 295 ? 5.395 -27.969 3.682 1 98.5 295 VAL B N 1
ATOM 5212 C CA . VAL B 1 295 ? 5.777 -28.453 2.359 1 98.5 295 VAL B CA 1
ATOM 5213 C C . VAL B 1 295 ? 5.508 -29.953 2.254 1 98.5 295 VAL B C 1
ATOM 5215 O O . VAL B 1 295 ? 5.047 -30.438 1.216 1 98.5 295 VAL B O 1
ATOM 5218 N N . LYS B 1 296 ? 5.797 -30.656 3.303 1 98.44 296 LYS B N 1
ATOM 5219 C CA . LYS B 1 296 ? 5.512 -32.094 3.316 1 98.44 296 LYS B CA 1
ATOM 5220 C C . LYS B 1 296 ? 4.023 -32.344 3.109 1 98.44 296 LYS B C 1
ATOM 5222 O O . LYS B 1 296 ? 3.648 -33.25 2.336 1 98.44 296 LYS B O 1
ATOM 5227 N N . ALA B 1 297 ? 3.203 -31.609 3.797 1 98.5 297 ALA B N 1
ATOM 5228 C CA . ALA B 1 297 ? 1.756 -31.734 3.658 1 98.5 297 ALA B CA 1
ATOM 5229 C C . ALA B 1 297 ? 1.305 -31.375 2.244 1 98.5 297 ALA B C 1
ATOM 5231 O O . ALA B 1 297 ? 0.484 -32.094 1.652 1 98.5 297 ALA B O 1
ATOM 5232 N N . PHE B 1 298 ? 1.825 -30.281 1.717 1 98.62 298 PHE B N 1
ATOM 5233 C CA . PHE B 1 298 ? 1.479 -29.875 0.361 1 98.62 298 PHE B CA 1
ATOM 5234 C C . PHE B 1 298 ? 1.865 -30.953 -0.646 1 98.62 298 PHE B C 1
ATOM 5236 O O . PHE B 1 298 ? 1.112 -31.234 -1.582 1 98.62 298 PHE B O 1
ATOM 5243 N N . HIS B 1 299 ? 3.023 -31.516 -0.447 1 98.75 299 HIS B N 1
ATOM 5244 C CA . HIS B 1 299 ? 3.496 -32.562 -1.361 1 98.75 299 HIS B CA 1
ATOM 5245 C C . HIS B 1 299 ? 2.596 -33.781 -1.317 1 98.75 299 HIS B C 1
ATOM 5247 O O . HIS B 1 299 ? 2.287 -34.375 -2.357 1 98.75 299 HIS B O 1
ATOM 5253 N N . GLU B 1 300 ? 2.195 -34.156 -0.153 1 98.62 300 GLU B N 1
ATOM 5254 C CA . GLU B 1 300 ? 1.274 -35.281 -0.006 1 98.62 300 GLU B CA 1
ATOM 5255 C C . GLU B 1 300 ? -0.051 -35 -0.71 1 98.62 300 GLU B C 1
ATOM 5257 O O . GLU B 1 300 ? -0.573 -35.875 -1.423 1 98.62 300 GLU B O 1
ATOM 5262 N N . ARG B 1 301 ? -0.592 -33.875 -0.47 1 98.75 301 ARG B N 1
ATOM 5263 C CA . ARG B 1 301 ? -1.843 -33.469 -1.102 1 98.75 301 ARG B CA 1
ATOM 5264 C C . ARG B 1 301 ? -1.702 -33.438 -2.619 1 98.75 301 ARG B C 1
ATOM 5266 O O . ARG B 1 301 ? -2.594 -33.875 -3.344 1 98.75 301 ARG B O 1
ATOM 5273 N N . HIS B 1 302 ? -0.556 -32.906 -3.033 1 98.62 302 HIS B N 1
ATOM 5274 C CA . HIS B 1 302 ? -0.228 -32.844 -4.453 1 98.62 302 HIS B CA 1
ATOM 5275 C C . HIS B 1 302 ? -0.268 -34.25 -5.07 1 98.62 302 HIS B C 1
ATOM 5277 O O . HIS B 1 302 ? -0.888 -34.438 -6.117 1 98.62 302 HIS B O 1
ATOM 5283 N N . ASN B 1 303 ? 0.396 -35.156 -4.469 1 98.69 303 ASN B N 1
ATOM 5284 C CA . ASN B 1 303 ? 0.469 -36.531 -5.004 1 98.69 303 ASN B CA 1
ATOM 5285 C C . ASN B 1 303 ? -0.917 -37.156 -5.141 1 98.69 303 ASN B C 1
ATOM 5287 O O . ASN B 1 303 ? -1.208 -37.812 -6.137 1 98.69 303 ASN B O 1
ATOM 5291 N N . TYR B 1 304 ? -1.725 -36.906 -4.188 1 98.69 304 TYR B N 1
ATOM 5292 C CA . TYR B 1 304 ? -3.092 -37.438 -4.223 1 98.69 304 TYR B CA 1
ATOM 5293 C C . TYR B 1 304 ? -3.863 -36.844 -5.398 1 98.69 304 TYR B C 1
ATOM 5295 O O . TYR B 1 304 ? -4.52 -37.562 -6.148 1 98.69 304 TYR B O 1
ATOM 5303 N N . ILE B 1 305 ? -3.803 -35.531 -5.574 1 98.38 305 ILE B N 1
ATOM 5304 C CA . ILE B 1 305 ? -4.559 -34.812 -6.602 1 98.38 305 ILE B CA 1
ATOM 5305 C C . ILE B 1 305 ? -4.086 -35.281 -7.984 1 98.38 305 ILE B C 1
ATOM 5307 O O . ILE B 1 305 ? -4.895 -35.438 -8.898 1 98.38 305 ILE B O 1
ATOM 5311 N N . VAL B 1 306 ? -2.795 -35.375 -8.125 1 98.56 306 VAL B N 1
ATOM 5312 C CA . VAL B 1 306 ? -2.232 -35.812 -9.406 1 98.56 306 VAL B CA 1
ATOM 5313 C C . VAL B 1 306 ? -2.777 -37.188 -9.789 1 98.56 306 VAL B C 1
ATOM 5315 O O . VAL B 1 306 ? -3.213 -37.375 -10.922 1 98.56 306 VAL B O 1
ATOM 5318 N N . GLU B 1 307 ? -2.754 -38.031 -8.844 1 98.56 307 GLU B N 1
ATOM 5319 C CA . GLU B 1 307 ? -3.266 -39.375 -9.094 1 98.56 307 GLU B CA 1
ATOM 5320 C C . GLU B 1 307 ? -4.734 -39.344 -9.5 1 98.56 307 GLU B C 1
ATOM 5322 O O . GLU B 1 307 ? -5.133 -40.031 -10.461 1 98.56 307 GLU B O 1
ATOM 5327 N N . ARG B 1 308 ? -5.52 -38.594 -8.805 1 98.56 308 ARG B N 1
ATOM 5328 C CA . ARG B 1 308 ? -6.949 -38.5 -9.07 1 98.56 308 ARG B CA 1
ATOM 5329 C C . ARG B 1 308 ? -7.219 -37.844 -10.422 1 98.56 308 ARG B C 1
ATOM 5331 O O . ARG B 1 308 ? -8.07 -38.312 -11.18 1 98.56 308 ARG B O 1
ATOM 5338 N N . LEU B 1 309 ? -6.543 -36.781 -10.719 1 98.56 309 LEU B N 1
ATOM 5339 C CA . LEU B 1 309 ? -6.75 -36.062 -11.961 1 98.56 309 LEU B CA 1
ATOM 5340 C C . LEU B 1 309 ? -6.359 -36.906 -13.164 1 98.56 309 LEU B C 1
ATOM 5342 O O . LEU B 1 309 ? -7.051 -36.906 -14.188 1 98.56 309 LEU B O 1
ATOM 5346 N N . GLN B 1 310 ? -5.27 -37.594 -13.055 1 97.56 310 GLN B N 1
ATOM 5347 C CA . GLN B 1 310 ? -4.766 -38.438 -14.156 1 97.56 310 GLN B CA 1
ATOM 5348 C C . GLN B 1 310 ? -5.719 -39.594 -14.453 1 97.56 310 GLN B C 1
ATOM 5350 O O . GLN B 1 310 ? -5.738 -40.094 -15.57 1 97.56 310 GLN B O 1
ATOM 5355 N N . ALA B 1 311 ? -6.504 -39.906 -13.492 1 97.62 311 ALA B N 1
ATOM 5356 C CA . ALA B 1 311 ? -7.449 -41 -13.648 1 97.62 311 ALA B CA 1
ATOM 5357 C C . ALA B 1 311 ? -8.727 -40.531 -14.336 1 97.62 311 ALA B C 1
ATOM 5359 O O . ALA B 1 311 ? -9.539 -41.344 -14.773 1 97.62 311 ALA B O 1
ATOM 5360 N N . ILE B 1 312 ? -8.93 -39.25 -14.484 1 97.69 312 ILE B N 1
ATOM 5361 C CA . ILE B 1 312 ? -10.133 -38.719 -15.117 1 97.69 312 ILE B CA 1
ATOM 5362 C C . ILE B 1 312 ? -9.914 -38.594 -16.625 1 97.69 312 ILE B C 1
ATOM 5364 O O . ILE B 1 312 ? -9.07 -37.812 -17.062 1 97.69 312 ILE B O 1
ATOM 5368 N N . PRO B 1 313 ? -10.695 -39.344 -17.406 1 96.81 313 PRO B N 1
ATOM 5369 C CA . PRO B 1 313 ? -10.531 -39.219 -18.859 1 96.81 313 PRO B CA 1
ATOM 5370 C C . PRO B 1 313 ? -10.734 -37.781 -19.359 1 96.81 313 PRO B C 1
ATOM 5372 O O . PRO B 1 313 ? -11.68 -37.094 -18.938 1 96.81 313 PRO B O 1
ATOM 5375 N N . GLY B 1 314 ? -9.734 -37.375 -20.141 1 97.38 314 GLY B N 1
ATOM 5376 C CA . GLY B 1 314 ? -9.867 -36.062 -20.75 1 97.38 314 GLY B CA 1
ATOM 5377 C C . GLY B 1 314 ? -9.117 -34.969 -20 1 97.38 314 GLY B C 1
ATOM 5378 O O . GLY B 1 314 ? -9.008 -33.844 -20.484 1 97.38 314 GLY B O 1
ATOM 5379 N N . ILE B 1 315 ? -8.586 -35.281 -18.906 1 98.25 315 ILE B N 1
ATOM 5380 C CA . ILE B 1 315 ? -7.785 -34.312 -18.156 1 98.25 315 ILE B CA 1
ATOM 5381 C C . ILE B 1 315 ? -6.301 -34.625 -18.344 1 98.25 315 ILE B C 1
ATOM 5383 O O . ILE B 1 315 ? -5.867 -35.75 -18.141 1 98.25 315 ILE B O 1
ATOM 5387 N N . GLU B 1 316 ? -5.602 -33.656 -18.828 1 98.19 316 GLU B N 1
ATOM 5388 C CA . GLU B 1 316 ? -4.145 -33.75 -18.922 1 98.19 316 GLU B CA 1
ATOM 5389 C C . GLU B 1 316 ? -3.479 -33 -17.766 1 98.19 316 GLU B C 1
ATOM 5391 O O . GLU B 1 316 ? -3.682 -31.797 -17.594 1 98.19 316 GLU B O 1
ATOM 5396 N N . THR B 1 317 ? -2.676 -33.719 -17.047 1 97.56 317 THR B N 1
ATOM 5397 C CA . THR B 1 317 ? -2.105 -33.156 -15.828 1 97.56 317 THR B CA 1
ATOM 5398 C C . THR B 1 317 ? -0.581 -33.188 -15.883 1 97.56 317 THR B C 1
ATOM 5400 O O . THR B 1 317 ? 0.02 -34.219 -16.141 1 97.56 317 THR B O 1
ATOM 5403 N N . ILE B 1 318 ? 0.033 -32 -15.719 1 97.88 318 ILE B N 1
ATOM 5404 C CA . ILE B 1 318 ? 1.463 -31.891 -15.461 1 97.88 318 ILE B CA 1
ATOM 5405 C C . ILE B 1 318 ? 1.703 -31.734 -13.961 1 97.88 318 ILE B C 1
ATOM 5407 O O . ILE B 1 318 ? 1.261 -30.766 -13.344 1 97.88 318 ILE B O 1
ATOM 5411 N N . PRO B 1 319 ? 2.346 -32.75 -13.383 1 98.38 319 PRO B N 1
ATOM 5412 C CA . PRO B 1 319 ? 2.596 -32.625 -11.945 1 98.38 319 PRO B CA 1
ATOM 5413 C C . PRO B 1 319 ? 3.35 -31.328 -11.594 1 98.38 319 PRO B C 1
ATOM 5415 O O . PRO B 1 319 ? 4.258 -30.922 -12.32 1 98.38 319 PRO B O 1
ATOM 5418 N N . ALA B 1 320 ? 2.982 -30.719 -10.516 1 98.44 320 ALA B N 1
ATOM 5419 C CA . ALA B 1 320 ? 3.654 -29.516 -10.023 1 98.44 320 ALA B CA 1
ATOM 5420 C C . ALA B 1 320 ? 5.004 -29.859 -9.398 1 98.44 320 ALA B C 1
ATOM 5422 O O . ALA B 1 320 ? 5.195 -30.969 -8.898 1 98.44 320 ALA B O 1
ATOM 5423 N N . ASP B 1 321 ? 5.91 -28.922 -9.453 1 98.69 321 ASP B N 1
ATOM 5424 C CA . ASP B 1 321 ? 7.203 -29.047 -8.789 1 98.69 321 ASP B CA 1
ATOM 5425 C C . ASP B 1 321 ? 7.168 -28.438 -7.398 1 98.69 321 ASP B C 1
ATOM 5427 O O . ASP B 1 321 ? 8.023 -28.719 -6.562 1 98.69 321 ASP B O 1
ATOM 5431 N N . GLY B 1 322 ? 6.18 -27.578 -7.172 1 98.5 322 GLY B N 1
ATOM 5432 C CA . GLY B 1 322 ? 6.035 -26.844 -5.926 1 98.5 322 GLY B CA 1
ATOM 5433 C C . GLY B 1 322 ? 4.746 -26.062 -5.844 1 98.5 322 GLY B C 1
ATOM 5434 O O . GLY B 1 322 ? 3.771 -26.375 -6.531 1 98.5 322 GLY B O 1
ATOM 5435 N N . THR B 1 323 ? 4.723 -25.047 -4.891 1 98.56 323 THR B N 1
ATOM 5436 C CA . THR B 1 323 ? 3.553 -24.234 -4.559 1 98.56 323 THR B CA 1
ATOM 5437 C C . THR B 1 323 ? 2.473 -25.094 -3.9 1 98.56 323 THR B C 1
ATOM 5439 O O . THR B 1 323 ? 2.781 -26.016 -3.131 1 98.56 323 THR B O 1
ATOM 5442 N N . PHE B 1 324 ? 1.268 -24.766 -4.012 1 98.62 324 PHE B N 1
ATOM 5443 C CA . PHE B 1 324 ? 0.109 -25.562 -3.602 1 98.62 324 PHE B CA 1
ATOM 5444 C C . PHE B 1 324 ? -0.989 -25.484 -4.656 1 98.62 324 PHE B C 1
ATOM 5446 O O . PHE B 1 324 ? -2.176 -25.5 -4.324 1 98.62 324 PHE B O 1
ATOM 5453 N N . TYR B 1 325 ? -0.521 -25.328 -5.945 1 98.19 325 TYR B N 1
ATOM 5454 C CA . TYR B 1 325 ? -1.413 -25.266 -7.098 1 98.19 325 TYR B CA 1
ATOM 5455 C C . TYR B 1 325 ? -1.101 -26.391 -8.086 1 98.19 325 TYR B C 1
ATOM 5457 O O . TYR B 1 325 ? 0.021 -26.906 -8.117 1 98.19 325 TYR B O 1
ATOM 5465 N N . ILE B 1 326 ? -2.066 -26.703 -8.859 1 98.38 326 ILE B N 1
ATOM 5466 C CA . ILE B 1 326 ? -1.913 -27.547 -10.039 1 98.38 326 ILE B CA 1
ATOM 5467 C C . ILE B 1 326 ? -2.807 -27.016 -11.164 1 98.38 326 ILE B C 1
ATOM 5469 O O . ILE B 1 326 ? -3.83 -26.375 -10.906 1 98.38 326 ILE B O 1
ATOM 5473 N N . PHE B 1 327 ? -2.404 -27.203 -12.406 1 98.56 327 PHE B N 1
ATOM 5474 C CA . PHE B 1 327 ? -2.992 -26.5 -13.531 1 98.56 327 PHE B CA 1
ATOM 5475 C C . PHE B 1 327 ? -3.314 -27.469 -14.672 1 98.56 327 PHE B C 1
ATOM 5477 O O . PHE B 1 327 ? -2.76 -27.359 -15.766 1 98.56 327 PHE B O 1
ATOM 5484 N N . PRO B 1 328 ? -4.266 -28.344 -14.492 1 98.62 328 PRO B N 1
ATOM 5485 C CA . PRO B 1 328 ? -4.594 -29.328 -15.516 1 98.62 328 PRO B CA 1
ATOM 5486 C C . PRO B 1 328 ? -5.289 -28.719 -16.734 1 98.62 328 PRO B C 1
ATOM 5488 O O . PRO B 1 328 ? -5.973 -27.703 -16.609 1 98.62 328 PRO B O 1
ATOM 5491 N N . ASN B 1 329 ? -5.035 -29.281 -17.859 1 98.56 329 ASN B N 1
ATOM 5492 C CA . ASN B 1 329 ? -5.762 -29.016 -19.094 1 98.56 329 ASN B CA 1
ATOM 5493 C C . ASN B 1 329 ? -7.055 -29.812 -19.188 1 98.56 329 ASN B C 1
ATOM 5495 O O . ASN B 1 329 ? -7.027 -31.047 -19.109 1 98.56 329 ASN B O 1
ATOM 5499 N N . VAL B 1 330 ? -8.188 -29.125 -19.344 1 98.5 330 VAL B N 1
ATOM 5500 C CA . VAL B 1 330 ? -9.477 -29.797 -19.344 1 98.5 330 VAL B CA 1
ATOM 5501 C C . VAL B 1 330 ? -10.18 -29.562 -20.688 1 98.5 330 VAL B C 1
ATOM 5503 O O . VAL B 1 330 ? -11.406 -29.672 -20.781 1 98.5 330 VAL B O 1
ATOM 5506 N N . GLN B 1 331 ? -9.461 -29.188 -21.688 1 98.12 331 GLN B N 1
ATOM 5507 C CA . GLN B 1 331 ? -10.023 -28.828 -22.984 1 98.12 331 GLN B CA 1
ATOM 5508 C C . GLN B 1 331 ? -10.844 -29.984 -23.562 1 98.12 331 GLN B C 1
ATOM 5510 O O . GLN B 1 331 ? -11.914 -29.75 -24.125 1 98.12 331 GLN B O 1
ATOM 5515 N N . ALA B 1 332 ? -10.383 -31.172 -23.453 1 98.12 332 ALA B N 1
ATOM 5516 C CA . ALA B 1 332 ? -11.086 -32.344 -23.984 1 98.12 332 ALA B CA 1
ATOM 5517 C C . ALA B 1 332 ? -12.453 -32.5 -23.312 1 98.12 332 ALA B C 1
ATOM 5519 O O . ALA B 1 332 ? -13.422 -32.875 -23.969 1 98.12 332 ALA B O 1
ATOM 5520 N N . VAL B 1 333 ? -12.508 -32.281 -22.062 1 98.38 333 VAL B N 1
ATOM 5521 C CA . VAL B 1 333 ? -13.766 -32.375 -21.328 1 98.38 333 VAL B CA 1
ATOM 5522 C C . VAL B 1 333 ? -14.711 -31.266 -21.781 1 98.38 333 VAL B C 1
ATOM 5524 O O . VAL B 1 333 ? -15.906 -31.5 -21.953 1 98.38 333 VAL B O 1
ATOM 5527 N N . ILE B 1 334 ? -14.164 -30.047 -21.891 1 98.31 334 ILE B N 1
ATOM 5528 C CA . ILE B 1 334 ? -14.945 -28.891 -22.328 1 98.31 334 ILE B CA 1
ATOM 5529 C C . ILE B 1 334 ? -15.625 -29.219 -23.672 1 98.31 334 ILE B C 1
ATOM 5531 O O . ILE B 1 334 ? -16.828 -29.031 -23.828 1 98.31 334 ILE B O 1
ATOM 5535 N N . GLU B 1 335 ? -14.859 -29.797 -24.578 1 98.19 335 GLU B N 1
ATOM 5536 C CA . GLU B 1 335 ? -15.359 -30.141 -25.906 1 98.19 335 GLU B CA 1
ATOM 5537 C C . GLU B 1 335 ? -16.391 -31.266 -25.844 1 98.19 335 GLU B C 1
ATOM 5539 O O . GLU B 1 335 ? -17.453 -31.188 -26.453 1 98.19 335 GLU B O 1
ATOM 5544 N N . ARG B 1 336 ? -16.094 -32.25 -25.141 1 97.69 336 ARG B N 1
ATOM 5545 C CA . ARG B 1 336 ? -16.969 -33.406 -25.031 1 97.69 336 ARG B CA 1
ATOM 5546 C C . ARG B 1 336 ? -18.312 -33.031 -24.422 1 97.69 336 ARG B C 1
ATOM 5548 O O . ARG B 1 336 ? -19.359 -33.562 -24.844 1 97.69 336 ARG B O 1
ATOM 5555 N N . ARG B 1 337 ? -18.281 -32.156 -23.469 1 96.94 337 ARG B N 1
ATOM 5556 C CA . ARG B 1 337 ? -19.5 -31.797 -22.75 1 96.94 337 ARG B CA 1
ATOM 5557 C C . ARG B 1 337 ? -20.203 -30.625 -23.422 1 96.94 337 ARG B C 1
ATOM 5559 O O . ARG B 1 337 ? -21.312 -30.25 -23.031 1 96.94 337 ARG B O 1
ATOM 5566 N N . GLY B 1 338 ? -19.547 -29.984 -24.344 1 97.56 338 GLY B N 1
ATOM 5567 C CA . GLY B 1 338 ? -20.156 -28.938 -25.125 1 97.56 338 GLY B CA 1
ATOM 5568 C C . GLY B 1 338 ? -20.125 -27.578 -24.438 1 97.56 338 GLY B C 1
ATOM 5569 O O . GLY B 1 338 ? -21.016 -26.75 -24.641 1 97.56 338 GLY B O 1
ATOM 5570 N N . PHE B 1 339 ? -19.219 -27.391 -23.5 1 97.94 339 PHE B N 1
ATOM 5571 C CA . PHE B 1 339 ? -19.047 -26.078 -22.891 1 97.94 339 PHE B CA 1
ATOM 5572 C C . PHE B 1 339 ? -18.391 -25.094 -23.859 1 97.94 339 PHE B C 1
ATOM 5574 O O . PHE B 1 339 ? -17.609 -25.5 -24.719 1 97.94 339 PHE B O 1
ATOM 5581 N N . ALA B 1 340 ? -18.625 -23.797 -23.719 1 97.94 340 ALA B N 1
ATOM 5582 C CA . ALA B 1 340 ? -18.047 -22.781 -24.594 1 97.94 340 ALA B CA 1
ATOM 5583 C C . ALA B 1 340 ? -16.562 -22.594 -24.328 1 97.94 340 ALA B C 1
ATOM 5585 O O . ALA B 1 340 ? -15.781 -22.344 -25.25 1 97.94 340 ALA B O 1
ATOM 5586 N N . ASN B 1 341 ? -16.172 -22.656 -23.125 1 97.62 341 ASN B N 1
ATOM 5587 C CA . ASN B 1 341 ? -14.789 -22.406 -22.688 1 97.62 341 ASN B CA 1
ATOM 5588 C C . ASN B 1 341 ? -14.578 -22.828 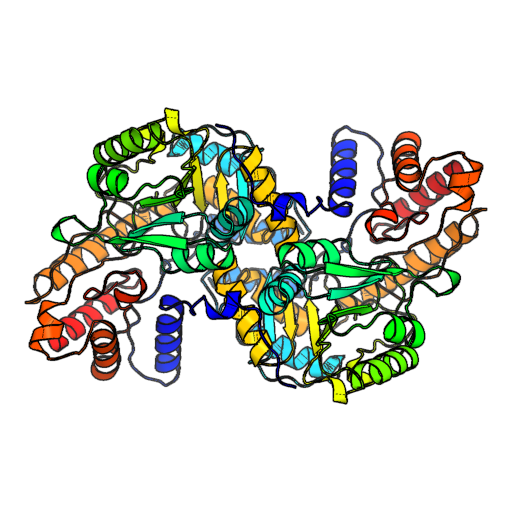-21.234 1 97.62 341 ASN B C 1
ATOM 5590 O O . ASN B 1 341 ? -15.453 -23.438 -20.625 1 97.62 341 ASN B O 1
ATOM 5594 N N . ASP B 1 342 ? -13.383 -22.516 -20.75 1 97.5 342 ASP B N 1
ATOM 5595 C CA . ASP B 1 342 ? -13.016 -22.906 -19.391 1 97.5 342 ASP B CA 1
ATOM 5596 C C . ASP B 1 342 ? -13.797 -22.094 -18.359 1 97.5 342 ASP B C 1
ATOM 5598 O O . ASP B 1 342 ? -14.023 -22.547 -17.25 1 97.5 342 ASP B O 1
ATOM 5602 N N . VAL B 1 343 ? -14.242 -20.922 -18.688 1 96.12 343 VAL B N 1
ATOM 5603 C CA . VAL B 1 343 ? -15.047 -20.094 -17.781 1 96.12 343 VAL B CA 1
ATOM 5604 C C . VAL B 1 343 ? -16.406 -20.766 -17.562 1 96.12 343 VAL B C 1
ATOM 5606 O O . VAL B 1 343 ? -16.859 -20.906 -16.422 1 96.12 343 VAL B O 1
ATOM 5609 N N . GLU B 1 344 ? -17.031 -21.141 -18.625 1 97 344 GLU B N 1
ATOM 5610 C CA . GLU B 1 344 ? -18.312 -21.844 -18.5 1 97 344 GLU B CA 1
ATOM 5611 C C . GLU B 1 344 ? -18.141 -23.172 -17.75 1 97 344 GLU B C 1
ATOM 5613 O O . GLU B 1 344 ? -18.969 -23.547 -16.938 1 97 344 GLU B O 1
ATOM 5618 N N . PHE B 1 345 ? -17.094 -23.938 -18.109 1 97.69 345 PHE B N 1
ATOM 5619 C CA . PHE B 1 345 ? -16.766 -25.156 -17.406 1 97.69 345 PHE B CA 1
ATOM 5620 C C . PHE B 1 345 ? -16.766 -24.938 -15.891 1 97.69 345 PHE B C 1
ATOM 5622 O O . PHE B 1 345 ? -17.422 -25.656 -15.148 1 97.69 345 PHE B O 1
ATOM 5629 N N . ALA B 1 346 ? -16.031 -23.906 -15.43 1 96.81 346 ALA B N 1
ATOM 5630 C CA . ALA B 1 346 ? -15.875 -23.609 -14.008 1 96.81 346 ALA B CA 1
ATOM 5631 C C . ALA B 1 346 ? -17.203 -23.188 -13.383 1 96.81 346 ALA B C 1
ATOM 5633 O O . ALA B 1 346 ? -17.516 -23.594 -12.266 1 96.81 346 ALA B O 1
ATOM 5634 N N . GLU B 1 347 ? -17.953 -22.406 -14.133 1 94.62 347 GLU B N 1
ATOM 5635 C CA . GLU B 1 347 ? -19.234 -21.938 -13.641 1 94.62 347 GLU B CA 1
ATOM 5636 C C . GLU B 1 347 ? -20.219 -23.094 -13.453 1 94.62 347 GLU B C 1
ATOM 5638 O O . GLU B 1 347 ? -20.906 -23.172 -12.43 1 94.62 347 GLU B O 1
ATOM 5643 N N . VAL B 1 348 ? -20.359 -23.938 -14.422 1 96.5 348 VAL B N 1
ATOM 5644 C CA . VAL B 1 348 ? -21.281 -25.062 -14.375 1 96.5 348 VAL B CA 1
ATOM 5645 C C . VAL B 1 348 ? -20.844 -26.047 -13.305 1 96.5 348 VAL B C 1
ATOM 5647 O O . VAL B 1 348 ? -21.672 -26.609 -12.594 1 96.5 348 VAL B O 1
ATOM 5650 N N . LEU B 1 349 ? -19.547 -26.266 -13.203 1 97.5 349 LEU B N 1
ATOM 5651 C CA . LEU B 1 349 ? -19.016 -27.125 -12.156 1 97.5 349 LEU B CA 1
ATOM 5652 C C . LEU B 1 349 ? -19.453 -26.641 -10.781 1 97.5 349 LEU B C 1
ATOM 5654 O O . LEU B 1 349 ? -19.922 -27.422 -9.953 1 97.5 349 LEU B O 1
ATOM 5658 N N . LEU B 1 350 ? -19.234 -25.359 -10.523 1 96.19 350 LEU B N 1
ATOM 5659 C CA . LEU B 1 350 ? -19.625 -24.781 -9.242 1 96.19 350 LEU B CA 1
ATOM 5660 C C . LEU B 1 350 ? -21.109 -24.953 -8.992 1 96.19 350 LEU B C 1
ATOM 5662 O O . LEU B 1 350 ? -21.516 -25.344 -7.895 1 96.19 350 LEU B O 1
ATOM 5666 N N . GLN B 1 351 ? -21.906 -24.703 -9.992 1 93.38 351 GLN B N 1
ATOM 5667 C CA . GLN B 1 351 ? -23.359 -24.75 -9.859 1 93.38 351 GLN B CA 1
ATOM 5668 C C . GLN B 1 351 ? -23.844 -26.172 -9.609 1 93.38 351 GLN B C 1
ATOM 5670 O O . GLN B 1 351 ? -24.719 -26.406 -8.773 1 93.38 351 GLN B O 1
ATOM 5675 N N . GLU B 1 352 ? -23.266 -27.062 -10.289 1 95.56 352 GLU B N 1
ATOM 5676 C CA . GLU B 1 352 ? -23.766 -28.438 -10.266 1 95.56 352 GLU B CA 1
ATOM 5677 C C . GLU B 1 352 ? -23.172 -29.219 -9.094 1 95.56 352 GLU B C 1
ATOM 5679 O O . GLU B 1 352 ? -23.828 -30.125 -8.57 1 95.56 352 GLU B O 1
ATOM 5684 N N . THR B 1 353 ? -21.953 -28.875 -8.727 1 96.75 353 THR B N 1
ATOM 5685 C CA . THR B 1 353 ? -21.281 -29.781 -7.805 1 96.75 353 THR B CA 1
ATOM 5686 C C . THR B 1 353 ? -20.859 -29.047 -6.535 1 96.75 353 THR B C 1
ATOM 5688 O O . THR B 1 353 ? -20.531 -29.672 -5.527 1 96.75 353 THR B O 1
ATOM 5691 N N . GLY B 1 354 ? -20.766 -27.703 -6.586 1 95.94 354 GLY B N 1
ATOM 5692 C CA . GLY B 1 354 ? -20.328 -26.922 -5.441 1 95.94 354 GLY B CA 1
ATOM 5693 C C . GLY B 1 354 ? -18.828 -26.781 -5.355 1 95.94 354 GLY B C 1
ATOM 5694 O O . GLY B 1 354 ? -18.297 -26.344 -4.336 1 95.94 354 GLY B O 1
ATOM 5695 N N . VAL B 1 355 ? -18.109 -27.156 -6.402 1 97.25 355 VAL B N 1
ATOM 5696 C CA . VAL B 1 355 ? -16.656 -27.016 -6.41 1 97.25 355 VAL B CA 1
ATOM 5697 C C . VAL B 1 355 ? -16.25 -25.734 -7.137 1 97.25 355 VAL B C 1
ATOM 5699 O O . VAL B 1 355 ? -16.594 -25.562 -8.312 1 97.25 355 VAL B O 1
ATOM 5702 N N . ALA B 1 356 ? -15.602 -24.859 -6.402 1 95.81 356 ALA B N 1
ATOM 5703 C CA . ALA B 1 356 ? -15.148 -23.594 -6.965 1 95.81 356 ALA B CA 1
ATOM 5704 C C . ALA B 1 356 ? -13.672 -23.656 -7.355 1 95.81 356 ALA B C 1
ATOM 5706 O O . ALA B 1 356 ? -12.82 -24.016 -6.535 1 95.81 356 ALA B O 1
ATOM 5707 N N . LEU B 1 357 ? -13.414 -23.406 -8.57 1 95.06 357 LEU B N 1
ATOM 5708 C CA . LEU B 1 357 ? -12.039 -23.328 -9.047 1 95.06 357 LEU B CA 1
ATOM 5709 C C . LEU B 1 357 ? -11.844 -22.141 -9.992 1 95.06 357 LEU B C 1
ATOM 5711 O O . LEU B 1 357 ? -12.812 -21.484 -10.359 1 95.06 357 LEU B O 1
ATOM 5715 N N . VAL B 1 358 ? -10.594 -21.812 -10.391 1 95.94 358 VAL B N 1
ATOM 5716 C CA . VAL B 1 358 ? -10.297 -20.641 -11.211 1 95.94 358 VAL B CA 1
ATOM 5717 C C . VAL B 1 358 ? -10.031 -21.078 -12.656 1 95.94 358 VAL B C 1
ATOM 5719 O O . VAL B 1 358 ? -9.18 -21.922 -12.906 1 95.94 358 VAL B O 1
ATOM 5722 N N . PRO B 1 359 ? -10.797 -20.547 -13.602 1 96.94 359 PRO B N 1
ATOM 5723 C CA . PRO B 1 359 ? -10.555 -20.875 -15 1 96.94 359 PRO B CA 1
ATOM 5724 C C . PRO B 1 359 ? -9.18 -20.422 -15.492 1 96.94 359 PRO B C 1
ATOM 5726 O O . PRO B 1 359 ? -8.703 -19.359 -15.086 1 96.94 359 PRO B O 1
ATOM 5729 N N . GLY B 1 360 ? -8.594 -21.203 -16.359 1 97.25 360 GLY B N 1
ATOM 5730 C CA . GLY B 1 360 ? -7.254 -20.938 -16.859 1 97.25 360 GLY B CA 1
ATOM 5731 C C . GLY B 1 360 ? -7.152 -19.656 -17.656 1 97.25 360 GLY B C 1
ATOM 5732 O O . GLY B 1 360 ? -6.082 -19.047 -17.734 1 97.25 360 GLY B O 1
ATOM 5733 N N . SER B 1 361 ? -8.234 -19.188 -18.219 1 95.62 361 SER B N 1
ATOM 5734 C CA . SER B 1 361 ? -8.273 -17.938 -18.969 1 95.62 361 SER B CA 1
ATOM 5735 C C . SER B 1 361 ? -7.824 -16.766 -18.125 1 95.62 361 SER B C 1
ATOM 5737 O O . SER B 1 361 ? -7.234 -15.805 -18.625 1 95.62 361 SER B O 1
ATOM 5739 N N . ALA B 1 362 ? -8.031 -16.844 -16.797 1 94.5 362 ALA B N 1
ATOM 5740 C CA . ALA B 1 362 ? -7.617 -15.797 -15.875 1 94.5 362 ALA B CA 1
ATOM 5741 C C . ALA B 1 362 ? -6.098 -15.68 -15.828 1 94.5 362 ALA B C 1
ATOM 5743 O O . ALA B 1 362 ? -5.559 -14.625 -15.477 1 94.5 362 ALA B O 1
ATOM 5744 N N . PHE B 1 363 ? -5.406 -16.719 -16.203 1 97.12 363 PHE B N 1
ATOM 5745 C CA . PHE B 1 363 ? -3.953 -16.812 -16.125 1 97.12 363 PHE B CA 1
ATOM 5746 C C . PHE B 1 363 ? -3.324 -16.766 -17.516 1 97.12 363 PHE B C 1
ATOM 5748 O O . PHE B 1 363 ? -2.133 -17.047 -17.672 1 97.12 363 PHE B O 1
ATOM 5755 N N . GLY B 1 364 ? -4.176 -16.578 -18.547 1 96.06 364 GLY B N 1
ATOM 5756 C CA . GLY B 1 364 ? -3.668 -16.469 -19.906 1 96.06 364 GLY B CA 1
ATOM 5757 C C . GLY B 1 364 ? -3.637 -17.797 -20.641 1 96.06 364 GLY B C 1
ATOM 5758 O O . GLY B 1 364 ? -3.039 -17.906 -21.719 1 96.06 364 GLY B O 1
ATOM 5759 N N . ASN B 1 365 ? -4.234 -18.812 -20.078 1 96.88 365 ASN B N 1
ATOM 5760 C CA . ASN B 1 365 ? -4.246 -20.141 -20.688 1 96.88 365 ASN B CA 1
ATOM 5761 C C . ASN B 1 365 ? -5.652 -20.734 -20.719 1 96.88 365 ASN B C 1
ATOM 5763 O O . ASN B 1 365 ? -5.973 -21.609 -19.906 1 96.88 365 ASN B O 1
ATOM 5767 N N . GLU B 1 366 ? -6.434 -20.391 -21.719 1 96.19 366 GLU B N 1
ATOM 5768 C CA . GLU B 1 366 ? -7.789 -20.906 -21.859 1 96.19 366 GLU B CA 1
ATOM 5769 C C . GLU B 1 366 ? -7.777 -22.422 -22.031 1 96.19 366 GLU B C 1
ATOM 5771 O O . GLU B 1 366 ? -6.898 -22.969 -22.703 1 96.19 366 GLU B O 1
ATOM 5776 N N . GLY B 1 367 ? -8.727 -23.062 -21.438 1 97.69 367 GLY B N 1
ATOM 5777 C CA . GLY B 1 367 ? -8.828 -24.5 -21.562 1 97.69 367 GLY B CA 1
ATOM 5778 C C . GLY B 1 367 ? -8.25 -25.25 -20.375 1 97.69 367 GLY B C 1
ATOM 5779 O O . GLY B 1 367 ? -8.367 -26.469 -20.281 1 97.69 367 GLY B O 1
ATOM 5780 N N . CYS B 1 368 ? -7.668 -24.484 -19.469 1 98.19 368 CYS B N 1
ATOM 5781 C CA . CYS B 1 368 ? -7.117 -25.047 -18.234 1 98.19 368 CYS B CA 1
ATOM 5782 C C . CYS B 1 368 ? -7.895 -24.562 -17.016 1 98.19 368 CYS B C 1
ATOM 5784 O O . CYS B 1 368 ? -8.82 -23.766 -17.141 1 98.19 368 CYS B O 1
ATOM 5786 N N . ILE B 1 369 ? -7.625 -25.172 -15.883 1 97.81 369 ILE B N 1
ATOM 5787 C CA . ILE B 1 369 ? -8.141 -24.719 -14.594 1 97.81 369 ILE B CA 1
ATOM 5788 C C . ILE B 1 369 ? -7.031 -24.766 -13.547 1 97.81 369 ILE B C 1
ATOM 5790 O O . ILE B 1 369 ? -6.121 -25.594 -13.641 1 97.81 369 ILE B O 1
ATOM 5794 N N . ARG B 1 370 ? -7.074 -23.875 -12.602 1 98 370 ARG B N 1
ATOM 5795 C CA . ARG B 1 370 ? -6.176 -23.953 -11.453 1 98 370 ARG B CA 1
ATOM 5796 C C . ARG B 1 370 ? -6.902 -24.484 -10.227 1 98 370 ARG B C 1
ATOM 5798 O O . ARG B 1 370 ? -7.965 -23.984 -9.859 1 98 370 ARG B O 1
ATOM 5805 N N . LEU B 1 371 ? -6.332 -25.438 -9.641 1 96.75 371 LEU B N 1
ATOM 5806 C CA . LEU B 1 371 ? -6.781 -26 -8.367 1 96.75 371 LEU B CA 1
ATOM 5807 C C . LEU B 1 371 ? -5.762 -25.719 -7.262 1 96.75 371 LEU B C 1
ATOM 5809 O O . LEU B 1 371 ? -4.562 -25.938 -7.449 1 96.75 371 LEU B O 1
ATOM 5813 N N . SER B 1 372 ? -6.246 -25.203 -6.219 1 97.12 372 SER B N 1
ATOM 5814 C CA . SER B 1 372 ? -5.414 -25.094 -5.023 1 97.12 372 SER B CA 1
ATOM 5815 C C . SER B 1 372 ? -5.598 -26.297 -4.102 1 97.12 372 SER B C 1
ATOM 5817 O O . SER B 1 372 ? -6.73 -26.656 -3.775 1 97.12 372 SER B O 1
ATOM 5819 N N . PHE B 1 373 ? -4.516 -26.891 -3.711 1 97.62 373 PHE B N 1
ATOM 5820 C CA . PHE B 1 373 ? -4.633 -28 -2.77 1 97.62 373 PHE B CA 1
ATOM 5821 C C . PHE B 1 373 ? -4.223 -27.562 -1.368 1 97.62 373 PHE B C 1
ATOM 5823 O O . PHE B 1 373 ? -3.809 -28.391 -0.552 1 97.62 373 PHE B O 1
ATOM 5830 N N . ALA B 1 374 ? -4.281 -26.297 -1.096 1 96.31 374 ALA B N 1
ATOM 5831 C CA . ALA B 1 374 ? -4.09 -25.719 0.238 1 96.31 374 ALA B CA 1
ATOM 5832 C C . ALA B 1 374 ? -5.367 -25.844 1.069 1 96.31 374 ALA B C 1
ATOM 5834 O O . ALA B 1 374 ? -5.953 -24.828 1.459 1 96.31 374 ALA B O 1
ATOM 5835 N N . THR B 1 375 ? -5.84 -27 1.297 1 95.56 375 THR B N 1
ATOM 5836 C CA . THR B 1 375 ? -7.004 -27.328 2.109 1 95.56 375 THR B CA 1
ATOM 5837 C C . THR B 1 375 ? -6.879 -28.734 2.682 1 95.56 375 THR B C 1
ATOM 5839 O O . THR B 1 375 ? -5.871 -29.406 2.463 1 95.56 375 THR B O 1
ATOM 5842 N N . SER B 1 376 ? -7.836 -29.203 3.41 1 96 376 SER B N 1
ATOM 5843 C CA . SER B 1 376 ? -7.742 -30.5 4.086 1 96 376 SER B CA 1
ATOM 5844 C C . SER B 1 376 ? -7.879 -31.656 3.096 1 96 376 SER B C 1
ATOM 5846 O O . SER B 1 376 ? -8.484 -31.5 2.033 1 96 376 SER B O 1
ATOM 5848 N N . MET B 1 377 ? -7.34 -32.781 3.488 1 97.44 377 MET B N 1
ATOM 5849 C CA . MET B 1 377 ? -7.457 -33.969 2.676 1 97.44 377 MET B CA 1
ATOM 5850 C C . MET B 1 377 ? -8.922 -34.375 2.494 1 97.44 377 MET B C 1
ATOM 5852 O O . MET B 1 377 ? -9.305 -34.875 1.44 1 97.44 377 MET B O 1
ATOM 5856 N N . GLU B 1 378 ? -9.703 -34.125 3.484 1 97.62 378 GLU B N 1
ATOM 5857 C CA . GLU B 1 378 ? -11.133 -34.438 3.412 1 97.62 378 GLU B CA 1
ATOM 5858 C C . GLU B 1 378 ? -11.805 -33.625 2.307 1 97.62 378 GLU B C 1
ATOM 5860 O O . GLU B 1 378 ? -12.547 -34.156 1.495 1 97.62 378 GLU B O 1
ATOM 5865 N N . GLN B 1 379 ? -11.5 -32.375 2.291 1 96.62 379 GLN B N 1
ATOM 5866 C CA . GLN B 1 379 ? -12.062 -31.484 1.263 1 96.62 379 GLN B CA 1
ATOM 5867 C C . GLN B 1 379 ? -11.547 -31.875 -0.122 1 96.62 379 GLN B C 1
ATOM 5869 O O . GLN B 1 379 ? -12.305 -31.844 -1.098 1 96.62 379 GLN B O 1
ATOM 5874 N N . LEU B 1 380 ? -10.305 -32.281 -0.19 1 98.19 380 LEU B N 1
ATOM 5875 C CA . LEU B 1 380 ? -9.711 -32.656 -1.469 1 98.19 380 LEU B CA 1
ATOM 5876 C C . LEU B 1 380 ? -10.359 -33.938 -2.006 1 98.19 380 LEU B C 1
ATOM 5878 O O . LEU B 1 380 ? -10.641 -34.031 -3.203 1 98.19 380 LEU B O 1
ATOM 5882 N N . ARG B 1 381 ? -10.57 -34.875 -1.146 1 98.44 381 ARG B N 1
ATOM 5883 C CA . ARG B 1 381 ? -11.211 -36.125 -1.56 1 98.44 381 ARG B CA 1
ATOM 5884 C C . ARG B 1 381 ? -12.609 -35.844 -2.104 1 98.44 381 ARG B C 1
ATOM 5886 O O . ARG B 1 381 ? -12.969 -36.344 -3.176 1 98.44 381 ARG B O 1
ATOM 5893 N N . SER B 1 382 ? -13.359 -35.062 -1.37 1 98.19 382 SER B N 1
ATOM 5894 C CA . SER B 1 382 ? -14.719 -34.719 -1.794 1 98.19 382 SER B CA 1
ATOM 5895 C C . SER B 1 382 ? -14.703 -33.938 -3.107 1 98.19 382 SER B C 1
ATOM 5897 O O . SER B 1 382 ? -15.5 -34.219 -4.008 1 98.19 382 SER B O 1
ATOM 5899 N N . ALA B 1 383 ? -13.836 -33 -3.213 1 98.19 383 ALA B N 1
ATOM 5900 C CA . ALA B 1 383 ? -13.75 -32.156 -4.422 1 98.19 383 ALA B CA 1
ATOM 5901 C C . ALA B 1 383 ? -13.391 -33.031 -5.633 1 98.19 383 ALA B C 1
ATOM 5903 O O . ALA B 1 383 ? -13.953 -32.844 -6.715 1 98.19 383 ALA B O 1
ATOM 5904 N N . MET B 1 384 ? -12.469 -33.906 -5.445 1 98.38 384 MET B N 1
ATOM 5905 C CA . MET B 1 384 ? -12.023 -34.75 -6.555 1 98.38 384 MET B CA 1
ATOM 5906 C C . MET B 1 384 ? -13.133 -35.719 -6.973 1 98.38 384 MET B C 1
ATOM 5908 O O . MET B 1 384 ? -13.297 -36 -8.164 1 98.38 384 MET B O 1
ATOM 5912 N N . ASP B 1 385 ? -13.859 -36.25 -5.984 1 98.5 385 ASP B N 1
ATOM 5913 C CA . ASP B 1 385 ? -15.008 -37.094 -6.305 1 98.5 385 ASP B CA 1
ATOM 5914 C C . ASP B 1 385 ? -16.031 -36.344 -7.152 1 98.5 385 ASP B C 1
ATOM 5916 O O . ASP B 1 385 ? -16.531 -36.875 -8.141 1 98.5 385 ASP B O 1
ATOM 5920 N N . ARG B 1 386 ? -16.297 -35.156 -6.793 1 98.25 386 ARG B N 1
ATOM 5921 C CA . ARG B 1 386 ? -17.266 -34.312 -7.496 1 98.25 386 ARG B CA 1
ATOM 5922 C C . ARG B 1 386 ? -16.781 -33.969 -8.898 1 98.25 386 ARG B C 1
ATOM 5924 O O . ARG B 1 386 ? -17.547 -34.031 -9.859 1 98.25 386 ARG B O 1
ATOM 5931 N N . LEU B 1 387 ? -15.531 -33.625 -8.977 1 98.31 387 LEU B N 1
ATOM 5932 C CA . LEU B 1 387 ? -14.938 -33.281 -10.266 1 98.31 387 LEU B CA 1
ATOM 5933 C C . LEU B 1 387 ? -14.961 -34.469 -11.211 1 98.31 387 LEU B C 1
ATOM 5935 O O . LEU B 1 387 ? -15.281 -34.344 -12.391 1 98.31 387 LEU B O 1
ATOM 5939 N N . GLU B 1 388 ? -14.586 -35.625 -10.68 1 98.06 388 GLU B N 1
ATOM 5940 C CA . GLU B 1 388 ? -14.578 -36.844 -11.477 1 98.06 388 GLU B CA 1
ATOM 5941 C C . GLU B 1 388 ? -15.961 -37.156 -12.031 1 98.06 388 GLU B C 1
ATOM 5943 O O . GLU B 1 388 ? -16.109 -37.438 -13.219 1 98.06 388 GLU B O 1
ATOM 5948 N N . LYS B 1 389 ? -16.938 -37.031 -11.211 1 97.5 389 LYS B N 1
ATOM 5949 C CA . LYS B 1 389 ? -18.312 -37.281 -11.633 1 97.5 389 LYS B CA 1
ATOM 5950 C C . LYS B 1 389 ? -18.766 -36.281 -12.68 1 97.5 389 LYS B C 1
ATOM 5952 O O . LYS B 1 389 ? -19.438 -36.625 -13.648 1 97.5 389 LYS B O 1
ATOM 5957 N N . PHE B 1 390 ? -18.422 -35.062 -12.508 1 97.88 390 PHE B N 1
ATOM 5958 C CA . PHE B 1 390 ? -18.797 -33.969 -13.414 1 97.88 390 PHE B CA 1
ATOM 5959 C C . PHE B 1 390 ? -18.188 -34.188 -14.789 1 97.88 390 PHE B C 1
ATOM 5961 O O . PHE B 1 390 ? -18.812 -33.906 -15.812 1 97.88 390 PHE B O 1
ATOM 5968 N N . CYS B 1 391 ? -16.953 -34.719 -14.797 1 97.12 391 CYS B N 1
ATOM 5969 C CA . CYS B 1 391 ? -16.203 -34.875 -16.047 1 97.12 391 CYS B CA 1
ATOM 5970 C C . CYS B 1 391 ? -16.625 -36.125 -16.797 1 97.12 391 CYS B C 1
ATOM 5972 O O . CYS B 1 391 ? -16.359 -36.25 -18 1 97.12 391 CYS B O 1
ATOM 5974 N N . LYS B 1 392 ? -17.141 -37.031 -16.062 1 90.56 392 LYS B N 1
ATOM 5975 C CA . LYS B 1 392 ? -17.609 -38.25 -16.703 1 90.56 392 LYS B CA 1
ATOM 5976 C C . LYS B 1 392 ? -18.938 -38.062 -17.406 1 90.56 392 LYS B C 1
ATOM 5978 O O . LYS B 1 392 ? -19.219 -38.656 -18.438 1 90.56 392 LYS B O 1
#